Protein AF-0000000087724846 (afdb_homodimer)

Nearest PDB structures (foldseek):
  2ftp-assembly1_A  TM=9.885E-01  e=1.692E-45  Pseudomonas aeruginosa PAO1
  2cw6-assembly1_A  TM=9.901E-01  e=1.137E-44  Homo sapiens
  3mp5-assembly1_B  TM=9.788E-01  e=3.439E-44  Homo sapiens
  1ydn-assembly4_D  TM=9.921E-01  e=1.477E-38  Brucella melitensis bv. 1 str. 16M
  1ydo-assembly1_A  TM=9.859E-01  e=6.460E-38  Bacillus subtilis subsp. subtilis str. 168

InterPro domains:
  IPR000138 Hydroxymethylglutaryl-CoA lyase, active site [PS01062] (332-341)
  IPR000891 Pyruvate carboxyltransferase [PF00682] (106-379)
  IPR000891 Pyruvate carboxyltransferase [PS50991] (106-373)
  IPR013785 Aldolase-type TIM barrel [G3DSA:3.20.20.70] (100-399)
  IPR043594 HMG-CoA lyase [PTHR42738] (100-398)

Structure (mmCIF, N/CA/C/O backbone):
data_AF-0000000087724846-model_v1
#
loop_
_entity.id
_entity.type
_entity.pdbx_description
1 polymer 'hydroxymethylglutaryl-CoA lyase'
#
loop_
_atom_site.group_PDB
_atom_site.id
_atom_site.type_symbol
_atom_site.label_atom_id
_atom_site.label_alt_id
_atom_site.label_comp_id
_atom_site.label_asym_id
_atom_site.label_entity_id
_atom_site.label_seq_id
_atom_site.pdbx_PDB_ins_code
_atom_site.Cartn_x
_atom_site.Cartn_y
_atom_site.Cartn_z
_atom_site.occupancy
_atom_site.B_iso_or_equiv
_atom_site.auth_seq_id
_atom_site.auth_comp_id
_atom_site.auth_asym_id
_atom_site.auth_atom_id
_atom_site.pdbx_PDB_model_num
ATOM 1 N N . MET A 1 1 ? -3.266 -61.375 35.812 1 16.56 1 MET A N 1
ATOM 2 C CA . MET A 1 1 ? -4.281 -62.344 35.438 1 16.56 1 MET A CA 1
ATOM 3 C C . MET A 1 1 ? -5.309 -61.719 34.5 1 16.56 1 MET A C 1
ATOM 5 O O . MET A 1 1 ? -5.344 -60.5 34.344 1 16.56 1 MET A O 1
ATOM 9 N N . ALA A 1 2 ? -6.66 -62.094 34.781 1 17.44 2 ALA A N 1
ATOM 10 C CA . ALA A 1 2 ? -7.934 -62.562 34.25 1 17.44 2 ALA A CA 1
ATOM 11 C C . ALA A 1 2 ? -8.719 -61.406 33.625 1 17.44 2 ALA A C 1
ATOM 13 O O . ALA A 1 2 ? -8.484 -60.25 33.969 1 17.44 2 ALA A O 1
ATOM 14 N N . ALA A 1 3 ? -10.039 -61.844 33.125 1 17.19 3 ALA A N 1
ATOM 15 C CA . ALA A 1 3 ? -11.148 -62.031 32.188 1 17.19 3 ALA A CA 1
ATOM 16 C C . ALA A 1 3 ? -12.281 -61.062 32.5 1 17.19 3 ALA A C 1
ATOM 18 O O . ALA A 1 3 ? -13.32 -61.469 33.031 1 17.19 3 ALA A O 1
ATOM 19 N N . ARG A 1 4 ? -12.188 -60.094 33.219 1 16.31 4 ARG A N 1
ATOM 20 C CA . ARG A 1 4 ? -13.5 -59.75 33.75 1 16.31 4 ARG A CA 1
ATOM 21 C C . ARG A 1 4 ? -14.523 -59.625 32.625 1 16.31 4 ARG A C 1
ATOM 23 O O . ARG A 1 4 ? -14.164 -59.406 31.453 1 16.31 4 ARG A O 1
ATOM 30 N N . VAL A 1 5 ? -15.727 -59.125 32.781 1 16.47 5 VAL A N 1
ATOM 31 C CA . VAL A 1 5 ? -17.156 -59.469 32.781 1 16.47 5 VAL A CA 1
ATOM 32 C C . VAL A 1 5 ? -17.766 -59.094 31.438 1 16.47 5 VAL A C 1
ATOM 34 O O . VAL A 1 5 ? -17.219 -58.25 30.719 1 16.47 5 VAL A O 1
ATOM 37 N N . LEU A 1 6 ? -19.109 -59.312 31.219 1 16.61 6 LEU A N 1
ATOM 38 C CA . LEU A 1 6 ? -20.219 -59.969 30.516 1 16.61 6 LEU A CA 1
ATOM 39 C C . LEU A 1 6 ? -20.781 -59.062 29.438 1 16.61 6 LEU A C 1
ATOM 41 O O . LEU A 1 6 ? -20.594 -57.844 29.469 1 16.61 6 LEU A O 1
ATOM 45 N N . SER A 1 7 ? -22.109 -59.344 28.797 1 15.63 7 SER A N 1
ATOM 46 C CA . SER A 1 7 ? -22.953 -59.844 27.703 1 15.63 7 SER A CA 1
ATOM 47 C C . SER A 1 7 ? -23.891 -58.75 27.203 1 15.63 7 SER A C 1
ATOM 49 O O . SER A 1 7 ? -24.203 -58.688 26.016 1 15.63 7 SER A O 1
ATOM 51 N N . ARG A 1 8 ? -24.766 -58.062 27.984 1 15.33 8 ARG A N 1
ATOM 52 C CA . ARG A 1 8 ? -26.172 -58.344 27.688 1 15.33 8 ARG A CA 1
ATOM 53 C C . ARG A 1 8 ? -26.594 -57.656 26.391 1 15.33 8 ARG A C 1
ATOM 55 O O . ARG A 1 8 ? -27.203 -58.281 25.516 1 15.33 8 ARG A O 1
ATOM 62 N N . ALA A 1 9 ? -27.266 -56.344 26.438 1 16.09 9 ALA A N 1
ATOM 63 C CA . ALA A 1 9 ? -28.672 -56.125 26.141 1 16.09 9 ALA A CA 1
ATOM 64 C C . ALA A 1 9 ? -28.922 -55.969 24.641 1 16.09 9 ALA A C 1
ATOM 66 O O . ALA A 1 9 ? -28.141 -55.312 23.953 1 16.09 9 ALA A O 1
ATOM 67 N N . LEU A 1 10 ? -30.141 -56.344 23.922 1 16.38 10 LEU A N 1
ATOM 68 C CA . LEU A 1 10 ? -30.875 -57.031 22.875 1 16.38 10 LEU A CA 1
ATOM 69 C C . LEU A 1 10 ? -31.172 -56.094 21.703 1 16.38 10 LEU A C 1
ATOM 71 O O . LEU A 1 10 ? -30.859 -56.406 20.562 1 16.38 10 LEU A O 1
ATOM 75 N N . ALA A 1 11 ? -32.594 -55.625 21.406 1 16.8 11 ALA A N 1
ATOM 76 C CA . ALA A 1 11 ? -33.625 -56.062 20.469 1 16.8 11 ALA A CA 1
ATOM 77 C C . ALA A 1 11 ? -33.688 -55.125 19.25 1 16.8 11 ALA A C 1
ATOM 79 O O . ALA A 1 11 ? -33.281 -53.969 19.328 1 16.8 11 ALA A O 1
ATOM 80 N N . LEU A 1 12 ? -35 -55.062 18.266 1 17.02 12 LEU A N 1
ATOM 81 C CA . LEU A 1 12 ? -35.469 -55.469 16.953 1 17.02 12 LEU A CA 1
ATOM 82 C C . LEU A 1 12 ? -35.812 -54.281 16.078 1 17.02 12 LEU A C 1
ATOM 84 O O . LEU A 1 12 ? -35.531 -54.281 14.875 1 17.02 12 LEU A O 1
ATOM 88 N N . GLY A 1 13 ? -36.656 -53.125 16.328 1 17 13 GLY A N 1
ATOM 89 C CA . GLY A 1 13 ? -37.875 -52.969 15.555 1 17 13 GLY A CA 1
ATOM 90 C C . GLY A 1 13 ? -37.656 -52.312 14.211 1 17 13 GLY A C 1
ATOM 91 O O . GLY A 1 13 ? -36.781 -51.438 14.078 1 17 13 GLY A O 1
ATOM 92 N N . ALA A 1 14 ? -38.375 -52.594 12.914 1 17.69 14 ALA A N 1
ATOM 93 C CA . ALA A 1 14 ? -38.344 -52.75 11.453 1 17.69 14 ALA A CA 1
ATOM 94 C C . ALA A 1 14 ? -38.719 -51.406 10.789 1 17.69 14 ALA A C 1
ATOM 96 O O . ALA A 1 14 ? -38.25 -51.094 9.703 1 17.69 14 ALA A O 1
ATOM 97 N N . GLY A 1 15 ? -39.719 -50.469 11.094 1 16.95 15 GLY A N 1
ATOM 98 C CA . GLY A 1 15 ? -40.781 -50.375 10.102 1 16.95 15 GLY A CA 1
ATOM 99 C C . GLY A 1 15 ? -40.375 -49.531 8.898 1 16.95 15 GLY A C 1
ATOM 100 O O . GLY A 1 15 ? -39.312 -48.906 8.898 1 16.95 15 GLY A O 1
ATOM 101 N N . PRO A 1 16 ? -41.344 -48.531 8.305 1 17.22 16 PRO A N 1
ATOM 102 C CA . PRO A 1 16 ? -42 -48.5 6.98 1 17.22 16 PRO A CA 1
ATOM 103 C C . PRO A 1 16 ? -41.25 -47.594 5.996 1 17.22 16 PRO A C 1
ATOM 105 O O . PRO A 1 16 ? -40.188 -47.031 6.336 1 17.22 16 PRO A O 1
ATOM 108 N N . GLU A 1 17 ? -41.969 -46.312 5.449 1 17.75 17 GLU A N 1
ATOM 109 C CA . GLU A 1 17 ? -42.531 -45.969 4.156 1 17.75 17 GLU A CA 1
ATOM 110 C C . GLU A 1 17 ? -41.625 -45 3.379 1 17.75 17 GLU A C 1
ATOM 112 O O . GLU A 1 17 ? -41.031 -44.094 3.951 1 17.75 17 GLU A O 1
ATOM 117 N N . ALA A 1 18 ? -41.188 -45.188 2.008 1 17.25 18 ALA A N 1
ATOM 118 C CA . ALA A 1 18 ? -40.312 -44.844 0.889 1 17.25 18 ALA A CA 1
ATOM 119 C C . ALA A 1 18 ? -40.812 -43.594 0.165 1 17.25 18 ALA A C 1
ATOM 121 O O . ALA A 1 18 ? -41.625 -43.719 -0.766 1 17.25 18 ALA A O 1
ATOM 122 N N . ARG A 1 19 ? -41.5 -42.625 0.747 1 17.8 19 ARG A N 1
ATOM 123 C CA . ARG A 1 19 ? -42.219 -41.812 -0.25 1 17.8 19 ARG A CA 1
ATOM 124 C C . ARG A 1 19 ? -41.219 -41.219 -1.258 1 17.8 19 ARG A C 1
ATOM 126 O O . ARG A 1 19 ? -40.219 -40.625 -0.876 1 17.8 19 ARG A O 1
ATOM 133 N N . LEU A 1 20 ? -41.281 -41.5 -2.67 1 17.3 20 LEU A N 1
ATOM 134 C CA . LEU A 1 20 ? -40.656 -41.406 -3.986 1 17.3 20 LEU A CA 1
ATOM 135 C C . LEU A 1 20 ? -40.656 -39.938 -4.477 1 17.3 20 LEU A C 1
ATOM 137 O O . LEU A 1 20 ? -41.719 -39.406 -4.812 1 17.3 20 LEU A O 1
ATOM 141 N N . PHE A 1 21 ? -40.25 -38.906 -3.732 1 19.14 21 PHE A N 1
ATOM 142 C CA . PHE A 1 21 ? -40.562 -37.594 -4.25 1 19.14 21 PHE A CA 1
ATOM 143 C C . PHE A 1 21 ? -40 -37.375 -5.645 1 19.14 21 PHE A C 1
ATOM 145 O O . PHE A 1 21 ? -38.812 -37.656 -5.863 1 19.14 21 PHE A O 1
ATOM 152 N N . GLU A 1 22 ? -40.844 -37.219 -6.785 1 18.62 22 GLU A N 1
ATOM 153 C CA . GLU A 1 22 ? -40.875 -37.062 -8.234 1 18.62 22 GLU A CA 1
ATOM 154 C C . GLU A 1 22 ? -40.031 -35.875 -8.68 1 18.62 22 GLU A C 1
ATOM 156 O O . GLU A 1 22 ? -40.125 -34.781 -8.086 1 18.62 22 GLU A O 1
ATOM 161 N N . SER A 1 23 ? -38.875 -36 -9.562 1 19.06 23 SER A N 1
ATOM 162 C CA . SER A 1 23 ? -37.75 -35.375 -10.227 1 19.06 23 SER A CA 1
ATOM 163 C C . SER A 1 23 ? -38.188 -34.344 -11.25 1 19.06 23 SER A C 1
ATOM 165 O O . SER A 1 23 ? -37.375 -33.781 -11.969 1 19.06 23 SER A O 1
ATOM 167 N N . GLN A 1 24 ? -39.531 -33.938 -11.422 1 18.11 24 GLN A N 1
ATOM 168 C CA . GLN A 1 24 ? -39.938 -33.688 -12.789 1 18.11 24 GLN A CA 1
ATOM 169 C C . GLN A 1 24 ? -39.219 -32.438 -13.375 1 18.11 24 GLN A C 1
ATOM 171 O O . GLN A 1 24 ? -39.188 -32.25 -14.586 1 18.11 24 GLN A O 1
ATOM 176 N N . LEU A 1 25 ? -38.781 -31.344 -12.805 1 17.91 25 LEU A N 1
ATOM 177 C CA . LEU A 1 25 ? -39.188 -30.141 -13.516 1 17.91 25 LEU A CA 1
ATOM 178 C C . LEU A 1 25 ? -38.281 -29.875 -14.703 1 17.91 25 LEU A C 1
ATOM 180 O O . LEU A 1 25 ? -37.094 -29.531 -14.531 1 17.91 25 LEU A O 1
ATOM 184 N N . ALA A 1 26 ? -38.188 -30.578 -15.945 1 19.98 26 ALA A N 1
ATOM 185 C CA . ALA A 1 26 ? -37.312 -30.5 -17.109 1 19.98 26 ALA A CA 1
ATOM 186 C C . ALA A 1 26 ? -37.5 -29.188 -17.859 1 19.98 26 ALA A C 1
ATOM 188 O O . ALA A 1 26 ? -38.562 -28.938 -18.422 1 19.98 26 ALA A O 1
ATOM 189 N N . PRO A 1 27 ? -37.375 -27.938 -17.469 1 18.66 27 PRO A N 1
ATOM 190 C CA . PRO A 1 27 ? -38.031 -27.016 -18.422 1 18.66 27 PRO A CA 1
ATOM 191 C C . PRO A 1 27 ? -37.406 -27.094 -19.812 1 18.66 27 PRO A C 1
ATOM 193 O O . PRO A 1 27 ? -36.219 -27.391 -19.969 1 18.66 27 PRO A O 1
ATOM 196 N N . GLU A 1 28 ? -38.188 -27.109 -21.047 1 17.62 28 GLU A N 1
ATOM 197 C CA . GLU A 1 28 ? -38.25 -27.344 -22.484 1 17.62 28 GLU A CA 1
ATOM 198 C C . GLU A 1 28 ? -37.438 -26.281 -23.234 1 17.62 28 GLU A C 1
ATOM 200 O O . GLU A 1 28 ? -37.062 -26.484 -24.391 1 17.62 28 GLU A O 1
ATOM 205 N N . TRP A 1 29 ? -37.062 -25.062 -22.875 1 18.53 29 TRP A N 1
ATOM 206 C CA . TRP A 1 29 ? -37.25 -24.094 -23.938 1 18.53 29 TRP A CA 1
ATOM 207 C C . TRP A 1 29 ? -36.188 -24.25 -25.031 1 18.53 29 TRP A C 1
ATOM 209 O O . TRP A 1 29 ? -35.031 -23.859 -24.844 1 18.53 29 TRP A O 1
ATOM 219 N N . LEU A 1 30 ? -35.938 -25.453 -25.75 1 17.16 30 LEU A N 1
ATOM 220 C CA . LEU A 1 30 ? -34.875 -25.797 -26.688 1 17.16 30 LEU A CA 1
ATOM 221 C C . LEU A 1 30 ? -34.875 -24.844 -27.891 1 17.16 30 LEU A C 1
ATOM 223 O O . LEU A 1 30 ? -33.812 -24.422 -28.359 1 17.16 30 LEU A O 1
ATOM 227 N N . SER A 1 31 ? -35.969 -24.656 -28.734 1 15.73 31 SER A N 1
ATOM 228 C CA . SER A 1 31 ? -35.969 -25.062 -30.125 1 15.73 31 SER A CA 1
ATOM 229 C C . SER A 1 31 ? -35.406 -23.969 -31.031 1 15.73 31 SER A C 1
ATOM 231 O O . SER A 1 31 ? -35.094 -24.203 -32.188 1 15.73 31 SER A O 1
ATOM 233 N N . ARG A 1 32 ? -35.5 -22.641 -30.812 1 17.14 32 ARG A N 1
ATOM 234 C CA . ARG A 1 32 ? -35.938 -21.922 -32 1 17.14 32 ARG A CA 1
ATOM 235 C C . ARG A 1 32 ? -35 -22.188 -33.188 1 17.14 32 ARG A C 1
ATOM 237 O O . ARG A 1 32 ? -33.844 -22.562 -32.969 1 17.14 32 ARG A O 1
ATOM 244 N N . SER A 1 33 ? -35.438 -21.594 -34.656 1 16.14 33 SER A N 1
ATOM 245 C CA . SER A 1 33 ? -35.562 -21.797 -36.094 1 16.14 33 SER A CA 1
ATOM 246 C C . SER A 1 33 ? -34.25 -21.5 -36.812 1 16.14 33 SER A C 1
ATOM 248 O O . SER A 1 33 ? -33.562 -20.531 -36.469 1 16.14 33 SER A O 1
ATOM 250 N N . LEU A 1 34 ? -33.625 -22.469 -37.719 1 17.73 34 LEU A N 1
ATOM 251 C CA . LEU A 1 34 ? -32.531 -22.812 -38.594 1 17.73 34 LEU A CA 1
ATOM 252 C C . LEU A 1 34 ? -32.594 -21.984 -39.875 1 17.73 34 LEU A C 1
ATOM 254 O O . LEU A 1 34 ? -31.594 -21.875 -40.594 1 17.73 34 LEU A O 1
ATOM 258 N N . THR A 1 35 ? -33.719 -21.391 -40.594 1 15.45 35 THR A N 1
ATOM 259 C CA . THR A 1 35 ? -33.938 -21.797 -41.969 1 15.45 35 THR A CA 1
ATOM 260 C C . THR A 1 35 ? -32.938 -21.094 -42.906 1 15.45 35 THR A C 1
ATOM 262 O O . THR A 1 35 ? -32.406 -21.703 -43.844 1 15.45 35 THR A O 1
ATOM 265 N N . SER A 1 36 ? -33 -19.75 -43.344 1 16.12 36 SER A N 1
ATOM 266 C CA . SER A 1 36 ? -33.438 -19.422 -44.688 1 16.12 36 SER A CA 1
ATOM 267 C C . SER A 1 36 ? -32.375 -19.766 -45.719 1 16.12 36 SER A C 1
ATOM 269 O O . SER A 1 36 ? -31.188 -19.734 -45.438 1 16.12 36 SER A O 1
ATOM 271 N N . ALA A 1 37 ? -32.812 -19.859 -47.25 1 15.27 37 ALA A N 1
ATOM 272 C CA . ALA A 1 37 ? -32.75 -20.484 -48.562 1 15.27 37 ALA A CA 1
ATOM 273 C C . ALA A 1 37 ? -31.562 -19.953 -49.375 1 15.27 37 ALA A C 1
ATOM 275 O O . ALA A 1 37 ? -31.031 -18.891 -49.062 1 15.27 37 ALA A O 1
ATOM 276 N N . ALA A 1 38 ? -31.688 -20 -51.031 1 15.17 38 ALA A N 1
ATOM 277 C CA . ALA A 1 38 ? -31.266 -20.719 -52.219 1 15.17 38 ALA A CA 1
ATOM 278 C C . ALA A 1 38 ? -30.469 -19.797 -53.156 1 15.17 38 ALA A C 1
ATOM 280 O O . ALA A 1 38 ? -29.453 -20.219 -53.719 1 15.17 38 ALA A O 1
ATOM 281 N N . ALA A 1 39 ? -30.906 -18.594 -53.875 1 14.92 39 ALA A N 1
ATOM 282 C CA . ALA A 1 39 ? -31.141 -18.594 -55.312 1 14.92 39 ALA A CA 1
ATOM 283 C C . ALA A 1 39 ? -29.828 -18.531 -56.094 1 14.92 39 ALA A C 1
ATOM 285 O O . ALA A 1 39 ? -28.812 -18.094 -55.562 1 14.92 39 ALA A O 1
ATOM 286 N N . ALA A 1 40 ? -29.906 -18.203 -57.75 1 14.47 40 ALA A N 1
ATOM 287 C CA . ALA A 1 40 ? -29.734 -18.734 -59.094 1 14.47 40 ALA A CA 1
ATOM 288 C C . ALA A 1 40 ? -28.469 -18.172 -59.75 1 14.47 40 ALA A C 1
ATOM 290 O O . ALA A 1 40 ? -27.578 -18.938 -60.156 1 14.47 40 ALA A O 1
ATOM 291 N N . TRP A 1 41 ? -28.641 -17.219 -61.031 1 14.32 41 TRP A N 1
ATOM 292 C CA . TRP A 1 41 ? -28.469 -17.516 -62.469 1 14.32 41 TRP A CA 1
ATOM 293 C C . TRP A 1 41 ? -27.062 -17.172 -62.938 1 14.32 41 TRP A C 1
ATOM 295 O O . TRP A 1 41 ? -26.328 -16.453 -62.25 1 14.32 41 TRP A O 1
ATOM 305 N N . GLY A 1 42 ? -26.891 -16.469 -64.375 1 14.24 42 GLY A N 1
ATOM 306 C CA . GLY A 1 42 ? -26.5 -16.828 -65.75 1 14.24 42 GLY A CA 1
ATOM 307 C C . GLY A 1 42 ? -25.094 -16.375 -66.062 1 14.24 42 GLY A C 1
ATOM 308 O O . GLY A 1 42 ? -24.469 -15.641 -65.312 1 14.24 42 GLY A O 1
ATOM 309 N N . SER A 1 43 ? -24.828 -15.938 -67.562 1 14.11 43 SER A N 1
ATOM 310 C CA . SER A 1 43 ? -24.078 -16.359 -68.75 1 14.11 43 SER A CA 1
ATOM 311 C C . SER A 1 43 ? -22.844 -15.484 -68.938 1 14.11 43 SER A C 1
ATOM 313 O O . SER A 1 43 ? -21.734 -16 -69.125 1 14.11 43 SER A O 1
ATOM 315 N N . GLY A 1 44 ? -22.875 -14.133 -69.438 1 14.25 44 GLY A N 1
ATOM 316 C CA . GLY A 1 44 ? -22.516 -13.859 -70.812 1 14.25 44 GLY A CA 1
ATOM 317 C C . GLY A 1 44 ? -21.016 -13.688 -71 1 14.25 44 GLY A C 1
ATOM 318 O O . GLY A 1 44 ? -20.281 -13.492 -70 1 14.25 44 GLY A O 1
ATOM 319 N N . SER A 1 45 ? -20.562 -13.352 -72.312 1 14.32 45 SER A N 1
ATOM 320 C CA . SER A 1 45 ? -19.656 -13.695 -73.375 1 14.32 45 SER A CA 1
ATOM 321 C C . SER A 1 45 ? -18.359 -12.891 -73.312 1 14.32 45 SER A C 1
ATOM 323 O O . SER A 1 45 ? -17.266 -13.461 -73.312 1 14.32 45 SER A O 1
ATOM 325 N N . GLY A 1 46 ? -18.297 -11.672 -74.062 1 13.97 46 GLY A N 1
ATOM 326 C CA . GLY A 1 46 ? -17.578 -11.578 -75.312 1 13.97 46 GLY A CA 1
ATOM 327 C C . GLY A 1 46 ? -16.125 -11.203 -75.125 1 13.97 46 GLY A C 1
ATOM 328 O O . GLY A 1 46 ? -15.688 -10.844 -74 1 13.97 46 GLY A O 1
ATOM 329 N N . SER A 1 47 ? -15.586 -10.352 -76.125 1 14.17 47 SER A N 1
ATOM 330 C CA . SER A 1 47 ? -14.609 -10.484 -77.188 1 14.17 47 SER A CA 1
ATOM 331 C C . SER A 1 47 ? -13.281 -9.828 -76.812 1 14.17 47 SER A C 1
ATOM 333 O O . SER A 1 47 ? -12.234 -10.461 -76.875 1 14.17 47 SER A O 1
ATOM 335 N N . GLY A 1 48 ? -13.047 -8.523 -77.25 1 13.8 48 GLY A N 1
ATOM 336 C CA . GLY A 1 48 ? -12.172 -8.289 -78.375 1 13.8 48 GLY A CA 1
ATOM 337 C C . GLY A 1 48 ? -10.742 -7.992 -77.938 1 13.8 48 GLY A C 1
ATOM 338 O O . GLY A 1 48 ? -10.445 -7.809 -76.812 1 13.8 48 GLY A O 1
ATOM 339 N N . SER A 1 49 ? -10.094 -7.004 -78.688 1 14.04 49 SER A N 1
ATOM 340 C CA . SER A 1 49 ? -9.008 -7.047 -79.625 1 14.04 49 SER A CA 1
ATOM 341 C C . SER A 1 49 ? -7.688 -6.598 -79 1 14.04 49 SER A C 1
ATOM 343 O O . SER A 1 49 ? -6.699 -7.328 -79.062 1 14.04 49 SER A O 1
ATOM 345 N N . GLY A 1 50 ? -7.199 -5.375 -79.312 1 13.54 50 GLY A N 1
ATOM 346 C CA . GLY A 1 50 ? -6.133 -5.227 -80.312 1 13.54 50 GLY A CA 1
ATOM 347 C C . GLY A 1 50 ? -4.77 -5 -79.688 1 13.54 50 GLY A C 1
ATOM 348 O O . GLY A 1 50 ? -3.861 -5.816 -79.812 1 13.54 50 GLY A O 1
ATOM 349 N N . SER A 1 51 ? -4.242 -3.697 -79.625 1 13.68 51 SER A N 1
ATOM 350 C CA . SER A 1 51 ? -3.148 -3.402 -80.5 1 13.68 51 SER A CA 1
ATOM 351 C C . SER A 1 51 ? -1.8 -3.463 -79.812 1 13.68 51 SER A C 1
ATOM 353 O O . SER A 1 51 ? -1.702 -3.982 -78.688 1 13.68 51 SER A O 1
ATOM 355 N N . CYS A 1 52 ? -0.986 -2.303 -79.875 1 14.03 52 CYS A N 1
ATOM 356 C CA . CYS A 1 52 ? 0.211 -2.166 -80.688 1 14.03 52 CYS A CA 1
ATOM 357 C C . CYS A 1 52 ? 1.472 -2.352 -79.812 1 14.03 52 CYS A C 1
ATOM 359 O O . CYS A 1 52 ? 1.428 -2.254 -78.625 1 14.03 52 CYS A O 1
ATOM 361 N N . ALA A 1 53 ? 2.697 -2.043 -80.375 1 13.34 53 ALA A N 1
ATOM 362 C CA . ALA A 1 53 ? 3.969 -2.58 -80.875 1 13.34 53 ALA A CA 1
ATOM 363 C C . ALA A 1 53 ? 5.117 -2.162 -79.938 1 13.34 53 ALA A C 1
ATOM 365 O O . ALA A 1 53 ? 6.012 -2.959 -79.625 1 13.34 53 ALA A O 1
ATOM 366 N N . ALA A 1 54 ? 5.203 -0.88 -79.25 1 14.26 54 ALA A N 1
ATOM 367 C CA . ALA A 1 54 ? 6.422 -0.291 -79.812 1 14.26 54 ALA A CA 1
ATOM 368 C C . ALA A 1 54 ? 7.656 -0.796 -79.062 1 14.26 54 ALA A C 1
ATOM 370 O O . ALA A 1 54 ? 7.582 -1.115 -77.875 1 14.26 54 ALA A O 1
ATOM 371 N N . GLY A 1 55 ? 8.883 -0.888 -79.625 1 13.24 55 GLY A N 1
ATOM 372 C CA . GLY A 1 55 ? 10.125 -1.605 -79.875 1 13.24 55 GLY A CA 1
ATOM 373 C C . GLY A 1 55 ? 11.219 -1.243 -78.875 1 13.24 55 GLY A C 1
ATOM 374 O O . GLY A 1 55 ? 11.984 -2.107 -78.438 1 13.24 55 GLY A O 1
ATOM 375 N N . SER A 1 56 ? 11.531 0.086 -78.438 1 14.35 56 SER A N 1
ATOM 376 C CA . SER A 1 56 ? 12.875 0.405 -78.875 1 14.35 56 SER A CA 1
ATOM 377 C C . SER A 1 56 ? 13.93 -0.095 -77.875 1 14.35 56 SER A C 1
ATOM 379 O O . SER A 1 56 ? 13.617 -0.361 -76.688 1 14.35 56 SER A O 1
ATOM 381 N N . GLY A 1 57 ? 15.297 0.168 -78.062 1 13.93 57 GLY A N 1
ATOM 382 C CA . GLY A 1 57 ? 16.578 -0.486 -78.312 1 13.93 57 GLY A CA 1
ATOM 383 C C . GLY A 1 57 ? 17.484 -0.454 -77.062 1 13.93 57 GLY A C 1
ATOM 384 O O . GLY A 1 57 ? 18.031 -1.485 -76.688 1 13.93 57 GLY A O 1
ATOM 385 N N . GLY A 1 58 ? 18.016 0.735 -76.438 1 14.86 58 GLY A N 1
ATOM 386 C CA . GLY A 1 58 ? 19.438 0.849 -76.625 1 14.86 58 GLY A CA 1
ATOM 387 C C . GLY A 1 58 ? 20.25 0.239 -75.5 1 14.86 58 GLY A C 1
ATOM 388 O O . GLY A 1 58 ? 19.719 -0.036 -74.438 1 14.86 58 GLY A O 1
ATOM 389 N N . GLY A 1 59 ? 21.672 0.43 -75.375 1 14.74 59 GLY A N 1
ATOM 390 C CA . GLY A 1 59 ? 22.906 -0.338 -75.375 1 14.74 59 GLY A CA 1
ATOM 391 C C . GLY A 1 59 ? 23.594 -0.404 -74.062 1 14.74 59 GLY A C 1
ATOM 392 O O . GLY A 1 59 ? 24.047 -1.472 -73.625 1 14.74 59 GLY A O 1
ATOM 393 N N . GLY A 1 60 ? 23.891 0.679 -73.125 1 16.48 60 GLY A N 1
ATOM 394 C CA . GLY A 1 60 ? 25.328 0.835 -72.938 1 16.48 60 GLY A CA 1
ATOM 395 C C . GLY A 1 60 ? 25.844 0.061 -71.688 1 16.48 60 GLY A C 1
ATOM 396 O O . GLY A 1 60 ? 25.078 -0.274 -70.812 1 16.48 60 GLY A O 1
ATOM 397 N N . GLY A 1 61 ? 27.172 -0.43 -71.625 1 15.29 61 GLY A N 1
ATOM 398 C CA . GLY A 1 61 ? 28.047 -1.509 -71.188 1 15.29 61 GLY A CA 1
ATOM 399 C C . GLY A 1 61 ? 28.703 -1.229 -69.875 1 15.29 61 GLY A C 1
ATOM 400 O O . GLY A 1 61 ? 29.594 -1.972 -69.438 1 15.29 61 GLY A O 1
ATOM 401 N N . THR A 1 62 ? 28.188 -0.607 -68.75 1 16.77 62 THR A N 1
ATOM 402 C CA . THR A 1 62 ? 29.172 -0.085 -67.875 1 16.77 62 THR A CA 1
ATOM 403 C C . THR A 1 62 ? 29.781 -1.211 -67 1 16.77 62 THR A C 1
ATOM 405 O O . THR A 1 62 ? 29.078 -2.148 -66.625 1 16.77 62 THR A O 1
ATOM 408 N N . THR A 1 63 ? 31.203 -1.27 -66.812 1 16.84 63 THR A N 1
ATOM 409 C CA . THR A 1 63 ? 32.312 -2.178 -66.5 1 16.84 63 THR A CA 1
ATOM 410 C C . THR A 1 63 ? 32.469 -2.363 -65 1 16.84 63 THR A C 1
ATOM 412 O O . THR A 1 63 ? 32.156 -1.459 -64.188 1 16.84 63 THR A O 1
ATOM 415 N N . THR A 1 64 ? 32.938 -3.678 -64.312 1 16.98 64 THR A N 1
ATOM 416 C CA . THR A 1 64 ? 32.844 -4.531 -63.156 1 16.98 64 THR A CA 1
ATOM 417 C C . THR A 1 64 ? 34.125 -4.426 -62.344 1 16.98 64 THR A C 1
ATOM 419 O O . THR A 1 64 ? 34.344 -5.188 -61.375 1 16.98 64 THR A O 1
ATOM 422 N N . ALA A 1 65 ? 34.781 -3.338 -61.812 1 17.14 65 ALA A N 1
ATOM 423 C CA . ALA A 1 65 ? 36.125 -3.543 -61.25 1 17.14 65 ALA A CA 1
ATOM 424 C C . ALA A 1 65 ? 36.062 -4.32 -59.938 1 17.14 65 ALA A C 1
ATOM 426 O O . ALA A 1 65 ? 35.281 -3.992 -59.031 1 17.14 65 ALA A O 1
ATOM 427 N N . ASP A 1 66 ? 36.812 -5.582 -59.562 1 16.52 66 ASP A N 1
ATOM 428 C CA . ASP A 1 66 ? 36.875 -6.785 -58.75 1 16.52 66 ASP A CA 1
ATOM 429 C C . ASP A 1 66 ? 37.75 -6.574 -57.531 1 16.52 66 ASP A C 1
ATOM 431 O O . ASP A 1 66 ? 38.25 -7.535 -56.938 1 16.52 66 ASP A O 1
ATOM 435 N N . ALA A 1 67 ? 38.031 -5.496 -56.719 1 17.95 67 ALA A N 1
ATOM 436 C CA . ALA A 1 67 ? 39.219 -5.477 -55.875 1 17.95 67 ALA A CA 1
ATOM 437 C C . ALA A 1 67 ? 39.031 -6.414 -54.656 1 17.95 67 ALA A C 1
ATOM 439 O O . ALA A 1 67 ? 38.094 -6.254 -53.875 1 17.95 67 ALA A O 1
ATOM 440 N N . ALA A 1 68 ? 39.812 -7.605 -54.438 1 17.56 68 ALA A N 1
ATOM 441 C CA . ALA A 1 68 ? 39.906 -8.797 -53.625 1 17.56 68 ALA A CA 1
ATOM 442 C C . ALA A 1 68 ? 40.625 -8.484 -52.281 1 17.56 68 ALA A C 1
ATOM 444 O O . ALA A 1 68 ? 41.812 -8.281 -52.25 1 17.56 68 ALA A O 1
ATOM 445 N N . ALA A 1 69 ? 40.125 -7.672 -51.344 1 18.92 69 ALA A N 1
ATOM 446 C CA . ALA A 1 69 ? 40.812 -7.219 -50.125 1 18.92 69 ALA A CA 1
ATOM 447 C C . ALA A 1 69 ? 41.188 -8.398 -49.219 1 18.92 69 ALA A C 1
ATOM 449 O O . ALA A 1 69 ? 40.344 -9.297 -49.031 1 18.92 69 ALA A O 1
ATOM 450 N N . ARG A 1 70 ? 42.469 -8.648 -48.719 1 18.88 70 ARG A N 1
ATOM 451 C CA . ARG A 1 70 ? 43.438 -9.539 -48.062 1 18.88 70 ARG A CA 1
ATOM 452 C C . ARG A 1 70 ? 43.031 -9.758 -46.594 1 18.88 70 ARG A C 1
ATOM 454 O O . ARG A 1 70 ? 42.594 -8.812 -45.906 1 18.88 70 ARG A O 1
ATOM 461 N N . SER A 1 71 ? 42.844 -11.055 -46 1 19.61 71 SER A N 1
ATOM 462 C CA . SER A 1 71 ? 42.281 -11.75 -44.844 1 19.61 71 SER A CA 1
ATOM 463 C C . SER A 1 71 ? 43.25 -11.758 -43.688 1 19.61 71 SER A C 1
ATOM 465 O O . SER A 1 71 ? 44.25 -12.477 -43.719 1 19.61 71 SER A O 1
ATOM 467 N N . PRO A 1 72 ? 43.656 -10.586 -43 1 23.28 72 PRO A N 1
ATOM 468 C CA . PRO A 1 72 ? 44.781 -10.719 -42.031 1 23.28 72 PRO A CA 1
ATOM 469 C C . PRO A 1 72 ? 44.469 -11.734 -40.938 1 23.28 72 PRO A C 1
ATOM 471 O O . PRO A 1 72 ? 43.312 -12 -40.625 1 23.28 72 PRO A O 1
ATOM 474 N N . LEU A 1 73 ? 45.438 -12.672 -40.625 1 22.78 73 LEU A N 1
ATOM 475 C CA . LEU A 1 73 ? 45.594 -13.859 -39.812 1 22.78 73 LEU A CA 1
ATOM 476 C C . LEU A 1 73 ? 45.594 -13.484 -38.312 1 22.78 73 LEU A C 1
ATOM 478 O O . LEU A 1 73 ? 46.406 -12.68 -37.875 1 22.78 73 LEU A O 1
ATOM 482 N N . LEU A 1 74 ? 44.438 -13.383 -37.594 1 23.08 74 LEU A N 1
ATOM 483 C CA . LEU A 1 74 ? 44.156 -12.961 -36.219 1 23.08 74 LEU A CA 1
ATOM 484 C C . LEU A 1 74 ? 44.844 -13.906 -35.25 1 23.08 74 LEU A C 1
ATOM 486 O O . LEU A 1 74 ? 44.625 -15.125 -35.281 1 23.08 74 LEU A O 1
ATOM 490 N N . ARG A 1 75 ? 46.062 -13.555 -34.625 1 23.3 75 ARG A N 1
ATOM 491 C CA . ARG A 1 75 ? 46.938 -14.195 -33.656 1 23.3 75 ARG A CA 1
ATOM 492 C C . ARG A 1 75 ? 46.125 -14.625 -32.406 1 23.3 75 ARG A C 1
ATOM 494 O O . ARG A 1 75 ? 45.25 -13.898 -31.953 1 23.3 75 ARG A O 1
ATOM 501 N N . PRO A 1 76 ? 46.344 -15.883 -31.922 1 21.31 76 PRO A N 1
ATOM 502 C CA . PRO A 1 76 ? 45.594 -16.609 -30.906 1 21.31 76 PRO A CA 1
ATOM 503 C C . PRO A 1 76 ? 45.844 -16.062 -29.5 1 21.31 76 PRO A C 1
ATOM 505 O O . PRO A 1 76 ? 47 -15.945 -29.078 1 21.31 76 PRO A O 1
ATOM 508 N N . ALA A 1 77 ? 45.156 -15.008 -29 1 23.17 77 ALA A N 1
ATOM 509 C CA . ALA A 1 77 ? 45.375 -14.414 -27.688 1 23.17 77 ALA A CA 1
ATOM 510 C C . ALA A 1 77 ? 45.438 -15.484 -26.609 1 23.17 77 ALA A C 1
ATOM 512 O O . ALA A 1 77 ? 44.75 -16.5 -26.703 1 23.17 77 ALA A O 1
ATOM 513 N N . ALA A 1 78 ? 46.469 -15.359 -25.75 1 25 78 ALA A N 1
ATOM 514 C CA . ALA A 1 78 ? 47.031 -16.094 -24.609 1 25 78 ALA A CA 1
ATOM 515 C C . ALA A 1 78 ? 45.938 -16.406 -23.578 1 25 78 ALA A C 1
ATOM 517 O O . ALA A 1 78 ? 45 -15.625 -23.406 1 25 78 ALA A O 1
ATOM 518 N N . PRO A 1 79 ? 45.938 -17.656 -23.047 1 22.69 79 PRO A N 1
ATOM 519 C CA . PRO A 1 79 ? 44.938 -18.25 -22.172 1 22.69 79 PRO A CA 1
ATOM 520 C C . PRO A 1 79 ? 44.781 -17.5 -20.859 1 22.69 79 PRO A C 1
ATOM 522 O O . PRO A 1 79 ? 45.75 -17.016 -20.297 1 22.69 79 PRO A O 1
ATOM 525 N N . SER A 1 80 ? 43.75 -16.578 -20.766 1 21.72 80 SER A N 1
ATOM 526 C CA . SER A 1 80 ? 43.406 -15.727 -19.625 1 21.72 80 SER A CA 1
ATOM 527 C C . SER A 1 80 ? 43.438 -16.5 -18.312 1 21.72 80 SER A C 1
ATOM 529 O O . SER A 1 80 ? 43.281 -17.719 -18.297 1 21.72 80 SER A O 1
ATOM 531 N N . ALA A 1 81 ? 44.062 -15.789 -17.25 1 24.94 81 ALA A N 1
ATOM 532 C CA . ALA A 1 81 ? 44.312 -16.016 -15.828 1 24.94 81 ALA A CA 1
ATOM 533 C C . ALA A 1 81 ? 43.062 -16.547 -15.133 1 24.94 81 ALA A C 1
ATOM 535 O O . ALA A 1 81 ? 42 -15.961 -15.273 1 24.94 81 ALA A O 1
ATOM 536 N N . ALA A 1 82 ? 43.094 -17.797 -14.758 1 27.78 82 ALA A N 1
ATOM 537 C CA . ALA A 1 82 ? 42.156 -18.516 -13.914 1 27.78 82 ALA A CA 1
ATOM 538 C C . ALA A 1 82 ? 41.781 -17.703 -12.68 1 27.78 82 ALA A C 1
ATOM 540 O O . ALA A 1 82 ? 42.625 -17.422 -11.836 1 27.78 82 ALA A O 1
ATOM 541 N N . HIS A 1 83 ? 40.906 -16.641 -12.82 1 25.59 83 HIS A N 1
ATOM 542 C CA . HIS A 1 83 ? 40.375 -15.922 -11.672 1 25.59 83 HIS A CA 1
ATOM 543 C C . HIS A 1 83 ? 39.906 -16.891 -10.594 1 25.59 83 HIS A C 1
ATOM 545 O O . HIS A 1 83 ? 39.062 -17.766 -10.859 1 25.59 83 HIS A O 1
ATOM 551 N N . ARG A 1 84 ? 40.812 -17.266 -9.656 1 26.16 84 ARG A N 1
ATOM 552 C CA . ARG A 1 84 ? 40.438 -17.953 -8.43 1 26.16 84 ARG A CA 1
ATOM 553 C C . ARG A 1 84 ? 39.219 -17.312 -7.766 1 26.16 84 ARG A C 1
ATOM 555 O O . ARG A 1 84 ? 39.312 -16.172 -7.273 1 26.16 84 ARG A O 1
ATOM 562 N N . ALA A 1 85 ? 38.125 -17.688 -8.133 1 27.28 85 ALA A N 1
ATOM 563 C CA . ALA A 1 85 ? 36.75 -17.359 -7.75 1 27.28 85 ALA A CA 1
ATOM 564 C C . ALA A 1 85 ? 36.531 -17.625 -6.266 1 27.28 85 ALA A C 1
ATOM 566 O O . ALA A 1 85 ? 35.406 -17.547 -5.789 1 27.28 85 ALA A O 1
ATOM 567 N N . GLY A 1 86 ? 37.469 -18.234 -5.555 1 27.47 86 GLY A N 1
ATOM 568 C CA . GLY A 1 86 ? 36.812 -18.891 -4.438 1 27.47 86 GLY A CA 1
ATOM 569 C C . GLY A 1 86 ? 36.281 -17.906 -3.395 1 27.47 86 GLY A C 1
ATOM 570 O O . GLY A 1 86 ? 35.969 -18.312 -2.277 1 27.47 86 GLY A O 1
ATOM 571 N N . SER A 1 87 ? 36.5 -16.562 -3.537 1 30.91 87 SER A N 1
ATOM 572 C CA . SER A 1 87 ? 36.312 -15.883 -2.26 1 30.91 87 SER A CA 1
ATOM 573 C C . SER A 1 87 ? 35 -16.281 -1.593 1 30.91 87 SER A C 1
ATOM 575 O O . SER A 1 87 ? 34 -16.5 -2.271 1 30.91 87 SER A O 1
ATOM 577 N N . LEU A 1 88 ? 35 -16.844 -0.462 1 31.41 88 LEU A N 1
ATOM 578 C CA . LEU A 1 88 ? 33.938 -17.109 0.485 1 31.41 88 LEU A CA 1
ATOM 579 C C . LEU A 1 88 ? 32.938 -15.953 0.512 1 31.41 88 LEU A C 1
ATOM 581 O O . LEU A 1 88 ? 33.281 -14.82 0.837 1 31.41 88 LEU A O 1
ATOM 585 N N . ARG A 1 89 ? 32.062 -15.938 -0.403 1 33.88 89 ARG A N 1
ATOM 586 C CA . ARG A 1 89 ? 30.938 -14.984 -0.389 1 33.88 89 ARG A CA 1
ATOM 587 C C . ARG A 1 89 ? 30.422 -14.766 1.029 1 33.88 89 ARG A C 1
ATOM 589 O O . ARG A 1 89 ? 30.016 -15.711 1.699 1 33.88 89 ARG A O 1
ATOM 596 N N . HIS A 1 90 ? 31.125 -13.992 1.835 1 35.19 90 HIS A N 1
ATOM 597 C CA . HIS A 1 90 ? 30.578 -13.508 3.1 1 35.19 90 HIS A CA 1
ATOM 598 C C . HIS A 1 90 ? 29.062 -13.469 3.074 1 35.19 90 HIS A C 1
ATOM 600 O O . HIS A 1 90 ? 28.469 -12.852 2.189 1 35.19 90 HIS A O 1
ATOM 606 N N . PHE A 1 91 ? 28.469 -14.508 3.385 1 39.12 91 PHE A N 1
ATOM 607 C CA . PHE A 1 91 ? 27.031 -14.5 3.609 1 39.12 91 PHE A CA 1
ATOM 608 C C . PHE A 1 91 ? 26.609 -13.234 4.34 1 39.12 91 PHE A C 1
ATOM 610 O O . PHE A 1 91 ? 27 -13.016 5.488 1 39.12 91 PHE A O 1
ATOM 617 N N . ALA A 1 92 ? 26.562 -12.148 3.756 1 49.62 92 ALA A N 1
ATOM 618 C CA . ALA A 1 92 ? 26.062 -10.914 4.348 1 49.62 92 ALA A CA 1
ATOM 619 C C . ALA A 1 92 ? 24.891 -11.195 5.285 1 49.62 92 ALA A C 1
ATOM 621 O O . ALA A 1 92 ? 24.078 -12.07 5.02 1 49.62 92 ALA A O 1
ATOM 622 N N . SER A 1 93 ? 25.062 -11.07 6.582 1 65.62 93 SER A N 1
ATOM 623 C CA . SER A 1 93 ? 24.031 -11.18 7.613 1 65.62 93 SER A CA 1
ATOM 624 C C . SER A 1 93 ? 22.672 -10.742 7.086 1 65.62 93 SER A C 1
ATOM 626 O O . SER A 1 93 ? 22.578 -9.766 6.336 1 65.62 93 SER A O 1
ATOM 628 N N . PRO A 1 94 ? 21.688 -11.68 7.281 1 75.69 94 PRO A N 1
ATOM 629 C CA . PRO A 1 94 ? 20.344 -11.266 6.852 1 75.69 94 PRO A CA 1
ATOM 630 C C . PRO A 1 94 ? 19.969 -9.867 7.344 1 75.69 94 PRO A C 1
ATOM 632 O O . PRO A 1 94 ? 20.391 -9.461 8.43 1 75.69 94 PRO A O 1
ATOM 635 N N . PRO A 1 95 ? 19.344 -9.242 6.484 1 89.06 95 PRO A N 1
ATOM 636 C CA . PRO A 1 95 ? 18.891 -7.922 6.93 1 89.06 95 PRO A CA 1
ATOM 637 C C . PRO A 1 95 ? 17.969 -7.988 8.141 1 89.06 95 PRO A C 1
ATOM 639 O O . PRO A 1 95 ? 17.281 -8.992 8.336 1 89.06 95 PRO A O 1
ATOM 642 N N . ALA A 1 96 ? 18.109 -7.082 8.945 1 90.31 96 ALA A N 1
ATOM 643 C CA . ALA A 1 96 ? 17.25 -6.977 10.125 1 90.31 96 ALA A CA 1
ATOM 644 C C . ALA A 1 96 ? 16.297 -5.789 10 1 90.31 96 ALA A C 1
ATOM 646 O O . ALA A 1 96 ? 16.656 -4.758 9.422 1 90.31 96 ALA A O 1
ATOM 647 N N . PHE A 1 97 ? 15.125 -5.945 10.453 1 93.88 97 PHE A N 1
ATOM 648 C CA . PHE A 1 97 ? 14.094 -4.914 10.484 1 93.88 97 PHE A CA 1
ATOM 649 C C . PHE A 1 97 ? 13.445 -4.84 11.859 1 93.88 97 PHE A C 1
ATOM 651 O O . PHE A 1 97 ? 12.773 -5.785 12.289 1 93.88 97 PHE A O 1
ATOM 658 N N . GLN A 1 98 ? 13.68 -3.773 12.5 1 94.75 98 GLN A N 1
ATOM 659 C CA . GLN A 1 98 ? 13.164 -3.5 13.836 1 94.75 98 GLN A CA 1
ATOM 660 C C . GLN A 1 98 ? 13.453 -4.66 14.789 1 94.75 98 GLN A C 1
ATOM 662 O O . GLN A 1 98 ? 12.555 -5.125 15.5 1 94.75 98 GLN A O 1
ATOM 667 N N . GLY A 1 99 ? 14.664 -5.133 14.703 1 90.69 99 GLY A N 1
ATOM 668 C CA . GLY A 1 99 ? 15.156 -6.133 15.633 1 90.69 99 GLY A CA 1
ATOM 669 C C . GLY A 1 99 ? 14.844 -7.555 15.203 1 90.69 99 GLY A C 1
ATOM 670 O O . GLY A 1 99 ? 15.172 -8.508 15.914 1 90.69 99 GLY A O 1
ATOM 671 N N . ARG A 1 100 ? 14.234 -7.691 14.109 1 92 100 ARG A N 1
ATOM 672 C CA . ARG A 1 100 ? 13.883 -9.016 13.602 1 92 100 ARG A CA 1
ATOM 673 C C . ARG A 1 100 ? 14.609 -9.312 12.297 1 92 100 ARG A C 1
ATOM 675 O O . ARG A 1 100 ? 14.68 -8.469 11.414 1 92 100 ARG A O 1
ATOM 682 N N . ALA A 1 101 ? 15.133 -10.484 12.273 1 94.38 101 ALA A N 1
ATOM 683 C CA . ALA A 1 101 ? 15.781 -10.906 11.039 1 94.38 101 ALA A CA 1
ATOM 684 C C . ALA A 1 101 ? 14.758 -11.125 9.93 1 94.38 101 ALA A C 1
ATOM 686 O O . ALA A 1 101 ? 13.703 -11.711 10.156 1 94.38 101 ALA A O 1
ATOM 687 N N . LEU A 1 102 ? 15.008 -10.594 8.758 1 96.94 102 LEU A N 1
ATOM 688 C CA . LEU A 1 102 ? 14.242 -10.875 7.547 1 96.94 102 LEU A CA 1
ATOM 689 C C . LEU A 1 102 ? 14.922 -11.961 6.711 1 96.94 102 LEU A C 1
ATOM 691 O O . LEU A 1 102 ? 16.078 -12.305 6.961 1 96.94 102 LEU A O 1
ATOM 695 N N . PRO A 1 103 ? 14.211 -12.57 5.746 1 96.56 103 PRO A N 1
ATOM 696 C CA . PRO A 1 103 ? 14.898 -13.484 4.832 1 96.56 103 PRO A CA 1
ATOM 697 C C . PRO A 1 103 ? 16.062 -12.812 4.098 1 96.56 103 PRO A C 1
ATOM 699 O O . PRO A 1 103 ? 15.961 -11.648 3.713 1 96.56 103 PRO A O 1
ATOM 702 N N . ALA A 1 104 ? 17.141 -13.531 3.957 1 94.56 104 ALA A N 1
ATOM 703 C CA . ALA A 1 104 ? 18.297 -12.992 3.252 1 94.56 104 ALA A CA 1
ATOM 704 C C . ALA A 1 104 ? 17.953 -12.672 1.799 1 94.56 104 ALA A C 1
ATOM 706 O O . ALA A 1 104 ? 18.516 -11.742 1.216 1 94.56 104 ALA A O 1
ATOM 707 N N . SER A 1 105 ? 17.078 -13.539 1.309 1 97.38 105 SER A N 1
ATOM 708 C CA . SER A 1 105 ? 16.609 -13.336 -0.062 1 97.38 105 SER A CA 1
ATOM 709 C C . SER A 1 105 ? 15.141 -13.703 -0.208 1 97.38 105 SER A C 1
ATOM 711 O O . SER A 1 105 ? 14.617 -14.508 0.567 1 97.38 105 SER A O 1
ATOM 713 N N . VAL A 1 106 ? 14.5 -12.992 -1.135 1 98.56 106 VAL A N 1
ATOM 714 C CA . VAL A 1 106 ? 13.109 -13.281 -1.467 1 98.56 106 VAL A CA 1
ATOM 715 C C . VAL A 1 106 ? 13.008 -13.703 -2.932 1 98.56 106 VAL A C 1
ATOM 717 O O . VAL A 1 106 ? 13.523 -13.023 -3.818 1 98.56 106 VAL A O 1
ATOM 720 N N . LYS A 1 107 ? 12.461 -14.867 -3.164 1 98.81 107 LYS A N 1
ATOM 721 C CA . LYS A 1 107 ? 12.102 -15.289 -4.516 1 98.81 107 LYS A CA 1
ATOM 722 C C . LYS A 1 107 ? 10.781 -14.656 -4.953 1 98.81 107 LYS A C 1
ATOM 724 O O . LYS A 1 107 ? 9.758 -14.82 -4.293 1 98.81 107 LYS A O 1
ATOM 729 N N . ILE A 1 108 ? 10.836 -13.93 -6.02 1 98.88 108 ILE A N 1
ATOM 730 C CA . ILE A 1 108 ? 9.617 -13.352 -6.582 1 98.88 108 ILE A CA 1
ATOM 731 C C . ILE A 1 108 ? 9.078 -14.258 -7.68 1 98.88 108 ILE A C 1
ATOM 733 O O . ILE A 1 108 ? 9.773 -14.555 -8.656 1 98.88 108 ILE A O 1
ATOM 737 N N . VAL A 1 109 ? 7.883 -14.734 -7.484 1 98.94 109 VAL A N 1
ATOM 738 C CA . VAL A 1 109 ? 7.164 -15.508 -8.492 1 98.94 109 VAL A CA 1
ATOM 739 C C . VAL A 1 109 ? 6.289 -14.57 -9.328 1 98.94 109 VAL A C 1
ATOM 741 O O . VAL A 1 109 ? 5.289 -14.039 -8.836 1 98.94 109 VAL A O 1
ATOM 744 N N . GLU A 1 110 ? 6.719 -14.352 -10.562 1 98.94 110 GLU A N 1
ATOM 745 C CA . GLU A 1 110 ? 5.969 -13.477 -11.453 1 98.94 110 GLU A CA 1
ATOM 746 C C . GLU A 1 110 ? 4.777 -14.203 -12.07 1 98.94 110 GLU A C 1
ATOM 748 O O . GLU A 1 110 ? 4.949 -15.156 -12.836 1 98.94 110 GLU A O 1
ATOM 753 N N . VAL A 1 111 ? 3.57 -13.688 -11.766 1 98.75 111 VAL A N 1
ATOM 754 C CA . VAL A 1 111 ? 2.381 -14.406 -12.203 1 98.75 111 VAL A CA 1
ATOM 755 C C . VAL A 1 111 ? 1.656 -13.602 -13.281 1 98.75 111 VAL A C 1
ATOM 757 O O . VAL A 1 111 ? 0.582 -13.992 -13.742 1 98.75 111 VAL A O 1
ATOM 760 N N . GLY A 1 112 ? 2.223 -12.555 -13.766 1 98.38 112 GLY A N 1
ATOM 761 C CA . GLY A 1 112 ? 1.617 -11.633 -14.719 1 98.38 112 GLY A CA 1
ATOM 762 C C . GLY A 1 112 ? 1.116 -12.32 -15.977 1 98.38 112 GLY A C 1
ATOM 763 O O . GLY A 1 112 ? -0.049 -12.172 -16.344 1 98.38 112 GLY A O 1
ATOM 764 N N . PRO A 1 113 ? 1.915 -13.141 -16.656 1 98.69 113 PRO A N 1
ATOM 765 C CA . PRO A 1 113 ? 1.501 -13.758 -17.906 1 98.69 113 PRO A CA 1
ATOM 766 C C . PRO A 1 113 ? 0.308 -14.695 -17.75 1 98.69 113 PRO A C 1
ATOM 768 O O . PRO A 1 113 ? -0.559 -14.758 -18.625 1 98.69 113 PRO A O 1
ATOM 771 N N . ARG A 1 114 ? 0.256 -15.336 -16.672 1 97.75 114 ARG A N 1
ATOM 772 C CA . ARG A 1 114 ? -0.837 -16.281 -16.453 1 97.75 114 ARG A CA 1
ATOM 773 C C . ARG A 1 114 ? -1.972 -15.625 -15.672 1 97.75 114 ARG A C 1
ATOM 775 O O . ARG A 1 114 ? -3.035 -15.344 -16.219 1 97.75 114 ARG A O 1
ATOM 782 N N . ASP A 1 115 ? -1.769 -15.258 -14.422 1 96.12 115 ASP A N 1
ATOM 783 C CA . ASP A 1 115 ? -2.783 -14.719 -13.523 1 96.12 115 ASP A CA 1
ATOM 784 C C . ASP A 1 115 ? -3.143 -13.281 -13.906 1 96.12 115 ASP A C 1
ATOM 786 O O . ASP A 1 115 ? -4.32 -12.922 -13.945 1 96.12 115 ASP A O 1
ATOM 790 N N . GLY A 1 116 ? -2.162 -12.508 -14.219 1 96.75 116 GLY A N 1
ATOM 791 C CA . GLY A 1 116 ? -2.354 -11.102 -14.539 1 96.75 116 GLY A CA 1
ATOM 792 C C . GLY A 1 116 ? -3.146 -10.883 -15.82 1 96.75 116 GLY A C 1
ATOM 793 O O . GLY A 1 116 ? -3.979 -9.977 -15.891 1 96.75 116 GLY A O 1
ATOM 794 N N . LEU A 1 117 ? -2.926 -11.703 -16.812 1 96.62 117 LEU A N 1
ATOM 795 C CA . LEU A 1 117 ? -3.543 -11.5 -18.125 1 96.62 117 LEU A CA 1
ATOM 796 C C . LEU A 1 117 ? -4.863 -12.25 -18.219 1 96.62 117 LEU A C 1
ATOM 798 O O . LEU A 1 117 ? -5.652 -12.008 -19.141 1 96.62 117 LEU A O 1
ATOM 802 N N . GLN A 1 118 ? -5.164 -13.078 -17.297 1 93.19 118 GLN A N 1
ATOM 803 C CA . GLN A 1 118 ? -6.242 -14.055 -17.406 1 93.19 118 GLN A CA 1
ATOM 804 C C . GLN A 1 118 ? -7.582 -13.359 -17.672 1 93.19 118 GLN A C 1
ATOM 806 O O . GLN A 1 118 ? -8.352 -13.797 -18.516 1 93.19 118 GLN A O 1
ATOM 811 N N . ASN A 1 119 ? -7.824 -12.273 -16.984 1 87.25 119 ASN A N 1
ATOM 812 C CA . ASN A 1 119 ? -9.148 -11.664 -17.016 1 87.25 119 ASN A CA 1
ATOM 813 C C . ASN A 1 119 ? -9.148 -10.375 -17.844 1 87.25 119 ASN A C 1
ATOM 815 O O . ASN A 1 119 ? -10.078 -9.578 -17.734 1 87.25 119 ASN A O 1
ATOM 819 N N . GLU A 1 120 ? -8.094 -10.18 -18.562 1 90.56 120 GLU A N 1
ATOM 820 C CA . GLU A 1 120 ? -8.062 -9.016 -19.438 1 90.56 120 GLU A CA 1
ATOM 821 C C . GLU A 1 120 ? -9.125 -9.109 -20.531 1 90.56 120 GLU A C 1
ATOM 823 O O . GLU A 1 120 ? -9.352 -10.188 -21.094 1 90.56 120 GLU A O 1
ATOM 828 N N . PRO A 1 121 ? -9.805 -7.969 -20.75 1 86.69 121 PRO A N 1
ATOM 829 C CA . PRO A 1 121 ? -10.812 -8 -21.812 1 86.69 121 PRO A CA 1
ATOM 830 C C . PRO A 1 121 ? -10.188 -8.188 -23.203 1 86.69 121 PRO A C 1
ATOM 832 O O . PRO A 1 121 ? -9.086 -7.699 -23.453 1 86.69 121 PRO A O 1
ATOM 835 N N . GLY A 1 122 ? -10.883 -8.859 -24.047 1 86.56 122 GLY A N 1
ATOM 836 C CA . GLY A 1 122 ? -10.406 -9.109 -25.406 1 86.56 122 GLY A CA 1
ATOM 837 C C . GLY A 1 122 ? -9.312 -10.156 -25.469 1 86.56 122 GLY A C 1
ATOM 838 O O . GLY A 1 122 ? -8.922 -10.719 -24.453 1 86.56 122 GLY A O 1
ATOM 839 N N . VAL A 1 123 ? -8.906 -10.438 -26.703 1 91.38 123 VAL A N 1
ATOM 840 C CA . VAL A 1 123 ? -7.871 -11.438 -26.906 1 91.38 123 VAL A CA 1
ATOM 841 C C . VAL A 1 123 ? -6.512 -10.758 -27.078 1 91.38 123 VAL A C 1
ATOM 843 O O . VAL A 1 123 ? -6.348 -9.898 -27.938 1 91.38 123 VAL A O 1
ATOM 846 N N . ILE A 1 124 ? -5.586 -11.062 -26.234 1 97.38 124 ILE A N 1
ATOM 847 C CA . ILE A 1 124 ? -4.203 -10.609 -26.375 1 97.38 124 ILE A CA 1
ATOM 848 C C . ILE A 1 124 ? -3.463 -11.523 -27.359 1 97.38 124 ILE A C 1
ATOM 850 O O . ILE A 1 124 ? -3.402 -12.742 -27.156 1 97.38 124 ILE A O 1
ATOM 854 N N . PRO A 1 125 ? -2.881 -10.992 -28.453 1 98.19 12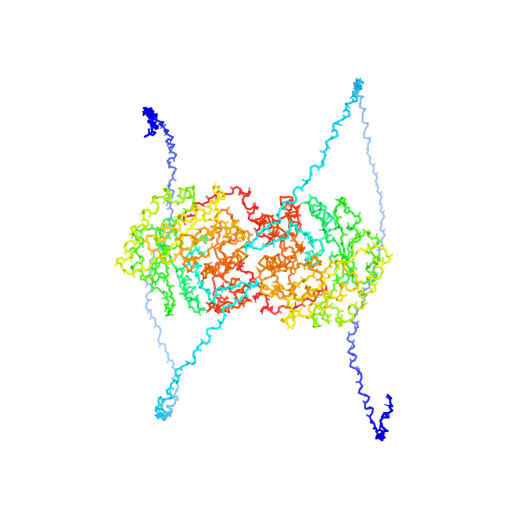5 PRO A N 1
ATOM 855 C CA . PRO A 1 125 ? -2.203 -11.82 -29.438 1 98.19 125 PRO A CA 1
ATOM 856 C C . PRO A 1 125 ? -1.041 -12.617 -28.859 1 98.19 125 PRO A C 1
ATOM 858 O O . PRO A 1 125 ? -0.32 -12.117 -27.984 1 98.19 125 PRO A O 1
ATOM 861 N N . THR A 1 126 ? -0.861 -13.82 -29.391 1 98.5 126 THR A N 1
ATOM 862 C CA . THR A 1 126 ? 0.184 -14.734 -28.922 1 98.5 126 THR A CA 1
ATOM 863 C C . THR A 1 126 ? 1.551 -14.055 -28.969 1 98.5 126 THR A C 1
ATOM 865 O O . THR A 1 126 ? 2.32 -14.133 -28.016 1 98.5 126 THR A O 1
ATOM 868 N N . PRO A 1 127 ? 1.892 -13.25 -30.016 1 98.75 127 PRO A N 1
ATOM 869 C CA . PRO A 1 127 ? 3.213 -12.617 -30.047 1 98.75 127 PRO A CA 1
ATOM 870 C C . PRO A 1 127 ? 3.416 -11.609 -28.922 1 98.75 127 PRO A C 1
ATOM 872 O O . PRO A 1 127 ? 4.539 -11.43 -28.453 1 98.75 127 PRO A O 1
ATOM 875 N N . VAL A 1 128 ? 2.365 -10.977 -28.484 1 98.81 128 VAL A N 1
ATOM 876 C CA . VAL A 1 128 ? 2.449 -10.023 -27.375 1 98.81 128 VAL A CA 1
ATOM 877 C C . VAL A 1 128 ? 2.777 -10.766 -26.078 1 98.81 128 VAL A C 1
ATOM 879 O O . VAL A 1 128 ? 3.643 -10.328 -25.312 1 98.81 128 VAL A O 1
ATOM 882 N N . LYS A 1 129 ? 2.111 -11.859 -25.875 1 98.81 129 LYS A N 1
ATOM 883 C CA . LYS A 1 129 ? 2.379 -12.664 -24.688 1 98.81 129 LYS A CA 1
ATOM 884 C C . LYS A 1 129 ? 3.812 -13.188 -24.688 1 98.81 129 LYS A C 1
ATOM 886 O O . LYS A 1 129 ? 4.484 -13.172 -23.656 1 98.81 129 LYS A O 1
ATOM 891 N N . VAL A 1 130 ? 4.273 -13.641 -25.844 1 98.88 130 VAL A N 1
ATOM 892 C CA . VAL A 1 130 ? 5.625 -14.172 -25.984 1 98.88 130 VAL A CA 1
ATOM 893 C C . VAL A 1 130 ? 6.645 -13.078 -25.656 1 98.88 130 VAL A C 1
ATOM 895 O O . VAL A 1 130 ? 7.551 -13.289 -24.859 1 98.88 130 VAL A O 1
ATOM 898 N N . GLU A 1 131 ? 6.469 -11.906 -26.234 1 98.88 131 GLU A N 1
ATOM 899 C CA . GLU A 1 131 ? 7.391 -10.797 -26 1 98.88 131 GLU A CA 1
ATOM 900 C C . GLU A 1 131 ? 7.375 -10.375 -24.531 1 98.88 131 GLU A C 1
ATOM 902 O O . GLU A 1 131 ? 8.422 -10.047 -23.969 1 98.88 131 GLU A O 1
ATOM 907 N N . PHE A 1 132 ? 6.242 -10.344 -23.969 1 98.88 132 PHE A N 1
ATOM 908 C CA . PHE A 1 132 ? 6.078 -10 -22.562 1 98.88 132 PHE A CA 1
ATOM 909 C C . PHE A 1 132 ? 6.887 -10.938 -21.672 1 98.88 132 PHE A C 1
ATOM 911 O O . PHE A 1 132 ? 7.668 -10.477 -20.844 1 98.88 132 PHE A O 1
ATOM 918 N N . ILE A 1 133 ? 6.781 -12.219 -21.891 1 98.94 133 ILE A N 1
ATOM 919 C CA . ILE A 1 133 ? 7.488 -13.227 -21.109 1 98.94 133 ILE A CA 1
ATOM 920 C C . ILE A 1 133 ? 8.984 -13.125 -21.375 1 98.94 133 ILE A C 1
ATOM 922 O O . ILE A 1 133 ? 9.797 -13.25 -20.453 1 98.94 133 ILE A O 1
ATOM 926 N N . ASP A 1 134 ? 9.344 -12.898 -22.641 1 98.94 134 ASP A N 1
ATOM 927 C CA . ASP A 1 134 ? 10.758 -12.742 -22.984 1 98.94 134 ASP A CA 1
ATOM 928 C C . ASP A 1 134 ? 11.367 -11.547 -22.266 1 98.94 134 ASP A C 1
ATOM 930 O O . ASP A 1 134 ? 12.5 -11.617 -21.781 1 98.94 134 ASP A O 1
ATOM 934 N N . ARG A 1 135 ? 10.648 -10.484 -22.156 1 98.88 135 ARG A N 1
ATOM 935 C CA . ARG A 1 135 ? 11.125 -9.312 -21.438 1 98.88 135 ARG A CA 1
ATOM 936 C C . ARG A 1 135 ? 11.234 -9.609 -19.938 1 98.88 135 ARG A C 1
ATOM 938 O O . ARG A 1 135 ? 12.211 -9.211 -19.297 1 98.88 135 ARG A O 1
ATOM 945 N N . LEU A 1 136 ? 10.273 -10.281 -19.406 1 98.94 136 LEU A N 1
ATOM 946 C CA . LEU A 1 136 ? 10.289 -10.617 -18 1 98.94 136 LEU A CA 1
ATOM 947 C C . LEU A 1 136 ? 11.484 -11.508 -17.656 1 98.94 136 LEU A C 1
ATOM 949 O O . LEU A 1 136 ? 12.141 -11.312 -16.625 1 98.94 136 LEU A O 1
ATOM 953 N N . SER A 1 137 ? 11.781 -12.492 -18.562 1 98.75 137 SER A N 1
ATOM 954 C CA . SER A 1 137 ? 12.867 -13.43 -18.281 1 98.75 137 SER A CA 1
ATOM 955 C C . SER A 1 137 ? 14.219 -12.727 -18.328 1 98.75 137 SER A C 1
ATOM 957 O O . SER A 1 137 ? 15.211 -13.258 -17.812 1 98.75 137 SER A O 1
ATOM 959 N N . ALA A 1 138 ? 14.258 -11.547 -18.844 1 98.5 138 ALA A N 1
ATOM 960 C CA . ALA A 1 138 ? 15.5 -10.789 -18.953 1 98.5 138 ALA A CA 1
ATOM 961 C C . ALA A 1 138 ? 15.695 -9.859 -17.766 1 98.5 138 ALA A C 1
ATOM 963 O O . ALA A 1 138 ? 16.703 -9.164 -17.672 1 98.5 138 ALA A O 1
ATOM 964 N N . THR A 1 139 ? 14.797 -9.883 -16.797 1 98.69 139 THR A N 1
ATOM 965 C CA . THR A 1 139 ? 14.82 -8.898 -15.719 1 98.69 139 THR A CA 1
ATOM 966 C C . THR A 1 139 ? 15.609 -9.43 -14.523 1 98.69 139 THR A C 1
ATOM 968 O O . THR A 1 139 ? 15.914 -8.68 -13.594 1 98.69 139 THR A O 1
ATOM 971 N N . GLY A 1 140 ? 15.914 -10.672 -14.445 1 98.56 140 GLY A N 1
ATOM 972 C CA . GLY A 1 140 ? 16.531 -11.312 -13.289 1 98.56 140 GLY A CA 1
ATOM 973 C C . GLY A 1 140 ? 15.562 -12.18 -12.5 1 98.56 140 GLY A C 1
ATOM 974 O O . GLY A 1 140 ? 15.953 -12.852 -11.547 1 98.56 140 GLY A O 1
ATOM 975 N N . LEU A 1 141 ? 14.273 -12.234 -12.914 1 98.75 141 LEU A N 1
ATOM 976 C CA . LEU A 1 141 ? 13.289 -13.133 -12.312 1 98.75 141 LEU A CA 1
ATOM 977 C C . LEU A 1 141 ? 13.719 -14.586 -12.461 1 98.75 141 LEU A C 1
ATOM 979 O O . LEU A 1 141 ? 14.195 -14.992 -13.523 1 98.75 141 LEU A O 1
ATOM 983 N N . ALA A 1 142 ? 13.57 -15.289 -11.398 1 98.25 142 ALA A N 1
ATOM 984 C CA . ALA A 1 142 ? 13.953 -16.703 -11.422 1 98.25 142 ALA A CA 1
ATOM 985 C C . ALA A 1 142 ? 12.742 -17.594 -11.672 1 98.25 142 ALA A C 1
ATOM 987 O O . ALA A 1 142 ? 12.891 -18.812 -11.859 1 98.25 142 ALA A O 1
ATOM 988 N N . TYR A 1 143 ? 11.578 -17.016 -11.703 1 98.88 143 TYR A N 1
ATOM 989 C CA . TYR A 1 143 ? 10.344 -17.797 -11.805 1 98.88 143 TYR A CA 1
ATOM 990 C C . TYR A 1 143 ? 9.258 -17 -12.508 1 98.88 143 TYR A C 1
ATOM 992 O O . TYR A 1 143 ? 8.953 -15.867 -12.117 1 98.88 143 TYR A O 1
ATOM 1000 N N . ILE A 1 144 ? 8.648 -17.562 -13.531 1 98.94 144 ILE A N 1
ATOM 1001 C CA . ILE A 1 144 ? 7.547 -16.969 -14.281 1 98.94 144 ILE A CA 1
ATOM 1002 C C . ILE A 1 144 ? 6.438 -18 -14.477 1 98.94 144 ILE A C 1
ATOM 1004 O O . ILE A 1 144 ? 6.656 -19.047 -15.094 1 98.94 144 ILE A O 1
ATOM 1008 N N . GLU A 1 145 ? 5.297 -17.75 -13.891 1 98.88 145 GLU A N 1
ATOM 1009 C CA . GLU A 1 145 ? 4.117 -18.516 -14.281 1 98.88 145 GLU A CA 1
ATOM 1010 C C . GLU A 1 145 ? 3.58 -18.062 -15.633 1 98.88 145 GLU A C 1
ATOM 1012 O O . GLU A 1 145 ? 2.865 -17.062 -15.711 1 98.88 145 GLU A O 1
ATOM 1017 N N . ALA A 1 146 ? 3.812 -18.875 -16.641 1 98.75 146 ALA A N 1
ATOM 1018 C CA . ALA A 1 146 ? 3.797 -18.344 -18 1 98.75 146 ALA A CA 1
ATOM 1019 C C . ALA A 1 146 ? 2.482 -18.688 -18.703 1 98.75 146 ALA A C 1
ATOM 1021 O O . ALA A 1 146 ? 2.072 -17.984 -19.641 1 98.75 146 ALA A O 1
ATOM 1022 N N . ALA A 1 147 ? 1.856 -19.75 -18.281 1 98.31 147 ALA A N 1
ATOM 1023 C CA . ALA A 1 147 ? 0.704 -20.219 -19.047 1 98.31 147 ALA A CA 1
ATOM 1024 C C . ALA A 1 147 ? -0.285 -20.953 -18.141 1 98.31 147 ALA A C 1
ATOM 1026 O O . ALA A 1 147 ? -0.072 -21.062 -16.938 1 98.31 147 ALA A O 1
ATOM 1027 N N . SER A 1 148 ? -1.4 -21.281 -18.719 1 97.69 148 SER A N 1
ATOM 1028 C CA . SER A 1 148 ? -2.432 -22.109 -18.109 1 97.69 148 SER A CA 1
ATOM 1029 C C . SER A 1 148 ? -2.982 -23.141 -19.078 1 97.69 148 SER A C 1
ATOM 1031 O O . SER A 1 148 ? -3.152 -22.844 -20.266 1 97.69 148 SER A O 1
ATOM 1033 N N . PHE A 1 149 ? -3.217 -24.344 -18.594 1 97.5 149 PHE A N 1
ATOM 1034 C CA . PHE A 1 149 ? -3.795 -25.406 -19.422 1 97.5 149 PHE A CA 1
ATOM 1035 C C . PHE A 1 149 ? -5.156 -25.828 -18.875 1 97.5 149 PHE A C 1
ATOM 1037 O O . PHE A 1 149 ? -5.484 -27.016 -18.875 1 97.5 149 PHE A O 1
ATOM 1044 N N . VAL A 1 150 ? -5.734 -24.812 -18.281 1 91.38 150 VAL A N 1
ATOM 1045 C CA . VAL A 1 150 ? -7.164 -24.906 -18.016 1 91.38 150 VAL A CA 1
ATOM 1046 C C . VAL A 1 150 ? -7.949 -24.906 -19.312 1 91.38 150 VAL A C 1
ATOM 1048 O O . VAL A 1 150 ? -7.477 -24.391 -20.328 1 91.38 150 VAL A O 1
ATOM 1051 N N . SER A 1 151 ? -9.109 -25.5 -19.328 1 90.5 151 SER A N 1
ATOM 1052 C CA . SER A 1 151 ? -9.906 -25.578 -20.547 1 90.5 151 SER A CA 1
ATOM 1053 C C . SER A 1 151 ? -10.125 -24.188 -21.141 1 90.5 151 SER A C 1
ATOM 1055 O O . SER A 1 151 ? -10.445 -23.234 -20.422 1 90.5 151 SER A O 1
ATOM 1057 N N . PRO A 1 152 ? -9.938 -24.078 -22.453 1 91.19 152 PRO A N 1
ATOM 1058 C CA . PRO A 1 152 ? -10.148 -22.797 -23.125 1 91.19 152 PRO A CA 1
ATOM 1059 C C . PRO A 1 152 ? -11.562 -22.25 -22.922 1 91.19 152 PRO A C 1
ATOM 1061 O O . PRO A 1 152 ? -11.781 -21.031 -23.016 1 91.19 152 PRO A O 1
ATOM 1064 N N . LYS A 1 153 ? -12.469 -23.109 -22.75 1 88.44 153 LYS A N 1
ATOM 1065 C CA . LYS A 1 153 ? -13.844 -22.703 -22.484 1 88.44 153 LYS A CA 1
ATOM 1066 C C . LYS A 1 153 ? -13.938 -21.844 -21.234 1 88.44 153 LYS A C 1
ATOM 1068 O O . LYS A 1 153 ? -14.719 -20.891 -21.188 1 88.44 153 LYS A O 1
ATOM 1073 N N . TRP A 1 154 ? -13.117 -22.156 -20.312 1 84.94 154 TRP A N 1
ATOM 1074 C CA . TRP A 1 154 ? -13.188 -21.5 -19.016 1 84.94 154 TRP A CA 1
ATOM 1075 C C . TRP A 1 154 ? -12.227 -20.312 -18.953 1 84.94 154 TRP A C 1
ATOM 1077 O O . TRP A 1 154 ? -12.516 -19.297 -18.297 1 84.94 154 TRP A O 1
ATOM 1087 N N . VAL A 1 155 ? -11.078 -20.469 -19.562 1 89.62 155 VAL A N 1
ATOM 1088 C CA . VAL A 1 155 ? -10.086 -19.406 -19.594 1 89.62 155 VAL A CA 1
ATOM 1089 C C . VAL A 1 155 ? -9.641 -19.156 -21.031 1 89.62 155 VAL A C 1
ATOM 1091 O O . VAL A 1 155 ? -8.484 -19.422 -21.391 1 89.62 155 VAL A O 1
ATOM 1094 N N . PRO A 1 156 ? -10.477 -18.5 -21.812 1 93.44 156 PRO A N 1
ATOM 1095 C CA . PRO A 1 156 ? -10.172 -18.328 -23.234 1 93.44 156 PRO A CA 1
ATOM 1096 C C . PRO A 1 156 ? -8.914 -17.5 -23.469 1 93.44 156 PRO A C 1
ATOM 1098 O O . PRO A 1 156 ? -8.195 -17.734 -24.453 1 93.44 156 PRO A O 1
ATOM 1101 N N . GLN A 1 157 ? -8.57 -16.578 -22.609 1 94.44 157 GLN A N 1
ATOM 1102 C CA . GLN A 1 157 ? -7.43 -15.672 -22.75 1 94.44 157 GLN A CA 1
ATOM 1103 C C . GLN A 1 157 ? -6.121 -16.453 -22.828 1 94.44 157 GLN A C 1
ATOM 1105 O O . GLN A 1 157 ? -5.152 -16 -23.438 1 94.44 157 GLN A O 1
ATOM 1110 N N . LEU A 1 158 ? -6.125 -17.688 -22.281 1 96.19 158 LEU A N 1
ATOM 1111 C CA . LEU A 1 158 ? -4.883 -18.453 -22.172 1 96.19 158 LEU A CA 1
ATOM 1112 C C . LEU A 1 158 ? -4.961 -19.734 -22.984 1 96.19 158 LEU A C 1
ATOM 1114 O O . LEU A 1 158 ? -4.176 -20.656 -22.766 1 96.19 158 LEU A O 1
ATOM 1118 N N . ALA A 1 159 ? -5.887 -19.781 -23.922 1 96.06 159 ALA A N 1
ATOM 1119 C CA . ALA A 1 159 ? -6.086 -20.969 -24.766 1 96.06 159 ALA A CA 1
ATOM 1120 C C . ALA A 1 159 ? -4.828 -21.281 -25.562 1 96.06 159 ALA A C 1
ATOM 1122 O O . ALA A 1 159 ? -4.594 -22.438 -25.922 1 96.06 159 ALA A O 1
ATOM 1123 N N . ASP A 1 160 ? -4.039 -20.297 -25.781 1 97.62 160 ASP A N 1
ATOM 1124 C CA . ASP A 1 160 ? -2.873 -20.453 -26.641 1 97.62 160 ASP A CA 1
ATOM 1125 C C . ASP A 1 160 ? -1.626 -20.797 -25.828 1 97.62 160 ASP A C 1
ATOM 1127 O O . ASP A 1 160 ? -0.502 -20.562 -26.281 1 97.62 160 ASP A O 1
ATOM 1131 N N . GLY A 1 161 ? -1.784 -21.312 -24.609 1 97.88 161 GLY A N 1
ATOM 1132 C CA . GLY A 1 161 ? -0.667 -21.594 -23.734 1 97.88 161 GLY A CA 1
ATOM 1133 C C . GLY A 1 161 ? 0.419 -22.422 -24.391 1 97.88 161 GLY A C 1
ATOM 1134 O O . GLY A 1 161 ? 1.608 -22.156 -24.219 1 97.88 161 GLY A O 1
ATOM 1135 N N . GLY A 1 162 ? 0.02 -23.438 -25.125 1 98.31 162 GLY A N 1
ATOM 1136 C CA . GLY A 1 162 ? 0.979 -24.281 -25.844 1 98.31 162 GLY A CA 1
ATOM 1137 C C . GLY A 1 162 ? 1.809 -23.5 -26.844 1 98.31 162 GLY A C 1
ATOM 1138 O O . GLY A 1 162 ? 3.027 -23.672 -26.906 1 98.31 162 GLY A O 1
ATOM 1139 N N . ASP A 1 163 ? 1.179 -22.625 -27.656 1 98.56 163 ASP A N 1
ATOM 1140 C CA . ASP A 1 163 ? 1.86 -21.812 -28.656 1 98.56 163 ASP A CA 1
ATOM 1141 C C . ASP A 1 163 ? 2.822 -20.828 -28 1 98.56 163 ASP A C 1
ATOM 1143 O O . ASP A 1 163 ? 3.932 -20.609 -28.484 1 98.56 163 ASP A O 1
ATOM 1147 N N . VAL A 1 164 ? 2.4 -20.266 -26.875 1 98.81 164 VAL A N 1
ATOM 1148 C CA . VAL A 1 164 ? 3.232 -19.328 -26.141 1 98.81 164 VAL A CA 1
ATOM 1149 C C . VAL A 1 164 ? 4.488 -20.031 -25.625 1 98.81 164 VAL A C 1
ATOM 1151 O O . VAL A 1 164 ? 5.605 -19.562 -25.875 1 98.81 164 VAL A O 1
ATOM 1154 N N . MET A 1 165 ? 4.309 -21.172 -25.031 1 98.81 165 MET A N 1
ATOM 1155 C CA . MET A 1 165 ? 5.426 -21.906 -24.453 1 98.81 165 MET A CA 1
ATOM 1156 C C . MET A 1 165 ? 6.406 -22.359 -25.516 1 98.81 165 MET A C 1
ATOM 1158 O O . MET A 1 165 ? 7.613 -22.422 -25.281 1 98.81 165 MET A O 1
ATOM 1162 N N . ALA A 1 166 ? 5.906 -22.656 -26.672 1 98.62 166 ALA A N 1
ATOM 1163 C CA . ALA A 1 166 ? 6.758 -23.094 -27.781 1 98.62 166 ALA A CA 1
ATOM 1164 C C . ALA A 1 166 ? 7.566 -21.938 -28.344 1 98.62 166 ALA A C 1
ATOM 1166 O O . ALA A 1 166 ? 8.664 -22.141 -28.875 1 98.62 166 ALA A O 1
ATOM 1167 N N . ALA A 1 167 ? 7.047 -20.703 -28.203 1 98.75 167 ALA A N 1
ATOM 1168 C CA . ALA A 1 167 ? 7.609 -19.578 -28.938 1 98.75 167 ALA A CA 1
ATOM 1169 C C . ALA A 1 167 ? 8.531 -18.75 -28.031 1 98.75 167 ALA A C 1
ATOM 1171 O O . ALA A 1 167 ? 9.383 -18 -28.531 1 98.75 167 ALA A O 1
ATOM 1172 N N . ILE A 1 168 ? 8.398 -18.844 -26.734 1 98.81 168 ILE A N 1
ATOM 1173 C CA . ILE A 1 168 ? 9.203 -18 -25.859 1 98.81 168 ILE A CA 1
ATOM 1174 C C . ILE A 1 168 ? 10.68 -18.391 -25.984 1 98.81 168 ILE A C 1
ATOM 1176 O O . ILE A 1 168 ? 11 -19.531 -26.297 1 98.81 168 ILE A O 1
ATOM 1180 N N . ARG A 1 169 ? 11.555 -17.422 -25.734 1 98.5 169 ARG A N 1
ATOM 1181 C CA . ARG A 1 169 ? 12.992 -17.656 -25.594 1 98.5 169 ARG A CA 1
ATOM 1182 C C . ARG A 1 169 ? 13.352 -17.938 -24.141 1 98.5 169 ARG A C 1
ATOM 1184 O O . ARG A 1 169 ? 13.594 -17 -23.359 1 98.5 169 ARG A O 1
ATOM 1191 N N . ARG A 1 170 ? 13.516 -19.156 -23.844 1 98.38 170 ARG A N 1
ATOM 1192 C CA . ARG A 1 170 ? 13.789 -19.562 -22.469 1 98.38 170 ARG A CA 1
ATOM 1193 C C . ARG A 1 170 ? 15.18 -19.125 -22.031 1 98.38 170 ARG A C 1
ATOM 1195 O O . ARG A 1 170 ? 16.141 -19.219 -22.812 1 98.38 170 ARG A O 1
ATOM 1202 N N . ARG A 1 171 ? 15.227 -18.609 -20.859 1 98.12 171 ARG A N 1
ATOM 1203 C CA . ARG A 1 171 ? 16.5 -18.203 -20.281 1 98.12 171 ARG A CA 1
ATOM 1204 C C . ARG A 1 171 ? 16.938 -19.188 -19.188 1 98.12 171 ARG A C 1
ATOM 1206 O O . ARG A 1 171 ? 16.109 -19.656 -18.406 1 98.12 171 ARG A O 1
ATOM 1213 N N . GLU A 1 172 ? 18.266 -19.469 -19.172 1 97.19 172 GLU A N 1
ATOM 1214 C CA . GLU A 1 172 ? 18.812 -20.344 -18.141 1 97.19 172 GLU A CA 1
ATOM 1215 C C . GLU A 1 172 ? 18.562 -19.781 -16.75 1 97.19 172 GLU A C 1
ATOM 1217 O O . GLU A 1 172 ? 18.719 -18.578 -16.531 1 97.19 172 GLU A O 1
ATOM 1222 N N . GLY A 1 173 ? 18.125 -20.594 -15.891 1 97.06 173 GLY A N 1
ATOM 1223 C CA . GLY A 1 173 ? 17.938 -20.172 -14.516 1 97.06 173 GLY A CA 1
ATOM 1224 C C . GLY A 1 173 ? 16.531 -19.703 -14.219 1 97.06 173 GLY A C 1
ATOM 1225 O O . GLY A 1 173 ? 16.188 -19.438 -13.07 1 97.06 173 GLY A O 1
ATOM 1226 N N . VAL A 1 174 ? 15.742 -19.625 -15.266 1 98.69 174 VAL A N 1
ATOM 1227 C CA . VAL A 1 174 ? 14.359 -19.203 -15.07 1 98.69 174 VAL A CA 1
ATOM 1228 C C . VAL A 1 174 ? 13.438 -20.422 -15.148 1 98.69 174 VAL A C 1
ATOM 1230 O O . VAL A 1 174 ? 13.539 -21.234 -16.078 1 98.69 174 VAL A O 1
ATOM 1233 N N . VAL A 1 175 ? 12.602 -20.578 -14.188 1 98.88 175 VAL A N 1
ATOM 1234 C CA . VAL A 1 175 ? 11.562 -21.594 -14.203 1 98.88 175 VAL A CA 1
ATOM 1235 C C . VAL A 1 175 ? 10.312 -21.047 -14.883 1 98.88 175 VAL A C 1
ATOM 1237 O O . VAL A 1 175 ? 9.82 -19.969 -14.531 1 98.88 175 VAL A O 1
ATOM 1240 N N . TYR A 1 176 ? 9.836 -21.75 -15.875 1 98.88 176 TYR A N 1
ATOM 1241 C CA . TYR A 1 176 ? 8.57 -21.438 -16.531 1 98.88 176 TYR A CA 1
ATOM 1242 C C . TYR A 1 176 ? 7.492 -22.438 -16.141 1 98.88 176 TYR A C 1
ATOM 1244 O O . TYR A 1 176 ? 7.559 -23.609 -16.516 1 98.88 176 TYR A O 1
ATOM 1252 N N . SER A 1 177 ? 6.5 -21.969 -15.383 1 98.81 177 SER A N 1
ATOM 1253 C CA . SER A 1 177 ? 5.457 -22.844 -14.867 1 98.81 177 SER A CA 1
ATOM 1254 C C . SER A 1 177 ? 4.113 -22.562 -15.531 1 98.81 177 SER A C 1
ATOM 1256 O O . SER A 1 177 ? 3.98 -21.594 -16.281 1 98.81 177 SER A O 1
ATOM 1258 N N . ALA A 1 178 ? 3.127 -23.469 -15.273 1 98.75 178 ALA A N 1
ATOM 1259 C CA . ALA A 1 178 ? 1.777 -23.297 -15.805 1 98.75 178 ALA A CA 1
ATOM 1260 C C . ALA A 1 178 ? 0.734 -23.875 -14.859 1 98.75 178 ALA A C 1
ATOM 1262 O O . ALA A 1 178 ? 0.982 -24.891 -14.203 1 98.75 178 ALA A O 1
ATOM 1263 N N . LEU A 1 179 ? -0.385 -23.234 -14.844 1 97.56 179 LEU A N 1
ATOM 1264 C CA . LEU A 1 179 ? -1.527 -23.75 -14.094 1 97.56 179 LEU A CA 1
ATOM 1265 C C . LEU A 1 179 ? -2.135 -24.969 -14.781 1 97.56 179 LEU A C 1
ATOM 1267 O O . LEU A 1 179 ? -2.391 -24.938 -15.984 1 97.56 179 LEU A O 1
ATOM 1271 N N . THR A 1 180 ? -2.363 -26.047 -14.031 1 96.25 180 THR A N 1
ATOM 1272 C CA . THR A 1 180 ? -2.881 -27.297 -14.555 1 96.25 180 THR A CA 1
ATOM 1273 C C . THR A 1 180 ? -4 -27.828 -13.664 1 96.25 180 THR A C 1
ATOM 1275 O O . THR A 1 180 ? -3.738 -28.422 -12.609 1 96.25 180 THR A O 1
ATOM 1278 N N . PRO A 1 181 ? -5.215 -27.781 -14.062 1 88.81 181 PRO A N 1
ATOM 1279 C CA . PRO A 1 181 ? -6.348 -28.078 -13.188 1 88.81 181 PRO A CA 1
ATOM 1280 C C . PRO A 1 181 ? -6.695 -29.562 -13.141 1 88.81 181 PRO A C 1
ATOM 1282 O O . PRO A 1 181 ? -7.414 -30 -12.242 1 88.81 181 PRO A O 1
ATOM 1285 N N . ASN A 1 182 ? -6.215 -30.375 -14.203 1 92.19 182 ASN A N 1
ATOM 1286 C CA . ASN A 1 182 ? -6.543 -31.797 -14.305 1 92.19 182 ASN A CA 1
ATOM 1287 C C . ASN A 1 182 ? -5.508 -32.562 -15.133 1 92.19 182 ASN A C 1
ATOM 1289 O O . ASN A 1 182 ? -4.527 -31.969 -15.594 1 92.19 182 ASN A O 1
ATOM 1293 N N . LEU A 1 183 ? -5.773 -33.812 -15.32 1 95.81 183 LEU A N 1
ATOM 1294 C CA . LEU A 1 183 ? -4.805 -34.688 -15.992 1 95.81 183 LEU A CA 1
ATOM 1295 C C . LEU A 1 183 ? -4.652 -34.281 -17.453 1 95.81 183 LEU A C 1
ATOM 1297 O O . LEU A 1 183 ? -3.549 -34.312 -18 1 95.81 183 LEU A O 1
ATOM 1301 N N . LYS A 1 184 ? -5.773 -33.969 -18.078 1 95.56 184 LYS A N 1
ATOM 1302 C CA . LYS A 1 184 ? -5.703 -33.531 -19.469 1 95.56 184 LYS A CA 1
ATOM 1303 C C . LYS A 1 184 ? -4.836 -32.281 -19.594 1 95.56 184 LYS A C 1
ATOM 1305 O O . LYS A 1 184 ? -4 -32.188 -20.5 1 95.56 184 LYS A O 1
ATOM 1310 N N . GLY A 1 185 ? -5.086 -31.359 -18.734 1 96.62 185 GLY A N 1
ATOM 1311 C CA . GLY A 1 185 ? -4.242 -30.172 -18.703 1 96.62 185 GLY A CA 1
ATOM 1312 C C . GLY A 1 185 ? -2.783 -30.484 -18.422 1 96.62 185 GLY A C 1
ATOM 1313 O O . GLY A 1 185 ? -1.887 -29.891 -19 1 96.62 185 GLY A O 1
ATOM 1314 N N . PHE A 1 186 ? -2.537 -31.406 -17.578 1 97.69 186 PHE A N 1
ATOM 1315 C CA . PHE A 1 186 ? -1.176 -31.812 -17.234 1 97.69 186 PHE A CA 1
ATOM 1316 C C . PHE A 1 186 ? -0.459 -32.375 -18.469 1 97.69 186 PHE A C 1
ATOM 1318 O O . PHE A 1 186 ? 0.702 -32.031 -18.719 1 97.69 186 PHE A O 1
ATOM 1325 N N . GLN A 1 187 ? -1.152 -33.188 -19.219 1 97.69 187 GLN A N 1
ATOM 1326 C CA . GLN A 1 187 ? -0.559 -33.75 -20.422 1 97.69 187 GLN A CA 1
ATOM 1327 C C . GLN A 1 187 ? -0.173 -32.656 -21.406 1 97.69 187 GLN A C 1
ATOM 1329 O O . GLN A 1 187 ? 0.911 -32.688 -22 1 97.69 187 GLN A O 1
ATOM 1334 N N . ARG A 1 188 ? -1.035 -31.719 -21.547 1 97.94 188 ARG A N 1
ATOM 1335 C CA . ARG A 1 188 ? -0.75 -30.578 -22.422 1 97.94 188 ARG A CA 1
ATOM 1336 C C . ARG A 1 188 ? 0.439 -29.781 -21.906 1 97.94 188 ARG A C 1
ATOM 1338 O O . ARG A 1 188 ? 1.235 -29.266 -22.703 1 97.94 188 ARG A O 1
ATOM 1345 N N . ALA A 1 189 ? 0.525 -29.625 -20.609 1 98.5 189 ALA A N 1
ATOM 1346 C CA . ALA A 1 189 ? 1.654 -28.938 -20 1 98.5 189 ALA A CA 1
ATOM 1347 C C . ALA A 1 189 ? 2.967 -29.656 -20.281 1 98.5 189 ALA A C 1
ATOM 1349 O O . ALA A 1 189 ? 3.982 -29.016 -20.578 1 98.5 189 ALA A O 1
ATOM 1350 N N . VAL A 1 190 ? 2.982 -30.969 -20.172 1 98.38 190 VAL A N 1
ATOM 1351 C CA . VAL A 1 190 ? 4.164 -31.797 -20.453 1 98.38 190 VAL A CA 1
ATOM 1352 C C . VAL A 1 190 ? 4.574 -31.609 -21.906 1 98.38 190 VAL A C 1
ATOM 1354 O O . VAL A 1 190 ? 5.758 -31.422 -22.203 1 98.38 190 VAL A O 1
ATOM 1357 N N . GLU A 1 191 ? 3.58 -31.656 -22.781 1 98.19 191 GLU A N 1
ATOM 1358 C CA . GLU A 1 191 ? 3.848 -31.469 -24.203 1 98.19 191 GLU A CA 1
ATOM 1359 C C . GLU A 1 191 ? 4.453 -30.094 -24.469 1 98.19 191 GLU A C 1
ATOM 1361 O O . GLU A 1 191 ? 5.281 -29.938 -25.375 1 98.19 191 GLU A O 1
ATOM 1366 N N . ALA A 1 192 ? 4.047 -29.141 -23.641 1 98.38 192 ALA A N 1
ATOM 1367 C CA . ALA A 1 192 ? 4.52 -27.766 -23.797 1 98.38 192 ALA A CA 1
ATOM 1368 C C . ALA A 1 192 ? 5.859 -27.578 -23.094 1 98.38 192 ALA A C 1
ATOM 1370 O O . ALA A 1 192 ? 6.402 -26.469 -23.094 1 98.38 192 ALA A O 1
ATOM 1371 N N . ARG A 1 193 ? 6.387 -28.578 -22.438 1 98 193 ARG A N 1
ATOM 1372 C CA . ARG A 1 193 ? 7.691 -28.594 -21.781 1 98 193 ARG A CA 1
ATOM 1373 C C . ARG A 1 193 ? 7.75 -27.578 -20.641 1 98 193 ARG A C 1
ATOM 1375 O O . ARG A 1 193 ? 8.734 -26.859 -20.5 1 98 193 ARG A O 1
ATOM 1382 N N . VAL A 1 194 ? 6.707 -27.469 -19.875 1 98.44 194 VAL A N 1
ATOM 1383 C CA . VAL A 1 194 ? 6.754 -26.641 -18.688 1 98.44 194 VAL A CA 1
ATOM 1384 C C . VAL A 1 194 ? 7.777 -27.203 -17.703 1 98.44 194 VAL A C 1
ATOM 1386 O O . VAL A 1 194 ? 7.988 -28.406 -17.641 1 98.44 194 VAL A O 1
ATOM 1389 N N . ASP A 1 195 ? 8.469 -26.312 -16.969 1 98.69 195 ASP A N 1
ATOM 1390 C CA . ASP A 1 195 ? 9.445 -26.75 -15.977 1 98.69 195 ASP A CA 1
ATOM 1391 C C . ASP A 1 195 ? 8.758 -27.219 -14.703 1 98.69 195 ASP A C 1
ATOM 1393 O O . ASP A 1 195 ? 9.289 -28.062 -13.977 1 98.69 195 ASP A O 1
ATOM 1397 N N . GLU A 1 196 ? 7.613 -26.656 -14.422 1 98.56 196 GLU A N 1
ATOM 1398 C CA . GLU A 1 196 ? 6.848 -26.875 -13.195 1 98.56 196 GLU A CA 1
ATOM 1399 C C . GLU A 1 196 ? 5.355 -26.672 -13.438 1 98.56 196 GLU A C 1
ATOM 1401 O O . GLU A 1 196 ? 4.965 -25.875 -14.305 1 98.56 196 GLU A O 1
ATOM 1406 N N . VAL A 1 197 ? 4.52 -27.438 -12.711 1 98.62 197 VAL A N 1
ATOM 1407 C CA . VAL A 1 197 ? 3.082 -27.219 -12.828 1 98.62 197 VAL A CA 1
ATOM 1408 C C . VAL A 1 197 ? 2.527 -26.703 -11.5 1 98.62 197 VAL A C 1
ATOM 1410 O O . VAL A 1 197 ? 3.119 -26.938 -10.445 1 98.62 197 VAL A O 1
ATOM 1413 N N . ALA A 1 198 ? 1.434 -25.984 -11.609 1 98.31 198 ALA A N 1
ATOM 1414 C CA . ALA A 1 198 ? 0.76 -25.438 -10.43 1 98.31 198 ALA A CA 1
ATOM 1415 C C . ALA A 1 198 ? -0.678 -25.938 -10.344 1 98.31 198 ALA A C 1
ATOM 1417 O O . ALA A 1 198 ? -1.364 -26.062 -11.359 1 98.31 198 ALA A O 1
ATOM 1418 N N . ILE A 1 199 ? -1.09 -26.266 -9.156 1 97 199 ILE A N 1
ATOM 1419 C CA . ILE A 1 199 ? -2.469 -26.625 -8.852 1 97 199 ILE A CA 1
ATOM 1420 C C . ILE A 1 199 ? -3.027 -25.703 -7.777 1 97 199 ILE A C 1
ATOM 1422 O O . ILE A 1 199 ? -2.271 -25 -7.098 1 97 199 ILE A O 1
ATOM 1426 N N . PHE A 1 200 ? -4.344 -25.594 -7.688 1 94.19 200 PHE A N 1
ATOM 1427 C CA . PHE A 1 200 ? -4.922 -24.656 -6.727 1 94.19 200 PHE A CA 1
ATOM 1428 C C . PHE A 1 200 ? -6.16 -25.266 -6.066 1 94.19 200 PHE A C 1
ATOM 1430 O O . PHE A 1 200 ? -6.914 -26 -6.707 1 94.19 200 PHE A O 1
ATOM 1437 N N . ALA A 1 201 ? -6.328 -24.984 -4.82 1 95.31 201 ALA A N 1
ATOM 1438 C CA . ALA A 1 201 ? -7.5 -25.328 -4.02 1 95.31 201 ALA A CA 1
ATOM 1439 C C . ALA A 1 201 ? -7.953 -24.141 -3.174 1 95.31 201 ALA A C 1
ATOM 1441 O O . ALA A 1 201 ? -7.145 -23.281 -2.811 1 95.31 201 ALA A O 1
ATOM 1442 N N . ALA A 1 202 ? -9.266 -24.125 -2.854 1 95.19 202 ALA A N 1
ATOM 1443 C CA . ALA A 1 202 ? -9.805 -23.016 -2.078 1 95.19 202 ALA A CA 1
ATOM 1444 C C . ALA A 1 202 ? -9.984 -23.406 -0.613 1 95.19 202 ALA A C 1
ATOM 1446 O O . ALA A 1 202 ? -10.312 -24.547 -0.303 1 95.19 202 ALA A O 1
ATOM 1447 N N . ALA A 1 203 ? -9.836 -22.406 0.208 1 96.38 203 ALA A N 1
ATOM 1448 C CA . ALA A 1 203 ? -10.031 -22.625 1.639 1 96.38 203 ALA A CA 1
ATOM 1449 C C . ALA A 1 203 ? -11.461 -22.281 2.049 1 96.38 203 ALA A C 1
ATOM 1451 O O . ALA A 1 203 ? -11.758 -22.156 3.24 1 96.38 203 ALA A O 1
ATOM 1452 N N . SER A 1 204 ? -12.297 -22.125 1.08 1 93.81 204 SER A N 1
ATOM 1453 C CA . SER A 1 204 ? -13.711 -21.844 1.302 1 93.81 204 SER A CA 1
ATOM 1454 C C . SER A 1 204 ? -14.594 -22.797 0.496 1 93.81 204 SER A C 1
ATOM 1456 O O . SER A 1 204 ? -14.492 -22.859 -0.731 1 93.81 204 SER A O 1
ATOM 1458 N N . GLU A 1 205 ? -15.484 -23.516 1.176 1 93.31 205 GLU A N 1
ATOM 1459 C CA . GLU A 1 205 ? -16.406 -24.422 0.498 1 93.31 205 GLU A CA 1
ATOM 1460 C C . GLU A 1 205 ? -17.297 -23.656 -0.482 1 93.31 205 GLU A C 1
ATOM 1462 O O . GLU A 1 205 ? -17.562 -24.125 -1.591 1 93.31 205 GLU A O 1
ATOM 1467 N N . ALA A 1 206 ? -17.719 -22.469 0.008 1 91.25 206 ALA A N 1
ATOM 1468 C CA . ALA A 1 206 ? -18.578 -21.641 -0.849 1 91.25 206 ALA A CA 1
ATOM 1469 C C . ALA A 1 206 ? -17.859 -21.281 -2.148 1 91.25 206 ALA A C 1
ATOM 1471 O O . ALA A 1 206 ? -18.438 -21.391 -3.232 1 91.25 206 ALA A O 1
ATOM 1472 N N . PHE A 1 207 ? -16.656 -20.922 -2.043 1 90.75 207 PHE A N 1
ATOM 1473 C CA . PHE A 1 207 ? -15.883 -20.562 -3.223 1 90.75 207 PHE A CA 1
ATOM 1474 C C . PHE A 1 207 ? -15.617 -21.781 -4.09 1 90.75 207 PHE A C 1
ATOM 1476 O O . PHE A 1 207 ? -15.734 -21.719 -5.316 1 90.75 207 PHE A O 1
ATOM 1483 N N . SER A 1 208 ? -15.227 -22.875 -3.512 1 90.88 208 SER A N 1
ATOM 1484 C CA . SER A 1 208 ? -14.953 -24.109 -4.25 1 90.88 208 SER A CA 1
ATOM 1485 C C . SER A 1 208 ? -16.172 -24.562 -5.043 1 90.88 208 SER A C 1
ATOM 1487 O O . SER A 1 208 ? -16.062 -24.906 -6.223 1 90.88 208 SER A O 1
ATOM 1489 N N . GLN A 1 209 ? -17.281 -24.469 -4.414 1 89.19 209 GLN A N 1
ATOM 1490 C CA . GLN A 1 209 ? -18.516 -24.875 -5.07 1 89.19 209 GLN A CA 1
ATOM 1491 C C . GLN A 1 209 ? -18.859 -23.938 -6.234 1 89.19 209 GLN A C 1
ATOM 1493 O O . GLN A 1 209 ? -19.188 -24.406 -7.328 1 89.19 209 GLN A O 1
ATOM 1498 N N . LYS A 1 210 ? -18.703 -22.734 -6.023 1 84.31 210 LYS A N 1
ATOM 1499 C CA . LYS A 1 210 ? -19.125 -21.75 -7.016 1 84.31 210 LYS A CA 1
ATOM 1500 C C . LYS A 1 210 ? -18.156 -21.719 -8.203 1 84.31 210 LYS A C 1
ATOM 1502 O O . LYS A 1 210 ? -18.594 -21.594 -9.352 1 84.31 210 LYS A O 1
ATOM 1507 N N . ASN A 1 211 ? -16.859 -21.875 -7.945 1 79.38 211 ASN A N 1
ATOM 1508 C CA . ASN A 1 211 ? -15.859 -21.688 -8.984 1 79.38 211 ASN A CA 1
ATOM 1509 C C . ASN A 1 211 ? -15.406 -23 -9.594 1 79.38 211 ASN A C 1
ATOM 1511 O O . ASN A 1 211 ? -15 -23.062 -10.758 1 79.38 211 ASN A O 1
ATOM 1515 N N . LEU A 1 212 ? -15.5 -24.047 -8.797 1 78.44 212 LEU A N 1
ATOM 1516 C CA . LEU A 1 212 ? -14.977 -25.328 -9.281 1 78.44 212 LEU A CA 1
ATOM 1517 C C . LEU A 1 212 ? -16.078 -26.391 -9.32 1 78.44 212 LEU A C 1
ATOM 1519 O O . LEU A 1 212 ? -15.836 -27.516 -9.75 1 78.44 212 LEU A O 1
ATOM 1523 N N . ASN A 1 213 ? -17.281 -26.031 -8.867 1 83.19 213 ASN A N 1
ATOM 1524 C CA . ASN A 1 213 ? -18.453 -26.906 -8.867 1 83.19 213 ASN A CA 1
ATOM 1525 C C . ASN A 1 213 ? -18.172 -28.219 -8.125 1 83.19 213 ASN A C 1
ATOM 1527 O O . ASN A 1 213 ? -18.547 -29.297 -8.594 1 83.19 213 ASN A O 1
ATOM 1531 N N . CYS A 1 214 ? -17.422 -28.172 -7.094 1 88.5 214 CYS A N 1
ATOM 1532 C CA . CYS A 1 214 ? -17.141 -29.328 -6.25 1 88.5 214 CYS A CA 1
ATOM 1533 C C . CYS A 1 214 ? -16.719 -28.891 -4.852 1 88.5 214 CYS A C 1
ATOM 1535 O O . CYS A 1 214 ? -16.516 -27.703 -4.602 1 88.5 214 CYS A O 1
ATOM 1537 N N . SER A 1 215 ? -16.688 -29.844 -3.877 1 92.44 215 SER A N 1
ATOM 1538 C CA . SER A 1 215 ? -16.219 -29.562 -2.529 1 92.44 215 SER A CA 1
ATOM 1539 C C . SER A 1 215 ? -14.695 -29.422 -2.5 1 92.44 215 SER A C 1
ATOM 1541 O O . SER A 1 215 ? -14.016 -29.797 -3.455 1 92.44 215 SER A O 1
ATOM 1543 N N . ILE A 1 216 ? -14.164 -28.906 -1.395 1 94.06 216 ILE A N 1
ATOM 1544 C CA . ILE A 1 216 ? -12.719 -28.812 -1.193 1 94.06 216 ILE A CA 1
ATOM 1545 C C . ILE A 1 216 ? -12.109 -30.219 -1.261 1 94.06 216 ILE A C 1
ATOM 1547 O O . ILE A 1 216 ? -11.109 -30.422 -1.954 1 94.06 216 ILE A O 1
ATOM 1551 N N . ALA A 1 217 ? -12.727 -31.172 -0.583 1 93.75 217 ALA A N 1
ATOM 1552 C CA . ALA A 1 217 ? -12.234 -32.531 -0.55 1 93.75 217 ALA A CA 1
ATOM 1553 C C . ALA A 1 217 ? -12.18 -33.125 -1.953 1 93.75 217 ALA A C 1
ATOM 1555 O O . ALA A 1 217 ? -11.203 -33.812 -2.318 1 93.75 217 ALA A O 1
ATOM 1556 N N . GLU A 1 218 ? -13.203 -32.906 -2.736 1 92.62 218 GLU A N 1
ATOM 1557 C CA . GLU A 1 218 ? -13.25 -33.406 -4.105 1 92.62 218 GLU A CA 1
ATOM 1558 C C . GLU A 1 218 ? -12.172 -32.781 -4.969 1 92.62 218 GLU A C 1
ATOM 1560 O O . GLU A 1 218 ? -11.531 -33.438 -5.781 1 92.62 218 GLU A O 1
ATOM 1565 N N . SER A 1 219 ? -12.055 -31.469 -4.816 1 92.62 219 SER A N 1
ATOM 1566 C CA . SER A 1 219 ? -11.023 -30.75 -5.559 1 92.62 219 SER A CA 1
ATOM 1567 C C . SER A 1 219 ? -9.633 -31.297 -5.242 1 92.62 219 SER A C 1
ATOM 1569 O O . SER A 1 219 ? -8.828 -31.531 -6.148 1 92.62 219 SER A O 1
ATOM 1571 N N . LEU A 1 220 ? -9.367 -31.516 -3.986 1 94.88 220 LEU A N 1
ATOM 1572 C CA . LEU A 1 220 ? -8.07 -32.031 -3.549 1 94.88 220 LEU A CA 1
ATOM 1573 C C . LEU A 1 220 ? -7.824 -33.438 -4.086 1 94.88 220 LEU A C 1
ATOM 1575 O O . LEU A 1 220 ? -6.703 -33.75 -4.473 1 94.88 220 LEU A O 1
ATOM 1579 N N . ALA A 1 221 ? -8.844 -34.188 -4.18 1 92.88 221 ALA A N 1
ATOM 1580 C CA . ALA A 1 221 ? -8.719 -35.531 -4.73 1 92.88 221 ALA A CA 1
ATOM 1581 C C . ALA A 1 221 ? -8.344 -35.5 -6.211 1 92.88 221 ALA A C 1
ATOM 1583 O O . ALA A 1 221 ? -7.512 -36.281 -6.672 1 92.88 221 ALA A O 1
ATOM 1584 N N . ARG A 1 222 ? -8.984 -34.625 -6.859 1 91 222 ARG A N 1
ATOM 1585 C CA . ARG A 1 222 ? -8.688 -34.469 -8.281 1 91 222 ARG A CA 1
ATOM 1586 C C . ARG A 1 222 ? -7.246 -34.031 -8.492 1 91 222 ARG A C 1
ATOM 1588 O O . ARG A 1 222 ? -6.566 -34.531 -9.391 1 91 222 ARG A O 1
ATOM 1595 N N . PHE A 1 223 ? -6.754 -33.188 -7.668 1 95.38 223 PHE A N 1
ATOM 1596 C CA . PHE A 1 223 ? -5.395 -32.656 -7.801 1 95.38 223 PHE A CA 1
ATOM 1597 C C . PHE A 1 223 ? -4.379 -33.719 -7.391 1 95.38 223 PHE A C 1
ATOM 1599 O O . PHE A 1 223 ? -3.229 -33.688 -7.832 1 95.38 223 PHE A O 1
ATOM 1606 N N . GLY A 1 224 ? -4.816 -34.688 -6.594 1 95.94 224 GLY A N 1
ATOM 1607 C CA . GLY A 1 224 ? -3.953 -35.812 -6.266 1 95.94 224 GLY A CA 1
ATOM 1608 C C . GLY A 1 224 ? -3.479 -36.562 -7.492 1 95.94 224 GLY A C 1
ATOM 1609 O O . GLY A 1 224 ? -2.322 -37 -7.555 1 95.94 224 GLY A O 1
ATOM 1610 N N . GLN A 1 225 ? -4.344 -36.688 -8.422 1 95.75 225 GLN A N 1
ATOM 1611 C CA . GLN A 1 225 ? -4 -37.406 -9.656 1 95.75 225 GLN A CA 1
ATOM 1612 C C . GLN A 1 225 ? -2.957 -36.625 -10.453 1 95.75 225 GLN A C 1
ATOM 1614 O O . GLN A 1 225 ? -2.037 -37.219 -11.023 1 95.75 225 GLN A O 1
ATOM 1619 N N . VAL A 1 226 ? -3.154 -35.375 -10.484 1 97.06 226 VAL A N 1
ATOM 1620 C CA . VAL A 1 226 ? -2.199 -34.531 -11.18 1 97.06 226 VAL A CA 1
ATOM 1621 C C . VAL A 1 226 ? -0.837 -34.594 -10.492 1 97.06 226 VAL A C 1
ATOM 1623 O O . VAL A 1 226 ? 0.193 -34.75 -11.164 1 97.06 226 VAL A O 1
ATOM 1626 N N . ALA A 1 227 ? -0.808 -34.562 -9.195 1 97.88 227 ALA A N 1
ATOM 1627 C CA . ALA A 1 227 ? 0.427 -34.625 -8.414 1 97.88 227 ALA A CA 1
ATOM 1628 C C . ALA A 1 227 ? 1.151 -35.938 -8.641 1 97.88 227 ALA A C 1
ATOM 1630 O O . ALA A 1 227 ? 2.379 -35.969 -8.766 1 97.88 227 ALA A O 1
ATOM 1631 N N . GLU A 1 228 ? 0.399 -37 -8.703 1 97.56 228 GLU A N 1
ATOM 1632 C CA . GLU A 1 228 ? 0.989 -38.312 -8.938 1 97.56 228 GLU A CA 1
ATOM 1633 C C . GLU A 1 228 ? 1.611 -38.406 -10.328 1 97.56 228 GLU A C 1
ATOM 1635 O O . GLU A 1 228 ? 2.711 -38.938 -10.492 1 97.56 228 GLU A O 1
ATOM 1640 N N . ALA A 1 229 ? 0.858 -37.938 -11.273 1 98.06 229 ALA A N 1
ATOM 1641 C CA . ALA A 1 229 ? 1.369 -37.938 -12.641 1 98.06 229 ALA A CA 1
ATOM 1642 C C . ALA A 1 229 ? 2.631 -37.062 -12.75 1 98.06 229 ALA A C 1
ATOM 1644 O O . ALA A 1 229 ? 3.578 -37.438 -13.453 1 98.06 229 ALA A O 1
ATOM 1645 N N . ALA A 1 230 ? 2.631 -35.938 -12.094 1 98.56 230 ALA A N 1
ATOM 1646 C CA . ALA A 1 230 ? 3.785 -35.062 -12.102 1 98.56 230 ALA A CA 1
ATOM 1647 C C . ALA A 1 230 ? 5 -35.719 -11.461 1 98.56 230 ALA A C 1
ATOM 1649 O O . ALA A 1 230 ? 6.113 -35.625 -11.977 1 98.56 230 ALA A O 1
ATOM 1650 N N . LYS A 1 231 ? 4.785 -36.375 -10.375 1 97.75 231 LYS A N 1
ATOM 1651 C CA . LYS A 1 231 ? 5.852 -37.094 -9.703 1 97.75 231 LYS A CA 1
ATOM 1652 C C . LYS A 1 231 ? 6.457 -38.156 -10.625 1 97.75 231 LYS A C 1
ATOM 1654 O O . LYS A 1 231 ? 7.68 -38.281 -10.703 1 97.75 231 LYS A O 1
ATOM 1659 N N . ALA A 1 232 ? 5.582 -38.875 -11.258 1 97.69 232 ALA A N 1
ATOM 1660 C CA . ALA A 1 232 ? 6.027 -39.906 -12.172 1 97.69 232 ALA A CA 1
ATOM 1661 C C . ALA A 1 232 ? 6.848 -39.344 -13.32 1 97.69 232 ALA A C 1
ATOM 1663 O O . ALA A 1 232 ? 7.789 -39.969 -13.812 1 97.69 232 ALA A O 1
ATOM 1664 N N . ALA A 1 233 ? 6.5 -38.188 -13.703 1 97.81 233 ALA A N 1
ATOM 1665 C CA . ALA A 1 233 ? 7.164 -37.5 -14.828 1 97.81 233 ALA A CA 1
ATOM 1666 C C . ALA A 1 233 ? 8.383 -36.719 -14.352 1 97.81 233 ALA A C 1
ATOM 1668 O O . ALA A 1 233 ? 9.133 -36.188 -15.172 1 97.81 233 ALA A O 1
ATOM 1669 N N . GLY A 1 234 ? 8.633 -36.594 -13.016 1 98 234 GLY A N 1
ATOM 1670 C CA . GLY A 1 234 ? 9.734 -35.844 -12.461 1 98 234 GLY A CA 1
ATOM 1671 C C . GLY A 1 234 ? 9.523 -34.344 -12.555 1 98 234 GLY A C 1
ATOM 1672 O O . GLY A 1 234 ? 10.492 -33.562 -12.656 1 98 234 GLY A O 1
ATOM 1673 N N . ILE A 1 235 ? 8.32 -33.875 -12.625 1 98.56 235 ILE A N 1
ATOM 1674 C CA . ILE A 1 235 ? 7.977 -32.438 -12.734 1 98.56 235 ILE A CA 1
ATOM 1675 C C . ILE A 1 235 ? 7.512 -31.922 -11.383 1 98.56 235 ILE A C 1
ATOM 1677 O O . ILE A 1 235 ? 6.562 -32.438 -10.797 1 98.56 235 ILE A O 1
ATOM 1681 N N . PRO A 1 236 ? 8.203 -30.891 -10.828 1 98.75 236 PRO A N 1
ATOM 1682 C CA . PRO A 1 236 ? 7.77 -30.328 -9.547 1 98.75 236 PRO A CA 1
ATOM 1683 C C . PRO A 1 236 ? 6.367 -29.719 -9.609 1 98.75 236 PRO A C 1
ATOM 1685 O O . PRO A 1 236 ? 5.934 -29.266 -10.672 1 98.75 236 PRO A O 1
ATOM 1688 N N . VAL A 1 237 ? 5.652 -29.719 -8.414 1 98.81 237 VAL A N 1
ATOM 1689 C CA . VAL A 1 237 ? 4.305 -29.172 -8.32 1 98.81 237 VAL A CA 1
ATOM 1690 C C . VAL A 1 237 ? 4.27 -28.062 -7.262 1 98.81 237 VAL A C 1
ATOM 1692 O O . VAL A 1 237 ? 4.781 -28.25 -6.152 1 98.81 237 VAL A O 1
ATOM 1695 N N . ARG A 1 238 ? 3.719 -26.922 -7.633 1 98.75 238 ARG A N 1
ATOM 1696 C CA . ARG A 1 238 ? 3.445 -25.828 -6.711 1 98.75 238 ARG A CA 1
ATOM 1697 C C . ARG A 1 238 ? 1.953 -25.719 -6.41 1 98.75 238 ARG A C 1
ATOM 1699 O O . ARG A 1 238 ? 1.12 -25.891 -7.305 1 98.75 238 ARG A O 1
ATOM 1706 N N . GLY A 1 239 ? 1.64 -25.516 -5.137 1 98.69 239 GLY A N 1
ATOM 1707 C CA . GLY A 1 239 ? 0.241 -25.422 -4.75 1 98.69 239 GLY A CA 1
ATOM 1708 C C . GLY A 1 239 ? -0.179 -24.016 -4.359 1 98.69 239 GLY A C 1
ATOM 1709 O O . GLY A 1 239 ? 0.604 -23.266 -3.766 1 98.69 239 GLY A O 1
ATOM 1710 N N . TYR A 1 240 ? -1.414 -23.672 -4.723 1 98.06 240 TYR A N 1
ATOM 1711 C CA . TYR A 1 240 ? -2.033 -22.422 -4.316 1 98.06 240 TYR A CA 1
ATOM 1712 C C . TYR A 1 240 ? -3.242 -22.672 -3.424 1 98.06 240 TYR A C 1
ATOM 1714 O O . TYR A 1 240 ? -4.082 -23.531 -3.729 1 98.06 240 TYR A O 1
ATOM 1722 N N . VAL A 1 241 ? -3.32 -21.922 -2.324 1 98.25 241 VAL A N 1
ATOM 1723 C CA . VAL A 1 241 ? -4.531 -21.859 -1.512 1 98.25 241 VAL A CA 1
ATOM 1724 C C . VAL A 1 241 ? -5.281 -20.562 -1.807 1 98.25 241 VAL A C 1
ATOM 1726 O O . VAL A 1 241 ? -4.871 -19.484 -1.367 1 98.25 241 VAL A O 1
ATOM 1729 N N . SER A 1 242 ? -6.398 -20.656 -2.52 1 95.62 242 SER A N 1
ATOM 1730 C CA . SER A 1 242 ? -7.25 -19.5 -2.77 1 95.62 242 SER A CA 1
ATOM 1731 C C . SER A 1 242 ? -8.109 -19.172 -1.554 1 95.62 242 SER A C 1
ATOM 1733 O O . SER A 1 242 ? -8.422 -20.062 -0.751 1 95.62 242 SER A O 1
ATOM 1735 N N . CYS A 1 243 ? -8.484 -17.922 -1.395 1 95.94 243 CYS A N 1
ATOM 1736 C CA . CYS A 1 243 ? -9.344 -17.438 -0.315 1 95.94 243 CYS A CA 1
ATOM 1737 C C . CYS A 1 243 ? -8.781 -17.844 1.044 1 95.94 243 CYS A C 1
ATOM 1739 O O . CYS A 1 243 ? -9.516 -18.312 1.911 1 95.94 243 CYS A O 1
ATOM 1741 N N . ALA A 1 244 ? -7.465 -17.688 1.1 1 97.94 244 ALA A N 1
ATOM 1742 C CA . ALA A 1 244 ? -6.816 -18.094 2.348 1 97.94 244 ALA A CA 1
ATOM 1743 C C . ALA A 1 244 ? -7.148 -17.109 3.473 1 97.94 244 ALA A C 1
ATOM 1745 O O . ALA A 1 244 ? -7.051 -17.469 4.652 1 97.94 244 ALA A O 1
ATOM 1746 N N . ALA A 1 245 ? -7.578 -15.875 3.064 1 96.88 245 ALA A N 1
ATOM 1747 C CA . ALA A 1 245 ? -7.871 -14.844 4.062 1 96.88 245 ALA A CA 1
ATOM 1748 C C . ALA A 1 245 ? -9.352 -14.484 4.062 1 96.88 245 ALA A C 1
ATOM 1750 O O . ALA A 1 245 ? -9.93 -14.195 5.113 1 96.88 245 ALA A O 1
ATOM 1751 N N . GLY A 1 246 ? -9.867 -14.5 2.943 1 95.06 246 GLY A N 1
ATOM 1752 C CA . GLY A 1 246 ? -11.258 -14.102 2.785 1 95.06 246 GLY A CA 1
ATOM 1753 C C . GLY A 1 246 ? -11.906 -14.664 1.534 1 95.06 246 GLY A C 1
ATOM 1754 O O . GLY A 1 246 ? -11.211 -14.977 0.561 1 95.06 246 GLY A O 1
ATOM 1755 N N . CYS A 1 247 ? -13.219 -14.758 1.616 1 93.94 247 CYS A N 1
ATOM 1756 C CA . CYS A 1 247 ? -14.055 -15.289 0.545 1 93.94 247 CYS A CA 1
ATOM 1757 C C . CYS A 1 247 ? -15.141 -14.297 0.155 1 93.94 247 CYS A C 1
ATOM 1759 O O . CYS A 1 247 ? -15.758 -13.672 1.021 1 93.94 247 CYS A O 1
ATOM 1761 N N . PRO A 1 248 ? -15.336 -14.078 -1.101 1 89.38 248 PRO A N 1
ATOM 1762 C CA . PRO A 1 248 ? -16.375 -13.125 -1.519 1 89.38 248 PRO A CA 1
ATOM 1763 C C . PRO A 1 248 ? -17.781 -13.562 -1.115 1 89.38 248 PRO A C 1
ATOM 1765 O O . PRO A 1 248 ? -18.688 -12.734 -1.039 1 89.38 248 PRO A O 1
ATOM 1768 N N . TYR A 1 249 ? -17.953 -14.82 -0.79 1 89.56 249 TYR A N 1
ATOM 1769 C CA . TYR A 1 249 ? -19.281 -15.352 -0.511 1 89.56 249 TYR A CA 1
ATOM 1770 C C . TYR A 1 249 ? -19.469 -15.594 0.982 1 89.56 249 TYR A C 1
ATOM 1772 O O . TYR A 1 249 ? -20.562 -15.375 1.519 1 89.56 249 TYR A O 1
ATOM 1780 N N . SER A 1 250 ? -18.391 -15.992 1.62 1 92.06 250 SER A N 1
ATOM 1781 C CA . SER A 1 250 ? -18.578 -16.422 3.002 1 92.06 250 SER A CA 1
ATOM 1782 C C . SER A 1 250 ? -17.875 -15.477 3.973 1 92.06 250 SER A C 1
ATOM 1784 O O . SER A 1 250 ? -18 -15.625 5.191 1 92.06 250 SER A O 1
ATOM 1786 N N . GLY A 1 251 ? -17.156 -14.523 3.445 1 93.06 251 GLY A N 1
ATOM 1787 C CA . GLY A 1 251 ? -16.5 -13.586 4.344 1 93.06 251 GLY A CA 1
ATOM 1788 C C . GLY A 1 251 ? -15.156 -14.07 4.832 1 93.06 251 GLY A C 1
ATOM 1789 O O . GLY A 1 251 ? -14.359 -14.609 4.059 1 93.06 251 GLY A O 1
ATOM 1790 N N . ALA A 1 252 ? -14.891 -13.789 6.09 1 95.44 252 ALA A N 1
ATOM 1791 C CA . ALA A 1 252 ? -13.594 -14.141 6.664 1 95.44 252 ALA A CA 1
ATOM 1792 C C . ALA A 1 252 ? -13.391 -15.648 6.676 1 95.44 252 ALA A C 1
ATOM 1794 O O . ALA A 1 252 ? -14.328 -16.406 6.949 1 95.44 252 ALA A O 1
ATOM 1795 N N . VAL A 1 253 ? -12.234 -16.078 6.387 1 97.12 253 VAL A N 1
ATOM 1796 C CA . VAL A 1 253 ? -11.867 -17.484 6.395 1 97.12 253 VAL A CA 1
ATOM 1797 C C . VAL A 1 253 ? -11.008 -17.797 7.625 1 97.12 253 VAL A C 1
ATOM 1799 O O . VAL A 1 253 ? -10.055 -17.062 7.914 1 97.12 253 VAL A O 1
ATOM 1802 N N . ASP A 1 254 ? -11.344 -18.828 8.336 1 97.44 254 ASP A N 1
ATOM 1803 C CA . ASP A 1 254 ? -10.57 -19.25 9.5 1 97.44 254 ASP A CA 1
ATOM 1804 C C . ASP A 1 254 ? -9.156 -19.672 9.102 1 97.44 254 ASP A C 1
ATOM 1806 O O . ASP A 1 254 ? -8.977 -20.5 8.219 1 97.44 254 ASP A O 1
ATOM 1810 N N . PRO A 1 255 ? -8.164 -19.078 9.734 1 98.31 255 PRO A N 1
ATOM 1811 C CA . PRO A 1 255 ? -6.777 -19.438 9.414 1 98.31 255 PRO A CA 1
ATOM 1812 C C . PRO A 1 255 ? -6.535 -20.953 9.445 1 98.31 255 PRO A C 1
ATOM 1814 O O . PRO A 1 255 ? -5.738 -21.469 8.656 1 98.31 255 PRO A O 1
ATOM 1817 N N . LYS A 1 256 ? -7.199 -21.672 10.289 1 98.25 256 LYS A N 1
ATOM 1818 C CA . LYS A 1 256 ? -7.016 -23.109 10.391 1 98.25 256 LYS A CA 1
ATOM 1819 C C . LYS A 1 256 ? -7.527 -23.828 9.141 1 98.25 256 LYS A C 1
ATOM 1821 O O . LYS A 1 256 ? -6.984 -24.859 8.742 1 98.25 256 LYS A O 1
ATOM 1826 N N . ASP A 1 257 ? -8.578 -23.266 8.562 1 97.81 257 ASP A N 1
ATOM 1827 C CA . ASP A 1 257 ? -9.094 -23.844 7.328 1 97.81 257 ASP A CA 1
ATOM 1828 C C . ASP A 1 257 ? -8.094 -23.688 6.188 1 97.81 257 ASP A C 1
ATOM 1830 O O . ASP A 1 257 ? -7.855 -24.625 5.43 1 97.81 257 ASP A O 1
ATOM 1834 N N . ALA A 1 258 ? -7.543 -22.547 6.086 1 98.5 258 ALA A N 1
ATOM 1835 C CA . ALA A 1 258 ? -6.512 -22.312 5.078 1 98.5 258 ALA A CA 1
ATOM 1836 C C . ALA A 1 258 ? -5.305 -23.219 5.312 1 98.5 258 ALA A C 1
ATOM 1838 O O . ALA A 1 258 ? -4.75 -23.781 4.363 1 98.5 258 ALA A O 1
ATOM 1839 N N . ALA A 1 259 ? -4.926 -23.359 6.574 1 98.81 259 ALA A N 1
ATOM 1840 C CA . ALA A 1 259 ? -3.793 -24.203 6.941 1 98.81 259 ALA A CA 1
ATOM 1841 C C . ALA A 1 259 ? -4.059 -25.672 6.578 1 98.81 259 ALA A C 1
ATOM 1843 O O . ALA A 1 259 ? -3.146 -26.391 6.156 1 98.81 259 ALA A O 1
ATOM 1844 N N . ALA A 1 260 ? -5.297 -26.078 6.742 1 98.56 260 ALA A N 1
ATOM 1845 C CA . ALA A 1 260 ? -5.656 -27.453 6.414 1 98.56 260 ALA A CA 1
ATOM 1846 C C . ALA A 1 260 ? -5.492 -27.734 4.922 1 98.56 260 ALA A C 1
ATOM 1848 O O . ALA A 1 260 ? -5.027 -28.797 4.523 1 98.56 260 ALA A O 1
ATOM 1849 N N . VAL A 1 261 ? -5.898 -26.812 4.148 1 98.5 261 VAL A N 1
ATOM 1850 C CA . VAL A 1 261 ? -5.742 -26.953 2.705 1 98.5 261 VAL A CA 1
ATOM 1851 C C . VAL A 1 261 ? -4.262 -26.938 2.338 1 98.5 261 VAL A C 1
ATOM 1853 O O . VAL A 1 261 ? -3.816 -27.719 1.498 1 98.5 261 VAL A O 1
ATOM 1856 N N . ALA A 1 262 ? -3.498 -26.062 2.99 1 98.88 262 ALA A N 1
ATOM 1857 C CA . ALA A 1 262 ? -2.055 -26.031 2.764 1 98.88 262 ALA A CA 1
ATOM 1858 C C . ALA A 1 262 ? -1.408 -27.375 3.088 1 98.88 262 ALA A C 1
ATOM 1860 O O . ALA A 1 262 ? -0.566 -27.859 2.33 1 98.88 262 ALA A O 1
ATOM 1861 N N . ARG A 1 263 ? -1.797 -27.938 4.18 1 98.75 263 ARG A N 1
ATOM 1862 C CA . ARG A 1 263 ? -1.288 -29.25 4.578 1 98.75 263 ARG A CA 1
ATOM 1863 C C . ARG A 1 263 ? -1.601 -30.297 3.523 1 98.75 263 ARG A C 1
ATOM 1865 O O . ARG A 1 263 ? -0.736 -31.109 3.166 1 98.75 263 ARG A O 1
ATOM 1872 N N . ALA A 1 264 ? -2.809 -30.297 3.055 1 98.5 264 ALA A N 1
ATOM 1873 C CA . ALA A 1 264 ? -3.219 -31.266 2.049 1 98.5 264 ALA A CA 1
ATOM 1874 C C . ALA A 1 264 ? -2.357 -31.156 0.792 1 98.5 264 ALA A C 1
ATOM 1876 O O . ALA A 1 264 ? -1.92 -32.156 0.24 1 98.5 264 ALA A O 1
ATOM 1877 N N . LEU A 1 265 ? -2.121 -29.953 0.349 1 98.56 265 LEU A N 1
ATOM 1878 C CA . LEU A 1 265 ? -1.288 -29.719 -0.825 1 98.56 265 LEU A CA 1
ATOM 1879 C C . LEU A 1 265 ? 0.147 -30.172 -0.573 1 98.56 265 LEU A C 1
ATOM 1881 O O . LEU A 1 265 ? 0.768 -30.797 -1.437 1 98.56 265 LEU A O 1
ATOM 1885 N N . TRP A 1 266 ? 0.652 -29.828 0.602 1 98.5 266 TRP A N 1
ATOM 1886 C CA . TRP A 1 266 ? 1.991 -30.25 1.001 1 98.5 266 TRP A CA 1
ATOM 1887 C C . TRP A 1 266 ? 2.102 -31.766 1.012 1 98.5 266 TRP A C 1
ATOM 1889 O O . TRP A 1 266 ? 3.057 -32.344 0.471 1 98.5 266 TRP A O 1
ATOM 1899 N N . ASP A 1 267 ? 1.122 -32.438 1.535 1 97.94 267 ASP A N 1
ATOM 1900 C CA . ASP A 1 267 ? 1.109 -33.906 1.651 1 97.94 267 ASP A CA 1
ATOM 1901 C C . ASP A 1 267 ? 1.043 -34.562 0.276 1 97.94 267 ASP A C 1
ATOM 1903 O O . ASP A 1 267 ? 1.562 -35.656 0.084 1 97.94 267 ASP A O 1
ATOM 1907 N N . MET A 1 268 ? 0.467 -33.906 -0.651 1 96.5 268 MET A N 1
ATOM 1908 C CA . MET A 1 268 ? 0.31 -34.438 -2 1 96.5 268 MET A CA 1
ATOM 1909 C C . MET A 1 268 ? 1.618 -34.344 -2.777 1 96.5 268 MET A C 1
ATOM 1911 O O . MET A 1 268 ? 1.768 -34.969 -3.828 1 96.5 268 MET A O 1
ATOM 1915 N N . GLY A 1 269 ? 2.521 -33.5 -2.217 1 97.5 269 GLY A N 1
ATOM 1916 C CA . GLY A 1 269 ? 3.836 -33.469 -2.84 1 97.5 269 GLY A CA 1
ATOM 1917 C C . GLY A 1 269 ? 4.211 -32.094 -3.371 1 97.5 269 GLY A C 1
ATOM 1918 O O . GLY A 1 269 ? 5.262 -31.938 -3.998 1 97.5 269 GLY A O 1
ATOM 1919 N N . CYS A 1 270 ? 3.439 -31.078 -3.127 1 98.56 270 CYS A N 1
ATOM 1920 C CA . CYS A 1 270 ? 3.826 -29.734 -3.525 1 98.56 270 CYS A CA 1
ATOM 1921 C C . CYS A 1 270 ? 5.098 -29.297 -2.805 1 98.56 270 CYS A C 1
ATOM 1923 O O . CYS A 1 270 ? 5.223 -29.469 -1.592 1 98.56 270 CYS A O 1
ATOM 1925 N N . HIS A 1 271 ? 6.031 -28.734 -3.535 1 98.38 271 HIS A N 1
ATOM 1926 C CA . HIS A 1 271 ? 7.297 -28.344 -2.92 1 98.38 271 HIS A CA 1
ATOM 1927 C C . HIS A 1 271 ? 7.203 -26.969 -2.291 1 98.38 271 HIS A C 1
ATOM 1929 O O . HIS A 1 271 ? 8.062 -26.578 -1.495 1 98.38 271 HIS A O 1
ATOM 1935 N N . GLU A 1 272 ? 6.207 -26.234 -2.691 1 98.75 272 GLU A N 1
ATOM 1936 C CA . GLU A 1 272 ? 5.906 -24.875 -2.229 1 98.75 272 GLU A CA 1
ATOM 1937 C C . GLU A 1 272 ? 4.402 -24.625 -2.232 1 98.75 272 GLU A C 1
ATOM 1939 O O . GLU A 1 272 ? 3.689 -25.078 -3.129 1 98.75 272 GLU A O 1
ATOM 1944 N N . VAL A 1 273 ? 3.869 -23.938 -1.193 1 98.94 273 VAL A N 1
ATOM 1945 C CA . VAL A 1 273 ? 2.445 -23.641 -1.087 1 98.94 273 VAL A CA 1
ATOM 1946 C C . VAL A 1 273 ? 2.242 -22.141 -0.938 1 98.94 273 VAL A C 1
ATOM 1948 O O . VAL A 1 273 ? 2.764 -21.531 -0.004 1 98.94 273 VAL A O 1
ATOM 1951 N N . SER A 1 274 ? 1.507 -21.562 -1.829 1 98.88 274 SER A N 1
ATOM 1952 C CA . SER A 1 274 ? 1.234 -20.125 -1.853 1 98.88 274 SER A CA 1
ATOM 1953 C C . SER A 1 274 ? -0.116 -19.812 -1.217 1 98.88 274 SER A C 1
ATOM 1955 O O . SER A 1 274 ? -1.144 -20.359 -1.627 1 98.88 274 SER A O 1
ATOM 1957 N N . MET A 1 275 ? -0.116 -18.969 -0.213 1 98.88 275 MET A N 1
ATOM 1958 C CA . MET A 1 275 ? -1.33 -18.531 0.472 1 98.88 275 MET A CA 1
ATOM 1959 C C . MET A 1 275 ? -1.892 -17.266 -0.166 1 98.88 275 MET A C 1
ATOM 1961 O O . MET A 1 275 ? -1.284 -16.203 -0.073 1 98.88 275 MET A O 1
ATOM 1965 N N . GLY A 1 276 ? -3.146 -17.359 -0.725 1 97.94 276 GLY A N 1
ATOM 1966 C CA . GLY A 1 276 ? -3.652 -16.281 -1.559 1 97.94 276 GLY A CA 1
ATOM 1967 C C . GLY A 1 276 ? -4.707 -15.43 -0.866 1 97.94 276 GLY A C 1
ATOM 1968 O O . GLY A 1 276 ? -5.742 -15.945 -0.444 1 97.94 276 GLY A O 1
ATOM 1969 N N . ASP A 1 277 ? -4.43 -14.164 -0.761 1 97.19 277 ASP A N 1
ATOM 1970 C CA . ASP A 1 277 ? -5.469 -13.188 -0.457 1 97.19 277 ASP A CA 1
ATOM 1971 C C . ASP A 1 277 ? -6.262 -12.82 -1.709 1 97.19 277 ASP A C 1
ATOM 1973 O O . ASP A 1 277 ? -6.199 -11.68 -2.18 1 97.19 277 ASP A O 1
ATOM 1977 N N . THR A 1 278 ? -7.09 -13.68 -2.135 1 93.62 278 THR A N 1
ATOM 1978 C CA . THR A 1 278 ? -7.715 -13.727 -3.453 1 93.62 278 THR A CA 1
ATOM 1979 C C . THR A 1 278 ? -8.523 -12.461 -3.713 1 93.62 278 THR A C 1
ATOM 1981 O O . THR A 1 278 ? -8.492 -11.906 -4.816 1 93.62 278 THR A O 1
ATOM 1984 N N . ILE A 1 279 ? -9.18 -11.984 -2.723 1 93.44 279 ILE A N 1
ATOM 1985 C CA . ILE A 1 279 ? -10.062 -10.844 -2.971 1 93.44 279 ILE A CA 1
ATOM 1986 C C . ILE A 1 279 ? -9.461 -9.586 -2.355 1 93.44 279 ILE A C 1
ATOM 1988 O O . ILE A 1 279 ? -10.125 -8.555 -2.266 1 93.44 279 ILE A O 1
ATOM 1992 N N . GLY A 1 280 ? -8.25 -9.664 -1.832 1 96.06 280 GLY A N 1
ATOM 1993 C CA . GLY A 1 280 ? -7.465 -8.508 -1.414 1 96.06 280 GLY A CA 1
ATOM 1994 C C . GLY A 1 280 ? -7.961 -7.891 -0.12 1 96.06 280 GLY A C 1
ATOM 1995 O O . GLY A 1 280 ? -7.703 -6.715 0.151 1 96.06 280 GLY A O 1
ATOM 1996 N N . VAL A 1 281 ? -8.656 -8.625 0.756 1 96.38 281 VAL A N 1
ATOM 1997 C CA . VAL A 1 281 ? -9.312 -8.047 1.927 1 96.38 281 VAL A CA 1
ATOM 1998 C C . VAL A 1 281 ? -8.398 -8.18 3.145 1 96.38 281 VAL A C 1
ATOM 2000 O O . VAL A 1 281 ? -8.664 -7.586 4.195 1 96.38 281 VAL A O 1
ATOM 2003 N N . ALA A 1 282 ? -7.336 -8.938 3.012 1 97.88 282 ALA A N 1
ATOM 2004 C CA . ALA A 1 282 ? -6.512 -9.227 4.184 1 97.88 282 ALA A CA 1
ATOM 2005 C C . ALA A 1 282 ? -5.816 -7.965 4.688 1 97.88 282 ALA A C 1
ATOM 2007 O O . ALA A 1 282 ? -5.555 -7.043 3.912 1 97.88 282 ALA A O 1
ATOM 2008 N N . THR A 1 283 ? -5.535 -7.926 5.957 1 98.38 283 THR A N 1
ATOM 2009 C CA . THR A 1 283 ? -4.691 -6.941 6.625 1 98.38 283 THR A CA 1
ATOM 2010 C C . THR A 1 283 ? -3.492 -7.617 7.285 1 98.38 283 THR A C 1
ATOM 2012 O O . THR A 1 283 ? -3.422 -8.844 7.348 1 98.38 283 THR A O 1
ATOM 2015 N N . PRO A 1 284 ? -2.541 -6.805 7.758 1 98.69 284 PRO A N 1
ATOM 2016 C CA . PRO A 1 284 ? -1.337 -7.398 8.344 1 98.69 284 PRO A CA 1
ATOM 2017 C C . PRO A 1 284 ? -1.65 -8.375 9.477 1 98.69 284 PRO A C 1
ATOM 2019 O O . PRO A 1 284 ? -1.022 -9.43 9.57 1 98.69 284 PRO A O 1
ATOM 2022 N N . ALA A 1 285 ? -2.639 -8.07 10.281 1 97.94 285 ALA A N 1
ATOM 2023 C CA . ALA A 1 285 ? -2.992 -8.961 11.383 1 97.94 285 ALA A CA 1
ATOM 2024 C C . ALA A 1 285 ? -3.541 -10.281 10.859 1 97.94 285 ALA A C 1
ATOM 2026 O O . ALA A 1 285 ? -3.168 -11.352 11.344 1 97.94 285 ALA A O 1
ATOM 2027 N N . CYS A 1 286 ? -4.387 -10.156 9.859 1 97.31 286 CYS A N 1
ATOM 2028 C CA . CYS A 1 286 ? -4.961 -11.328 9.219 1 97.31 286 CYS A CA 1
ATOM 2029 C C . CYS A 1 286 ? -3.873 -12.195 8.594 1 97.31 286 CYS A C 1
ATOM 2031 O O . CYS A 1 286 ? -3.859 -13.414 8.781 1 97.31 286 CYS A O 1
ATOM 2033 N N . VAL A 1 287 ? -2.996 -11.656 7.93 1 98.44 287 VAL A N 1
ATOM 2034 C CA . VAL A 1 287 ? -1.905 -12.352 7.254 1 98.44 287 VAL A CA 1
ATOM 2035 C C . VAL A 1 287 ? -1.013 -13.039 8.289 1 98.44 287 VAL A C 1
ATOM 2037 O O . VAL A 1 287 ? -0.567 -14.172 8.078 1 98.44 287 VAL A O 1
ATOM 2040 N N . THR A 1 288 ? -0.74 -12.328 9.352 1 98.44 288 THR A N 1
ATOM 2041 C CA . THR A 1 288 ? 0.086 -12.883 10.414 1 98.44 288 THR A CA 1
ATOM 2042 C C . THR A 1 288 ? -0.531 -14.172 10.961 1 98.44 288 THR A C 1
ATOM 2044 O O . THR A 1 288 ? 0.131 -15.211 11.016 1 98.44 288 THR A O 1
ATOM 2047 N N . THR A 1 289 ? -1.823 -14.117 11.281 1 98.19 289 THR A N 1
ATOM 2048 C CA . THR A 1 289 ? -2.492 -15.289 11.836 1 98.19 289 THR A CA 1
ATOM 2049 C C . THR A 1 289 ? -2.578 -16.406 10.805 1 98.19 289 THR A C 1
ATOM 2051 O O . THR A 1 289 ? -2.451 -17.578 11.148 1 98.19 289 THR A O 1
ATOM 2054 N N . MET A 1 290 ? -2.791 -16.062 9.586 1 98.62 290 MET A N 1
ATOM 2055 C CA . MET A 1 290 ? -2.863 -17.016 8.484 1 98.62 290 MET A CA 1
ATOM 2056 C C . MET A 1 290 ? -1.554 -17.781 8.344 1 98.62 290 MET A C 1
ATOM 2058 O O . MET A 1 290 ? -1.551 -19.016 8.312 1 98.62 290 MET A O 1
ATOM 2062 N N . PHE A 1 291 ? -0.427 -17.094 8.352 1 98.75 291 PHE A N 1
ATOM 2063 C CA . PHE A 1 291 ? 0.863 -17.75 8.141 1 98.75 291 PHE A CA 1
ATOM 2064 C C . PHE A 1 291 ? 1.3 -18.5 9.398 1 98.75 291 PHE A C 1
ATOM 2066 O O . PHE A 1 291 ? 1.957 -19.531 9.312 1 98.75 291 PHE A O 1
ATOM 2073 N N . GLU A 1 292 ? 0.961 -17.922 10.594 1 98.5 292 GLU A N 1
ATOM 2074 C CA . GLU A 1 292 ? 1.26 -18.672 11.812 1 98.5 292 GLU A CA 1
ATOM 2075 C C . GLU A 1 292 ? 0.567 -20.031 11.82 1 98.5 292 GLU A C 1
ATOM 2077 O O . GLU A 1 292 ? 1.174 -21.031 12.188 1 98.5 292 GLU A O 1
ATOM 2082 N N . ALA A 1 293 ? -0.666 -20.047 11.367 1 98.75 293 ALA A N 1
ATOM 2083 C CA . ALA A 1 293 ? -1.401 -21.297 11.281 1 98.75 293 ALA A CA 1
ATOM 2084 C C . ALA A 1 293 ? -0.812 -22.203 10.203 1 98.75 293 ALA A C 1
ATOM 2086 O O . ALA A 1 293 ? -0.597 -23.406 10.438 1 98.75 293 ALA A O 1
ATOM 2087 N N . ALA A 1 294 ? -0.558 -21.688 9.055 1 98.88 294 ALA A N 1
ATOM 2088 C CA . ALA A 1 294 ? -0.023 -22.469 7.938 1 98.88 294 ALA A CA 1
ATOM 2089 C C . ALA A 1 294 ? 1.34 -23.047 8.289 1 98.88 294 ALA A C 1
ATOM 2091 O O . ALA A 1 294 ? 1.659 -24.172 7.887 1 98.88 294 ALA A O 1
ATOM 2092 N N . ALA A 1 295 ? 2.135 -22.297 9.07 1 98.62 295 ALA A N 1
ATOM 2093 C CA . ALA A 1 295 ? 3.498 -22.703 9.406 1 98.62 295 ALA A CA 1
ATOM 2094 C C . ALA A 1 295 ? 3.498 -23.891 10.367 1 98.62 295 ALA A C 1
ATOM 2096 O O . ALA A 1 295 ? 4.523 -24.547 10.547 1 98.62 295 ALA A O 1
ATOM 2097 N N . GLN A 1 296 ? 2.393 -24.141 10.984 1 98.44 296 GLN A N 1
ATOM 2098 C CA . GLN A 1 296 ? 2.264 -25.344 11.812 1 98.44 296 GLN A CA 1
ATOM 2099 C C . GLN A 1 296 ? 2.129 -26.594 10.953 1 98.44 296 GLN A C 1
ATOM 2101 O O . GLN A 1 296 ? 2.338 -27.703 11.43 1 98.44 296 GLN A O 1
ATOM 2106 N N . GLU A 1 297 ? 1.779 -26.375 9.672 1 98.56 297 GLU A N 1
ATOM 2107 C CA . GLU A 1 297 ? 1.464 -27.5 8.797 1 98.56 297 GLU A CA 1
ATOM 2108 C C . GLU A 1 297 ? 2.516 -27.656 7.699 1 98.56 297 GLU A C 1
ATOM 2110 O O . GLU A 1 297 ? 2.75 -28.766 7.211 1 98.56 297 GLU A O 1
ATOM 2115 N N . VAL A 1 298 ? 3.047 -26.625 7.262 1 98.75 298 VAL A N 1
ATOM 2116 C CA . VAL A 1 298 ? 4.023 -26.562 6.18 1 98.75 298 VAL A CA 1
ATOM 2117 C C . VAL A 1 298 ? 5.238 -25.75 6.633 1 98.75 298 VAL A C 1
ATOM 2119 O O . VAL A 1 298 ? 5.09 -24.703 7.27 1 98.75 298 VAL A O 1
ATOM 2122 N N . PRO A 1 299 ? 6.512 -26.266 6.352 1 98.38 299 PRO A N 1
ATOM 2123 C CA . PRO A 1 299 ? 7.672 -25.45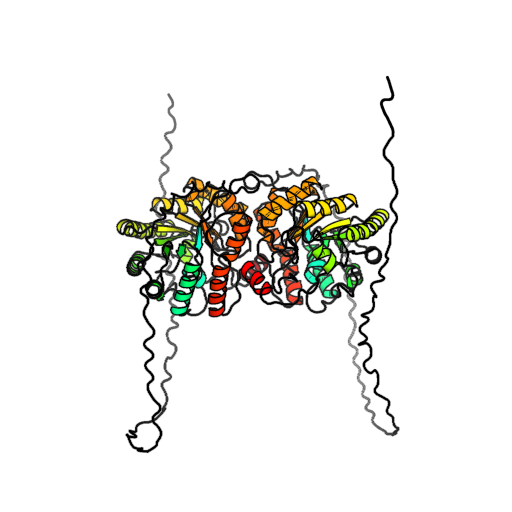3 6.711 1 98.38 299 PRO A CA 1
ATOM 2124 C C . PRO A 1 299 ? 7.578 -24.016 6.168 1 98.38 299 PRO A C 1
ATOM 2126 O O . PRO A 1 299 ? 7.219 -23.828 5.004 1 98.38 299 PRO A O 1
ATOM 2129 N N . LEU A 1 300 ? 7.898 -23.062 6.973 1 97.44 300 LEU A N 1
ATOM 2130 C CA . LEU A 1 300 ? 7.734 -21.656 6.668 1 97.44 300 LEU A CA 1
ATOM 2131 C C . LEU A 1 300 ? 8.469 -21.281 5.383 1 97.44 300 LEU A C 1
ATOM 2133 O O . LEU A 1 300 ? 7.977 -20.469 4.594 1 97.44 300 LEU A O 1
ATOM 2137 N N . GLU A 1 301 ? 9.641 -21.891 5.133 1 96.19 301 GLU A N 1
ATOM 2138 C CA . GLU A 1 301 ? 10.477 -21.578 3.971 1 96.19 301 GLU A CA 1
ATOM 2139 C C . GLU A 1 301 ? 9.82 -22.078 2.68 1 96.19 301 GLU A C 1
ATOM 2141 O O . GLU A 1 301 ? 10.266 -21.719 1.584 1 96.19 301 GLU A O 1
ATOM 2146 N N . ARG A 1 302 ? 8.766 -22.844 2.824 1 98.56 302 ARG A N 1
ATOM 2147 C CA . ARG A 1 302 ? 8.062 -23.406 1.671 1 98.56 302 ARG A CA 1
ATOM 2148 C C . ARG A 1 302 ? 6.699 -22.734 1.488 1 98.56 302 ARG A C 1
ATOM 2150 O O . ARG A 1 302 ? 5.906 -23.172 0.645 1 98.56 302 ARG A O 1
ATOM 2157 N N . LEU A 1 303 ? 6.426 -21.719 2.283 1 98.88 303 LEU A N 1
ATOM 2158 C CA . LEU A 1 303 ? 5.203 -20.922 2.141 1 98.88 303 LEU A CA 1
ATOM 2159 C C . LEU A 1 303 ? 5.461 -19.656 1.335 1 98.88 303 LEU A C 1
ATOM 2161 O O . LEU A 1 303 ? 6.539 -19.078 1.427 1 98.88 303 LEU A O 1
ATOM 2165 N N . ALA A 1 304 ? 4.492 -19.297 0.545 1 98.94 304 ALA A N 1
ATOM 2166 C CA . ALA A 1 304 ? 4.574 -18.109 -0.292 1 98.94 304 ALA A CA 1
ATOM 2167 C C . ALA A 1 304 ? 3.395 -17.172 -0.035 1 98.94 304 ALA A C 1
ATOM 2169 O O . ALA A 1 304 ? 2.299 -17.625 0.299 1 98.94 304 ALA A O 1
ATOM 2170 N N . ALA A 1 305 ? 3.652 -15.906 -0.164 1 98.88 305 ALA A N 1
ATOM 2171 C CA . ALA A 1 305 ? 2.615 -14.891 -0.006 1 98.88 305 ALA A CA 1
ATOM 2172 C C . ALA A 1 305 ? 2.096 -14.414 -1.362 1 98.88 305 ALA A C 1
ATOM 2174 O O . ALA A 1 305 ? 2.838 -13.82 -2.146 1 98.88 305 ALA A O 1
ATOM 2175 N N . HIS A 1 306 ? 0.866 -14.672 -1.654 1 98.75 306 HIS A N 1
ATOM 2176 C CA . HIS A 1 306 ? 0.152 -14.18 -2.828 1 98.75 306 HIS A CA 1
ATOM 2177 C C . HIS A 1 306 ? -0.902 -13.148 -2.443 1 98.75 306 HIS A C 1
ATOM 2179 O O . HIS A 1 306 ? -2.059 -13.5 -2.193 1 98.75 306 HIS A O 1
ATOM 2185 N N . MET A 1 307 ? -0.519 -11.875 -2.561 1 98.12 307 MET A N 1
ATOM 2186 C CA . MET A 1 307 ? -1.38 -10.82 -2.033 1 98.12 307 MET A CA 1
ATOM 2187 C C . MET A 1 307 ? -1.973 -9.984 -3.164 1 98.12 307 MET A C 1
ATOM 2189 O O . MET A 1 307 ? -1.239 -9.469 -4.008 1 98.12 307 MET A O 1
ATOM 2193 N N . HIS A 1 308 ? -3.283 -9.883 -3.191 1 97.44 308 HIS A N 1
ATOM 2194 C CA . HIS A 1 308 ? -3.938 -8.891 -4.039 1 97.44 308 HIS A CA 1
ATOM 2195 C C . HIS A 1 308 ? -3.99 -7.531 -3.352 1 97.44 308 HIS A C 1
ATOM 2197 O O . HIS A 1 308 ? -3.969 -7.449 -2.121 1 97.44 308 HIS A O 1
ATOM 2203 N N . ASP A 1 309 ? -4.047 -6.52 -4.16 1 97.25 309 ASP A N 1
ATOM 2204 C CA . ASP A 1 309 ? -3.971 -5.16 -3.629 1 97.25 309 ASP A CA 1
ATOM 2205 C C . ASP A 1 309 ? -5.301 -4.434 -3.793 1 97.25 309 ASP A C 1
ATOM 2207 O O . ASP A 1 309 ? -5.332 -3.209 -3.945 1 97.25 309 ASP A O 1
ATOM 2211 N N . THR A 1 310 ? -6.355 -5.133 -3.781 1 95.94 310 THR A N 1
ATOM 2212 C CA . THR A 1 310 ? -7.691 -4.602 -4.023 1 95.94 310 THR A CA 1
ATOM 2213 C C . THR A 1 310 ? -8.039 -3.523 -3.002 1 95.94 310 THR A C 1
ATOM 2215 O O . THR A 1 310 ? -8.625 -2.494 -3.352 1 95.94 310 THR A O 1
ATOM 2218 N N . TYR A 1 311 ? -7.629 -3.721 -1.793 1 96.25 311 TYR A N 1
ATOM 2219 C CA . TYR A 1 311 ? -7.93 -2.746 -0.75 1 96.25 311 TYR A CA 1
ATOM 2220 C C . TYR A 1 311 ? -6.668 -2.016 -0.308 1 96.25 311 TYR A C 1
ATOM 2222 O O . TYR A 1 311 ? -6.641 -1.394 0.757 1 96.25 311 TYR A O 1
ATOM 2230 N N . GLY A 1 312 ? -5.598 -2.176 -1.006 1 96.88 312 GLY A N 1
ATOM 2231 C CA . GLY A 1 312 ? -4.398 -1.374 -0.833 1 96.88 312 GLY A CA 1
ATOM 2232 C C . GLY A 1 312 ? -3.479 -1.901 0.252 1 96.88 312 GLY A C 1
ATOM 2233 O O . GLY A 1 312 ? -2.533 -1.222 0.656 1 96.88 312 GLY A O 1
ATOM 2234 N N . GLN A 1 313 ? -3.703 -3.086 0.703 1 98.44 313 GLN A N 1
ATOM 2235 C CA . GLN A 1 313 ? -3.012 -3.57 1.894 1 98.44 313 GLN A CA 1
ATOM 2236 C C . GLN A 1 313 ? -1.833 -4.465 1.521 1 98.44 313 GLN A C 1
ATOM 2238 O O . GLN A 1 313 ? -1.064 -4.879 2.391 1 98.44 313 GLN A O 1
ATOM 2243 N N . ALA A 1 314 ? -1.595 -4.734 0.282 1 98.69 314 ALA A N 1
ATOM 2244 C CA . ALA A 1 314 ? -0.749 -5.848 -0.144 1 98.69 314 ALA A CA 1
ATOM 2245 C C . ALA A 1 314 ? 0.677 -5.68 0.372 1 98.69 314 ALA A C 1
ATOM 2247 O O . ALA A 1 314 ? 1.27 -6.629 0.893 1 98.69 314 ALA A O 1
ATOM 2248 N N . LEU A 1 315 ? 1.282 -4.504 0.243 1 98.88 315 LEU A N 1
ATOM 2249 C CA . LEU A 1 315 ? 2.668 -4.324 0.663 1 98.88 315 LEU A CA 1
ATOM 2250 C C . LEU A 1 315 ? 2.795 -4.43 2.18 1 98.88 315 LEU A C 1
ATOM 2252 O O . LEU A 1 315 ? 3.762 -5 2.688 1 98.88 315 LEU A O 1
ATOM 2256 N N . ALA A 1 316 ? 1.85 -3.814 2.91 1 98.88 316 ALA A N 1
ATOM 2257 C CA . ALA A 1 316 ? 1.848 -3.977 4.359 1 98.88 316 ALA A CA 1
ATOM 2258 C C . ALA A 1 316 ? 1.716 -5.445 4.75 1 98.88 316 ALA A C 1
ATOM 2260 O O . ALA A 1 316 ? 2.357 -5.902 5.699 1 98.88 316 ALA A O 1
ATOM 2261 N N . ASN A 1 317 ? 0.902 -6.191 4.012 1 98.88 317 ASN A N 1
ATOM 2262 C CA . ASN A 1 317 ? 0.731 -7.625 4.227 1 98.88 317 ASN A CA 1
ATOM 2263 C C . ASN A 1 317 ? 2.02 -8.391 3.947 1 98.88 317 ASN A C 1
ATOM 2265 O O . ASN A 1 317 ? 2.391 -9.289 4.707 1 98.88 317 ASN A O 1
ATOM 2269 N N . ILE A 1 318 ? 2.639 -8.062 2.879 1 98.94 318 ILE A N 1
ATOM 2270 C CA . ILE A 1 318 ? 3.887 -8.719 2.51 1 98.94 318 ILE A CA 1
ATOM 2271 C C . ILE A 1 318 ? 4.957 -8.422 3.559 1 98.94 318 ILE A C 1
ATOM 2273 O O . ILE A 1 318 ? 5.719 -9.312 3.943 1 98.94 318 ILE A O 1
ATOM 2277 N N . LEU A 1 319 ? 5.016 -7.164 4.031 1 98.81 319 LEU A N 1
ATOM 2278 C CA . LEU A 1 319 ? 5.945 -6.836 5.109 1 98.81 319 LEU A CA 1
ATOM 2279 C C . LEU A 1 319 ? 5.703 -7.723 6.324 1 98.81 319 LEU A C 1
ATOM 2281 O O . LEU A 1 319 ? 6.652 -8.242 6.918 1 98.81 319 LEU A O 1
ATOM 2285 N N . ALA A 1 320 ? 4.449 -7.895 6.684 1 98.62 320 ALA A N 1
ATOM 2286 C CA . ALA A 1 320 ? 4.102 -8.766 7.805 1 98.62 320 ALA A CA 1
ATOM 2287 C C . ALA A 1 320 ? 4.578 -10.195 7.559 1 98.62 320 ALA A C 1
ATOM 2289 O O . ALA A 1 320 ? 5.121 -10.836 8.461 1 98.62 320 ALA A O 1
ATOM 2290 N N . ALA A 1 321 ? 4.402 -10.68 6.348 1 98.75 321 ALA A N 1
ATOM 2291 C CA . ALA A 1 321 ? 4.832 -12.023 5.992 1 98.75 321 ALA A CA 1
ATOM 2292 C C . ALA A 1 321 ? 6.352 -12.156 6.078 1 98.75 321 ALA A C 1
ATOM 2294 O O . ALA A 1 321 ? 6.863 -13.148 6.605 1 98.75 321 ALA A O 1
ATOM 2295 N N . LEU A 1 322 ? 7.043 -11.164 5.594 1 98.56 322 LEU A N 1
ATOM 2296 C CA . LEU A 1 322 ? 8.5 -11.164 5.641 1 98.56 322 LEU A CA 1
ATOM 2297 C C . LEU A 1 322 ? 9 -11.219 7.082 1 98.56 322 LEU A C 1
ATOM 2299 O O . LEU A 1 322 ? 9.969 -11.914 7.383 1 98.56 322 LEU A O 1
ATOM 2303 N N . GLN A 1 323 ? 8.336 -10.5 7.922 1 97.88 323 GLN A N 1
ATOM 2304 C CA . GLN A 1 323 ? 8.727 -10.445 9.328 1 97.88 323 GLN A CA 1
ATOM 2305 C C . GLN A 1 323 ? 8.57 -11.805 10 1 97.88 323 GLN A C 1
ATOM 2307 O O . GLN A 1 323 ? 9.195 -12.07 11.023 1 97.88 323 GLN A O 1
ATOM 2312 N N . LEU A 1 324 ? 7.734 -12.648 9.453 1 97.75 324 LEU A N 1
ATOM 2313 C CA . LEU A 1 324 ? 7.559 -14 9.969 1 97.75 324 LEU A CA 1
ATOM 2314 C C . LEU A 1 324 ? 8.594 -14.945 9.367 1 97.75 324 LEU A C 1
ATOM 2316 O O . LEU A 1 324 ? 8.734 -16.094 9.812 1 97.75 324 LEU A O 1
ATOM 2320 N N . GLY A 1 325 ? 9.242 -14.484 8.297 1 97.44 325 GLY A N 1
ATOM 2321 C CA . GLY A 1 325 ? 10.281 -15.305 7.68 1 97.44 325 GLY A CA 1
ATOM 2322 C C . GLY A 1 325 ? 9.875 -15.867 6.332 1 97.44 325 GLY A C 1
ATOM 2323 O O . GLY A 1 325 ? 10.594 -16.672 5.75 1 97.44 325 GLY A O 1
ATOM 2324 N N . VAL A 1 326 ? 8.711 -15.484 5.809 1 98.56 326 VAL A N 1
ATOM 2325 C CA . VAL A 1 326 ? 8.289 -15.93 4.484 1 98.56 326 VAL A CA 1
ATOM 2326 C C . VAL A 1 326 ? 9.234 -15.359 3.424 1 98.56 326 VAL A C 1
ATOM 2328 O O . VAL A 1 326 ? 9.453 -14.148 3.371 1 98.56 326 VAL A O 1
ATOM 2331 N N . GLY A 1 327 ? 9.773 -16.188 2.559 1 98.31 327 GLY A N 1
ATOM 2332 C CA . GLY A 1 327 ? 10.797 -15.758 1.616 1 98.31 327 GLY A CA 1
ATOM 2333 C C . GLY A 1 327 ? 10.367 -15.898 0.168 1 98.31 327 GLY A C 1
ATOM 2334 O O . GLY A 1 327 ? 11.203 -15.844 -0.738 1 98.31 327 GLY A O 1
ATOM 2335 N N . VAL A 1 328 ? 9.109 -16.141 -0.096 1 98.88 328 VAL A N 1
ATOM 2336 C CA . VAL A 1 328 ? 8.578 -16.25 -1.45 1 98.88 328 VAL A CA 1
ATOM 2337 C C . VAL A 1 328 ? 7.344 -15.359 -1.588 1 98.88 328 VAL A C 1
ATOM 2339 O O . VAL A 1 328 ? 6.438 -15.414 -0.752 1 98.88 328 VAL A O 1
ATOM 2342 N N . VAL A 1 329 ? 7.355 -14.492 -2.633 1 98.94 329 VAL A N 1
ATOM 2343 C CA . VAL A 1 329 ? 6.258 -13.555 -2.857 1 98.94 329 VAL A CA 1
ATOM 2344 C C . VAL A 1 329 ? 5.789 -13.648 -4.309 1 98.94 329 VAL A C 1
ATOM 2346 O O . VAL A 1 329 ? 6.594 -13.547 -5.234 1 98.94 329 VAL A O 1
ATOM 2349 N N . ASP A 1 330 ? 4.5 -13.875 -4.492 1 98.88 330 ASP A N 1
ATOM 2350 C CA . ASP A 1 330 ? 3.889 -13.781 -5.816 1 98.88 330 ASP A CA 1
ATOM 2351 C C . ASP A 1 330 ? 3.51 -12.336 -6.141 1 98.88 330 ASP A C 1
ATOM 2353 O O . ASP A 1 330 ? 2.947 -11.633 -5.297 1 98.88 330 ASP A O 1
ATOM 2357 N N . ALA A 1 331 ? 3.805 -11.922 -7.281 1 98.81 331 ALA A N 1
ATOM 2358 C CA . ALA A 1 331 ? 3.48 -10.57 -7.734 1 98.81 331 ALA A CA 1
ATOM 2359 C C . ALA A 1 331 ? 3.264 -10.539 -9.242 1 98.81 331 ALA A C 1
ATOM 2361 O O . ALA A 1 331 ? 3.551 -11.516 -9.945 1 98.81 331 ALA A O 1
ATOM 2362 N N . SER A 1 332 ? 2.693 -9.484 -9.75 1 98.69 332 SER A N 1
ATOM 2363 C CA . SER A 1 332 ? 2.41 -9.312 -11.164 1 98.69 332 SER A CA 1
ATOM 2364 C C . SER A 1 332 ? 2.854 -7.938 -11.656 1 98.69 332 SER A C 1
ATOM 2366 O O . SER A 1 332 ? 2.369 -6.914 -11.172 1 98.69 332 SER A O 1
ATOM 2368 N N . VAL A 1 333 ? 3.689 -7.938 -12.617 1 98.5 333 VAL A N 1
ATOM 2369 C CA . VAL A 1 333 ? 4.215 -6.691 -13.164 1 98.5 333 VAL A CA 1
ATOM 2370 C C . VAL A 1 333 ? 3.059 -5.75 -13.5 1 98.5 333 VAL A C 1
ATOM 2372 O O . VAL A 1 333 ? 2.012 -6.191 -13.984 1 98.5 333 VAL A O 1
ATOM 2375 N N . ALA A 1 334 ? 3.189 -4.445 -13.227 1 97.5 334 ALA A N 1
ATOM 2376 C CA . ALA A 1 334 ? 2.236 -3.375 -13.5 1 97.5 334 ALA A CA 1
ATOM 2377 C C . ALA A 1 334 ? 0.977 -3.529 -12.656 1 97.5 334 ALA A C 1
ATOM 2379 O O . ALA A 1 334 ? 0.027 -2.756 -12.797 1 97.5 334 ALA A O 1
ATOM 2380 N N . GLY A 1 335 ? 1.003 -4.512 -11.758 1 97.12 335 GLY A N 1
ATOM 2381 C CA . GLY A 1 335 ? -0.208 -4.77 -10.992 1 97.12 335 GLY A CA 1
ATOM 2382 C C . GLY A 1 335 ? -1.32 -5.379 -11.828 1 97.12 335 GLY A C 1
ATOM 2383 O O . GLY A 1 335 ? -2.5 -5.098 -11.594 1 97.12 335 GLY A O 1
ATOM 2384 N N . LEU A 1 336 ? -0.92 -6.152 -12.812 1 96 336 LEU A N 1
ATOM 2385 C CA . LEU A 1 336 ? -1.901 -6.793 -13.688 1 96 336 LEU A CA 1
ATOM 2386 C C . LEU A 1 336 ? -2.803 -7.73 -12.891 1 96 336 LEU A C 1
ATOM 2388 O O . LEU A 1 336 ? -2.389 -8.281 -11.867 1 96 336 LEU A O 1
ATOM 2392 N N . GLY A 1 337 ? -3.828 -7.84 -13.445 1 90.38 337 GLY A N 1
ATOM 2393 C CA . GLY A 1 337 ? -4.871 -8.625 -12.805 1 90.38 337 GLY A CA 1
ATOM 2394 C C . GLY A 1 337 ? -5.984 -7.773 -12.227 1 90.38 337 GLY A C 1
ATOM 2395 O O . GLY A 1 337 ? -5.891 -6.543 -12.203 1 90.38 337 GLY A O 1
ATOM 2396 N N . GLY A 1 338 ? -7.098 -8.227 -11.914 1 80.81 338 GLY A N 1
ATOM 2397 C CA . GLY A 1 338 ? -8.281 -7.617 -11.32 1 80.81 338 GLY A CA 1
ATOM 2398 C C . GLY A 1 338 ? -8.969 -8.516 -10.312 1 80.81 338 GLY A C 1
ATOM 2399 O O . GLY A 1 338 ? -8.461 -9.594 -9.984 1 80.81 338 GLY A O 1
ATOM 2400 N N . CYS A 1 339 ? -9.758 -7.855 -9.703 1 71.69 339 CYS A N 1
ATOM 2401 C CA . CYS A 1 339 ? -10.594 -8.625 -8.789 1 71.69 339 CYS A CA 1
ATOM 2402 C C . CYS A 1 339 ? -12.008 -8.781 -9.344 1 71.69 339 CYS A C 1
ATOM 2404 O O . CYS A 1 339 ? -12.75 -7.805 -9.438 1 71.69 339 CYS A O 1
ATOM 2406 N N . PRO A 1 340 ? -12.328 -9.977 -9.758 1 72.38 340 PRO A N 1
ATOM 2407 C CA . PRO A 1 340 ? -13.656 -10.164 -10.336 1 72.38 340 PRO A CA 1
ATOM 2408 C C . PRO A 1 340 ? -14.773 -9.773 -9.375 1 72.38 340 PRO A C 1
ATOM 2410 O O . PRO A 1 340 ? -15.906 -9.539 -9.797 1 72.38 340 PRO A O 1
ATOM 2413 N N . TYR A 1 341 ? -14.453 -9.641 -8.117 1 71.38 341 TYR A N 1
ATOM 2414 C CA . TYR A 1 341 ? -15.469 -9.383 -7.098 1 71.38 341 TYR A CA 1
ATOM 2415 C C . TYR A 1 341 ? -15.539 -7.898 -6.762 1 71.38 341 TYR A C 1
ATOM 2417 O O . TYR A 1 341 ? -16.391 -7.477 -5.973 1 71.38 341 TYR A O 1
ATOM 2425 N N . ALA A 1 342 ? -14.641 -7.234 -7.25 1 67.44 342 ALA A N 1
ATOM 2426 C CA . ALA A 1 342 ? -14.594 -5.773 -7.172 1 67.44 342 ALA A CA 1
ATOM 2427 C C . ALA A 1 342 ? -14.148 -5.168 -8.5 1 67.44 342 ALA A C 1
ATOM 2429 O O . ALA A 1 342 ? -12.961 -4.898 -8.695 1 67.44 342 ALA A O 1
ATOM 2430 N N . LYS A 1 343 ? -15.164 -5.031 -9.32 1 70.88 343 LYS A N 1
ATOM 2431 C CA . LYS A 1 343 ? -14.852 -4.598 -10.672 1 70.88 343 LYS A CA 1
ATOM 2432 C C . LYS A 1 343 ? -14.039 -3.303 -10.656 1 70.88 343 LYS A C 1
ATOM 2434 O O . LYS A 1 343 ? -14.391 -2.352 -9.961 1 70.88 343 LYS A O 1
ATOM 2439 N N . GLY A 1 344 ? -12.984 -3.318 -11.383 1 68.5 344 GLY A N 1
ATOM 2440 C CA . GLY A 1 344 ? -12.164 -2.123 -11.492 1 68.5 344 GLY A CA 1
ATOM 2441 C C . GLY A 1 344 ? -11.078 -2.045 -10.438 1 68.5 344 GLY A C 1
ATOM 2442 O O . GLY A 1 344 ? -10.133 -1.26 -10.562 1 68.5 344 GLY A O 1
ATOM 2443 N N . ALA A 1 345 ? -11.25 -2.842 -9.477 1 74.19 345 ALA A N 1
ATOM 2444 C CA . ALA A 1 345 ? -10.258 -2.83 -8.398 1 74.19 345 ALA A CA 1
ATOM 2445 C C . ALA A 1 345 ? -8.992 -3.582 -8.812 1 74.19 345 ALA A C 1
ATOM 2447 O O . ALA A 1 345 ? -9.031 -4.438 -9.703 1 74.19 345 ALA A O 1
ATOM 2448 N N . SER A 1 346 ? -7.918 -3.1 -8.188 1 77 346 SER A N 1
ATOM 2449 C CA . SER A 1 346 ? -6.641 -3.758 -8.438 1 77 346 SER A CA 1
ATOM 2450 C C . SER A 1 346 ? -6.672 -5.215 -7.988 1 77 346 SER A C 1
ATOM 2452 O O . SER A 1 346 ? -7.414 -5.57 -7.066 1 77 346 SER A O 1
ATOM 2454 N N . GLY A 1 347 ? -5.895 -5.973 -8.727 1 90.81 347 GLY A N 1
ATOM 2455 C CA . GLY A 1 347 ? -5.762 -7.383 -8.398 1 90.81 347 GL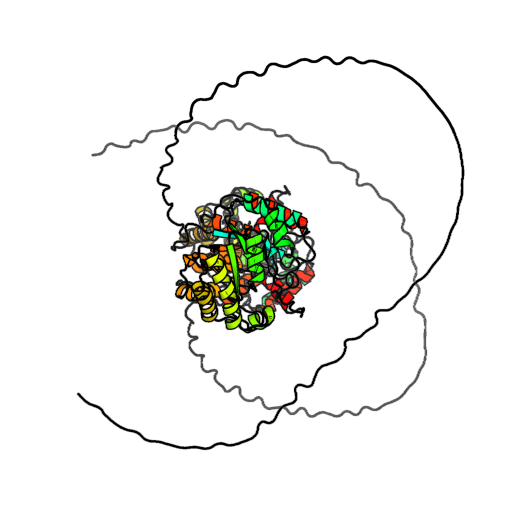Y A CA 1
ATOM 2456 C C . GLY A 1 347 ? -4.461 -7.703 -7.68 1 90.81 347 GLY A C 1
ATOM 2457 O O . GLY A 1 347 ? -4.266 -7.305 -6.531 1 90.81 347 GLY A O 1
ATOM 2458 N N . ASN A 1 348 ? -3.514 -8.305 -8.422 1 97.06 348 ASN A N 1
ATOM 2459 C CA . ASN A 1 348 ? -2.227 -8.695 -7.859 1 97.06 348 ASN A CA 1
ATOM 2460 C C . ASN A 1 348 ? -1.419 -7.48 -7.414 1 97.06 348 ASN A C 1
ATOM 2462 O O . ASN A 1 348 ? -1.515 -6.41 -8.016 1 97.06 348 ASN A O 1
ATOM 2466 N N . VAL A 1 349 ? -0.696 -7.598 -6.355 1 98.44 349 VAL A N 1
ATOM 2467 C CA . VAL A 1 349 ? 0.293 -6.57 -6.035 1 98.44 349 VAL A CA 1
ATOM 2468 C C . VAL A 1 349 ? 1.289 -6.438 -7.188 1 98.44 349 VAL A C 1
ATOM 2470 O O . VAL A 1 349 ? 1.651 -7.434 -7.82 1 98.44 349 VAL A O 1
ATOM 2473 N N . ALA A 1 350 ? 1.736 -5.223 -7.438 1 98.69 350 ALA A N 1
ATOM 2474 C CA . ALA A 1 350 ? 2.658 -4.953 -8.539 1 98.69 350 ALA A CA 1
ATOM 2475 C C . ALA A 1 350 ? 4.074 -5.398 -8.188 1 98.69 350 ALA A C 1
ATOM 2477 O O . ALA A 1 350 ? 4.594 -5.055 -7.121 1 98.69 350 ALA A O 1
ATOM 2478 N N . THR A 1 351 ? 4.703 -6.078 -9.125 1 98.88 351 THR A N 1
ATOM 2479 C CA . THR A 1 351 ? 6.066 -6.551 -8.906 1 98.88 351 THR A CA 1
ATOM 2480 C C . THR A 1 351 ? 7.012 -5.379 -8.656 1 98.88 351 THR A C 1
ATOM 2482 O O . THR A 1 351 ? 7.891 -5.457 -7.797 1 98.88 351 THR A O 1
ATOM 2485 N N . GLU A 1 352 ? 6.824 -4.27 -9.359 1 98.75 352 GLU A N 1
ATOM 2486 C CA . GLU A 1 352 ? 7.664 -3.09 -9.188 1 98.75 352 GLU A CA 1
ATOM 2487 C C . GLU A 1 352 ? 7.605 -2.574 -7.754 1 98.75 352 GLU A C 1
ATOM 2489 O O . GLU A 1 352 ? 8.633 -2.207 -7.18 1 98.75 352 GLU A O 1
ATOM 2494 N N . ASP A 1 353 ? 6.422 -2.559 -7.203 1 98.69 353 ASP A N 1
ATOM 2495 C CA . ASP A 1 353 ? 6.227 -2.031 -5.855 1 98.69 353 ASP A CA 1
ATOM 2496 C C . ASP A 1 353 ? 6.875 -2.939 -4.812 1 98.69 353 ASP A C 1
ATOM 2498 O O . ASP A 1 353 ? 7.445 -2.459 -3.83 1 98.69 353 ASP A O 1
ATOM 2502 N N . VAL A 1 354 ? 6.785 -4.246 -5.059 1 98.94 354 VAL A N 1
ATOM 2503 C CA . VAL A 1 354 ? 7.422 -5.219 -4.176 1 98.94 354 VAL A CA 1
ATOM 2504 C C . VAL A 1 354 ? 8.938 -5.059 -4.238 1 98.94 354 VAL A C 1
ATOM 2506 O O . VAL A 1 354 ? 9.609 -4.996 -3.203 1 98.94 354 VAL A O 1
ATOM 2509 N N . VAL A 1 355 ? 9.469 -4.98 -5.434 1 98.88 355 VAL A N 1
ATOM 2510 C CA . VAL A 1 355 ? 10.906 -4.832 -5.641 1 98.88 355 VAL A CA 1
ATOM 2511 C C . VAL A 1 355 ? 11.398 -3.564 -4.949 1 98.88 355 VAL A C 1
ATOM 2513 O O . VAL A 1 355 ? 12.438 -3.578 -4.285 1 98.88 355 VAL A O 1
ATOM 2516 N N . TYR A 1 356 ? 10.625 -2.496 -5.055 1 98.62 356 TYR A N 1
ATOM 2517 C CA . TYR A 1 356 ? 10.969 -1.225 -4.43 1 98.62 356 TYR A CA 1
ATOM 2518 C C . TYR A 1 356 ? 11.078 -1.371 -2.918 1 98.62 356 TYR A C 1
ATOM 2520 O O . TYR A 1 356 ? 12.047 -0.923 -2.309 1 98.62 356 TYR A O 1
ATOM 2528 N N . MET A 1 357 ? 10.141 -1.986 -2.328 1 98.75 357 MET A N 1
ATOM 2529 C CA . MET A 1 357 ? 10.141 -2.18 -0.881 1 98.75 357 MET A CA 1
ATOM 2530 C C . MET A 1 357 ? 11.32 -3.045 -0.449 1 98.75 357 MET A C 1
ATOM 2532 O O . MET A 1 357 ? 12.008 -2.727 0.523 1 98.75 357 MET A O 1
ATOM 2536 N N . LEU A 1 358 ? 11.555 -4.156 -1.209 1 98.69 358 LEU A N 1
ATOM 2537 C CA . LEU A 1 358 ? 12.648 -5.066 -0.87 1 98.69 358 LEU A CA 1
ATOM 2538 C C . LEU A 1 358 ? 14 -4.363 -0.976 1 98.69 358 LEU A C 1
ATOM 2540 O O . LEU A 1 358 ? 14.883 -4.582 -0.146 1 98.69 358 LEU A O 1
ATOM 2544 N N . ASN A 1 359 ? 14.164 -3.553 -1.987 1 98.25 359 ASN A N 1
ATOM 2545 C CA . ASN A 1 359 ? 15.375 -2.748 -2.09 1 98.25 359 ASN A CA 1
ATOM 2546 C C . ASN A 1 359 ? 15.586 -1.887 -0.847 1 98.25 359 ASN A C 1
ATOM 2548 O O . ASN A 1 359 ? 16.688 -1.84 -0.297 1 98.25 359 ASN A O 1
ATOM 2552 N N . GLY A 1 360 ? 14.523 -1.251 -0.403 1 97.62 360 GLY A N 1
ATOM 2553 C CA . GLY A 1 360 ? 14.617 -0.411 0.781 1 97.62 360 GLY A CA 1
ATOM 2554 C C . GLY A 1 360 ? 14.961 -1.187 2.039 1 97.62 360 GLY A C 1
ATOM 2555 O O . GLY A 1 360 ? 15.625 -0.662 2.936 1 97.62 360 GLY A O 1
ATOM 2556 N N . LEU A 1 361 ? 14.523 -2.426 2.072 1 97.94 361 LEU A N 1
ATOM 2557 C CA . LEU A 1 361 ? 14.742 -3.27 3.242 1 97.94 361 LEU A CA 1
ATOM 2558 C C . LEU A 1 361 ? 16.109 -3.939 3.186 1 97.94 361 LEU A C 1
ATOM 2560 O O . LEU A 1 361 ? 16.547 -4.555 4.16 1 97.94 361 LEU A O 1
ATOM 2564 N N . GLY A 1 362 ? 16.781 -3.871 2.043 1 96.75 362 GLY A N 1
ATOM 2565 C CA . GLY A 1 362 ? 18.078 -4.523 1.869 1 96.75 362 GLY A CA 1
ATOM 2566 C C . GLY A 1 362 ? 17.953 -6.02 1.658 1 96.75 362 GLY A C 1
ATOM 2567 O O . GLY A 1 362 ? 18.891 -6.77 1.955 1 96.75 362 GLY A O 1
ATOM 2568 N N . VAL A 1 363 ? 16.781 -6.488 1.245 1 98.06 363 VAL A N 1
ATOM 2569 C CA . VAL A 1 363 ? 16.547 -7.902 0.987 1 98.06 363 VAL A CA 1
ATOM 2570 C C . VAL A 1 363 ? 16.891 -8.227 -0.466 1 98.06 363 VAL A C 1
ATOM 2572 O O . VAL A 1 363 ? 16.375 -7.582 -1.388 1 98.06 363 VAL A O 1
ATOM 2575 N N . ALA A 1 364 ? 17.703 -9.25 -0.667 1 98 364 ALA A N 1
ATOM 2576 C CA . ALA A 1 364 ? 18.094 -9.633 -2.02 1 98 364 ALA A CA 1
ATOM 2577 C C . ALA A 1 364 ? 16.938 -10.297 -2.758 1 98 364 ALA A C 1
ATOM 2579 O O . ALA A 1 364 ? 16.125 -11 -2.152 1 98 364 ALA A O 1
ATOM 2580 N N . HIS A 1 365 ? 16.812 -10.039 -4.066 1 98.06 365 HIS A N 1
ATOM 2581 C CA . HIS A 1 365 ? 15.758 -10.648 -4.863 1 98.06 365 HIS A CA 1
ATOM 2582 C C . HIS A 1 365 ? 16.219 -10.906 -6.289 1 98.06 365 HIS A C 1
ATOM 2584 O O . HIS A 1 365 ? 15.609 -11.695 -7.016 1 98.06 365 HIS A O 1
ATOM 2590 N N . GLY A 1 366 ? 17.203 -10.211 -6.781 1 97.75 366 GLY A N 1
ATOM 2591 C CA . GLY A 1 366 ? 17.875 -10.477 -8.047 1 97.75 366 GLY A CA 1
ATOM 2592 C C . GLY A 1 366 ? 17.188 -9.812 -9.227 1 97.75 366 GLY A C 1
ATOM 2593 O O . GLY A 1 366 ? 17.625 -9.977 -10.375 1 97.75 366 GLY A O 1
ATOM 2594 N N . VAL A 1 367 ? 16.188 -8.914 -9.055 1 98.75 367 VAL A N 1
ATOM 2595 C CA . VAL A 1 367 ? 15.391 -8.359 -10.156 1 98.75 367 VAL A CA 1
ATOM 2596 C C . VAL A 1 367 ? 15.859 -6.941 -10.469 1 98.75 367 VAL A C 1
ATOM 2598 O O . VAL A 1 367 ? 16.047 -6.129 -9.562 1 98.75 367 VAL A O 1
ATOM 2601 N N . ASP A 1 368 ? 16.094 -6.699 -11.719 1 98.5 368 ASP A N 1
ATOM 2602 C CA . ASP A 1 368 ? 16.453 -5.371 -12.211 1 98.5 368 ASP A CA 1
ATOM 2603 C C . ASP A 1 368 ? 15.211 -4.508 -12.414 1 98.5 368 ASP A C 1
ATOM 2605 O O . ASP A 1 368 ? 14.438 -4.734 -13.344 1 98.5 368 ASP A O 1
ATOM 2609 N N . LEU A 1 369 ? 15.078 -3.48 -11.641 1 98.12 369 LEU A N 1
ATOM 2610 C CA . LEU A 1 369 ? 13.875 -2.658 -11.641 1 98.12 369 LEU A CA 1
ATOM 2611 C C . LEU A 1 369 ? 13.703 -1.941 -12.969 1 98.12 369 LEU A C 1
ATOM 2613 O O . LEU A 1 369 ? 12.586 -1.823 -13.477 1 98.12 369 LEU A O 1
ATOM 2617 N N . GLU A 1 370 ? 14.742 -1.439 -13.555 1 97.44 370 GLU A N 1
ATOM 2618 C CA . GLU A 1 370 ? 14.648 -0.738 -14.836 1 97.44 370 GLU A CA 1
ATOM 2619 C C . GLU A 1 370 ? 14.148 -1.666 -15.938 1 97.44 370 GLU A C 1
ATOM 2621 O O . GLU A 1 370 ? 13.281 -1.289 -16.719 1 97.44 370 GLU A O 1
ATOM 2626 N N . ALA A 1 371 ? 14.742 -2.877 -16 1 98.44 371 ALA A N 1
ATOM 2627 C CA . ALA A 1 371 ? 14.281 -3.867 -16.969 1 98.44 371 ALA A CA 1
ATOM 2628 C C . ALA A 1 371 ? 12.812 -4.223 -16.734 1 98.44 371 ALA A C 1
ATOM 2630 O O . ALA A 1 371 ? 12.055 -4.41 -17.688 1 98.44 371 ALA A O 1
ATOM 2631 N N . LEU A 1 372 ? 12.469 -4.32 -15.477 1 98.62 372 LEU A N 1
ATOM 2632 C CA . LEU A 1 372 ? 11.086 -4.621 -15.109 1 98.62 372 LEU A CA 1
ATOM 2633 C C . LEU A 1 372 ? 10.141 -3.531 -15.609 1 98.62 372 LEU A C 1
ATOM 2635 O O . LEU A 1 372 ? 9.047 -3.826 -16.094 1 98.62 372 LEU A O 1
ATOM 2639 N N . LEU A 1 373 ? 10.547 -2.27 -15.484 1 98.12 373 LEU A N 1
ATOM 2640 C CA . LEU A 1 373 ? 9.742 -1.148 -15.969 1 98.12 373 LEU A CA 1
ATOM 2641 C C . LEU A 1 373 ? 9.562 -1.225 -17.484 1 98.12 373 LEU A C 1
ATOM 2643 O O . LEU A 1 373 ? 8.5 -0.86 -18 1 98.12 373 LEU A O 1
ATOM 2647 N N . GLY A 1 374 ? 10.594 -1.673 -18.141 1 98.31 374 GLY A N 1
ATOM 2648 C CA . GLY A 1 374 ? 10.453 -1.896 -19.578 1 98.31 374 GLY A CA 1
ATOM 2649 C C . GLY A 1 374 ? 9.367 -2.898 -19.922 1 98.31 374 GLY A C 1
ATOM 2650 O O . GLY A 1 374 ? 8.578 -2.676 -20.844 1 98.31 374 GLY A O 1
ATOM 2651 N N . ALA A 1 375 ? 9.359 -4.004 -19.219 1 98.75 375 ALA A N 1
ATOM 2652 C CA . ALA A 1 375 ? 8.32 -5.008 -19.422 1 98.75 375 ALA A CA 1
ATOM 2653 C C . ALA A 1 375 ? 6.938 -4.445 -19.094 1 98.75 375 ALA A C 1
ATOM 2655 O O . ALA A 1 375 ? 5.969 -4.707 -19.797 1 98.75 375 ALA A O 1
ATOM 2656 N N . SER A 1 376 ? 6.887 -3.68 -18.031 1 98.38 376 SER A N 1
ATOM 2657 C CA . SER A 1 376 ? 5.66 -3.012 -17.609 1 98.38 376 SER A CA 1
ATOM 2658 C C . SER A 1 376 ? 5.137 -2.08 -18.688 1 98.38 376 SER A C 1
ATOM 2660 O O . SER A 1 376 ? 3.953 -2.125 -19.031 1 98.38 376 SER A O 1
ATOM 2662 N N . ASP A 1 377 ? 6.004 -1.285 -19.234 1 97.75 377 ASP A N 1
ATOM 2663 C CA . ASP A 1 377 ? 5.641 -0.353 -20.297 1 97.75 377 ASP A CA 1
ATOM 2664 C C . ASP A 1 377 ? 5.117 -1.096 -21.516 1 97.75 377 ASP A C 1
ATOM 2666 O O . ASP A 1 377 ? 4.113 -0.694 -22.109 1 97.75 377 ASP A O 1
ATOM 2670 N N . PHE A 1 378 ? 5.785 -2.137 -21.891 1 98.62 378 PHE A N 1
ATOM 2671 C CA . PHE A 1 378 ? 5.422 -2.91 -23.078 1 98.62 378 PHE A CA 1
ATOM 2672 C C . PHE A 1 378 ? 4.008 -3.467 -22.938 1 98.62 378 PHE A C 1
ATOM 2674 O O . PHE A 1 378 ? 3.172 -3.27 -23.828 1 98.62 378 PHE A O 1
ATOM 2681 N N . ILE A 1 379 ? 3.723 -4.117 -21.797 1 98.62 379 ILE A N 1
ATOM 2682 C CA . ILE A 1 379 ? 2.453 -4.828 -21.688 1 98.62 379 ILE A CA 1
ATOM 2683 C C . ILE A 1 379 ? 1.315 -3.826 -21.5 1 98.62 379 ILE A C 1
ATOM 2685 O O . ILE A 1 379 ? 0.213 -4.027 -22.016 1 98.62 379 ILE A O 1
ATOM 2689 N N . CYS A 1 380 ? 1.567 -2.77 -20.75 1 97.62 380 CYS A N 1
ATOM 2690 C CA . CYS A 1 380 ? 0.538 -1.753 -20.562 1 97.62 380 CYS A CA 1
ATOM 2691 C C . CYS A 1 380 ? 0.196 -1.079 -21.891 1 97.62 380 CYS A C 1
ATOM 2693 O O . CYS A 1 380 ? -0.968 -0.773 -22.156 1 97.62 380 CYS A O 1
ATOM 2695 N N . ALA A 1 381 ? 1.219 -0.79 -22.719 1 97.88 381 ALA A N 1
ATOM 2696 C CA . ALA A 1 381 ? 0.967 -0.245 -24.047 1 97.88 381 ALA A CA 1
ATOM 2697 C C . ALA A 1 381 ? 0.099 -1.19 -24.875 1 97.88 381 ALA A C 1
ATOM 2699 O O . ALA A 1 381 ? -0.842 -0.755 -25.531 1 97.88 381 ALA A O 1
ATOM 2700 N N . ALA A 1 382 ? 0.409 -2.441 -24.828 1 98 382 ALA A N 1
ATOM 2701 C CA . ALA A 1 382 ? -0.346 -3.439 -25.578 1 98 382 ALA A CA 1
ATOM 2702 C C . ALA A 1 382 ? -1.792 -3.514 -25.094 1 98 382 ALA A C 1
ATOM 2704 O O . ALA A 1 382 ? -2.707 -3.75 -25.891 1 98 382 ALA A O 1
ATOM 2705 N N . LEU A 1 383 ? -2.018 -3.33 -23.812 1 96.75 383 LEU A N 1
ATOM 2706 C CA . LEU A 1 383 ? -3.348 -3.443 -23.219 1 96.75 383 LEU A CA 1
ATOM 2707 C C . LEU A 1 383 ? -4.086 -2.111 -23.297 1 96.75 383 LEU A C 1
ATOM 2709 O O . LEU A 1 383 ? -5.289 -2.051 -23.031 1 96.75 383 LEU A O 1
ATOM 2713 N N . GLY A 1 384 ? -3.438 -1.045 -23.531 1 95.5 384 GLY A N 1
ATOM 2714 C CA . GLY A 1 384 ? -4.047 0.271 -23.641 1 95.5 384 GLY A CA 1
ATOM 2715 C C . GLY A 1 384 ? -4.457 0.846 -22.297 1 95.5 384 GLY A C 1
ATOM 2716 O O . GLY A 1 384 ? -5.523 1.453 -22.172 1 95.5 384 GLY A O 1
ATOM 2717 N N . ARG A 1 385 ? -3.592 0.652 -21.297 1 92.31 385 ARG A N 1
ATOM 2718 C CA . ARG A 1 385 ? -3.914 1.205 -19.984 1 92.31 385 ARG A CA 1
ATOM 2719 C C . ARG A 1 385 ? -2.646 1.565 -19.219 1 92.31 385 ARG A C 1
ATOM 2721 O O . ARG A 1 385 ? -1.549 1.139 -19.578 1 92.31 385 ARG A O 1
ATOM 2728 N N . GLU A 1 386 ? -2.811 2.328 -18.188 1 92.62 386 GLU A N 1
ATOM 2729 C CA . GLU A 1 386 ? -1.711 2.699 -17.297 1 92.62 386 GLU A CA 1
ATOM 2730 C C . GLU A 1 386 ? -1.432 1.603 -16.281 1 92.62 386 GLU A C 1
ATOM 2732 O O . GLU A 1 386 ? -2.34 0.87 -15.875 1 92.62 386 GLU A O 1
ATOM 2737 N N . PRO A 1 387 ? -0.163 1.496 -15.891 1 95.19 387 PRO A N 1
ATOM 2738 C CA . PRO A 1 387 ? 0.115 0.535 -14.82 1 95.19 387 PRO A CA 1
ATOM 2739 C C . PRO A 1 387 ? -0.566 0.902 -13.508 1 95.19 387 PRO A C 1
ATOM 2741 O O . PRO A 1 387 ? -0.718 2.086 -13.195 1 95.19 387 PRO A O 1
ATOM 2744 N N . GLN A 1 388 ? -0.931 -0.102 -12.773 1 94.06 388 GLN A N 1
ATOM 2745 C CA . GLN A 1 388 ? -1.465 0.117 -11.43 1 94.06 388 GLN A CA 1
ATOM 2746 C C . GLN A 1 388 ? -0.341 0.29 -10.414 1 94.06 388 GLN A C 1
ATOM 2748 O O . GLN A 1 388 ? -0.579 0.729 -9.289 1 94.06 388 GLN A O 1
ATOM 2753 N N . SER A 1 389 ? 0.873 -0.069 -10.82 1 96.56 389 SER A N 1
ATOM 2754 C CA . SER A 1 389 ? 2.049 0.114 -9.977 1 96.56 389 SER A CA 1
ATOM 2755 C C . SER A 1 389 ? 2.318 1.592 -9.719 1 96.56 389 SER A C 1
ATOM 2757 O O . SER A 1 389 ? 2.475 2.375 -10.656 1 96.56 389 SER A O 1
ATOM 2759 N N . ARG A 1 390 ? 2.377 1.94 -8.445 1 95.88 390 ARG A N 1
ATOM 2760 C CA . ARG A 1 390 ? 2.688 3.322 -8.094 1 95.88 390 ARG A CA 1
ATOM 2761 C C . ARG A 1 390 ? 4.148 3.645 -8.391 1 95.88 390 ARG A C 1
ATOM 2763 O O . ARG A 1 390 ? 4.48 4.77 -8.766 1 95.88 390 ARG A O 1
ATOM 2770 N N . VAL A 1 391 ? 5 2.691 -8.219 1 97.31 391 VAL A N 1
ATOM 2771 C CA . VAL A 1 391 ? 6.414 2.867 -8.547 1 97.31 391 VAL A CA 1
ATOM 2772 C C . VAL A 1 391 ? 6.57 3.125 -10.039 1 97.31 391 VAL A C 1
ATOM 2774 O O . VAL A 1 391 ? 7.273 4.051 -10.445 1 97.31 391 VAL A O 1
ATOM 2777 N N . ALA A 1 392 ? 5.91 2.316 -10.836 1 96.62 392 ALA A N 1
ATOM 2778 C CA . ALA A 1 392 ? 5.988 2.496 -12.281 1 96.62 392 ALA A CA 1
ATOM 2779 C C . ALA A 1 392 ? 5.488 3.879 -12.688 1 96.62 392 ALA A C 1
ATOM 2781 O O . ALA A 1 392 ? 6.133 4.574 -13.477 1 96.62 392 ALA A O 1
ATOM 2782 N N . ARG A 1 393 ? 4.387 4.273 -12.109 1 94.06 393 ARG A N 1
ATOM 2783 C CA . ARG A 1 393 ? 3.811 5.57 -12.453 1 94.06 393 ARG A CA 1
ATOM 2784 C C . ARG A 1 393 ? 4.742 6.707 -12.039 1 94.06 393 ARG A C 1
ATOM 2786 O O . ARG A 1 393 ? 4.93 7.668 -12.789 1 94.06 393 ARG A O 1
ATOM 2793 N N . ALA A 1 394 ? 5.266 6.645 -10.859 1 93.88 394 ALA A N 1
ATOM 2794 C CA . ALA A 1 394 ? 6.141 7.691 -10.328 1 93.88 394 ALA A CA 1
ATOM 2795 C C . ALA A 1 394 ? 7.41 7.816 -11.164 1 93.88 394 ALA A C 1
ATOM 2797 O O . ALA A 1 394 ? 7.824 8.93 -11.508 1 93.88 394 ALA A O 1
ATOM 2798 N N . LEU A 1 395 ? 8 6.688 -11.484 1 92.75 395 LEU A N 1
ATOM 2799 C CA . LEU A 1 395 ? 9.273 6.707 -12.195 1 92.75 395 LEU A CA 1
ATOM 2800 C C . LEU A 1 395 ? 9.078 7.129 -13.648 1 92.75 395 LEU A C 1
ATOM 2802 O O . LEU A 1 395 ? 9.961 7.758 -14.242 1 92.75 395 LEU A O 1
ATOM 2806 N N . ARG A 1 396 ? 7.98 6.805 -14.211 1 88.5 396 ARG A N 1
ATOM 2807 C CA . ARG A 1 396 ? 7.664 7.262 -15.562 1 88.5 396 ARG A CA 1
ATOM 2808 C C . ARG A 1 396 ? 7.484 8.773 -15.602 1 88.5 396 ARG A C 1
ATOM 2810 O O . ARG A 1 396 ? 7.848 9.422 -16.594 1 88.5 396 ARG A O 1
ATOM 2817 N N . ALA A 1 397 ? 6.848 9.234 -14.594 1 84.25 397 ALA A N 1
ATOM 2818 C CA . ALA A 1 397 ? 6.586 10.672 -14.523 1 84.25 397 ALA A CA 1
ATOM 2819 C C . ALA A 1 397 ? 7.879 11.453 -14.328 1 84.25 397 ALA A C 1
ATOM 2821 O O . ALA A 1 397 ? 7.988 12.602 -14.766 1 84.25 397 ALA A O 1
ATOM 2822 N N . ARG A 1 398 ? 8.797 10.992 -13.539 1 74.62 398 ARG A N 1
ATOM 2823 C CA . ARG A 1 398 ? 10.078 11.656 -13.312 1 74.62 398 ARG A CA 1
ATOM 2824 C C . ARG A 1 398 ? 10.891 11.734 -14.602 1 74.62 398 ARG A C 1
ATOM 2826 O O . ARG A 1 398 ? 11.602 12.719 -14.836 1 74.62 398 ARG A O 1
ATOM 2833 N N . GLY A 1 399 ? 11.008 10.672 -15.328 1 59.44 399 GLY A N 1
ATOM 2834 C CA . GLY A 1 399 ? 11.734 10.688 -16.578 1 59.44 399 GLY A CA 1
ATOM 2835 C C . GLY A 1 399 ? 11.18 11.664 -17.594 1 59.44 399 GLY A C 1
ATOM 2836 O O . GLY A 1 399 ? 11.875 12.07 -18.531 1 59.44 399 GLY A O 1
ATOM 2837 N N . GLY A 1 400 ? 9.836 11.914 -17.531 1 49.44 400 GLY A N 1
ATOM 2838 C CA . GLY A 1 400 ? 9.289 12.922 -18.422 1 49.44 400 GLY A CA 1
ATOM 2839 C C . GLY A 1 400 ? 9.609 14.336 -17.984 1 49.44 400 GLY A C 1
ATOM 2840 O O . GLY A 1 400 ? 9.328 14.727 -16.859 1 49.44 400 GLY A O 1
ATOM 2841 N N . GLY A 1 401 ? 10.695 14.906 -17.938 1 42.69 401 GLY A N 1
ATOM 2842 C CA . GLY A 1 401 ? 11.305 16.203 -17.672 1 42.69 401 GLY A CA 1
ATOM 2843 C C . GLY A 1 401 ? 10.297 17.266 -17.297 1 42.69 401 GLY A C 1
ATOM 2844 O O . GLY A 1 401 ? 10.422 18.422 -17.719 1 42.69 401 GLY A O 1
ATOM 2845 N N . GLY A 1 402 ? 9.195 16.938 -16.781 1 37.31 402 GLY A N 1
ATOM 2846 C CA . GLY A 1 402 ? 8.414 18.156 -16.578 1 37.31 402 GLY A CA 1
ATOM 2847 C C . GLY A 1 402 ? 8.953 19.031 -15.461 1 37.31 402 GLY A C 1
ATOM 2848 O O . GLY A 1 402 ? 9.719 18.578 -14.617 1 37.31 402 GLY A O 1
ATOM 2849 N N . ARG A 1 403 ? 8.859 20.297 -15.648 1 33.41 403 ARG A N 1
ATOM 2850 C CA . ARG A 1 403 ? 9.242 21.438 -14.812 1 33.41 403 ARG A CA 1
ATOM 2851 C C . ARG A 1 403 ? 8.695 21.281 -13.398 1 33.41 403 ARG A C 1
ATOM 2853 O O . ARG A 1 403 ? 7.496 21.078 -13.203 1 33.41 403 ARG A O 1
ATOM 2860 N N . LEU A 1 404 ? 9.484 21.016 -12.414 1 39.75 404 LEU A N 1
ATOM 2861 C CA . LEU A 1 404 ? 9.289 21.031 -10.969 1 39.75 404 LEU A CA 1
ATOM 2862 C C . LEU A 1 404 ? 8.555 22.281 -10.523 1 39.75 404 LEU A C 1
ATOM 2864 O O . LEU A 1 404 ? 9.047 23.406 -10.734 1 39.75 404 LEU A O 1
ATOM 2868 N N . GLU A 1 405 ? 7.344 22.312 -10.656 1 35.06 405 GLU A N 1
ATOM 2869 C CA . GLU A 1 405 ? 6.73 23.484 -10.047 1 35.06 405 GLU A CA 1
ATOM 2870 C C . GLU A 1 405 ? 6.973 23.516 -8.539 1 35.06 405 GLU A C 1
ATOM 2872 O O . GLU A 1 405 ? 6.914 22.484 -7.879 1 35.06 405 GLU A O 1
ATOM 2877 N N . ALA A 1 406 ? 7.57 24.422 -8.086 1 34.19 406 ALA A N 1
ATOM 2878 C CA . ALA A 1 406 ? 7.926 24.828 -6.73 1 34.19 406 ALA A CA 1
ATOM 2879 C C . ALA A 1 406 ? 6.73 24.688 -5.789 1 34.19 406 ALA A C 1
ATOM 2881 O O . ALA A 1 406 ? 5.68 25.281 -6.023 1 34.19 406 ALA A O 1
ATOM 2882 N N . GLU A 1 407 ? 6.453 23.453 -5.051 1 37.09 407 GLU A N 1
ATOM 2883 C CA . GLU A 1 407 ? 5.375 23.344 -4.07 1 37.09 407 GLU A CA 1
ATOM 2884 C C . GLU A 1 407 ? 5.703 24.109 -2.797 1 37.09 407 GLU A C 1
ATOM 2886 O O . GLU A 1 407 ? 6.781 23.953 -2.225 1 37.09 407 GLU A O 1
ATOM 2891 N N . GLN A 1 408 ? 5.234 25.266 -2.562 1 31.59 408 GLN A N 1
ATOM 2892 C CA . GLN A 1 408 ? 5.273 26 -1.301 1 31.59 408 GLN A CA 1
ATOM 2893 C C . GLN A 1 408 ? 4.422 25.297 -0.238 1 31.59 408 GLN A C 1
ATOM 2895 O O . GLN A 1 408 ? 3.324 24.828 -0.528 1 31.59 408 GLN A O 1
ATOM 2900 N N . MET B 1 1 ? 54.438 17.312 36.062 1 17.5 1 MET B N 1
ATOM 2901 C CA . MET B 1 1 ? 54.844 16.656 34.844 1 17.5 1 MET B CA 1
ATOM 2902 C C . MET B 1 1 ? 54.406 17.453 33.625 1 17.5 1 MET B C 1
ATOM 2904 O O . MET B 1 1 ? 55.25 18 32.906 1 17.5 1 MET B O 1
ATOM 2908 N N . ALA B 1 2 ? 53.531 16.781 32.844 1 18.58 2 ALA B N 1
ATOM 2909 C CA . ALA B 1 2 ? 53.656 16.812 31.391 1 18.58 2 ALA B CA 1
ATOM 2910 C C . ALA B 1 2 ? 53.344 18.188 30.828 1 18.58 2 ALA B C 1
ATOM 2912 O O . ALA B 1 2 ? 52.375 18.828 31.234 1 18.58 2 ALA B O 1
ATOM 2913 N N . ALA B 1 3 ? 54.219 18.812 30.062 1 17.78 3 ALA B N 1
ATOM 2914 C CA . ALA B 1 3 ? 54.844 19.812 29.188 1 17.78 3 ALA B CA 1
ATOM 2915 C C . ALA B 1 3 ? 53.906 20.203 28.047 1 17.78 3 ALA B C 1
ATOM 2917 O O . ALA B 1 3 ? 54.25 21.016 27.188 1 17.78 3 ALA B O 1
ATOM 2918 N N . ARG B 1 4 ? 52.969 19.156 27.828 1 17.28 4 ARG B N 1
ATOM 2919 C CA . ARG B 1 4 ? 52.719 19 26.406 1 17.28 4 ARG B CA 1
ATOM 2920 C C . ARG B 1 4 ? 52.281 20.312 25.766 1 17.28 4 ARG B C 1
ATOM 2922 O O . ARG B 1 4 ? 52.875 20.734 24.766 1 17.28 4 ARG B O 1
ATOM 2929 N N . VAL B 1 5 ? 50.969 20.391 25.359 1 18.02 5 VAL B N 1
ATOM 2930 C CA . VAL B 1 5 ? 50.531 20.5 23.984 1 18.02 5 VAL B CA 1
ATOM 2931 C C . VAL B 1 5 ? 50.312 21.969 23.609 1 18.02 5 VAL B C 1
ATOM 2933 O O . VAL B 1 5 ? 49.406 22.609 24.141 1 18.02 5 VAL B O 1
ATOM 2936 N N . LEU B 1 6 ? 51.312 22.797 23.578 1 19.25 6 LEU B N 1
ATOM 2937 C CA . LEU B 1 6 ? 51.375 24.203 23.234 1 19.25 6 LEU B CA 1
ATOM 2938 C C . LEU B 1 6 ? 50.844 24.453 21.828 1 19.25 6 LEU B C 1
ATOM 2940 O O . LEU B 1 6 ? 51.562 24.219 20.844 1 19.25 6 LEU B O 1
ATOM 2944 N N . SER B 1 7 ? 49.719 23.641 21.531 1 18.59 7 SER B N 1
ATOM 2945 C CA . SER B 1 7 ? 49.344 23.656 20.125 1 18.59 7 SER B CA 1
ATOM 2946 C C . SER B 1 7 ? 49.344 25.078 19.578 1 18.59 7 SER B C 1
ATOM 2948 O O . SER B 1 7 ? 48.938 26.031 20.266 1 18.59 7 SER B O 1
ATOM 2950 N N . ARG B 1 8 ? 50.062 25.266 18.5 1 17.95 8 ARG B N 1
ATOM 2951 C CA . ARG B 1 8 ? 50.594 26.203 17.516 1 17.95 8 ARG B CA 1
ATOM 2952 C C . ARG B 1 8 ? 49.469 27.109 16.984 1 17.95 8 ARG B C 1
ATOM 2954 O O . ARG B 1 8 ? 48.312 26.734 17.016 1 17.95 8 ARG B O 1
ATOM 2961 N N . ALA B 1 9 ? 49.781 28.297 16.5 1 18.78 9 ALA B N 1
ATOM 2962 C CA . ALA B 1 9 ? 49.594 29.688 16.125 1 18.78 9 ALA B CA 1
ATOM 2963 C C . ALA B 1 9 ? 48.938 29.812 14.758 1 18.78 9 ALA B C 1
ATOM 2965 O O . ALA B 1 9 ? 48.875 30.891 14.172 1 18.78 9 ALA B O 1
ATOM 2966 N N . LEU B 1 10 ? 48.438 28.578 14.18 1 18.7 10 LEU B N 1
ATOM 2967 C CA . LEU B 1 10 ? 48.375 28.797 12.742 1 18.7 10 LEU B CA 1
ATOM 2968 C C . LEU B 1 10 ? 47.5 30 12.406 1 18.7 10 LEU B C 1
ATOM 2970 O O . LEU B 1 10 ? 46.375 30.078 12.836 1 18.7 10 LEU B O 1
ATOM 2974 N N . ALA B 1 11 ? 48.094 31.109 11.969 1 18.8 11 ALA B N 1
ATOM 2975 C CA . ALA B 1 11 ? 47.812 32.438 11.445 1 18.8 11 ALA B CA 1
ATOM 2976 C C . ALA B 1 11 ? 46.844 32.375 10.266 1 18.8 11 ALA B C 1
ATOM 2978 O O . ALA B 1 11 ? 47.156 31.75 9.25 1 18.8 11 ALA B O 1
ATOM 2979 N N . LEU B 1 12 ? 45.531 32.469 10.594 1 19.55 12 LEU B N 1
ATOM 2980 C CA . LEU B 1 12 ? 44.312 32.562 9.797 1 19.55 12 LEU B CA 1
ATOM 2981 C C . LEU B 1 12 ? 44.5 33.594 8.664 1 19.55 12 LEU B C 1
ATOM 2983 O O . LEU B 1 12 ? 44.906 34.719 8.906 1 19.55 12 LEU B O 1
ATOM 2987 N N . GLY B 1 13 ? 44.969 33.062 7.449 1 18.2 13 GLY B N 1
ATOM 2988 C CA . GLY B 1 13 ? 45.094 33.656 6.125 1 18.2 13 GLY B CA 1
ATOM 2989 C C . GLY B 1 13 ? 43.906 34.5 5.734 1 18.2 13 GLY B C 1
ATOM 2990 O O . GLY B 1 13 ? 42.781 34.188 6.09 1 18.2 13 GLY B O 1
ATOM 2991 N N . ALA B 1 14 ? 44.188 35.781 5.352 1 18.84 14 ALA B N 1
ATOM 2992 C CA . ALA B 1 14 ? 43.562 37 4.918 1 18.84 14 ALA B CA 1
ATOM 2993 C C . ALA B 1 14 ? 42.562 36.75 3.799 1 18.84 14 ALA B C 1
ATOM 2995 O O . ALA B 1 14 ? 42.656 35.75 3.096 1 18.84 14 ALA B O 1
ATOM 2996 N N . GLY B 1 15 ? 41.531 37.594 3.73 1 18.97 15 GLY B N 1
ATOM 2997 C CA . GLY B 1 15 ? 40.219 38 3.32 1 18.97 15 GLY B CA 1
ATOM 2998 C C . GLY B 1 15 ? 40.094 38.312 1.835 1 18.97 15 GLY B C 1
ATOM 2999 O O . GLY B 1 15 ? 40.25 39.438 1.409 1 18.97 15 GLY B O 1
ATOM 3000 N N . PRO B 1 16 ? 40.594 37.25 0.98 1 16.95 16 PRO B N 1
ATOM 3001 C CA . PRO B 1 16 ? 40.656 37.781 -0.383 1 16.95 16 PRO B CA 1
ATOM 3002 C C . PRO B 1 16 ? 39.375 38.469 -0.831 1 16.95 16 PRO B C 1
ATOM 3004 O O . PRO B 1 16 ? 38.344 38.344 -0.163 1 16.95 16 PRO B O 1
ATOM 3007 N N . GLU B 1 17 ? 39.25 38.5 -2.275 1 17.45 17 GLU B N 1
ATOM 3008 C CA . GLU B 1 17 ? 38.875 39.312 -3.436 1 17.45 17 GLU B CA 1
ATOM 3009 C C . GLU B 1 17 ? 37.406 39.156 -3.797 1 17.45 17 GLU B C 1
ATOM 3011 O O . GLU B 1 17 ? 36.938 38.031 -3.951 1 17.45 17 GLU B O 1
ATOM 3016 N N . ALA B 1 18 ? 36.531 40.062 -3.445 1 18.08 18 ALA B N 1
ATOM 3017 C CA . ALA B 1 18 ? 35.125 40.375 -3.729 1 18.08 18 ALA B CA 1
ATOM 3018 C C . ALA B 1 18 ? 34.875 40.469 -5.23 1 18.08 18 ALA B C 1
ATOM 3020 O O . ALA B 1 18 ? 35.188 41.5 -5.852 1 18.08 18 ALA B O 1
ATOM 3021 N N . ARG B 1 19 ? 35.375 39.562 -6.066 1 16.66 19 ARG B N 1
ATOM 3022 C CA . ARG B 1 19 ? 35.125 39.875 -7.469 1 16.66 19 ARG B CA 1
ATOM 3023 C C . ARG B 1 19 ? 33.625 40.125 -7.723 1 16.66 19 ARG B C 1
ATOM 3025 O O . ARG B 1 19 ? 32.781 39.438 -7.16 1 16.66 19 ARG B O 1
ATOM 3032 N N . LEU B 1 20 ? 33.281 41.25 -8.352 1 17.5 20 LEU B N 1
ATOM 3033 C CA . LEU B 1 20 ? 32.25 42.125 -8.867 1 17.5 20 LEU B CA 1
ATOM 3034 C C . LEU B 1 20 ? 31.422 41.406 -9.93 1 17.5 20 LEU B C 1
ATOM 3036 O O . LEU B 1 20 ? 30.547 42.031 -10.562 1 17.5 20 LEU B O 1
ATOM 3040 N N . PHE B 1 21 ? 31.203 40.094 -9.891 1 17.22 21 PHE B N 1
ATOM 3041 C CA . PHE B 1 21 ? 30.656 39.688 -11.18 1 17.22 21 PHE B CA 1
ATOM 3042 C C . PHE B 1 21 ? 29.328 40.375 -11.453 1 17.22 21 PHE B C 1
ATOM 3044 O O . PHE B 1 21 ? 28.406 40.281 -10.633 1 17.22 21 PHE B O 1
ATOM 3051 N N . GLU B 1 22 ? 29.297 41.375 -12.359 1 18.22 22 GLU B N 1
ATOM 3052 C CA . GLU B 1 22 ? 28.344 42.281 -13.031 1 18.22 22 GLU B CA 1
ATOM 3053 C C . GLU B 1 22 ? 27.312 41.469 -13.828 1 18.22 22 GLU B C 1
ATOM 3055 O O . GLU B 1 22 ? 27.562 41.094 -14.969 1 18.22 22 GLU B O 1
ATOM 3060 N N . SER B 1 23 ? 26.844 40.344 -13.375 1 17.19 23 SER B N 1
ATOM 3061 C CA . SER B 1 23 ? 26.062 39.719 -14.43 1 17.19 23 SER B CA 1
ATOM 3062 C C . SER B 1 23 ? 24.875 40.625 -14.828 1 17.19 23 SER B C 1
ATOM 3064 O O . SER B 1 23 ? 24.016 40.906 -14 1 17.19 23 SER B O 1
ATOM 3066 N N . GLN B 1 24 ? 25.031 41.5 -15.828 1 17.52 24 GLN B N 1
ATOM 3067 C CA . GLN B 1 24 ? 24.203 42.5 -16.516 1 17.52 24 GLN B CA 1
ATOM 3068 C C . GLN B 1 24 ? 22.969 41.844 -17.141 1 17.52 24 GLN B C 1
ATOM 3070 O O . GLN B 1 24 ? 22.188 42.531 -17.812 1 17.52 24 GLN B O 1
ATOM 3075 N N . LEU B 1 25 ? 22.609 40.594 -17.062 1 17.08 25 LEU B N 1
ATOM 3076 C CA . LEU B 1 25 ? 21.797 40.25 -18.234 1 17.08 25 LEU B CA 1
ATOM 3077 C C . LEU B 1 25 ? 20.438 40.969 -18.172 1 17.08 25 LEU B C 1
ATOM 3079 O O . LEU B 1 25 ? 19.641 40.688 -17.266 1 17.08 25 LEU B O 1
ATOM 3083 N N . ALA B 1 26 ? 20.266 42.219 -18.672 1 18.08 26 ALA B N 1
ATOM 3084 C CA . ALA B 1 26 ? 19.109 43.094 -18.703 1 18.08 26 ALA B CA 1
ATOM 3085 C C . ALA B 1 26 ? 18.016 42.562 -19.609 1 18.08 26 ALA B C 1
ATOM 3087 O O . ALA B 1 26 ? 16.891 43.094 -19.625 1 18.08 26 ALA B O 1
ATOM 3088 N N . PRO B 1 27 ? 17.797 41.281 -20.094 1 17.53 27 PRO B N 1
ATOM 3089 C CA . PRO B 1 27 ? 17.141 41.5 -21.391 1 17.53 27 PRO B CA 1
ATOM 3090 C C . PRO B 1 27 ? 15.797 42.219 -21.25 1 17.53 27 PRO B C 1
ATOM 3092 O O . PRO B 1 27 ? 15.141 42.094 -20.219 1 17.53 27 PRO B O 1
ATOM 3095 N N . GLU B 1 28 ? 15.43 43.156 -22.203 1 16.86 28 GLU B N 1
ATOM 3096 C CA . GLU B 1 28 ? 14.516 44.219 -22.562 1 16.86 28 GLU B CA 1
ATOM 3097 C C . GLU B 1 28 ? 13.117 43.688 -22.875 1 16.86 28 GLU B C 1
ATOM 3099 O O . GLU B 1 28 ? 12.164 44.438 -23 1 16.86 28 GLU B O 1
ATOM 3104 N N . TRP B 1 29 ? 12.828 42.406 -23.031 1 18.12 29 TRP B N 1
ATOM 3105 C CA . TRP B 1 29 ? 11.82 42.312 -24.094 1 18.12 29 TRP B CA 1
ATOM 3106 C C . TRP B 1 29 ? 10.477 42.844 -23.594 1 18.12 29 TRP B C 1
ATOM 3108 O O . TRP B 1 29 ? 9.844 42.25 -22.734 1 18.12 29 TRP B O 1
ATOM 3118 N N . LEU B 1 30 ? 10.32 44.188 -23.375 1 16.02 30 LEU B N 1
ATOM 3119 C CA . LEU B 1 30 ? 9.188 44.938 -22.828 1 16.02 30 LEU B CA 1
ATOM 3120 C C . LEU B 1 30 ? 7.91 44.625 -23.609 1 16.02 30 LEU B C 1
ATOM 3122 O O . LEU B 1 30 ? 6.852 44.406 -23 1 16.02 30 LEU B O 1
ATOM 3126 N N . SER B 1 31 ? 7.777 44.969 -24.906 1 15.44 31 SER B N 1
ATOM 3127 C CA . SER B 1 31 ? 6.848 46.031 -25.281 1 15.44 31 SER B CA 1
ATOM 3128 C C . SER B 1 31 ? 5.488 45.438 -25.656 1 15.44 31 SER B C 1
ATOM 3130 O O . SER B 1 31 ? 4.562 46.188 -25.984 1 15.44 31 SER B O 1
ATOM 3132 N N . ARG B 1 32 ? 5.375 44.156 -26.031 1 16.66 32 ARG B N 1
ATOM 3133 C CA . ARG B 1 32 ? 4.395 44.062 -27.109 1 16.66 32 ARG B CA 1
ATOM 3134 C C . ARG B 1 32 ? 3.062 44.688 -26.672 1 16.66 32 ARG B C 1
ATOM 3136 O O . ARG B 1 32 ? 2.734 44.688 -25.484 1 16.66 32 ARG B O 1
ATOM 3143 N N . SER B 1 33 ? 2.121 45.094 -27.766 1 15.83 33 SER B N 1
ATOM 3144 C CA . SER B 1 33 ? 1.094 46.031 -28.25 1 15.83 33 SER B CA 1
ATOM 3145 C C . SER B 1 33 ? -0.285 45.625 -27.719 1 15.83 33 SER B C 1
ATOM 3147 O O . SER B 1 33 ? -0.737 44.5 -27.922 1 15.83 33 SER B O 1
ATOM 3149 N N . LEU B 1 34 ? -0.777 46.156 -26.625 1 17.14 34 LEU B N 1
ATOM 3150 C CA . LEU B 1 34 ? -2.064 46.062 -25.953 1 17.14 34 LEU B CA 1
ATOM 3151 C C . LEU B 1 34 ? -3.203 46.469 -26.875 1 17.14 34 LEU B C 1
ATOM 3153 O O . LEU B 1 34 ? -4.359 46.531 -26.453 1 17.14 34 LEU B O 1
ATOM 3157 N N . THR B 1 35 ? -3.037 46.844 -28.188 1 15.45 35 THR B N 1
ATOM 3158 C CA . THR B 1 35 ? -3.969 47.906 -28.5 1 15.45 35 THR B CA 1
ATOM 3159 C C . THR B 1 35 ? -5.406 47.406 -28.516 1 15.45 35 THR B C 1
ATOM 3161 O O . THR B 1 35 ? -6.34 48.125 -28.219 1 15.45 35 THR B O 1
ATOM 3164 N N . SER B 1 36 ? -5.801 46.219 -29.078 1 15.73 36 SER B N 1
ATOM 3165 C CA . SER B 1 36 ? -6.875 46.469 -30.047 1 15.73 36 SER B CA 1
ATOM 3166 C C . SER B 1 36 ? -8.188 46.781 -29.328 1 15.73 36 SER B C 1
ATOM 3168 O O . SER B 1 36 ? -8.617 46.062 -28.438 1 15.73 36 SER B O 1
ATOM 3170 N N . ALA B 1 37 ? -8.891 48 -29.578 1 15.44 37 ALA B N 1
ATOM 3171 C CA . ALA B 1 37 ? -9.969 48.875 -29.125 1 15.44 37 ALA B CA 1
ATOM 3172 C C . ALA B 1 37 ? -11.336 48.25 -29.391 1 15.44 37 ALA B C 1
ATOM 3174 O O . ALA B 1 37 ? -12.258 48.406 -28.594 1 15.44 37 ALA B O 1
ATOM 3175 N N . ALA B 1 38 ? -11.734 47.656 -30.609 1 14.76 38 ALA B N 1
ATOM 3176 C CA . ALA B 1 38 ? -12.773 48.438 -31.25 1 14.76 38 ALA B CA 1
ATOM 3177 C C . ALA B 1 38 ? -14.125 48.25 -30.562 1 14.76 38 ALA B C 1
ATOM 3179 O O . ALA B 1 38 ? -14.797 49.188 -30.188 1 14.76 38 ALA B O 1
ATOM 3180 N N . ALA B 1 39 ? -15.156 47.438 -31.266 1 14.79 39 ALA B N 1
ATOM 3181 C CA . ALA B 1 39 ? -16.328 48.031 -31.922 1 14.79 39 ALA B CA 1
ATOM 3182 C C . ALA B 1 39 ? -17.516 48.094 -30.969 1 14.79 39 ALA B C 1
ATOM 3184 O O . ALA B 1 39 ? -17.531 47.375 -29.953 1 14.79 39 ALA B O 1
ATOM 3185 N N . ALA B 1 40 ? -18.906 48.062 -31.609 1 14.62 40 ALA B N 1
ATOM 3186 C CA . ALA B 1 40 ? -20.031 49 -31.75 1 14.62 40 ALA B CA 1
ATOM 3187 C C . ALA B 1 40 ? -21.203 48.562 -30.859 1 14.62 40 ALA B C 1
ATOM 3189 O O . ALA B 1 40 ? -22.25 49.188 -30.875 1 14.62 40 ALA B O 1
ATOM 3190 N N . TRP B 1 41 ? -21.109 47.5 -30.172 1 15 41 TRP B N 1
ATOM 3191 C CA . TRP B 1 41 ? -22.469 46.969 -30.156 1 15 41 TRP B CA 1
ATOM 3192 C C . TRP B 1 41 ? -23.422 47.938 -29.453 1 15 41 TRP B C 1
ATOM 3194 O O . TRP B 1 41 ? -23.125 48.438 -28.375 1 15 41 TRP B O 1
ATOM 3204 N N . GLY B 1 42 ? -24.484 48.188 -30.141 1 14.12 42 GLY B N 1
ATOM 3205 C CA . GLY B 1 42 ? -25.5 49.219 -30.141 1 14.12 42 GLY B CA 1
ATOM 3206 C C . GLY B 1 42 ? -26.312 49.25 -28.859 1 14.12 42 GLY B C 1
ATOM 3207 O O . GLY B 1 42 ? -26.219 48.344 -28.031 1 14.12 42 GLY B O 1
ATOM 3208 N N . SER B 1 43 ? -27.625 49.562 -29.078 1 14.48 43 SER B N 1
ATOM 3209 C CA . SER B 1 43 ? -28.484 50.688 -28.656 1 14.48 43 SER B CA 1
ATOM 3210 C C . SER B 1 43 ? -29.281 50.312 -27.406 1 14.48 43 SER B C 1
ATOM 3212 O O . SER B 1 43 ? -29.344 49.125 -27.031 1 14.48 43 SER B O 1
ATOM 3214 N N . GLY B 1 44 ? -30.359 51.125 -27.203 1 14.29 44 GLY B N 1
ATOM 3215 C CA . GLY B 1 44 ? -30.984 51.969 -26.188 1 14.29 44 GLY B CA 1
ATOM 3216 C C . GLY B 1 44 ? -32 51.25 -25.359 1 14.29 44 GLY B C 1
ATOM 3217 O O . GLY B 1 44 ? -31.719 50.781 -24.266 1 14.29 44 GLY B O 1
ATOM 3218 N N . SER B 1 45 ? -33.281 51.719 -25.484 1 14.46 45 SER B N 1
ATOM 3219 C CA . SER B 1 45 ? -34.062 52.469 -24.516 1 14.46 45 SER B CA 1
ATOM 3220 C C . SER B 1 45 ? -35.094 51.562 -23.797 1 14.46 45 SER B C 1
ATOM 3222 O O . SER B 1 45 ? -35.125 51.531 -22.578 1 14.46 45 SER B O 1
ATOM 3224 N N . GLY B 1 46 ? -36.344 51.406 -24.344 1 14.33 46 GLY B N 1
ATOM 3225 C CA . GLY B 1 46 ? -37.531 52.094 -23.875 1 14.33 46 GLY B CA 1
ATOM 3226 C C . GLY B 1 46 ? -38.312 51.312 -22.844 1 14.33 46 GLY B C 1
ATOM 3227 O O . GLY B 1 46 ? -38.125 50.094 -22.703 1 14.33 46 GLY B O 1
ATOM 3228 N N . SER B 1 47 ? -39.406 51.938 -22.281 1 14.91 47 SER B N 1
ATOM 3229 C CA . SER B 1 47 ? -40.188 52.188 -21.078 1 14.91 47 SER B CA 1
ATOM 3230 C C . SER B 1 47 ? -41.375 51.25 -20.984 1 14.91 47 SER B C 1
ATOM 3232 O O . SER B 1 47 ? -42.188 51.344 -20.078 1 14.91 47 SER B O 1
ATOM 3234 N N . GLY B 1 48 ? -41.469 50.219 -21.734 1 14.33 48 GLY B N 1
ATOM 3235 C CA . GLY B 1 48 ? -42.875 50 -21.922 1 14.33 48 GLY B CA 1
ATOM 3236 C C . GLY B 1 48 ? -43.594 49.625 -20.641 1 14.33 48 GLY B C 1
ATOM 3237 O O . GLY B 1 48 ? -43.156 48.75 -19.906 1 14.33 48 GLY B O 1
ATOM 3238 N N . SER B 1 49 ? -44.5 50.469 -20.188 1 14.58 49 SER B N 1
ATOM 3239 C CA . SER B 1 49 ? -45.438 50.688 -19.078 1 14.58 49 SER B CA 1
ATOM 3240 C C . SER B 1 49 ? -46.312 49.469 -18.875 1 14.58 49 SER B C 1
ATOM 3242 O O . SER B 1 49 ? -46.406 48.594 -19.75 1 14.58 49 SER B O 1
ATOM 3244 N N . GLY B 1 50 ? -47.344 49.656 -18.031 1 14.05 50 GLY B N 1
ATOM 3245 C CA . GLY B 1 50 ? -48.094 49.219 -16.844 1 14.05 50 GLY B CA 1
ATOM 3246 C C . GLY B 1 50 ? -49.375 48.5 -17.188 1 14.05 50 GLY B C 1
ATOM 3247 O O . GLY B 1 50 ? -50.156 48.156 -16.297 1 14.05 50 GLY B O 1
ATOM 3248 N N . SER B 1 51 ? -49.75 48.219 -18.391 1 13.52 51 SER B N 1
ATOM 3249 C CA . SER B 1 51 ? -51.188 48.312 -18.438 1 13.52 51 SER B CA 1
ATOM 3250 C C . SER B 1 51 ? -51.844 47.281 -17.516 1 13.52 51 SER B C 1
ATOM 3252 O O . SER B 1 51 ? -52.656 47.656 -16.672 1 13.52 51 SER B O 1
ATOM 3254 N N . CYS B 1 52 ? -52.531 46.281 -18.078 1 13.84 52 CYS B N 1
ATOM 3255 C CA . CYS B 1 52 ? -53.969 46.188 -18.219 1 13.84 52 CYS B CA 1
ATOM 3256 C C . CYS B 1 52 ? -54.594 45.312 -17.125 1 13.84 52 CYS B C 1
ATOM 3258 O O . CYS B 1 52 ? -55.531 45.75 -16.438 1 13.84 52 CYS B O 1
ATOM 3260 N N . ALA B 1 53 ? -54.781 43.969 -17.25 1 14.24 53 ALA B N 1
ATOM 3261 C CA . ALA B 1 53 ? -56.125 43.5 -17.5 1 14.24 53 ALA B CA 1
ATOM 3262 C C . ALA B 1 53 ? -56.812 43.031 -16.219 1 14.24 53 ALA B C 1
ATOM 3264 O O . ALA B 1 53 ? -56.125 42.531 -15.305 1 14.24 53 ALA B O 1
ATOM 3265 N N . ALA B 1 54 ? -58.125 43.156 -16.062 1 14.82 54 ALA B N 1
ATOM 3266 C CA . ALA B 1 54 ? -59.312 43.25 -15.227 1 14.82 54 ALA B CA 1
ATOM 3267 C C . ALA B 1 54 ? -59.75 41.906 -14.68 1 14.82 54 ALA B C 1
ATOM 3269 O O . ALA B 1 54 ? -60.25 41.781 -13.555 1 14.82 54 ALA B O 1
ATOM 3270 N N . GLY B 1 55 ? -59.75 40.781 -15.469 1 13.84 55 GLY B N 1
ATOM 3271 C CA . GLY B 1 55 ? -61.094 40.25 -15.43 1 13.84 55 GLY B CA 1
ATOM 3272 C C . GLY B 1 55 ? -61.406 39.5 -14.141 1 13.84 55 GLY B C 1
ATOM 3273 O O . GLY B 1 55 ? -60.5 39.219 -13.352 1 13.84 55 GLY B O 1
ATOM 3274 N N . SER B 1 56 ? -62.25 38.406 -14.188 1 14.66 56 SER B N 1
ATOM 3275 C CA . SER B 1 56 ? -63.594 38.125 -13.711 1 14.66 56 SER B CA 1
ATOM 3276 C C . SER B 1 56 ? -63.562 37.156 -12.539 1 14.66 56 SER B C 1
ATOM 3278 O O . SER B 1 56 ? -64.125 37.406 -11.492 1 14.66 56 SER B O 1
ATOM 3280 N N . GLY B 1 57 ? -63.281 35.781 -12.695 1 14.77 57 GLY B N 1
ATOM 3281 C CA . GLY B 1 57 ? -64.5 34.969 -12.453 1 14.77 57 GLY B CA 1
ATOM 3282 C C . GLY B 1 57 ? -64.625 34.562 -11.008 1 14.77 57 GLY B C 1
ATOM 3283 O O . GLY B 1 57 ? -63.688 34.719 -10.211 1 14.77 57 GLY B O 1
ATOM 3284 N N . GLY B 1 58 ? -65.188 33.344 -10.719 1 15.12 58 GLY B N 1
ATOM 3285 C CA . GLY B 1 58 ? -66.375 32.906 -10.016 1 15.12 58 GLY B CA 1
ATOM 3286 C C . GLY B 1 58 ? -66.125 32.375 -8.633 1 15.12 58 GLY B C 1
ATOM 3287 O O . GLY B 1 58 ? -66.5 32.938 -7.629 1 15.12 58 GLY B O 1
ATOM 3288 N N . GLY B 1 59 ? -65.75 31.047 -8.453 1 16.11 59 GLY B N 1
ATOM 3289 C CA . GLY B 1 59 ? -66.812 30.266 -7.77 1 16.11 59 GLY B CA 1
ATOM 3290 C C . GLY B 1 59 ? -66.562 30.156 -6.277 1 16.11 59 GLY B C 1
ATOM 3291 O O . GLY B 1 59 ? -65.5 30.516 -5.785 1 16.11 59 GLY B O 1
ATOM 3292 N N . GLY B 1 60 ? -67.125 29.109 -5.645 1 16.53 60 GLY B N 1
ATOM 3293 C CA . GLY B 1 60 ? -68 28.891 -4.5 1 16.53 60 GLY B CA 1
ATOM 3294 C C . GLY B 1 60 ? -67.188 28.609 -3.219 1 16.53 60 GLY B C 1
ATOM 3295 O O . GLY B 1 60 ? -66 28.391 -3.25 1 16.53 60 GLY B O 1
ATOM 3296 N N . GLY B 1 61 ? -67.875 28.328 -2.113 1 15.98 61 GLY B N 1
ATOM 3297 C CA . GLY B 1 61 ? -68.062 28.641 -0.706 1 15.98 61 GLY B CA 1
ATOM 3298 C C . GLY B 1 61 ? -67.375 27.672 0.224 1 15.98 61 GLY B C 1
ATOM 3299 O O . GLY B 1 61 ? -67.25 27.906 1.43 1 15.98 61 GLY B O 1
ATOM 3300 N N . THR B 1 62 ? -66.688 26.516 -0.268 1 18.62 62 THR B N 1
ATOM 3301 C CA . THR B 1 62 ? -67.062 25.484 0.708 1 18.62 62 THR B CA 1
ATOM 3302 C C . THR B 1 62 ? -66.312 25.719 2.023 1 18.62 62 THR B C 1
ATOM 3304 O O . THR B 1 62 ? -65.25 26.359 2.045 1 18.62 62 THR B O 1
ATOM 3307 N N . THR B 1 63 ? -66.938 25.25 3.154 1 17.23 63 THR B N 1
ATOM 3308 C CA . THR B 1 63 ? -67.125 25.422 4.59 1 17.23 63 THR B CA 1
ATOM 3309 C C . THR B 1 63 ? -65.938 24.875 5.363 1 17.23 63 THR B C 1
ATOM 3311 O O . THR B 1 63 ? -65.188 24.047 4.852 1 17.23 63 THR B O 1
ATOM 3314 N N . THR B 1 64 ? -65.688 25.391 6.652 1 17.03 64 THR B N 1
ATOM 3315 C CA . THR B 1 64 ? -64.688 25.75 7.68 1 17.03 64 THR B CA 1
ATOM 3316 C C . THR B 1 64 ? -64.5 24.578 8.641 1 17.03 64 THR B C 1
ATOM 3318 O O . THR B 1 64 ? -63.688 24.688 9.586 1 17.03 64 THR B O 1
ATOM 3321 N N . ALA B 1 65 ? -64.875 23.203 8.523 1 19.02 65 ALA B N 1
ATOM 3322 C CA . ALA B 1 65 ? -65.062 22.672 9.867 1 19.02 65 ALA B CA 1
ATOM 3323 C C . ALA B 1 65 ? -63.781 22.609 10.648 1 19.02 65 ALA B C 1
ATOM 3325 O O . ALA B 1 65 ? -62.75 22.203 10.109 1 19.02 65 ALA B O 1
ATOM 3326 N N . ASP B 1 66 ? -63.562 23.234 11.938 1 16.92 66 ASP B N 1
ATOM 3327 C CA . ASP B 1 66 ? -62.594 23.688 12.93 1 16.92 66 ASP B CA 1
ATOM 3328 C C . ASP B 1 66 ? -62.094 22.531 13.789 1 16.92 66 ASP B C 1
ATOM 3330 O O . ASP B 1 66 ? -61.594 22.734 14.891 1 16.92 66 ASP B O 1
ATOM 3334 N N . ALA B 1 67 ? -62.094 21.172 13.422 1 18.61 67 ALA B N 1
ATOM 3335 C CA . ALA B 1 67 ? -62.031 20.266 14.562 1 18.61 67 ALA B CA 1
ATOM 3336 C C . ALA B 1 67 ? -60.75 20.5 15.367 1 18.61 67 ALA B C 1
ATOM 3338 O O . ALA B 1 67 ? -59.656 20.469 14.812 1 18.61 67 ALA B O 1
ATOM 3339 N N . ALA B 1 68 ? -60.844 20.969 16.703 1 18.88 68 ALA B N 1
ATOM 3340 C CA . ALA B 1 68 ? -60.062 21.438 17.859 1 18.88 68 ALA B CA 1
ATOM 3341 C C . ALA B 1 68 ? -59.25 20.297 18.469 1 18.88 68 ALA B C 1
ATOM 3343 O O . ALA B 1 68 ? -59.812 19.391 19.094 1 18.88 68 ALA B O 1
ATOM 3344 N N . ALA B 1 69 ? -58.438 19.547 17.75 1 18.89 69 ALA B N 1
ATOM 3345 C CA . ALA B 1 69 ? -57.812 18.359 18.344 1 18.89 69 ALA B CA 1
ATOM 3346 C C . ALA B 1 69 ? -57.062 18.719 19.625 1 18.89 69 ALA B C 1
ATOM 3348 O O . ALA B 1 69 ? -56.312 19.719 19.656 1 18.89 69 ALA B O 1
ATOM 3349 N N . ARG B 1 70 ? -57.469 18.188 20.906 1 19.5 70 ARG B N 1
ATOM 3350 C CA . ARG B 1 70 ? -57.188 18.094 22.328 1 19.5 70 ARG B CA 1
ATOM 3351 C C . ARG B 1 70 ? -55.75 17.75 22.609 1 19.5 70 ARG B C 1
ATOM 3353 O O . ARG B 1 70 ? -55.188 16.859 21.969 1 19.5 70 ARG B O 1
ATOM 3360 N N . SER B 1 71 ? -54.906 18.656 23.312 1 19.5 71 SER B N 1
ATOM 3361 C CA . SER B 1 71 ? -53.531 18.875 23.656 1 19.5 71 SER B CA 1
ATOM 3362 C C . SER B 1 71 ? -53.094 17.953 24.797 1 19.5 71 SER B C 1
ATOM 3364 O O . SER B 1 71 ? -52.281 18.359 25.656 1 19.5 71 SER B O 1
ATOM 3366 N N . PRO B 1 72 ? -53.438 16.578 24.906 1 23.31 72 PRO B N 1
ATOM 3367 C CA . PRO B 1 72 ? -53.219 16.094 26.266 1 23.31 72 PRO B CA 1
ATOM 3368 C C . PRO B 1 72 ? -51.781 16.297 26.734 1 23.31 72 PRO B C 1
ATOM 3370 O O . PRO B 1 72 ? -50.844 16.25 25.922 1 23.31 72 PRO B O 1
ATOM 3373 N N . LEU B 1 73 ? -51.562 17.078 27.797 1 21.7 73 LEU B N 1
ATOM 3374 C CA . LEU B 1 73 ? -50.344 17.547 28.5 1 21.7 73 LEU B CA 1
ATOM 3375 C C . LEU B 1 73 ? -49.625 16.375 29.141 1 21.7 73 LEU B C 1
ATOM 3377 O O . LEU B 1 73 ? -50.125 15.742 30.062 1 21.7 73 LEU B O 1
ATOM 3381 N N . LEU B 1 74 ? -49.094 15.375 28.391 1 23 74 LEU B N 1
ATOM 3382 C CA . LEU B 1 74 ? -48.438 14.234 29.016 1 23 74 LEU B CA 1
ATOM 3383 C C . LEU B 1 74 ? -47.344 14.695 29.984 1 23 74 LEU B C 1
ATOM 3385 O O . LEU B 1 74 ? -46.594 15.625 29.672 1 23 74 LEU B O 1
ATOM 3389 N N . ARG B 1 75 ? -47.531 14.43 31.328 1 24.56 75 ARG B N 1
ATOM 3390 C CA . ARG B 1 75 ? -46.75 14.656 32.562 1 24.56 75 ARG B CA 1
ATOM 3391 C C . ARG B 1 75 ? -45.312 14.188 32.375 1 24.56 75 ARG B C 1
ATOM 3393 O O . ARG B 1 75 ? -45.062 13.125 31.812 1 24.56 75 ARG B O 1
ATOM 3400 N N . PRO B 1 76 ? -44.375 15.055 32.75 1 21.94 76 PRO B N 1
ATOM 3401 C CA . PRO B 1 76 ? -42.938 14.883 32.594 1 21.94 76 PRO B CA 1
ATOM 3402 C C . PRO B 1 76 ? -42.375 13.805 33.531 1 21.94 76 PRO B C 1
ATOM 3404 O O . PRO B 1 76 ? -42.656 13.812 34.719 1 21.94 76 PRO B O 1
ATOM 3407 N N . ALA B 1 77 ? -42.406 12.492 33.188 1 24.53 77 ALA B N 1
ATOM 3408 C CA . ALA B 1 77 ? -41.812 11.422 34 1 24.53 77 ALA B CA 1
ATOM 3409 C C . ALA B 1 77 ? -40.469 11.82 34.531 1 24.53 77 ALA B C 1
ATOM 3411 O O . ALA B 1 77 ? -39.656 12.438 33.812 1 24.53 77 ALA B O 1
ATOM 3412 N N . ALA B 1 78 ? -40.344 11.922 35.812 1 24.25 78 ALA B N 1
ATOM 3413 C CA . ALA B 1 78 ? -39.188 12.305 36.625 1 24.25 78 ALA B CA 1
ATOM 3414 C C . ALA B 1 78 ? -37.938 11.523 36.25 1 24.25 78 ALA B C 1
ATOM 3416 O O . ALA B 1 78 ? -38.031 10.344 35.906 1 24.25 78 ALA B O 1
ATOM 3417 N N . PRO B 1 79 ? -36.844 12.234 35.906 1 24.66 79 PRO B N 1
ATOM 3418 C CA . PRO B 1 79 ? -35.594 11.688 35.375 1 24.66 79 PRO B CA 1
ATOM 3419 C C . PRO B 1 79 ? -34.875 10.805 36.375 1 24.66 79 PRO B C 1
ATOM 3421 O O . PRO B 1 79 ? -34.25 11.312 37.312 1 24.66 79 PRO B O 1
ATOM 3424 N N . SER B 1 80 ? -35.562 9.867 37.062 1 21.84 80 SER B N 1
ATOM 3425 C CA . SER B 1 80 ? -34.875 9.289 38.25 1 21.84 80 SER B CA 1
ATOM 3426 C C . SER B 1 80 ? -33.5 8.758 37.875 1 21.84 80 SER B C 1
ATOM 3428 O O . SER B 1 80 ? -32.625 8.648 38.75 1 21.84 80 SER B O 1
ATOM 3430 N N . ALA B 1 81 ? -33.438 7.754 36.844 1 25 81 ALA B N 1
ATOM 3431 C CA . ALA B 1 81 ? -32.469 6.699 37.062 1 25 81 ALA B CA 1
ATOM 3432 C C . ALA B 1 81 ? -31.047 7.266 37.125 1 25 81 ALA B C 1
ATOM 3434 O O . ALA B 1 81 ? -30.594 7.914 36.188 1 25 81 ALA B O 1
ATOM 3435 N N . ALA B 1 82 ? -30.531 7.496 38.281 1 25.89 82 ALA B N 1
ATOM 3436 C CA . ALA B 1 82 ? -29.109 7.762 38.562 1 25.89 82 ALA B CA 1
ATOM 3437 C C . ALA B 1 82 ? -28.219 6.844 37.719 1 25.89 82 ALA B C 1
ATOM 3439 O O . ALA B 1 82 ? -28.375 5.621 37.75 1 25.89 82 ALA B O 1
ATOM 3440 N N . HIS B 1 83 ? -27.703 7.34 36.625 1 23.69 83 HIS B N 1
ATOM 3441 C CA . HIS B 1 83 ? -26.719 6.695 35.781 1 23.69 83 HIS B CA 1
ATOM 3442 C C . HIS B 1 83 ? -25.578 6.113 36.594 1 23.69 83 HIS B C 1
ATOM 3444 O O . HIS B 1 83 ? -24.906 6.84 37.344 1 23.69 83 HIS B O 1
ATOM 3450 N N . ARG B 1 84 ? -25.766 4.938 37.25 1 26.88 84 ARG B N 1
ATOM 3451 C CA . ARG B 1 84 ? -24.625 4.258 37.875 1 26.88 84 ARG B CA 1
ATOM 3452 C C . ARG B 1 84 ? -23.344 4.523 37.062 1 26.88 84 ARG B C 1
ATOM 3454 O O . ARG B 1 84 ? -23.359 4.504 35.844 1 26.88 84 ARG B O 1
ATOM 3461 N N . ALA B 1 85 ? -22.438 5.219 37.656 1 28.73 85 ALA B N 1
ATOM 3462 C CA . ALA B 1 85 ? -21.047 5.457 37.281 1 28.73 85 ALA B CA 1
ATOM 3463 C C . ALA B 1 85 ? -20.422 4.227 36.625 1 28.73 85 ALA B C 1
ATOM 3465 O O . ALA B 1 85 ? -20.484 3.127 37.188 1 28.73 85 ALA B O 1
ATOM 3466 N N . GLY B 1 86 ? -20.5 4.207 35.312 1 26.2 86 GLY B N 1
ATOM 3467 C CA . GLY B 1 86 ? -20.016 3.234 34.344 1 26.2 86 GLY B CA 1
ATOM 3468 C C . GLY B 1 86 ? -18.734 2.545 34.781 1 26.2 86 GLY B C 1
ATOM 3469 O O . GLY B 1 86 ? -17.953 3.107 35.562 1 26.2 86 GLY B O 1
ATOM 3470 N N . SER B 1 87 ? -18.812 1.209 34.812 1 29.98 87 SER B N 1
ATOM 3471 C CA . SER B 1 87 ? -17.766 0.2 34.906 1 29.98 87 SER B CA 1
ATOM 3472 C C . SER B 1 87 ? -16.438 0.696 34.312 1 29.98 87 SER B C 1
ATOM 3474 O O . SER B 1 87 ? -16.438 1.481 33.375 1 29.98 87 SER B O 1
ATOM 3476 N N . LEU B 1 88 ? -15.453 0.75 35.094 1 30.38 88 LEU B N 1
ATOM 3477 C CA . LEU B 1 88 ? -14.055 0.89 34.688 1 30.38 88 LEU B CA 1
ATOM 3478 C C . LEU B 1 88 ? -13.828 0.296 33.281 1 30.38 88 LEU B C 1
ATOM 3480 O O . LEU B 1 88 ? -14.078 -0.89 33.062 1 30.38 88 LEU B O 1
ATOM 3484 N N . ARG B 1 89 ? -14.086 1.063 32.312 1 34.12 89 ARG B N 1
ATOM 3485 C CA . ARG B 1 89 ? -13.711 0.669 30.953 1 34.12 89 ARG B CA 1
ATOM 3486 C C . ARG B 1 89 ? -12.414 -0.141 30.969 1 34.12 89 ARG B C 1
ATOM 3488 O O . ARG B 1 89 ? -11.383 0.328 31.453 1 34.12 89 ARG B O 1
ATOM 3495 N N . HIS B 1 90 ? -12.484 -1.369 31.281 1 34.72 90 HIS B N 1
ATOM 3496 C CA . HIS B 1 90 ? -11.359 -2.27 31.031 1 34.72 90 HIS B CA 1
ATOM 3497 C C . HIS B 1 90 ? -10.477 -1.744 29.906 1 34.72 90 HIS B C 1
ATOM 3499 O O . HIS B 1 90 ? -10.953 -1.492 28.797 1 34.72 90 HIS B O 1
ATOM 3505 N N . PHE B 1 91 ? -9.617 -0.882 30.219 1 39.31 91 PHE B N 1
ATOM 3506 C CA . PHE B 1 91 ? -8.586 -0.543 29.234 1 39.31 91 PHE B CA 1
ATOM 3507 C C . PHE B 1 91 ? -8.195 -1.766 28.406 1 39.31 91 PHE B C 1
ATOM 3509 O O . PHE B 1 91 ? -7.664 -2.736 28.953 1 39.31 91 PHE B O 1
ATOM 3516 N N . ALA B 1 92 ? -8.992 -2.195 27.531 1 50.19 92 ALA B N 1
ATOM 3517 C CA . ALA B 1 92 ? -8.641 -3.281 26.625 1 50.19 92 ALA B CA 1
ATOM 3518 C C . ALA B 1 92 ? -7.16 -3.246 26.266 1 50.19 92 ALA B C 1
ATOM 3520 O O . ALA B 1 92 ? -6.578 -2.17 26.109 1 50.19 92 ALA B O 1
ATOM 3521 N N . SER B 1 93 ? -6.355 -4.156 26.75 1 67.5 93 SER B N 1
ATOM 3522 C CA . SER B 1 93 ? -4.945 -4.348 26.422 1 67.5 93 SER B CA 1
ATOM 3523 C C . SER B 1 93 ? -4.652 -3.904 25 1 67.5 93 SER B C 1
ATOM 3525 O O . SER B 1 93 ? -5.461 -4.121 24.094 1 67.5 93 SER B O 1
ATOM 3527 N N . PRO B 1 94 ? -3.619 -2.99 24.922 1 77.62 94 PRO B N 1
ATOM 3528 C CA . PRO B 1 94 ? -3.254 -2.596 23.562 1 77.62 94 PRO B CA 1
ATOM 3529 C C . PRO B 1 94 ? -3.127 -3.787 22.609 1 77.62 94 PRO B C 1
ATOM 3531 O O . PRO B 1 94 ? -2.729 -4.875 23.031 1 77.62 94 PRO B O 1
ATOM 3534 N N . PRO B 1 95 ? -3.574 -3.523 21.5 1 89.31 95 PRO B N 1
ATOM 3535 C CA . PRO B 1 95 ? -3.416 -4.609 20.531 1 89.31 95 PRO B CA 1
ATOM 3536 C C . PRO B 1 95 ? -1.953 -4.984 20.297 1 89.31 95 PRO B C 1
ATOM 3538 O O . PRO B 1 95 ? -1.063 -4.148 20.453 1 89.31 95 PRO B O 1
ATOM 3541 N N . ALA B 1 96 ? -1.754 -6.18 20.125 1 90.94 96 ALA B N 1
ATOM 3542 C CA . ALA B 1 96 ? -0.414 -6.68 19.828 1 90.94 96 ALA B CA 1
ATOM 3543 C C . ALA B 1 96 ? -0.31 -7.156 18.391 1 90.94 96 ALA B C 1
ATOM 3545 O O . ALA B 1 96 ? -1.278 -7.676 17.828 1 90.94 96 ALA B O 1
ATOM 3546 N N . PHE B 1 97 ? 0.78 -6.934 17.781 1 94.12 97 PHE B N 1
ATOM 3547 C CA . PHE B 1 97 ? 1.091 -7.367 16.422 1 94.12 97 PHE B CA 1
ATOM 3548 C C . PHE B 1 97 ? 2.459 -8.039 16.375 1 94.12 97 PHE B C 1
ATOM 3550 O O . PHE B 1 97 ? 3.482 -7.391 16.609 1 94.12 97 PHE B O 1
ATOM 3557 N N . GLN B 1 98 ? 2.441 -9.281 16.109 1 94.81 98 GLN B N 1
ATOM 3558 C CA . GLN B 1 98 ? 3.637 -10.117 16.016 1 94.81 98 GLN B CA 1
ATOM 3559 C C . GLN B 1 98 ? 4.527 -9.938 17.25 1 94.81 98 GLN B C 1
ATOM 3561 O O . GLN B 1 98 ? 5.734 -9.727 17.109 1 94.81 98 GLN B O 1
ATOM 3566 N N . GLY B 1 99 ? 3.891 -9.938 18.375 1 90.94 99 GLY B N 1
ATOM 3567 C CA . GLY B 1 99 ? 4.59 -9.93 19.656 1 90.94 99 GLY B CA 1
ATOM 3568 C C . GLY B 1 99 ? 4.934 -8.531 20.141 1 90.94 99 GLY B C 1
ATOM 3569 O O . GLY B 1 99 ? 5.562 -8.367 21.188 1 90.94 99 GLY B O 1
ATOM 3570 N N . ARG B 1 100 ? 4.543 -7.566 19.406 1 92.19 100 ARG B N 1
ATOM 3571 C CA . ARG B 1 100 ? 4.824 -6.184 19.781 1 92.19 100 ARG B CA 1
ATOM 3572 C C . ARG B 1 100 ? 3.531 -5.418 20.047 1 92.19 100 ARG B C 1
ATOM 3574 O O . ARG B 1 100 ? 2.564 -5.535 19.297 1 92.19 100 ARG B O 1
ATOM 3581 N N . ALA B 1 101 ? 3.58 -4.727 21.125 1 94.5 101 ALA B N 1
ATOM 3582 C CA . ALA B 1 101 ? 2.424 -3.891 21.438 1 94.5 101 ALA B CA 1
ATOM 3583 C C . ALA B 1 101 ? 2.311 -2.725 20.453 1 94.5 101 ALA B C 1
ATOM 3585 O O . ALA B 1 101 ? 3.311 -2.082 20.125 1 94.5 101 ALA B O 1
ATOM 3586 N N . LEU B 1 102 ? 1.141 -2.494 19.922 1 97 102 LEU B N 1
ATOM 3587 C CA . LEU B 1 102 ? 0.817 -1.309 19.141 1 97 102 LEU B CA 1
ATOM 3588 C C . LEU B 1 102 ? 0.155 -0.244 20 1 97 102 LEU B C 1
ATOM 3590 O O . LEU B 1 102 ? -0.249 -0.523 21.141 1 97 102 LEU B O 1
ATOM 3594 N N . PRO B 1 103 ? 0.089 1.03 19.531 1 96.62 103 PRO B N 1
ATOM 3595 C CA . PRO B 1 103 ? -0.698 2.014 20.281 1 96.62 103 PRO B CA 1
ATOM 3596 C C . PRO B 1 103 ? -2.152 1.586 20.469 1 96.62 103 PRO B C 1
ATOM 3598 O O . PRO B 1 103 ? -2.75 1.003 19.562 1 96.62 103 PRO B O 1
ATOM 3601 N N . ALA B 1 104 ? -2.668 1.84 21.625 1 94.56 104 ALA B N 1
ATOM 3602 C CA . ALA B 1 104 ? -4.059 1.492 21.906 1 94.56 104 ALA B CA 1
ATOM 3603 C C . ALA B 1 104 ? -5.008 2.246 20.984 1 94.56 104 ALA B C 1
ATOM 3605 O O . ALA B 1 104 ? -6.07 1.733 20.625 1 94.56 104 ALA B O 1
ATOM 3606 N N . SER B 1 105 ? -4.559 3.455 20.703 1 97.38 105 SER B N 1
ATOM 3607 C CA . SER B 1 105 ? -5.336 4.285 19.797 1 97.38 105 SER B CA 1
ATOM 3608 C C . SER B 1 105 ? -4.43 5.125 18.891 1 97.38 105 SER B C 1
ATOM 3610 O O . SER B 1 105 ? -3.285 5.41 19.25 1 97.38 105 SER B O 1
ATOM 3612 N N . VAL B 1 106 ? -4.938 5.371 17.688 1 98.56 106 VAL B N 1
ATOM 3613 C CA . VAL B 1 106 ? -4.238 6.238 16.75 1 98.56 106 VAL B CA 1
ATOM 3614 C C . VAL B 1 106 ? -5.098 7.461 16.438 1 98.56 106 VAL B C 1
ATOM 3616 O O . VAL B 1 106 ? -6.277 7.328 16.109 1 98.56 106 VAL B O 1
ATOM 3619 N N . LYS B 1 107 ? -4.562 8.625 16.672 1 98.81 107 LYS B N 1
ATOM 3620 C CA . LYS B 1 107 ? -5.18 9.867 16.203 1 98.81 107 LYS B CA 1
ATOM 3621 C C . LYS B 1 107 ? -4.906 10.102 14.727 1 98.81 107 LYS B C 1
ATOM 3623 O O . LYS B 1 107 ? -3.748 10.156 14.305 1 98.81 107 LYS B O 1
ATOM 3628 N N . ILE B 1 108 ? -5.938 10.188 13.969 1 98.88 108 ILE B N 1
ATOM 3629 C CA . ILE B 1 108 ? -5.797 10.508 12.547 1 98.88 108 ILE B CA 1
ATOM 3630 C C . ILE B 1 108 ? -5.969 12.008 12.336 1 98.88 108 ILE B C 1
ATOM 3632 O O . ILE B 1 108 ? -7.004 12.578 12.688 1 98.88 108 ILE B O 1
ATOM 3636 N N . VAL B 1 109 ? -4.941 12.633 11.82 1 98.94 109 VAL B N 1
ATOM 3637 C CA . VAL B 1 109 ? -4.988 14.039 11.422 1 98.94 109 VAL B CA 1
ATOM 3638 C C . VAL B 1 109 ? -5.363 14.148 9.945 1 98.94 109 VAL B C 1
ATOM 3640 O O . VAL B 1 109 ? -4.574 13.789 9.07 1 98.94 109 VAL B O 1
ATOM 3643 N N . GLU B 1 110 ? -6.598 14.586 9.719 1 98.94 110 GLU B N 1
ATOM 3644 C CA . GLU B 1 110 ? -7.074 14.734 8.344 1 98.94 110 GLU B CA 1
ATOM 3645 C C . GLU B 1 110 ? -6.562 16.016 7.715 1 98.94 110 GLU B C 1
ATOM 3647 O O . GLU B 1 110 ? -6.902 17.125 8.164 1 98.94 110 GLU B O 1
ATOM 3652 N N . VAL B 1 111 ? -5.77 15.859 6.625 1 98.75 111 VAL B N 1
ATOM 3653 C CA . VAL B 1 111 ? -5.133 17.031 6.051 1 98.75 111 VAL B CA 1
ATOM 3654 C C . VAL B 1 111 ? -5.73 17.344 4.68 1 98.75 111 VAL B C 1
ATOM 3656 O O . VAL B 1 111 ? -5.285 18.25 3.986 1 98.75 111 VAL B O 1
A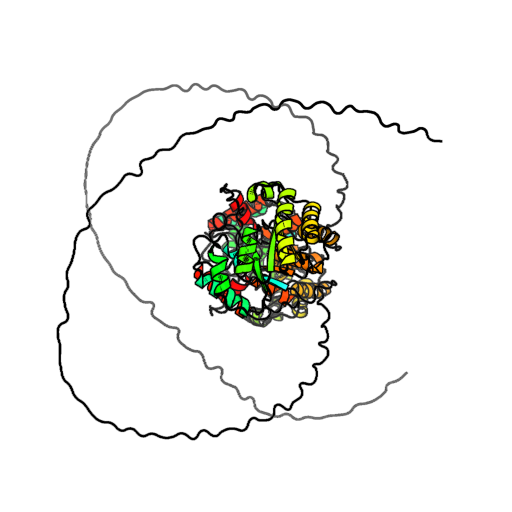TOM 3659 N N . GLY B 1 112 ? -6.781 16.672 4.297 1 98.38 112 GLY B N 1
ATOM 3660 C CA . GLY B 1 112 ? -7.398 16.781 2.982 1 98.38 112 GLY B CA 1
ATOM 3661 C C . GLY B 1 112 ? -7.781 18.203 2.615 1 98.38 112 GLY B C 1
ATOM 3662 O O . GLY B 1 112 ? -7.398 18.703 1.555 1 98.38 112 GLY B O 1
ATOM 3663 N N . PRO B 1 113 ? -8.484 18.938 3.457 1 98.69 113 PRO B N 1
ATOM 3664 C CA . PRO B 1 113 ? -8.953 20.281 3.107 1 98.69 113 PRO B CA 1
ATOM 3665 C C . PRO B 1 113 ? -7.801 21.266 2.865 1 98.69 113 PRO B C 1
ATOM 3667 O O . PRO B 1 113 ? -7.898 22.125 1.991 1 98.69 113 PRO B O 1
ATOM 3670 N N . ARG B 1 114 ? -6.766 21.094 3.559 1 97.75 114 ARG B N 1
ATOM 3671 C CA . ARG B 1 114 ? -5.637 22 3.406 1 97.75 114 ARG B CA 1
ATOM 3672 C C . ARG B 1 114 ? -4.59 21.438 2.457 1 97.75 114 ARG B C 1
ATOM 3674 O O . ARG B 1 114 ? -4.457 21.891 1.321 1 97.75 114 ARG B O 1
ATOM 3681 N N . ASP B 1 115 ? -3.936 20.344 2.816 1 96.06 115 ASP B N 1
ATOM 3682 C CA . ASP B 1 115 ? -2.85 19.75 2.053 1 96.06 115 ASP B CA 1
ATOM 3683 C C . ASP B 1 115 ? -3.379 19.047 0.804 1 96.06 115 ASP B C 1
ATOM 3685 O O . ASP B 1 115 ? -2.811 19.188 -0.281 1 96.06 115 ASP B O 1
ATOM 3689 N N . GLY B 1 116 ? -4.457 18.344 0.946 1 96.81 116 GLY B N 1
ATOM 3690 C CA . GLY B 1 116 ? -5.035 17.578 -0.146 1 96.81 116 GLY B CA 1
ATOM 3691 C C . GLY B 1 116 ? -5.551 18.453 -1.276 1 96.81 116 GLY B C 1
ATOM 3692 O O . GLY B 1 116 ? -5.395 18.109 -2.451 1 96.81 116 GLY B O 1
ATOM 3693 N N . LEU B 1 117 ? -6.141 19.578 -0.958 1 96.69 117 LEU B N 1
ATOM 3694 C CA . LEU B 1 117 ? -6.781 20.406 -1.964 1 96.69 117 LEU B CA 1
ATOM 3695 C C . LEU B 1 117 ? -5.809 21.453 -2.504 1 96.69 117 LEU B C 1
ATOM 3697 O O . LEU B 1 117 ? -6.074 22.078 -3.527 1 96.69 117 LEU B O 1
ATOM 3701 N N . GLN B 1 118 ? -4.672 21.609 -1.919 1 93.19 118 GLN B N 1
ATOM 3702 C CA . GLN B 1 118 ? -3.779 22.734 -2.154 1 93.19 118 GLN B CA 1
ATOM 3703 C C . GLN B 1 118 ? -3.383 22.828 -3.625 1 93.19 118 GLN B C 1
ATOM 3705 O O . GLN B 1 118 ? -3.391 23.906 -4.211 1 93.19 118 GLN B O 1
ATOM 3710 N N . ASN B 1 119 ? -3.105 21.688 -4.227 1 87.38 119 ASN B N 1
ATOM 3711 C CA . ASN B 1 119 ? -2.531 21.719 -5.566 1 87.38 119 ASN B CA 1
ATOM 3712 C C . ASN B 1 119 ? -3.543 21.266 -6.617 1 87.38 119 ASN B C 1
ATOM 3714 O O . ASN B 1 119 ? -3.17 20.922 -7.738 1 87.38 119 ASN B O 1
ATOM 3718 N N . GLU B 1 120 ? -4.773 21.203 -6.211 1 90.5 120 GLU B N 1
ATOM 3719 C CA . GLU B 1 120 ? -5.809 20.875 -7.188 1 90.5 120 GLU B CA 1
ATOM 3720 C C . GLU B 1 120 ? -5.914 21.953 -8.266 1 90.5 120 GLU B C 1
ATOM 3722 O O . GLU B 1 120 ? -5.832 23.141 -7.973 1 90.5 120 GLU B O 1
ATOM 3727 N N . PRO B 1 121 ? -6.035 21.469 -9.516 1 86.75 121 PRO B N 1
ATOM 3728 C CA . PRO B 1 121 ? -6.195 22.469 -10.586 1 86.75 121 PRO B CA 1
ATOM 3729 C C . PRO B 1 121 ? -7.508 23.234 -10.484 1 86.75 121 PRO B C 1
ATOM 3731 O O . PRO B 1 121 ? -8.523 22.672 -10.062 1 86.75 121 PRO B O 1
ATOM 3734 N N . GLY B 1 122 ? -7.488 24.453 -10.859 1 86.56 122 GLY B N 1
ATOM 3735 C CA . GLY B 1 122 ? -8.672 25.297 -10.82 1 86.56 122 GLY B CA 1
ATOM 3736 C C . GLY B 1 122 ? -9.047 25.734 -9.422 1 86.56 122 GLY B C 1
ATOM 3737 O O . GLY B 1 122 ? -8.367 25.391 -8.453 1 86.56 122 GLY B O 1
ATOM 3738 N N . VAL B 1 123 ? -10.086 26.562 -9.359 1 91.12 123 VAL B N 1
ATOM 3739 C CA . VAL B 1 123 ? -10.531 27.078 -8.07 1 91.12 123 VAL B CA 1
ATOM 3740 C C . VAL B 1 123 ? -11.703 26.234 -7.555 1 91.12 123 VAL B C 1
ATOM 3742 O O . VAL B 1 123 ? -12.711 26.078 -8.25 1 91.12 123 VAL B O 1
ATOM 3745 N N . ILE B 1 124 ? -11.57 25.656 -6.426 1 97.38 124 ILE B N 1
ATOM 3746 C CA . ILE B 1 124 ? -12.656 24.953 -5.742 1 97.38 124 ILE B CA 1
ATOM 3747 C C . ILE B 1 124 ? -13.523 25.969 -4.988 1 97.38 124 ILE B C 1
ATOM 3749 O O . ILE B 1 124 ? -13.016 26.703 -4.141 1 97.38 124 ILE B O 1
ATOM 3753 N N . PRO B 1 125 ? -14.828 26.047 -5.254 1 98.19 125 PRO B N 1
ATOM 3754 C CA . PRO B 1 125 ? -15.695 27.031 -4.598 1 98.19 125 PRO B CA 1
ATOM 3755 C C . PRO B 1 125 ? -15.711 26.875 -3.078 1 98.19 125 PRO B C 1
ATOM 3757 O O . PRO B 1 125 ? -15.688 25.75 -2.566 1 98.19 125 PRO B O 1
ATOM 3760 N N . THR B 1 126 ? -15.812 28 -2.398 1 98.5 126 THR B N 1
ATOM 3761 C CA . THR B 1 126 ? -15.82 28.047 -0.94 1 98.5 126 THR B CA 1
ATOM 3762 C C . THR B 1 126 ? -16.906 27.141 -0.375 1 98.5 126 THR B C 1
ATOM 3764 O O . THR B 1 126 ? -16.656 26.359 0.552 1 98.5 126 THR B O 1
ATOM 3767 N N . PRO B 1 127 ? -18.141 27.062 -0.963 1 98.75 127 PRO B N 1
ATOM 3768 C CA . PRO B 1 127 ? -19.172 26.188 -0.397 1 98.75 127 PRO B CA 1
ATOM 3769 C C . PRO B 1 127 ? -18.797 24.719 -0.482 1 98.75 127 PRO B C 1
ATOM 3771 O O . PRO B 1 127 ? -19.188 23.922 0.383 1 98.75 127 PRO B O 1
ATOM 3774 N N . VAL B 1 128 ? -18.047 24.328 -1.47 1 98.81 128 VAL B N 1
ATOM 3775 C CA . VAL B 1 128 ? -17.609 22.938 -1.616 1 98.81 128 VAL B CA 1
ATOM 3776 C C . VAL B 1 128 ? -16.625 22.594 -0.5 1 98.81 128 VAL B C 1
ATOM 3778 O O . VAL B 1 128 ? -16.734 21.531 0.119 1 98.81 128 VAL B O 1
ATOM 3781 N N . LYS B 1 129 ? -15.719 23.484 -0.251 1 98.81 129 LYS B N 1
ATOM 3782 C CA . LYS B 1 129 ? -14.758 23.266 0.827 1 98.81 129 LYS B CA 1
ATOM 3783 C C . LYS B 1 129 ? -15.461 23.172 2.178 1 98.81 129 LYS B C 1
ATOM 3785 O O . LYS B 1 129 ? -15.125 22.328 3.004 1 98.81 129 LYS B O 1
ATOM 3790 N N . VAL B 1 130 ? -16.422 24.062 2.398 1 98.88 130 VAL B N 1
ATOM 3791 C CA . VAL B 1 130 ? -17.188 24.094 3.648 1 98.88 130 VAL B CA 1
ATOM 3792 C C . VAL B 1 130 ? -17.922 22.766 3.836 1 98.88 130 VAL B C 1
ATOM 3794 O O . VAL B 1 130 ? -17.828 22.141 4.891 1 98.88 130 VAL B O 1
ATOM 3797 N N . GLU B 1 131 ? -18.609 22.312 2.822 1 98.88 131 GLU B N 1
ATOM 3798 C CA . GLU B 1 131 ? -19.359 21.047 2.896 1 98.88 131 GLU B CA 1
ATOM 3799 C C . GLU B 1 131 ? -18.422 19.859 3.119 1 98.88 131 GLU B C 1
ATOM 3801 O O . GLU B 1 131 ? -18.75 18.953 3.871 1 98.88 131 GLU B O 1
ATOM 3806 N N . PHE B 1 132 ? -17.344 19.891 2.471 1 98.81 132 PHE B N 1
ATOM 3807 C CA . PHE B 1 132 ? -16.344 18.859 2.611 1 98.81 132 PHE B CA 1
ATOM 3808 C C . PHE B 1 132 ? -15.883 18.734 4.059 1 98.81 132 PHE B C 1
ATOM 3810 O O . PHE B 1 132 ? -15.906 17.641 4.633 1 98.81 132 PHE B O 1
ATOM 3817 N N . ILE B 1 133 ? -15.547 19.828 4.684 1 98.94 133 ILE B N 1
ATOM 3818 C CA . ILE B 1 133 ? -15.078 19.859 6.066 1 98.94 133 ILE B CA 1
ATOM 3819 C C . ILE B 1 133 ? -16.203 19.438 7.004 1 98.94 133 ILE B C 1
ATOM 3821 O O . ILE B 1 133 ? -15.984 18.703 7.969 1 98.94 133 ILE B O 1
ATOM 3825 N N . ASP B 1 134 ? -17.438 19.922 6.695 1 98.94 134 ASP B N 1
ATOM 3826 C CA . ASP B 1 134 ? -18.578 19.562 7.512 1 98.94 134 ASP B CA 1
ATOM 3827 C C . ASP B 1 134 ? -18.812 18.047 7.473 1 98.94 134 ASP B C 1
ATOM 3829 O O . ASP B 1 134 ? -19.141 17.438 8.492 1 98.94 134 ASP B O 1
ATOM 3833 N N . ARG B 1 135 ? -18.672 17.453 6.336 1 98.88 135 ARG B N 1
ATOM 3834 C CA . ARG B 1 135 ? -18.812 16 6.223 1 98.88 135 ARG B CA 1
ATOM 3835 C C . ARG B 1 135 ? -17.703 15.281 6.98 1 98.88 135 ARG B C 1
ATOM 3837 O O . ARG B 1 135 ? -17.953 14.281 7.656 1 98.88 135 ARG B O 1
ATOM 3844 N N . LEU B 1 136 ? -16.5 15.773 6.867 1 98.94 136 LEU B N 1
ATOM 3845 C CA . LEU B 1 136 ? -15.375 15.164 7.559 1 98.94 136 LEU B CA 1
ATOM 3846 C C . LEU B 1 136 ? -15.57 15.211 9.07 1 98.94 136 LEU B C 1
ATOM 3848 O O . LEU B 1 136 ? -15.289 14.242 9.773 1 98.94 136 LEU B O 1
ATOM 3852 N N . SER B 1 137 ? -16.078 16.375 9.586 1 98.75 137 SER B N 1
ATOM 3853 C CA . SER B 1 137 ? -16.234 16.531 11.031 1 98.75 137 SER B CA 1
ATOM 3854 C C . SER B 1 137 ? -17.312 15.609 11.578 1 98.75 137 SER B C 1
ATOM 3856 O O . SER B 1 137 ? -17.375 15.367 12.781 1 98.75 137 SER B O 1
ATOM 3858 N N . ALA B 1 138 ? -18.094 15.039 10.711 1 98.5 138 ALA B N 1
ATOM 3859 C CA . ALA B 1 138 ? -19.188 14.148 11.117 1 98.5 138 ALA B CA 1
ATOM 3860 C C . ALA B 1 138 ? -18.734 12.688 11.094 1 98.5 138 ALA B C 1
ATOM 3862 O O . ALA B 1 138 ? -19.5 11.789 11.438 1 98.5 138 ALA B O 1
ATOM 3863 N N . THR B 1 139 ? -17.484 12.422 10.781 1 98.69 139 THR B N 1
ATOM 3864 C CA . THR B 1 139 ? -17.031 11.047 10.57 1 98.69 139 THR B CA 1
ATOM 3865 C C . THR B 1 139 ? -16.469 10.461 11.859 1 98.69 139 THR B C 1
ATOM 3867 O O . THR B 1 139 ? -16.219 9.258 11.945 1 98.69 139 THR B O 1
ATOM 3870 N N . GLY B 1 140 ? -16.188 11.227 12.867 1 98.56 140 GLY B N 1
ATOM 3871 C CA . GLY B 1 140 ? -15.516 10.797 14.078 1 98.56 140 GLY B CA 1
ATOM 3872 C C . GLY B 1 140 ? -14.07 11.266 14.164 1 98.56 140 GLY B C 1
ATOM 3873 O O . GLY B 1 140 ? -13.398 11.055 15.172 1 98.56 140 GLY B O 1
ATOM 3874 N N . LEU B 1 141 ? -13.578 11.969 13.125 1 98.75 141 LEU B N 1
ATOM 3875 C CA . LEU B 1 141 ? -12.258 12.586 13.156 1 98.75 141 LEU B CA 1
ATOM 3876 C C . LEU B 1 141 ? -12.148 13.594 14.289 1 98.75 141 LEU B C 1
ATOM 3878 O O . LEU B 1 141 ? -13.078 14.367 14.531 1 98.75 141 LEU B O 1
ATOM 3882 N N . ALA B 1 142 ? -11.047 13.539 14.953 1 98.25 142 ALA B N 1
ATOM 3883 C CA . ALA B 1 142 ? -10.844 14.453 16.078 1 98.25 142 ALA B CA 1
ATOM 3884 C C . ALA B 1 142 ? -10 15.656 15.656 1 98.25 142 ALA B C 1
ATOM 3886 O O . ALA B 1 142 ? -9.836 16.609 16.422 1 98.25 142 ALA B O 1
ATOM 3887 N N . TYR B 1 143 ? -9.492 15.625 14.453 1 98.88 143 TYR B N 1
ATOM 3888 C CA . TYR B 1 143 ? -8.57 16.656 13.992 1 98.88 143 TYR B CA 1
ATOM 3889 C C . TYR B 1 143 ? -8.68 16.859 12.484 1 98.88 143 TYR B C 1
ATOM 3891 O O . TYR B 1 143 ? -8.586 15.898 11.711 1 98.88 143 TYR B O 1
ATOM 3899 N N . ILE B 1 144 ? -8.875 18.094 12.055 1 98.94 144 ILE B N 1
ATOM 3900 C CA . ILE B 1 144 ? -8.945 18.469 10.641 1 98.94 144 ILE B CA 1
ATOM 3901 C C . ILE B 1 144 ? -8.078 19.703 10.398 1 98.94 144 ILE B C 1
ATOM 3903 O O . ILE B 1 144 ? -8.32 20.766 10.977 1 98.94 144 ILE B O 1
ATOM 3907 N N . GLU B 1 145 ? -7.031 19.547 9.617 1 98.88 145 GLU B N 1
ATOM 3908 C CA . GLU B 1 145 ? -6.348 20.719 9.094 1 98.88 145 GLU B CA 1
ATOM 3909 C C . GLU B 1 145 ? -7.148 21.375 7.973 1 98.88 145 GLU B C 1
ATOM 3911 O O . GLU B 1 145 ? -7.094 20.922 6.824 1 98.88 145 GLU B O 1
ATOM 3916 N N . ALA B 1 146 ? -7.766 22.484 8.297 1 98.75 146 ALA B N 1
ATOM 3917 C CA . ALA B 1 146 ? -8.914 22.938 7.512 1 98.75 146 ALA B CA 1
ATOM 3918 C C . ALA B 1 146 ? -8.516 24.031 6.527 1 98.75 146 ALA B C 1
ATOM 3920 O O . ALA B 1 146 ? -9.172 24.219 5.5 1 98.75 146 ALA B O 1
ATOM 3921 N N . ALA B 1 147 ? -7.477 24.75 6.855 1 98.31 147 ALA B N 1
ATOM 3922 C CA . ALA B 1 147 ? -7.172 25.938 6.051 1 98.31 147 ALA B CA 1
ATOM 3923 C C . ALA B 1 147 ? -5.68 26.25 6.078 1 98.31 147 ALA B C 1
ATOM 3925 O O . ALA B 1 147 ? -4.898 25.531 6.707 1 98.31 147 ALA B O 1
ATOM 3926 N N . SER B 1 148 ? -5.324 27.203 5.277 1 97.69 148 SER B N 1
ATOM 3927 C CA . SER B 1 148 ? -3.977 27.766 5.238 1 97.69 148 SER B CA 1
ATOM 3928 C C . SER B 1 148 ? -4.016 29.281 5.137 1 97.69 148 SER B C 1
ATOM 3930 O O . SER B 1 148 ? -4.867 29.844 4.438 1 97.69 148 SER B O 1
ATOM 3932 N N . PHE B 1 149 ? -3.121 29.953 5.859 1 97.5 149 PHE B N 1
ATOM 3933 C CA . PHE B 1 149 ? -3.02 31.406 5.805 1 97.5 149 PHE B CA 1
ATOM 3934 C C . PHE B 1 149 ? -1.663 31.828 5.254 1 97.5 149 PHE B C 1
ATOM 3936 O O . PHE B 1 149 ? -1.063 32.781 5.742 1 97.5 149 PHE B O 1
ATOM 3943 N N . VAL B 1 150 ? -1.218 30.922 4.418 1 91.38 150 VAL B N 1
ATOM 3944 C CA . VAL B 1 150 ? -0.115 31.297 3.537 1 91.38 150 VAL B CA 1
ATOM 3945 C C . VAL B 1 150 ? -0.587 32.344 2.533 1 91.38 150 VAL B C 1
ATOM 3947 O O . VAL B 1 150 ? -1.779 32.438 2.229 1 91.38 150 VAL B O 1
ATOM 3950 N N . SER B 1 151 ? 0.306 33.156 2.045 1 90.44 151 SER B N 1
ATOM 3951 C CA . SER B 1 151 ? -0.066 34.219 1.101 1 90.44 151 SER B CA 1
ATOM 3952 C C . SER B 1 151 ? -0.823 33.625 -0.092 1 90.44 151 SER B C 1
ATOM 3954 O O . SER B 1 151 ? -0.421 32.625 -0.656 1 90.44 151 SER B O 1
ATOM 3956 N N . PRO B 1 152 ? -1.922 34.281 -0.462 1 91.06 152 PRO B N 1
ATOM 3957 C CA . PRO B 1 152 ? -2.703 33.812 -1.612 1 91.06 152 PRO B CA 1
ATOM 3958 C C . PRO B 1 152 ? -1.886 33.781 -2.9 1 91.06 152 PRO B C 1
ATOM 3960 O O . PRO B 1 152 ? -2.215 33.031 -3.818 1 91.06 152 PRO B O 1
ATOM 3963 N N . LYS B 1 153 ? -0.916 34.594 -2.973 1 88.31 153 LYS B N 1
ATOM 3964 C CA . LYS B 1 153 ? -0.027 34.594 -4.133 1 88.31 153 LYS B CA 1
ATOM 3965 C C . LYS B 1 153 ? 0.662 33.219 -4.301 1 88.31 153 LYS B C 1
ATOM 3967 O O . LYS B 1 153 ? 0.849 32.75 -5.422 1 88.31 153 LYS B O 1
ATOM 3972 N N . TRP B 1 154 ? 0.931 32.625 -3.205 1 84.81 154 TRP B N 1
ATOM 3973 C CA . TRP B 1 154 ? 1.701 31.391 -3.223 1 84.81 154 TRP B CA 1
ATOM 3974 C C . TRP B 1 154 ? 0.778 30.172 -3.219 1 84.81 154 TRP B C 1
ATOM 3976 O O . TRP B 1 154 ? 1.098 29.141 -3.814 1 84.81 154 TRP B O 1
ATOM 3986 N N . VAL B 1 155 ? -0.31 30.281 -2.488 1 89.56 155 VAL B N 1
ATOM 3987 C CA . VAL B 1 155 ? -1.287 29.188 -2.436 1 89.56 155 VAL B CA 1
ATOM 3988 C C . VAL B 1 155 ? -2.682 29.734 -2.74 1 89.56 155 VAL B C 1
ATOM 3990 O O . VAL B 1 155 ? -3.551 29.75 -1.867 1 89.56 155 VAL B O 1
ATOM 3993 N N . PRO B 1 156 ? -2.957 30.016 -3.992 1 93.38 156 PRO B N 1
ATOM 3994 C CA . PRO B 1 156 ? -4.227 30.641 -4.359 1 93.38 156 PRO B CA 1
ATOM 3995 C C . PRO B 1 156 ? -5.438 29.766 -4.023 1 93.38 156 PRO B C 1
ATOM 3997 O O . PRO B 1 156 ? -6.504 30.297 -3.689 1 93.38 156 PRO B O 1
ATOM 4000 N N . GLN B 1 157 ? -5.328 28.469 -4.043 1 94.38 157 GLN B N 1
ATOM 4001 C CA . GLN B 1 157 ? -6.418 27.516 -3.812 1 94.38 157 GLN B CA 1
ATOM 4002 C C . GLN B 1 157 ? -7.012 27.703 -2.418 1 94.38 157 GLN B C 1
ATOM 4004 O O . GLN B 1 157 ? -8.188 27.406 -2.199 1 94.38 157 GLN B O 1
ATOM 4009 N N . LEU B 1 158 ? -6.195 28.266 -1.495 1 96.19 158 LEU B N 1
ATOM 4010 C CA . LEU B 1 158 ? -6.633 28.344 -0.105 1 96.19 158 LEU B CA 1
ATOM 4011 C C . LEU B 1 158 ? -6.758 29.797 0.345 1 96.19 158 LEU B C 1
ATOM 4013 O O . LEU B 1 158 ? -6.777 30.078 1.545 1 96.19 158 LEU B O 1
ATOM 4017 N N . ALA B 1 159 ? -6.848 30.703 -0.593 1 96.06 159 ALA B N 1
ATOM 4018 C CA . ALA B 1 159 ? -6.953 32.125 -0.306 1 96.06 159 ALA B CA 1
ATOM 4019 C C . ALA B 1 159 ? -8.195 32.438 0.527 1 96.06 159 ALA B C 1
ATOM 4021 O O . ALA B 1 159 ? -8.227 33.438 1.272 1 96.06 159 ALA B O 1
ATOM 4022 N N . ASP B 1 160 ? -9.148 31.594 0.425 1 97.62 160 ASP B N 1
ATOM 4023 C CA . ASP B 1 160 ? -10.43 31.844 1.072 1 97.62 160 ASP B CA 1
ATOM 4024 C C . ASP B 1 160 ? -10.492 31.188 2.451 1 97.62 160 ASP B C 1
ATOM 4026 O O . ASP B 1 160 ? -11.57 30.922 2.969 1 97.62 160 ASP B O 1
ATOM 4030 N N . GLY B 1 161 ? -9.352 30.875 3.053 1 97.88 161 GLY B N 1
ATOM 4031 C CA . GLY B 1 161 ? -9.289 30.188 4.332 1 97.88 161 GLY B CA 1
ATOM 4032 C C . GLY B 1 161 ? -10.164 30.828 5.395 1 97.88 161 GLY B C 1
ATOM 4033 O O . GLY B 1 161 ? -10.836 30.141 6.156 1 97.88 161 GLY B O 1
ATOM 4034 N N . GLY B 1 162 ? -10.125 32.156 5.473 1 98.31 162 GLY B N 1
ATOM 4035 C CA . GLY B 1 162 ? -10.953 32.875 6.434 1 98.31 162 GLY B CA 1
ATOM 4036 C C . GLY B 1 162 ? -12.438 32.656 6.227 1 98.31 162 GLY B C 1
ATOM 4037 O O . GLY B 1 162 ? -13.172 32.406 7.188 1 98.31 162 GLY B O 1
ATOM 4038 N N . ASP B 1 163 ? -12.93 32.719 4.973 1 98.56 163 ASP B N 1
ATOM 4039 C CA . ASP B 1 163 ? -14.328 32.5 4.637 1 98.56 163 ASP B CA 1
ATOM 4040 C C . ASP B 1 163 ? -14.75 31.062 4.961 1 98.56 163 ASP B C 1
ATOM 4042 O O . ASP B 1 163 ? -15.852 30.828 5.473 1 98.56 163 ASP B O 1
ATOM 4046 N N . VAL B 1 164 ? -13.883 30.109 4.695 1 98.75 164 VAL B N 1
ATOM 4047 C CA . VAL B 1 164 ? -14.156 28.703 4.977 1 98.75 164 VAL B CA 1
ATOM 4048 C C . VAL B 1 164 ? -14.328 28.5 6.48 1 98.75 164 VAL B C 1
ATOM 4050 O O . VAL B 1 164 ? -15.328 27.938 6.93 1 98.75 164 VAL B O 1
ATOM 4053 N N . MET B 1 165 ? -13.406 29.047 7.25 1 98.81 165 MET B N 1
ATOM 4054 C CA . MET B 1 165 ? -13.422 28.875 8.695 1 98.81 165 MET B CA 1
ATOM 4055 C C . MET B 1 165 ? -14.648 29.516 9.32 1 98.81 165 MET B C 1
ATOM 4057 O O . MET B 1 165 ? -15.188 29.031 10.305 1 98.81 165 MET B O 1
ATOM 4061 N N . ALA B 1 166 ? -15.086 30.594 8.742 1 98.62 166 ALA B N 1
ATOM 4062 C CA . ALA B 1 166 ? -16.25 31.297 9.258 1 98.62 166 ALA B CA 1
ATOM 4063 C C . ALA B 1 166 ? -17.531 30.531 8.953 1 98.62 166 ALA B C 1
ATOM 4065 O O . ALA B 1 166 ? -18.516 30.625 9.695 1 98.62 166 ALA B O 1
ATOM 4066 N N . ALA B 1 167 ? -17.531 29.719 7.887 1 98.75 167 ALA B N 1
ATOM 4067 C CA . ALA B 1 167 ? -18.766 29.141 7.367 1 98.75 167 ALA B CA 1
ATOM 4068 C C . ALA B 1 167 ? -18.938 27.703 7.84 1 98.75 167 ALA B C 1
ATOM 4070 O O . ALA B 1 167 ? -20.062 27.172 7.855 1 98.75 167 ALA B O 1
ATOM 4071 N N . ILE B 1 168 ? -17.891 27.016 8.234 1 98.81 168 ILE B N 1
ATOM 4072 C CA . ILE B 1 168 ? -18.016 25.609 8.602 1 98.81 168 ILE B CA 1
ATOM 4073 C C . ILE B 1 168 ? -18.875 25.469 9.859 1 98.81 168 ILE B C 1
ATOM 4075 O O . ILE B 1 168 ? -18.922 26.391 10.68 1 98.81 168 ILE B O 1
ATOM 4079 N N . ARG B 1 169 ? -19.547 24.328 9.984 1 98.44 169 ARG B N 1
ATOM 4080 C CA . ARG B 1 169 ? -20.234 23.953 11.211 1 98.44 169 ARG B CA 1
ATOM 4081 C C . ARG B 1 169 ? -19.297 23.156 12.125 1 98.44 169 ARG B C 1
ATOM 4083 O O . ARG B 1 169 ? -19.203 21.938 12.016 1 98.44 169 ARG B O 1
ATOM 4090 N N . ARG B 1 170 ? -18.812 23.844 13.078 1 98.31 170 ARG B N 1
ATOM 4091 C CA . ARG B 1 170 ? -17.844 23.219 13.984 1 98.31 170 ARG B CA 1
ATOM 4092 C C . ARG B 1 170 ? -18.516 22.188 14.875 1 98.31 170 ARG B C 1
ATOM 4094 O O . ARG B 1 170 ? -19.625 22.391 15.352 1 98.31 170 ARG B O 1
ATOM 4101 N N . ARG B 1 171 ? -17.844 21.094 15 1 98.12 171 ARG B N 1
ATOM 4102 C CA . ARG B 1 171 ? -18.312 20.031 15.875 1 98.12 171 ARG B CA 1
ATOM 4103 C C . ARG B 1 171 ? -17.469 19.938 17.141 1 98.12 171 ARG B C 1
ATOM 4105 O O . ARG B 1 171 ? -16.25 20.078 17.094 1 98.12 171 ARG B O 1
ATOM 4112 N N . GLU B 1 172 ? -18.172 19.703 18.281 1 97.19 172 GLU B N 1
ATOM 4113 C CA . GLU B 1 172 ? -17.469 19.531 19.547 1 97.19 172 GLU B CA 1
ATOM 4114 C C . GLU B 1 172 ? -16.5 18.359 19.484 1 97.19 172 GLU B C 1
ATOM 4116 O O . GLU B 1 172 ? -16.828 17.297 18.953 1 97.19 172 GLU B O 1
ATOM 4121 N N . GLY B 1 173 ? -15.344 18.578 19.969 1 97 173 GLY B N 1
ATOM 4122 C CA . GLY B 1 173 ? -14.367 17.5 20.031 1 97 173 GLY B CA 1
ATOM 4123 C C . GLY B 1 173 ? -13.453 17.453 18.812 1 97 173 GLY B C 1
ATOM 4124 O O . GLY B 1 173 ? -12.492 16.672 18.781 1 97 173 GLY B O 1
ATOM 4125 N N . VAL B 1 174 ? -13.766 18.297 17.844 1 98.69 174 VAL B N 1
ATOM 4126 C CA . VAL B 1 174 ? -12.922 18.328 16.656 1 98.69 174 VAL B CA 1
ATOM 4127 C C . VAL B 1 174 ? -12.023 19.562 16.688 1 98.69 174 VAL B C 1
ATOM 4129 O O . VAL B 1 174 ? -12.492 20.672 16.938 1 98.69 174 VAL B O 1
ATOM 4132 N N . VAL B 1 175 ? -10.758 19.359 16.5 1 98.88 175 VAL B N 1
ATOM 4133 C CA . VAL B 1 175 ? -9.805 20.469 16.359 1 98.88 175 VAL B CA 1
ATOM 4134 C C . VAL B 1 175 ? -9.719 20.891 14.898 1 98.88 175 VAL B C 1
ATOM 4136 O O . VAL B 1 175 ? -9.523 20.062 14.016 1 98.88 175 VAL B O 1
ATOM 4139 N N . TYR B 1 176 ? -9.922 22.156 14.648 1 98.88 176 TYR B N 1
ATOM 4140 C CA . TYR B 1 176 ? -9.734 22.734 13.328 1 98.88 176 TYR B CA 1
ATOM 4141 C C . TYR B 1 176 ? -8.469 23.578 13.281 1 98.88 176 TYR B C 1
ATOM 4143 O O . TYR B 1 176 ? -8.391 24.641 13.914 1 98.88 176 TYR B O 1
ATOM 4151 N N . SER B 1 177 ? -7.465 23.094 12.523 1 98.81 177 SER B N 1
ATOM 4152 C CA . SER B 1 177 ? -6.172 23.781 12.477 1 98.81 177 SER B CA 1
ATOM 4153 C C . SER B 1 177 ? -5.926 24.406 11.109 1 98.81 177 SER B C 1
ATOM 4155 O O . SER B 1 177 ? -6.711 24.203 10.18 1 98.81 177 SER B O 1
ATOM 4157 N N . ALA B 1 178 ? -4.852 25.234 11.023 1 98.75 178 ALA B N 1
ATOM 4158 C CA . ALA B 1 178 ? -4.473 25.875 9.766 1 98.75 178 ALA B CA 1
ATOM 4159 C C . ALA B 1 178 ? -2.961 26.062 9.68 1 98.75 178 ALA B C 1
ATOM 4161 O O . ALA B 1 178 ? -2.305 26.328 10.688 1 98.75 178 ALA B O 1
ATOM 4162 N N . LEU B 1 179 ? -2.475 25.953 8.492 1 97.56 179 LEU B N 1
ATOM 4163 C CA . LEU B 1 179 ? -1.071 26.234 8.227 1 97.56 179 LEU B CA 1
ATOM 4164 C C . LEU B 1 179 ? -0.804 27.734 8.289 1 97.56 179 LEU B C 1
ATOM 4166 O O . LEU B 1 179 ? -1.529 28.531 7.684 1 97.56 179 LEU B O 1
ATOM 4170 N N . THR B 1 180 ? 0.225 28.156 9.031 1 96.19 180 THR B N 1
ATOM 4171 C CA . THR B 1 180 ? 0.574 29.547 9.242 1 96.19 180 THR B CA 1
ATOM 4172 C C . THR B 1 180 ? 2.072 29.766 9.055 1 96.19 180 THR B C 1
ATOM 4174 O O . THR B 1 180 ? 2.865 29.484 9.953 1 96.19 180 THR B O 1
ATOM 4177 N N . PRO B 1 181 ? 2.502 30.359 8.008 1 88.75 181 PRO B N 1
ATOM 4178 C CA . PRO B 1 181 ? 3.924 30.422 7.66 1 88.75 181 PRO B CA 1
ATOM 4179 C C . PRO B 1 181 ? 4.648 31.594 8.32 1 88.75 181 PRO B C 1
ATOM 4181 O O . PRO B 1 181 ? 5.879 31.609 8.375 1 88.75 181 PRO B O 1
ATOM 4184 N N . ASN B 1 182 ? 3.863 32.688 8.797 1 92.12 182 ASN B N 1
ATOM 4185 C CA . ASN B 1 182 ? 4.449 33.875 9.375 1 92.12 182 ASN B CA 1
ATOM 4186 C C . ASN B 1 182 ? 3.465 34.594 10.305 1 92.12 182 ASN B C 1
ATOM 4188 O O . ASN B 1 182 ? 2.346 34.125 10.508 1 92.12 182 ASN B O 1
ATOM 4192 N N . LEU B 1 183 ? 3.891 35.688 10.812 1 95.75 183 LEU B N 1
ATOM 4193 C CA . LEU B 1 183 ? 3.094 36.406 11.812 1 95.75 183 LEU B CA 1
ATOM 4194 C C . LEU B 1 183 ? 1.812 36.969 11.188 1 95.75 183 LEU B C 1
ATOM 4196 O O . LEU B 1 183 ? 0.76 36.969 11.828 1 95.75 183 LEU B O 1
ATOM 4200 N N . LYS B 1 184 ? 1.94 37.5 9.984 1 95.5 184 LYS B N 1
ATOM 4201 C CA . LYS B 1 184 ? 0.746 37.969 9.297 1 95.5 184 LYS B CA 1
ATOM 4202 C C . LYS B 1 184 ? -0.28 36.844 9.125 1 95.5 184 LYS B C 1
ATOM 4204 O O . LYS B 1 184 ? -1.471 37.062 9.375 1 95.5 184 LYS B O 1
ATOM 4209 N N . GLY B 1 185 ? 0.187 35.75 8.688 1 96.62 185 GLY B N 1
ATOM 4210 C CA . GLY B 1 185 ? -0.681 34.594 8.602 1 96.62 185 GLY B CA 1
ATOM 4211 C C . GLY B 1 185 ? -1.261 34.156 9.938 1 96.62 185 GLY B C 1
ATOM 4212 O O . GLY B 1 185 ? -2.432 33.781 10.023 1 96.62 185 GLY B O 1
ATOM 4213 N N . PHE B 1 186 ? -0.498 34.25 10.945 1 97.69 186 PHE B N 1
ATOM 4214 C CA . PHE B 1 186 ? -0.951 33.875 12.281 1 97.69 186 PHE B CA 1
ATOM 4215 C C . PHE B 1 186 ? -2.096 34.781 12.727 1 97.69 186 PHE B C 1
ATOM 4217 O O . PHE B 1 186 ? -3.088 34.312 13.281 1 97.69 186 PHE B O 1
ATOM 4224 N N . GLN B 1 187 ? -1.95 36.062 12.477 1 97.62 187 GLN B N 1
ATOM 4225 C CA . GLN B 1 187 ? -3.002 37.031 12.844 1 97.62 187 GLN B CA 1
ATOM 4226 C C . GLN B 1 187 ? -4.309 36.688 12.125 1 97.62 187 GLN B C 1
ATOM 4228 O O . GLN B 1 187 ? -5.379 36.719 12.734 1 97.62 187 GLN B O 1
ATOM 4233 N N . ARG B 1 188 ? -4.184 36.375 10.898 1 97.94 188 ARG B N 1
ATOM 4234 C CA . ARG B 1 188 ? -5.363 35.969 10.125 1 97.94 188 ARG B CA 1
ATOM 4235 C C . ARG B 1 188 ? -5.98 34.688 10.672 1 97.94 188 ARG B C 1
ATOM 4237 O O . ARG B 1 188 ? -7.203 34.531 10.68 1 97.94 188 ARG B O 1
ATOM 4244 N N . ALA B 1 189 ? -5.141 33.781 11.086 1 98.5 189 ALA B N 1
ATOM 4245 C CA . ALA B 1 189 ? -5.613 32.531 11.68 1 98.5 189 ALA B CA 1
ATOM 4246 C C . ALA B 1 189 ? -6.383 32.781 12.969 1 98.5 189 ALA B C 1
ATOM 4248 O O . ALA B 1 189 ? -7.418 32.188 13.227 1 98.5 189 ALA B O 1
ATOM 4249 N N . VAL B 1 190 ? -5.867 33.688 13.82 1 98.31 190 VAL B N 1
ATOM 4250 C CA . VAL B 1 190 ? -6.523 34.062 15.07 1 98.31 190 VAL B CA 1
ATOM 4251 C C . VAL B 1 190 ? -7.887 34.656 14.773 1 98.31 190 VAL B C 1
ATOM 4253 O O . VAL B 1 190 ? -8.883 34.312 15.414 1 98.31 190 VAL B O 1
ATOM 4256 N N . GLU B 1 191 ? -7.898 35.562 13.773 1 98.19 191 GLU B N 1
ATOM 4257 C CA . GLU B 1 191 ? -9.148 36.188 13.383 1 98.19 191 GLU B CA 1
ATOM 4258 C C . GLU B 1 191 ? -10.164 35.156 12.898 1 98.19 191 GLU B C 1
ATOM 4260 O O . GLU B 1 191 ? -11.367 35.312 13.109 1 98.19 191 GLU B O 1
ATOM 4265 N N . ALA B 1 192 ? -9.641 34.094 12.312 1 98.38 192 ALA B N 1
ATOM 4266 C CA . ALA B 1 192 ? -10.484 33.031 11.773 1 98.38 192 ALA B CA 1
ATOM 4267 C C . ALA B 1 192 ? -10.852 32.031 12.859 1 98.38 192 ALA B C 1
ATOM 4269 O O . ALA B 1 192 ? -11.539 31.047 12.586 1 98.38 192 ALA B O 1
ATOM 4270 N N . ARG B 1 193 ? -10.367 32.188 14.062 1 98 193 ARG B N 1
ATOM 4271 C CA . ARG B 1 193 ? -10.672 31.375 15.242 1 98 193 ARG B CA 1
ATOM 4272 C C . ARG B 1 193 ? -10.211 29.938 15.062 1 98 193 ARG B C 1
ATOM 4274 O O . ARG B 1 193 ? -10.953 29 15.375 1 98 193 ARG B O 1
ATOM 4281 N N . VAL B 1 194 ? -9.07 29.734 14.484 1 98.44 194 VAL B N 1
ATOM 4282 C CA . VAL B 1 194 ? -8.5 28.391 14.422 1 98.44 194 VAL B CA 1
ATOM 4283 C C . VAL B 1 194 ? -8.227 27.875 15.828 1 98.44 194 VAL B C 1
ATOM 4285 O O . VAL B 1 194 ? -7.922 28.656 16.734 1 98.44 194 VAL B O 1
ATOM 4288 N N . ASP B 1 195 ? -8.398 26.562 16.047 1 98.69 195 ASP B N 1
ATOM 4289 C CA . ASP B 1 195 ? -8.125 25.969 17.344 1 98.69 195 ASP B CA 1
ATOM 4290 C C . ASP B 1 195 ? -6.629 25.781 17.562 1 98.69 195 ASP B C 1
ATOM 4292 O O . ASP B 1 195 ? -6.152 25.781 18.703 1 98.69 195 ASP B O 1
ATOM 4296 N N . GLU B 1 196 ? -5.918 25.562 16.484 1 98.56 196 GLU B N 1
ATOM 4297 C CA . GLU B 1 196 ? -4.492 25.234 16.469 1 98.56 196 GLU B CA 1
ATOM 4298 C C . GLU B 1 196 ? -3.832 25.719 15.188 1 98.56 196 GLU B C 1
ATOM 4300 O O . GLU B 1 196 ? -4.48 25.797 14.141 1 98.56 196 GLU B O 1
ATOM 4305 N N . VAL B 1 197 ? -2.543 26.125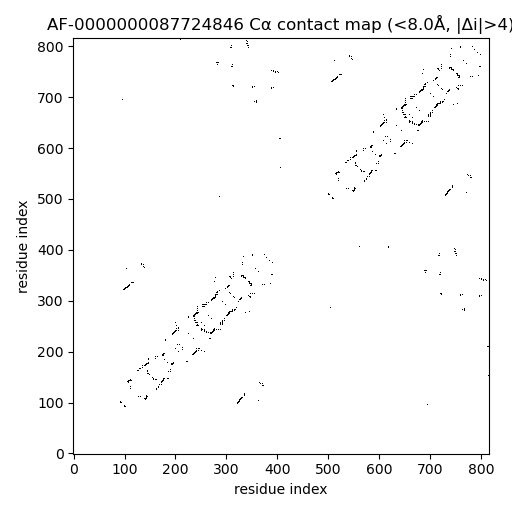 15.289 1 98.62 197 VAL B N 1
ATOM 4306 C CA . VAL B 1 197 ? -1.828 26.5 14.078 1 98.62 197 VAL B CA 1
ATOM 4307 C C . VAL B 1 197 ? -0.695 25.516 13.812 1 98.62 197 VAL B C 1
ATOM 4309 O O . VAL B 1 197 ? -0.218 24.844 14.727 1 98.62 197 VAL B O 1
ATOM 4312 N N . ALA B 1 198 ? -0.334 25.422 12.555 1 98.31 198 ALA B N 1
ATOM 4313 C CA . ALA B 1 198 ? 0.745 24.531 12.125 1 98.31 198 ALA B CA 1
ATOM 4314 C C . ALA B 1 198 ? 1.851 25.312 11.422 1 98.31 198 ALA B C 1
ATOM 4316 O O . ALA B 1 198 ? 1.573 26.234 10.656 1 98.31 198 ALA B O 1
ATOM 4317 N N . ILE B 1 199 ? 3.062 24.969 11.719 1 97 199 ILE B N 1
ATOM 4318 C CA . ILE B 1 199 ? 4.238 25.5 11.047 1 97 199 ILE B CA 1
ATOM 4319 C C . ILE B 1 199 ? 5.055 24.359 10.445 1 97 199 ILE B C 1
ATOM 4321 O O . ILE B 1 199 ? 4.859 23.203 10.797 1 97 199 ILE B O 1
ATOM 4325 N N . PHE B 1 200 ? 5.891 24.656 9.453 1 94.12 200 PHE B N 1
ATOM 4326 C CA . PHE B 1 200 ? 6.629 23.594 8.789 1 94.12 200 PHE B CA 1
ATOM 4327 C C . PHE B 1 200 ? 8.055 24.031 8.477 1 94.12 200 PHE B C 1
ATOM 4329 O O . PHE B 1 200 ? 8.289 25.203 8.156 1 94.12 200 PHE B O 1
ATOM 4336 N N . ALA B 1 201 ? 8.977 23.141 8.609 1 95.31 201 ALA B N 1
ATOM 4337 C CA . ALA B 1 201 ? 10.375 23.297 8.234 1 95.31 201 ALA B CA 1
ATOM 4338 C C . ALA B 1 201 ? 10.875 22.062 7.48 1 95.31 201 ALA B C 1
ATOM 4340 O O . ALA B 1 201 ? 10.375 20.953 7.68 1 95.31 201 ALA B O 1
ATOM 4341 N N . ALA B 1 202 ? 11.891 22.297 6.621 1 95.19 202 ALA B N 1
ATOM 4342 C CA . ALA B 1 202 ? 12.414 21.188 5.82 1 95.19 202 ALA B CA 1
ATOM 4343 C C . ALA B 1 202 ? 13.711 20.656 6.414 1 95.19 202 ALA B C 1
ATOM 4345 O O . ALA B 1 202 ? 14.508 21.406 6.973 1 95.19 202 ALA B O 1
ATOM 4346 N N . ALA B 1 203 ? 13.906 19.391 6.195 1 96.44 203 ALA B N 1
ATOM 4347 C CA . ALA B 1 203 ? 15.133 18.75 6.66 1 96.44 203 ALA B CA 1
ATOM 4348 C C . ALA B 1 203 ? 16.188 18.719 5.559 1 96.44 203 ALA B C 1
ATOM 4350 O O . ALA B 1 203 ? 17.188 18 5.664 1 96.44 203 ALA B O 1
ATOM 4351 N N . SER B 1 204 ? 15.938 19.453 4.543 1 93.75 204 SER B N 1
ATOM 4352 C CA . SER B 1 204 ? 16.875 19.578 3.426 1 93.75 204 SER B CA 1
ATOM 4353 C C . SER B 1 204 ? 17.141 21.047 3.09 1 93.75 204 SER B C 1
ATOM 4355 O O . SER B 1 204 ? 16.203 21.797 2.787 1 93.75 204 SER B O 1
ATOM 4357 N N . GLU B 1 205 ? 18.406 21.438 3.102 1 93.25 205 GLU B N 1
ATOM 4358 C CA . GLU B 1 205 ? 18.766 22.797 2.744 1 93.25 205 GLU B CA 1
ATOM 4359 C C . GLU B 1 205 ? 18.344 23.125 1.314 1 93.25 205 GLU B C 1
ATOM 4361 O O . GLU B 1 205 ? 17.859 24.234 1.043 1 93.25 205 GLU B O 1
ATOM 4366 N N . ALA B 1 206 ? 18.562 22.109 0.452 1 91.12 206 ALA B N 1
ATOM 4367 C CA . ALA B 1 206 ? 18.203 22.312 -0.947 1 91.12 206 ALA B CA 1
ATOM 4368 C C . ALA B 1 206 ? 16.703 22.594 -1.088 1 91.12 206 ALA B C 1
ATOM 4370 O O . ALA B 1 206 ? 16.312 23.516 -1.803 1 91.12 206 ALA B O 1
ATOM 4371 N N . PHE B 1 207 ? 15.93 21.891 -0.4 1 90.69 207 PHE B N 1
ATOM 4372 C CA . PHE B 1 207 ? 14.492 22.078 -0.445 1 90.69 207 PHE B CA 1
ATOM 4373 C C . PHE B 1 207 ? 14.102 23.406 0.19 1 90.69 207 PHE B C 1
ATOM 4375 O O . PHE B 1 207 ? 13.258 24.141 -0.341 1 90.69 207 PHE B O 1
ATOM 4382 N N . SER B 1 208 ? 14.641 23.719 1.332 1 90.94 208 SER B N 1
ATOM 4383 C CA . SER B 1 208 ? 14.344 24.969 2.023 1 90.94 208 SER B CA 1
ATOM 4384 C C . SER B 1 208 ? 14.656 26.188 1.144 1 90.94 208 SER B C 1
ATOM 4386 O O . SER B 1 208 ? 13.844 27.109 1.041 1 90.94 208 SER B O 1
ATOM 4388 N N . GLN B 1 209 ? 15.75 26.078 0.48 1 89.12 209 GLN B N 1
ATOM 4389 C CA . GLN B 1 209 ? 16.156 27.188 -0.39 1 89.12 209 GLN B CA 1
ATOM 4390 C C . GLN B 1 209 ? 15.219 27.312 -1.585 1 89.12 209 GLN B C 1
ATOM 4392 O O . GLN B 1 209 ? 14.781 28.422 -1.915 1 89.12 209 GLN B O 1
ATOM 4397 N N . LYS B 1 210 ? 14.875 26.266 -2.131 1 84.12 210 LYS B N 1
ATOM 4398 C CA . LYS B 1 210 ? 14.078 26.281 -3.355 1 84.12 210 LYS B CA 1
ATOM 4399 C C . LYS B 1 210 ? 12.633 26.672 -3.066 1 84.12 210 LYS B C 1
ATOM 4401 O O . LYS B 1 210 ? 12.016 27.406 -3.84 1 84.12 210 LYS B O 1
ATOM 4406 N N . ASN B 1 211 ? 12.086 26.203 -1.944 1 79.38 211 ASN B N 1
ATOM 4407 C CA . ASN B 1 211 ? 10.664 26.359 -1.685 1 79.38 211 ASN B CA 1
ATOM 4408 C C . ASN B 1 211 ? 10.391 27.547 -0.761 1 79.38 211 ASN B C 1
ATOM 4410 O O . ASN B 1 211 ? 9.32 28.156 -0.827 1 79.38 211 ASN B O 1
ATOM 4414 N N . LEU B 1 212 ? 11.359 27.859 0.071 1 78.38 212 LEU B N 1
ATOM 4415 C CA . LEU B 1 212 ? 11.117 28.906 1.059 1 78.38 212 LEU B CA 1
ATOM 4416 C C . LEU B 1 212 ? 12.102 30.047 0.882 1 78.38 212 LEU B C 1
ATOM 4418 O O . LEU B 1 212 ? 12.023 31.062 1.594 1 78.38 212 LEU B O 1
ATOM 4422 N N . ASN B 1 213 ? 13.039 29.922 -0.054 1 83.19 213 ASN B N 1
ATOM 4423 C CA . ASN B 1 213 ? 14.039 30.938 -0.368 1 83.19 213 ASN B CA 1
ATOM 4424 C C . ASN B 1 213 ? 14.828 31.344 0.871 1 83.19 213 ASN B C 1
ATOM 4426 O O . ASN B 1 213 ? 15.078 32.531 1.089 1 83.19 213 ASN B O 1
ATOM 4430 N N . CYS B 1 214 ? 15.102 30.453 1.732 1 88.31 214 CYS B N 1
ATOM 4431 C CA . CYS B 1 214 ? 15.93 30.688 2.914 1 88.31 214 CYS B CA 1
ATOM 4432 C C . CYS B 1 214 ? 16.531 29.391 3.428 1 88.31 214 CYS B C 1
ATOM 4434 O O . CYS B 1 214 ? 16.203 28.312 2.939 1 88.31 214 CYS B O 1
ATOM 4436 N N . SER B 1 215 ? 17.531 29.484 4.344 1 92.31 215 SER B N 1
ATOM 4437 C CA . SER B 1 215 ? 18.125 28.312 4.973 1 92.31 215 SER B CA 1
ATOM 4438 C C . SER B 1 215 ? 17.172 27.703 6 1 92.31 215 SER B C 1
ATOM 4440 O O . SER B 1 215 ? 16.203 28.328 6.402 1 92.31 215 SER B O 1
ATOM 4442 N N . ILE B 1 216 ? 17.484 26.484 6.445 1 94.06 216 ILE B N 1
ATOM 4443 C CA . ILE B 1 216 ? 16.734 25.828 7.508 1 94.06 216 ILE B CA 1
ATOM 4444 C C . ILE B 1 216 ? 16.766 26.688 8.773 1 94.06 216 ILE B C 1
ATOM 4446 O O . ILE B 1 216 ? 15.727 26.938 9.391 1 94.06 216 ILE B O 1
ATOM 4450 N N . ALA B 1 217 ? 17.953 27.172 9.125 1 93.75 217 ALA B N 1
ATOM 4451 C CA . ALA B 1 217 ? 18.125 28 10.328 1 93.75 217 ALA B CA 1
ATOM 4452 C C . ALA B 1 217 ? 17.266 29.266 10.25 1 93.75 217 ALA B C 1
ATOM 4454 O O . ALA B 1 217 ? 16.641 29.641 11.234 1 93.75 217 ALA B O 1
ATOM 4455 N N . GLU B 1 218 ? 17.25 29.891 9.109 1 92.62 218 GLU B N 1
ATOM 4456 C CA . GLU B 1 218 ? 16.453 31.109 8.914 1 92.62 218 GLU B CA 1
ATOM 4457 C C . GLU B 1 218 ? 14.961 30.797 9.016 1 92.62 218 GLU B C 1
ATOM 4459 O O . GLU B 1 218 ? 14.203 31.578 9.609 1 92.62 218 GLU B O 1
ATOM 4464 N N . SER B 1 219 ? 14.57 29.734 8.383 1 92.62 219 SER B N 1
ATOM 4465 C CA . SER B 1 219 ? 13.172 29.312 8.445 1 92.62 219 SER B CA 1
ATOM 4466 C C . SER B 1 219 ? 12.734 29.062 9.883 1 92.62 219 SER B C 1
ATOM 4468 O O . SER B 1 219 ? 11.664 29.516 10.297 1 92.62 219 SER B O 1
ATOM 4470 N N . LEU B 1 220 ? 13.555 28.391 10.633 1 94.88 220 LEU B N 1
ATOM 4471 C CA . LEU B 1 220 ? 13.25 28.062 12.023 1 94.88 220 LEU B CA 1
ATOM 4472 C C . LEU B 1 220 ? 13.164 29.328 12.867 1 94.88 220 LEU B C 1
ATOM 4474 O O . LEU B 1 220 ? 12.312 29.438 13.758 1 94.88 220 LEU B O 1
ATOM 4478 N N . ALA B 1 221 ? 13.969 30.266 12.555 1 92.88 221 ALA B N 1
ATOM 4479 C CA . ALA B 1 221 ? 13.93 31.547 13.273 1 92.88 221 ALA B CA 1
ATOM 4480 C C . ALA B 1 221 ? 12.617 32.281 13.016 1 92.88 221 ALA B C 1
ATOM 4482 O O . ALA B 1 221 ? 12.031 32.844 13.938 1 92.88 221 ALA B O 1
ATOM 4483 N N . ARG B 1 222 ? 12.242 32.25 11.828 1 90.88 222 ARG B N 1
ATOM 4484 C CA . ARG B 1 222 ? 10.984 32.906 11.461 1 90.88 222 ARG B CA 1
ATOM 4485 C C . ARG B 1 222 ? 9.812 32.219 12.172 1 90.88 222 ARG B C 1
ATOM 4487 O O . ARG B 1 222 ? 8.898 32.906 12.648 1 90.88 222 ARG B O 1
ATOM 4494 N N . PHE B 1 223 ? 9.836 30.953 12.281 1 95.25 223 PHE B N 1
ATOM 4495 C CA . PHE B 1 223 ? 8.742 30.219 12.914 1 95.25 223 PHE B CA 1
ATOM 4496 C C . PHE B 1 223 ? 8.766 30.406 14.43 1 95.25 223 PHE B C 1
ATOM 4498 O O . PHE B 1 223 ? 7.738 30.281 15.094 1 95.25 223 PHE B O 1
ATOM 4505 N N . GLY B 1 224 ? 9.93 30.766 14.961 1 96 224 GLY B N 1
ATOM 4506 C CA . GLY B 1 224 ? 10.008 31.109 16.375 1 96 224 GLY B CA 1
ATOM 4507 C C . GLY B 1 224 ? 9.078 32.25 16.766 1 96 224 GLY B C 1
ATOM 4508 O O . GLY B 1 224 ? 8.469 32.219 17.844 1 96 224 GLY B O 1
ATOM 4509 N N . GLN B 1 225 ? 8.969 33.188 15.898 1 95.56 225 GLN B N 1
ATOM 4510 C CA . GLN B 1 225 ? 8.094 34.312 16.156 1 95.56 225 GLN B CA 1
ATOM 4511 C C . GLN B 1 225 ? 6.633 33.906 16.172 1 95.56 225 GLN B C 1
ATOM 4513 O O . GLN B 1 225 ? 5.855 34.375 17.016 1 95.56 225 GLN B O 1
ATOM 4518 N N . VAL B 1 226 ? 6.32 33.062 15.281 1 97 226 VAL B N 1
ATOM 4519 C CA . VAL B 1 226 ? 4.953 32.562 15.227 1 97 226 VAL B CA 1
ATOM 4520 C C . VAL B 1 226 ? 4.648 31.75 16.484 1 97 226 VAL B C 1
ATOM 4522 O O . VAL B 1 226 ? 3.584 31.906 17.094 1 97 226 VAL B O 1
ATOM 4525 N N . ALA B 1 227 ? 5.559 30.922 16.906 1 97.88 227 ALA B N 1
ATOM 4526 C CA . ALA B 1 227 ? 5.395 30.094 18.094 1 97.88 227 ALA B CA 1
ATOM 4527 C C . ALA B 1 227 ? 5.227 30.953 19.344 1 97.88 227 ALA B C 1
ATOM 4529 O O . ALA B 1 227 ? 4.398 30.656 20.219 1 97.88 227 ALA B O 1
ATOM 4530 N N . GLU B 1 228 ? 5.98 32 19.422 1 97.5 228 GLU B N 1
ATOM 4531 C CA . GLU B 1 228 ? 5.883 32.906 20.562 1 97.5 228 GLU B CA 1
ATOM 4532 C C . GLU B 1 228 ? 4.523 33.625 20.594 1 97.5 228 GLU B C 1
ATOM 4534 O O . GLU B 1 228 ? 3.912 33.75 21.656 1 97.5 228 GLU B O 1
ATOM 4539 N N . ALA B 1 229 ? 4.133 34.094 19.453 1 98.06 229 ALA B N 1
ATOM 4540 C CA . ALA B 1 229 ? 2.83 34.75 19.359 1 98.06 229 ALA B CA 1
ATOM 4541 C C . ALA B 1 229 ? 1.707 33.781 19.719 1 98.06 229 ALA B C 1
ATOM 4543 O O . ALA B 1 229 ? 0.746 34.156 20.391 1 98.06 229 ALA B O 1
ATOM 4544 N N . ALA B 1 230 ? 1.82 32.531 19.266 1 98.5 230 ALA B N 1
ATOM 4545 C CA . ALA B 1 230 ? 0.826 31.516 19.562 1 98.5 230 ALA B CA 1
ATOM 4546 C C . ALA B 1 230 ? 0.769 31.219 21.047 1 98.5 230 ALA B C 1
ATOM 4548 O O . ALA B 1 230 ? -0.315 31.094 21.625 1 98.5 230 ALA B O 1
ATOM 4549 N N . LYS B 1 231 ? 1.895 31.125 21.656 1 97.69 231 LYS B N 1
ATOM 4550 C CA . LYS B 1 231 ? 1.975 30.891 23.094 1 97.69 231 LYS B CA 1
ATOM 4551 C C . LYS B 1 231 ? 1.284 32.031 23.859 1 97.69 231 LYS B C 1
ATOM 4553 O O . LYS B 1 231 ? 0.522 31.766 24.797 1 97.69 231 LYS B O 1
ATOM 4558 N N . ALA B 1 232 ? 1.597 33.188 23.453 1 97.62 232 ALA B N 1
ATOM 4559 C CA . ALA B 1 232 ? 1 34.375 24.094 1 97.62 232 ALA B CA 1
ATOM 4560 C C . ALA B 1 232 ? -0.519 34.375 23.953 1 97.62 232 ALA B C 1
ATOM 4562 O O . ALA B 1 232 ? -1.238 34.812 24.844 1 97.62 232 ALA B O 1
ATOM 4563 N N . ALA B 1 233 ? -0.972 33.844 22.859 1 97.75 233 ALA B N 1
ATOM 4564 C CA . ALA B 1 233 ? -2.402 33.844 22.578 1 97.75 233 ALA B CA 1
ATOM 4565 C C . ALA B 1 233 ? -3.057 32.562 23.125 1 97.75 233 ALA B C 1
ATOM 4567 O O . ALA B 1 233 ? -4.281 32.438 23.078 1 97.75 233 ALA B O 1
ATOM 4568 N N . GLY B 1 234 ? -2.281 31.609 23.688 1 98 234 GLY B N 1
ATOM 4569 C CA . GLY B 1 234 ? -2.797 30.344 24.203 1 98 234 GLY B CA 1
ATOM 4570 C C . GLY B 1 234 ? -3.23 29.375 23.125 1 98 234 GLY B C 1
ATOM 4571 O O . GLY B 1 234 ? -4.141 28.578 23.328 1 98 234 GLY B O 1
ATOM 4572 N N . ILE B 1 235 ? -2.711 29.484 21.938 1 98.56 235 ILE B N 1
ATOM 4573 C CA . ILE B 1 235 ? -3.041 28.641 20.797 1 98.56 235 ILE B CA 1
ATOM 4574 C C . ILE B 1 235 ? -1.945 27.594 20.594 1 98.56 235 ILE B C 1
ATOM 4576 O O . ILE B 1 235 ? -0.775 27.938 20.422 1 98.56 235 ILE B O 1
ATOM 4580 N N . PRO B 1 236 ? -2.299 26.281 20.672 1 98.75 236 PRO B N 1
ATOM 4581 C CA . PRO B 1 236 ? -1.283 25.25 20.453 1 98.75 236 PRO B CA 1
ATOM 4582 C C . PRO B 1 236 ? -0.677 25.297 19.062 1 98.75 236 PRO B C 1
ATOM 4584 O O . PRO B 1 236 ? -1.332 25.75 18.109 1 98.75 236 PRO B O 1
ATOM 4587 N N . VAL B 1 237 ? 0.617 24.828 18.922 1 98.81 237 VAL B N 1
ATOM 4588 C CA . VAL B 1 237 ? 1.325 24.812 17.641 1 98.81 237 VAL B CA 1
ATOM 4589 C C . VAL B 1 237 ? 1.755 23.375 17.312 1 98.81 237 VAL B C 1
ATOM 4591 O O . VAL B 1 237 ? 2.309 22.672 18.156 1 98.81 237 VAL B O 1
ATOM 4594 N N . ARG B 1 238 ? 1.454 22.953 16.109 1 98.75 238 ARG B N 1
ATOM 4595 C CA . ARG B 1 238 ? 1.931 21.688 15.555 1 98.75 238 ARG B CA 1
ATOM 4596 C C . ARG B 1 238 ? 3.021 21.922 14.508 1 98.75 238 ARG B C 1
ATOM 4598 O O . ARG B 1 238 ? 2.932 22.844 13.711 1 98.75 238 ARG B O 1
ATOM 4605 N N . GLY B 1 239 ? 4.07 21.109 14.578 1 98.69 239 GLY B N 1
ATOM 4606 C CA . GLY B 1 239 ? 5.172 21.266 13.641 1 98.69 239 GLY B CA 1
ATOM 4607 C C . GLY B 1 239 ? 5.254 20.141 12.625 1 98.69 239 GLY B C 1
ATOM 4608 O O . GLY B 1 239 ? 4.973 18.984 12.945 1 98.69 239 GLY B O 1
ATOM 4609 N N . TYR B 1 240 ? 5.625 20.516 11.398 1 98.06 240 TYR B N 1
ATOM 4610 C CA . TYR B 1 240 ? 5.887 19.562 10.328 1 98.06 240 TYR B CA 1
ATOM 4611 C C . TYR B 1 240 ? 7.352 19.609 9.906 1 98.06 240 TYR B C 1
ATOM 4613 O O . TYR B 1 240 ? 7.914 20.688 9.711 1 98.06 240 TYR B O 1
ATOM 4621 N N . VAL B 1 241 ? 7.941 18.422 9.781 1 98.25 241 VAL B N 1
ATOM 4622 C CA . VAL B 1 241 ? 9.242 18.297 9.133 1 98.25 241 VAL B CA 1
ATOM 4623 C C . VAL B 1 241 ? 9.062 17.766 7.711 1 98.25 241 VAL B C 1
ATOM 4625 O O . VAL B 1 241 ? 8.773 16.594 7.504 1 98.25 241 VAL B O 1
ATOM 4628 N N . SER B 1 242 ? 9.266 18.625 6.723 1 95.62 242 SER B N 1
ATOM 4629 C CA . SER B 1 242 ? 9.227 18.203 5.324 1 95.62 242 SER B CA 1
ATOM 4630 C C . SER B 1 242 ? 10.523 17.531 4.914 1 95.62 242 SER B C 1
ATOM 4632 O O . SER B 1 242 ? 11.578 17.781 5.492 1 95.62 242 SER B O 1
ATOM 4634 N N . CYS B 1 243 ? 10.453 16.641 3.932 1 95.94 243 CYS B N 1
ATOM 4635 C CA . CYS B 1 243 ? 11.602 15.922 3.389 1 95.94 243 CYS B CA 1
ATOM 4636 C C . CYS B 1 243 ? 12.367 15.211 4.496 1 95.94 243 CYS B C 1
ATOM 4638 O O . CYS B 1 243 ? 13.602 15.266 4.539 1 95.94 243 CYS B O 1
ATOM 4640 N N . ALA B 1 244 ? 11.57 14.641 5.379 1 97.94 244 ALA B N 1
ATOM 4641 C CA . ALA B 1 244 ? 12.211 13.961 6.508 1 97.94 244 ALA B CA 1
ATOM 4642 C C . ALA B 1 244 ? 12.906 12.68 6.059 1 97.94 244 ALA B C 1
ATOM 4644 O O . ALA B 1 244 ? 13.812 12.188 6.734 1 97.94 244 ALA B O 1
ATOM 4645 N N . ALA B 1 245 ? 12.469 12.164 4.859 1 96.88 245 ALA B N 1
ATOM 4646 C CA . ALA B 1 245 ? 13.031 10.906 4.363 1 96.88 245 ALA B CA 1
ATOM 4647 C C . ALA B 1 245 ? 13.82 11.133 3.074 1 96.88 245 ALA B C 1
ATOM 4649 O O . ALA B 1 245 ? 14.836 10.477 2.838 1 96.88 245 ALA B O 1
ATOM 4650 N N . GLY B 1 246 ? 13.32 11.977 2.326 1 95 246 GLY B N 1
ATOM 4651 C CA . GLY B 1 246 ? 13.922 12.234 1.028 1 95 246 GLY B CA 1
ATOM 4652 C C . GLY B 1 246 ? 13.586 13.609 0.484 1 95 246 GLY B C 1
ATOM 4653 O O . GLY B 1 246 ? 12.562 14.195 0.838 1 95 246 GLY B O 1
ATOM 4654 N N . CYS B 1 247 ? 14.477 14.07 -0.387 1 93.94 247 CYS B N 1
ATOM 4655 C CA . CYS B 1 247 ? 14.383 15.375 -1.03 1 93.94 247 CYS B CA 1
ATOM 4656 C C . CYS B 1 247 ? 14.438 15.242 -2.547 1 93.94 247 CYS B C 1
ATOM 4658 O O . CYS B 1 247 ? 15.234 14.461 -3.078 1 93.94 247 CYS B O 1
ATOM 4660 N N . PRO B 1 248 ? 13.57 15.891 -3.244 1 89.25 248 PRO B N 1
ATOM 4661 C CA . PRO B 1 248 ? 13.578 15.789 -4.707 1 89.25 248 PRO B CA 1
ATOM 4662 C C . PRO B 1 248 ? 14.867 16.328 -5.324 1 89.25 248 PRO B C 1
ATOM 4664 O O . PRO B 1 248 ? 15.203 15.969 -6.457 1 89.25 248 PRO B O 1
ATOM 4667 N N . TYR B 1 249 ? 15.617 17.109 -4.586 1 89.5 249 TYR B N 1
ATOM 4668 C CA . TYR B 1 249 ? 16.797 17.766 -5.133 1 89.5 249 TYR B CA 1
ATOM 4669 C C . TYR B 1 249 ? 18.078 17.094 -4.629 1 89.5 249 TYR B C 1
ATOM 4671 O O . TYR B 1 249 ? 19.047 16.969 -5.371 1 89.5 249 TYR B O 1
ATOM 4679 N N . SER B 1 250 ? 18.031 16.641 -3.395 1 92 250 SER B N 1
ATOM 4680 C CA . SER B 1 250 ? 19.281 16.188 -2.805 1 92 250 SER B CA 1
ATOM 4681 C C . SER B 1 250 ? 19.25 14.68 -2.549 1 92 250 SER B C 1
ATOM 4683 O O . SER B 1 250 ? 20.25 14.102 -2.131 1 92 250 SER B O 1
ATOM 4685 N N . GLY B 1 251 ? 18.109 14.07 -2.771 1 93.06 251 GLY B N 1
ATOM 4686 C CA . GLY B 1 251 ? 18.062 12.633 -2.564 1 93.06 251 GLY B CA 1
ATOM 4687 C C . GLY B 1 251 ? 17.75 12.25 -1.128 1 93.06 251 GLY B C 1
ATOM 4688 O O . GLY B 1 251 ? 16.891 12.859 -0.486 1 93.06 251 GLY B O 1
ATOM 4689 N N . ALA B 1 252 ? 18.422 11.211 -0.681 1 95.44 252 ALA B N 1
ATOM 4690 C CA . ALA B 1 252 ? 18.172 10.695 0.662 1 95.44 252 ALA B CA 1
ATOM 4691 C C . ALA B 1 252 ? 18.547 11.719 1.726 1 95.44 252 ALA B C 1
ATOM 4693 O O . ALA B 1 252 ? 19.562 12.414 1.597 1 95.44 252 ALA B O 1
ATOM 4694 N N . VAL B 1 253 ? 17.766 11.828 2.729 1 97.12 253 VAL B N 1
ATOM 4695 C CA . VAL B 1 253 ? 18.016 12.727 3.848 1 97.12 253 VAL B CA 1
ATOM 4696 C C . VAL B 1 253 ? 18.484 11.93 5.062 1 97.12 253 VAL B C 1
ATOM 4698 O O . VAL B 1 253 ? 17.875 10.914 5.414 1 97.12 253 VAL B O 1
ATOM 4701 N N . ASP B 1 254 ? 19.531 12.367 5.688 1 97.38 254 ASP B N 1
ATOM 4702 C CA . ASP B 1 254 ? 20.047 11.719 6.891 1 97.38 254 ASP B CA 1
ATOM 4703 C C . ASP B 1 254 ? 19.031 11.805 8.031 1 97.38 254 ASP B C 1
ATOM 4705 O O . ASP B 1 254 ? 18.547 12.891 8.375 1 97.38 254 ASP B O 1
ATOM 4709 N N . PRO B 1 255 ? 18.688 10.672 8.602 1 98.31 255 PRO B N 1
ATOM 4710 C CA . PRO B 1 255 ? 17.734 10.672 9.711 1 98.31 255 PRO B CA 1
ATOM 4711 C C . PRO B 1 255 ? 18.094 11.664 10.812 1 98.31 255 PRO B C 1
ATOM 4713 O O . PRO B 1 255 ? 17.219 12.258 11.43 1 98.31 255 PRO B O 1
ATOM 4716 N N . LYS B 1 256 ? 19.344 11.914 11.047 1 98.19 256 LYS B N 1
ATOM 4717 C CA . LYS B 1 256 ? 19.781 12.844 12.086 1 98.19 256 LYS B CA 1
ATOM 4718 C C . LYS B 1 256 ? 19.422 14.281 11.727 1 98.19 256 LYS B C 1
ATOM 4720 O O . LYS B 1 256 ? 19.141 15.094 12.609 1 98.19 256 LYS B O 1
ATOM 4725 N N . ASP B 1 257 ? 19.469 14.57 10.43 1 97.75 257 ASP B N 1
ATOM 4726 C CA . ASP B 1 257 ? 19.078 15.906 9.992 1 97.75 257 ASP B CA 1
ATOM 4727 C C . ASP B 1 257 ? 17.578 16.141 10.234 1 97.75 257 ASP B C 1
ATOM 4729 O O . ASP B 1 257 ? 17.203 17.203 10.727 1 97.75 257 ASP B O 1
ATOM 4733 N N . ALA B 1 258 ? 16.812 15.195 9.914 1 98.5 258 ALA B N 1
ATOM 4734 C CA . ALA B 1 258 ? 15.375 15.297 10.18 1 98.5 258 ALA B CA 1
ATOM 4735 C C . ALA B 1 258 ? 15.109 15.414 11.68 1 98.5 258 ALA B C 1
ATOM 4737 O O . ALA B 1 258 ? 14.266 16.219 12.109 1 98.5 258 ALA B O 1
ATOM 4738 N N . ALA B 1 259 ? 15.836 14.633 12.469 1 98.81 259 ALA B N 1
ATOM 4739 C CA . ALA B 1 259 ? 15.695 14.656 13.922 1 98.81 259 ALA B CA 1
ATOM 4740 C C . ALA B 1 259 ? 16.062 16.016 14.492 1 98.81 259 ALA B C 1
ATOM 4742 O O . ALA B 1 259 ? 15.445 16.5 15.438 1 98.81 259 ALA B O 1
ATOM 4743 N N . ALA B 1 260 ? 17.078 16.625 13.898 1 98.5 260 ALA B N 1
ATOM 4744 C CA . ALA B 1 260 ? 17.5 17.953 14.359 1 98.5 260 ALA B CA 1
ATOM 4745 C C . ALA B 1 260 ? 16.422 18.984 14.141 1 98.5 260 ALA B C 1
ATOM 4747 O O . ALA B 1 260 ? 16.188 19.859 14.992 1 98.5 260 ALA B O 1
ATOM 4748 N N . VAL B 1 261 ? 15.789 18.922 13.031 1 98.5 261 VAL B N 1
ATOM 4749 C CA . VAL B 1 261 ? 14.695 19.844 12.75 1 98.5 261 VAL B CA 1
ATOM 4750 C C . VAL B 1 261 ? 13.523 19.578 13.695 1 98.5 261 VAL B C 1
ATOM 4752 O O . VAL B 1 261 ? 12.898 20.5 14.203 1 98.5 261 VAL B O 1
ATOM 4755 N N . ALA B 1 262 ? 13.25 18.297 13.938 1 98.88 262 ALA B N 1
ATOM 4756 C CA . ALA B 1 262 ? 12.195 17.938 14.883 1 98.88 262 ALA B CA 1
ATOM 4757 C C . ALA B 1 262 ? 12.477 18.5 16.266 1 98.88 262 ALA B C 1
ATOM 4759 O O . ALA B 1 262 ? 11.578 19.031 16.922 1 98.88 262 ALA B O 1
ATOM 4760 N N . ARG B 1 263 ? 13.695 18.391 16.688 1 98.69 263 ARG B N 1
ATOM 4761 C CA . ARG B 1 263 ? 14.102 18.938 17.984 1 98.69 263 ARG B CA 1
ATOM 4762 C C . ARG B 1 263 ? 13.867 20.438 18.047 1 98.69 263 ARG B C 1
ATOM 4764 O O . ARG B 1 263 ? 13.344 20.953 19.031 1 98.69 263 ARG B O 1
ATOM 4771 N N . ALA B 1 264 ? 14.258 21.109 17 1 98.5 264 ALA B N 1
ATOM 4772 C CA . ALA B 1 264 ? 14.102 22.562 16.953 1 98.5 264 ALA B CA 1
ATOM 4773 C C . ALA B 1 264 ? 12.633 22.953 17.078 1 98.5 264 ALA B C 1
ATOM 4775 O O . ALA B 1 264 ? 12.297 23.875 17.828 1 98.5 264 ALA B O 1
ATOM 4776 N N . LEU B 1 265 ? 11.773 22.266 16.391 1 98.56 265 LEU B N 1
ATOM 4777 C CA . LEU B 1 265 ? 10.336 22.516 16.469 1 98.56 265 LEU B CA 1
ATOM 4778 C C . LEU B 1 265 ? 9.797 22.234 17.859 1 98.56 265 LEU B C 1
ATOM 4780 O O . LEU B 1 265 ? 9 23 18.391 1 98.56 265 LEU B O 1
ATOM 4784 N N . TRP B 1 266 ? 10.227 21.109 18.406 1 98.56 266 TRP B N 1
ATOM 4785 C CA . TRP B 1 266 ? 9.836 20.734 19.766 1 98.56 266 TRP B CA 1
ATOM 4786 C C . TRP B 1 266 ? 10.273 21.797 20.766 1 98.56 266 TRP B C 1
ATOM 4788 O O . TRP B 1 266 ? 9.484 22.219 21.609 1 98.56 266 TRP B O 1
ATOM 4798 N N . ASP B 1 267 ? 11.477 22.297 20.641 1 97.94 267 ASP B N 1
ATOM 4799 C CA . ASP B 1 267 ? 12.047 23.281 21.547 1 97.94 267 ASP B CA 1
ATOM 4800 C C . ASP B 1 267 ? 11.305 24.625 21.438 1 97.94 267 ASP B C 1
ATOM 4802 O O . ASP B 1 267 ? 11.211 25.375 22.406 1 97.94 267 ASP B O 1
ATOM 4806 N N . MET B 1 268 ? 10.758 24.875 20.297 1 96.5 268 MET B N 1
ATOM 4807 C CA . MET B 1 268 ? 10.055 26.141 20.062 1 96.5 268 MET B CA 1
ATOM 4808 C C . MET B 1 268 ? 8.664 26.109 20.688 1 96.5 268 MET B C 1
ATOM 4810 O O . MET B 1 268 ? 8.023 27.156 20.828 1 96.5 268 MET B O 1
ATOM 4814 N N . GLY B 1 269 ? 8.25 24.859 21.016 1 97.56 269 GLY B N 1
ATOM 4815 C CA . GLY B 1 269 ? 6.992 24.781 21.734 1 97.56 269 GLY B CA 1
ATOM 4816 C C . GLY B 1 269 ? 5.934 23.984 21.016 1 97.56 269 GLY B C 1
ATOM 4817 O O . GLY B 1 269 ? 4.789 23.891 21.469 1 97.56 269 GLY B O 1
ATOM 4818 N N . CYS B 1 270 ? 6.238 23.344 19.922 1 98.56 270 CYS B N 1
ATOM 4819 C CA . CYS B 1 270 ? 5.277 22.484 19.25 1 98.56 270 CYS B CA 1
ATOM 4820 C C . CYS B 1 270 ? 4.887 21.312 20.156 1 98.56 270 CYS B C 1
ATOM 4822 O O . CYS B 1 270 ? 5.746 20.672 20.766 1 98.56 270 CYS B O 1
ATOM 4824 N N . HIS B 1 271 ? 3.605 21.047 20.25 1 98.38 271 HIS B N 1
ATOM 4825 C CA . HIS B 1 271 ? 3.16 19.984 21.141 1 98.38 271 HIS B CA 1
ATOM 4826 C C . HIS B 1 271 ? 3.219 18.625 20.453 1 98.38 271 HIS B C 1
ATOM 4828 O O . HIS B 1 271 ? 3.152 17.578 21.109 1 98.38 271 HIS B O 1
ATOM 4834 N N . GLU B 1 272 ? 3.293 18.656 19.156 1 98.75 272 GLU B N 1
ATOM 4835 C CA . GLU B 1 272 ? 3.371 17.5 18.266 1 98.75 272 GLU B CA 1
ATOM 4836 C C . GLU B 1 272 ? 4.199 17.797 17.031 1 98.75 272 GLU B C 1
ATOM 4838 O O . GLU B 1 272 ? 4.133 18.906 16.484 1 98.75 272 GLU B O 1
ATOM 4843 N N . VAL B 1 273 ? 5.055 16.859 16.578 1 98.94 273 VAL B N 1
ATOM 4844 C CA . VAL B 1 273 ? 5.898 17.047 15.406 1 98.94 273 VAL B CA 1
ATOM 4845 C C . VAL B 1 273 ? 5.641 15.922 14.398 1 98.94 273 VAL B C 1
ATOM 4847 O O . VAL B 1 273 ? 5.801 14.742 14.719 1 98.94 273 VAL B O 1
ATOM 4850 N N . SER B 1 274 ? 5.25 16.281 13.219 1 98.88 274 SER B N 1
ATOM 4851 C CA . SER B 1 274 ? 4.93 15.344 12.148 1 98.88 274 SER B CA 1
ATOM 4852 C C . SER B 1 274 ? 6.109 15.172 11.195 1 98.88 274 SER B C 1
ATOM 4854 O O . SER B 1 274 ? 6.613 16.156 10.641 1 98.88 274 SER B O 1
ATOM 4856 N N . MET B 1 275 ? 6.559 13.945 11.031 1 98.88 275 MET B N 1
ATOM 4857 C CA . MET B 1 275 ? 7.648 13.617 10.117 1 98.88 275 MET B CA 1
ATOM 4858 C C . MET B 1 275 ? 7.113 13.266 8.734 1 98.88 275 MET B C 1
ATOM 4860 O O . MET B 1 275 ? 6.461 12.242 8.555 1 98.88 275 MET B O 1
ATOM 4864 N N . GLY B 1 276 ? 7.512 14.078 7.688 1 97.94 276 GLY B N 1
ATOM 4865 C CA . GLY B 1 276 ? 6.863 13.961 6.391 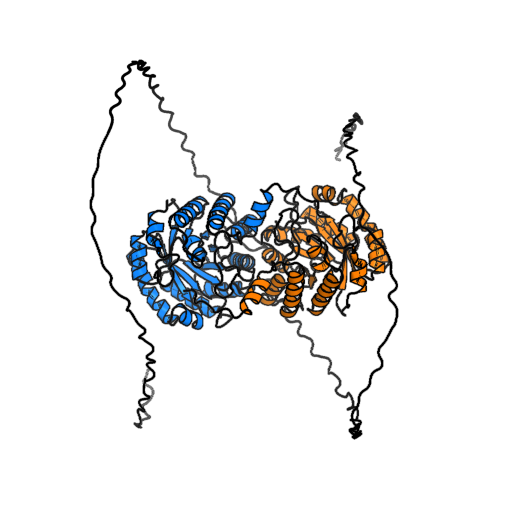1 97.94 276 GLY B CA 1
ATOM 4866 C C . GLY B 1 276 ? 7.73 13.273 5.352 1 97.94 276 GLY B C 1
ATOM 4867 O O . GLY B 1 276 ? 8.836 13.719 5.062 1 97.94 276 GLY B O 1
ATOM 4868 N N . ASP B 1 277 ? 7.219 12.195 4.824 1 97.12 277 ASP B N 1
ATOM 4869 C CA . ASP B 1 277 ? 7.746 11.633 3.584 1 97.12 277 ASP B CA 1
ATOM 4870 C C . ASP B 1 277 ? 7.203 12.383 2.367 1 97.12 277 ASP B C 1
ATOM 4872 O O . ASP B 1 277 ? 6.457 11.812 1.568 1 97.12 277 ASP B O 1
ATOM 4876 N N . THR B 1 278 ? 7.688 13.539 2.146 1 93.5 278 THR B N 1
ATOM 4877 C CA . THR B 1 278 ? 7.129 14.57 1.281 1 93.5 278 THR B CA 1
ATOM 4878 C C . THR B 1 278 ? 7.016 14.07 -0.156 1 93.5 278 THR B C 1
ATOM 4880 O O . THR B 1 278 ? 6.016 14.32 -0.831 1 93.5 278 THR B O 1
ATOM 4883 N N . ILE B 1 279 ? 7.969 13.336 -0.585 1 93.31 279 ILE B N 1
ATOM 4884 C CA . ILE B 1 279 ? 7.953 12.945 -1.99 1 93.31 279 ILE B CA 1
ATOM 4885 C C . ILE B 1 279 ? 7.629 11.461 -2.109 1 93.31 279 ILE B C 1
ATOM 4887 O O . ILE B 1 279 ? 7.766 10.875 -3.184 1 93.31 279 ILE B O 1
ATOM 4891 N N . GLY B 1 280 ? 7.301 10.805 -1.017 1 96.06 280 GLY B N 1
ATOM 4892 C CA . GLY B 1 280 ? 6.754 9.453 -1.005 1 96.06 280 GLY B CA 1
ATOM 4893 C C . GLY B 1 280 ? 7.789 8.383 -1.298 1 96.06 280 GLY B C 1
ATOM 4894 O O . GLY B 1 280 ? 7.449 7.281 -1.721 1 96.06 280 GLY B O 1
ATOM 4895 N N . VAL B 1 281 ? 9.086 8.617 -1.075 1 96.31 281 VAL B N 1
ATOM 4896 C CA . VAL B 1 281 ? 10.141 7.707 -1.501 1 96.31 281 VAL B CA 1
ATOM 4897 C C . VAL B 1 281 ? 10.516 6.777 -0.349 1 96.31 281 VAL B C 1
ATOM 4899 O O . VAL B 1 281 ? 11.25 5.801 -0.542 1 96.31 281 VAL B O 1
ATOM 4902 N N . ALA B 1 282 ? 10.023 7.07 0.842 1 97.88 282 ALA B N 1
ATOM 4903 C CA . ALA B 1 282 ? 10.461 6.305 2.006 1 97.88 282 ALA B CA 1
ATOM 4904 C C . ALA B 1 282 ? 9.984 4.855 1.919 1 97.88 282 ALA B C 1
ATOM 4906 O O . ALA B 1 282 ? 8.969 4.566 1.287 1 97.88 282 ALA B O 1
A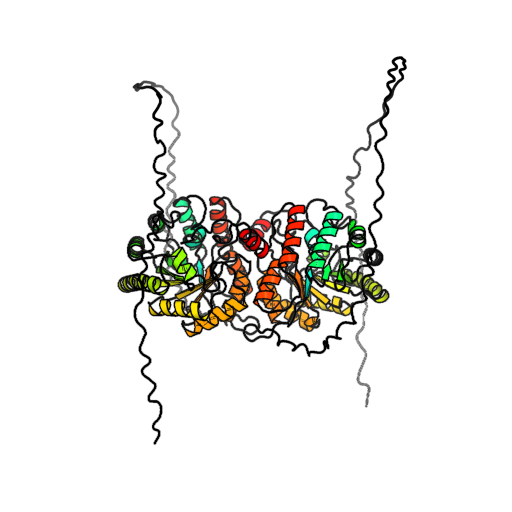TOM 4907 N N . THR B 1 283 ? 10.727 3.963 2.518 1 98.38 283 THR B N 1
ATOM 4908 C CA . THR B 1 283 ? 10.375 2.566 2.756 1 98.38 283 THR B CA 1
ATOM 4909 C C . THR B 1 283 ? 10.344 2.262 4.25 1 98.38 283 THR B C 1
ATOM 4911 O O . THR B 1 283 ? 10.758 3.092 5.066 1 98.38 283 THR B O 1
ATOM 4914 N N . PRO B 1 284 ? 9.836 1.077 4.605 1 98.69 284 PRO B N 1
ATOM 4915 C CA . PRO B 1 284 ? 9.719 0.761 6.031 1 98.69 284 PRO B CA 1
ATOM 4916 C C . PRO B 1 284 ? 11.047 0.89 6.773 1 98.69 284 PRO B C 1
ATOM 4918 O O . PRO B 1 284 ? 11.086 1.392 7.902 1 98.69 284 PRO B O 1
ATOM 4921 N N . ALA B 1 285 ? 12.141 0.513 6.141 1 97.94 285 ALA B N 1
ATOM 4922 C CA . ALA B 1 285 ? 13.438 0.613 6.793 1 97.94 285 ALA B CA 1
ATOM 4923 C C . ALA B 1 285 ? 13.828 2.07 7.02 1 97.94 285 ALA B C 1
ATOM 4925 O O . ALA B 1 285 ? 14.305 2.432 8.102 1 97.94 285 ALA B O 1
ATOM 4926 N N . CYS B 1 286 ? 13.578 2.855 6.004 1 97.31 286 CYS B N 1
ATOM 4927 C CA . CYS B 1 286 ? 13.844 4.285 6.082 1 97.31 286 CYS B CA 1
ATOM 4928 C C . CYS B 1 286 ? 13.016 4.938 7.18 1 97.31 286 CYS B C 1
ATOM 4930 O O . CYS B 1 286 ? 13.539 5.711 7.984 1 97.31 286 CYS B O 1
ATOM 4932 N N . VAL B 1 287 ? 11.82 4.652 7.262 1 98.44 287 VAL B N 1
ATOM 4933 C CA . VAL B 1 287 ? 10.898 5.207 8.242 1 98.44 287 VAL B CA 1
ATOM 4934 C C . VAL B 1 287 ? 11.32 4.797 9.648 1 98.44 287 VAL B C 1
ATOM 4936 O O . VAL B 1 287 ? 11.258 5.598 10.586 1 98.44 287 VAL B O 1
ATOM 4939 N N . THR B 1 288 ? 11.695 3.553 9.773 1 98.44 288 THR B N 1
ATOM 4940 C CA . THR B 1 288 ? 12.148 3.047 11.062 1 98.44 288 THR B CA 1
ATOM 4941 C C . THR B 1 288 ? 13.336 3.857 11.578 1 98.44 288 THR B C 1
ATOM 4943 O O . THR B 1 288 ? 13.312 4.367 12.695 1 98.44 288 THR B O 1
ATOM 4946 N N . THR B 1 289 ? 14.344 4.047 10.711 1 98.19 289 THR B N 1
ATOM 4947 C CA . THR B 1 289 ? 15.531 4.781 11.125 1 98.19 289 THR B CA 1
ATOM 4948 C C . THR B 1 289 ? 15.203 6.246 11.391 1 98.19 289 THR B C 1
ATOM 4950 O O . THR B 1 289 ? 15.758 6.855 12.305 1 98.19 289 THR B O 1
ATOM 4953 N N . MET B 1 290 ? 14.328 6.801 10.617 1 98.62 290 MET B N 1
ATOM 4954 C CA . MET B 1 290 ? 13.883 8.18 10.766 1 98.62 290 MET B CA 1
ATOM 4955 C C . MET B 1 290 ? 13.234 8.398 12.133 1 98.62 290 MET B C 1
ATOM 4957 O O . MET B 1 290 ? 13.617 9.312 12.867 1 98.62 290 MET B O 1
ATOM 4961 N N . PHE B 1 291 ? 12.336 7.523 12.539 1 98.75 291 PHE B N 1
ATOM 4962 C CA . PHE B 1 291 ? 11.609 7.699 13.797 1 98.75 291 PHE B CA 1
ATOM 4963 C C . PHE B 1 291 ? 12.5 7.34 14.984 1 98.75 291 PHE B C 1
ATOM 4965 O O . PHE B 1 291 ? 12.383 7.93 16.062 1 98.75 291 PHE B O 1
ATOM 4972 N N . GLU B 1 292 ? 13.391 6.324 14.805 1 98.5 292 GLU B N 1
ATOM 4973 C CA . GLU B 1 292 ? 14.336 6.027 15.875 1 98.5 292 GLU B CA 1
ATOM 4974 C C . GLU B 1 292 ? 15.203 7.238 16.188 1 98.5 292 GLU B C 1
ATOM 4976 O O . GLU B 1 292 ? 15.438 7.555 17.359 1 98.5 292 GLU B O 1
ATOM 4981 N N . ALA B 1 293 ? 15.633 7.93 15.156 1 98.75 293 ALA B N 1
ATOM 4982 C CA . ALA B 1 293 ? 16.422 9.141 15.359 1 98.75 293 ALA B CA 1
ATOM 4983 C C . ALA B 1 293 ? 15.594 10.258 15.969 1 98.75 293 ALA B C 1
ATOM 4985 O O . ALA B 1 293 ? 16.016 10.914 16.922 1 98.75 293 ALA B O 1
ATOM 4986 N N . ALA B 1 294 ? 14.422 10.484 15.453 1 98.88 294 ALA B N 1
ATOM 4987 C CA . ALA B 1 294 ? 13.547 11.555 15.938 1 98.88 294 ALA B CA 1
ATOM 4988 C C . ALA B 1 294 ? 13.164 11.328 17.391 1 98.88 294 ALA B C 1
ATOM 4990 O O . ALA B 1 294 ? 13.039 12.281 18.172 1 98.88 294 ALA B O 1
ATOM 4991 N N . ALA B 1 295 ? 13 10.055 17.781 1 98.62 295 ALA B N 1
ATOM 4992 C CA . ALA B 1 295 ? 12.555 9.695 19.125 1 98.62 295 ALA B CA 1
ATOM 4993 C C . ALA B 1 295 ? 13.633 9.969 20.156 1 98.62 295 ALA B C 1
ATOM 4995 O O . ALA B 1 295 ? 13.359 10.016 21.359 1 98.62 295 ALA B O 1
ATOM 4996 N N . GLN B 1 296 ? 14.836 10.148 19.703 1 98.44 296 GLN B N 1
ATOM 4997 C CA . GLN B 1 296 ? 15.906 10.562 20.609 1 98.44 296 GLN B CA 1
ATOM 4998 C C . GLN B 1 296 ? 15.773 12.039 20.984 1 98.44 296 GLN B C 1
ATOM 5000 O O . GLN B 1 296 ? 16.359 12.492 21.969 1 98.44 296 GLN B O 1
ATOM 5005 N N . GLU B 1 297 ? 14.984 12.766 20.172 1 98.56 297 GLU B N 1
ATOM 5006 C CA . GLU B 1 297 ? 14.906 14.219 20.328 1 98.56 297 GLU B CA 1
ATOM 5007 C C . GLU B 1 297 ? 13.523 14.648 20.812 1 98.56 297 GLU B C 1
ATOM 5009 O O . GLU B 1 297 ? 13.391 15.672 21.484 1 98.56 297 GLU B O 1
ATOM 5014 N N . VAL B 1 298 ? 12.555 13.984 20.438 1 98.75 298 VAL B N 1
ATOM 5015 C CA . VAL B 1 298 ? 11.156 14.266 20.75 1 98.75 298 VAL B CA 1
ATOM 5016 C C . VAL B 1 298 ? 10.477 13.008 21.281 1 98.75 298 VAL B C 1
ATOM 5018 O O . VAL B 1 298 ? 10.688 11.914 20.766 1 98.75 298 VAL B O 1
ATOM 5021 N N . PRO B 1 299 ? 9.68 13.141 22.438 1 98.38 299 PRO B N 1
ATOM 5022 C CA . PRO B 1 299 ? 8.961 11.945 22.891 1 98.38 299 PRO B CA 1
ATOM 5023 C C . PRO B 1 299 ? 8.164 11.273 21.781 1 98.38 299 PRO B C 1
ATOM 5025 O O . PRO B 1 299 ? 7.473 11.945 21.016 1 98.38 299 PRO B O 1
ATOM 5028 N N . LEU B 1 300 ? 8.234 9.977 21.703 1 97.44 300 LEU B N 1
ATOM 5029 C CA . LEU B 1 300 ? 7.652 9.188 20.625 1 97.44 300 LEU B CA 1
ATOM 5030 C C . LEU B 1 300 ? 6.156 9.453 20.5 1 97.44 300 LEU B C 1
ATOM 5032 O O . LEU B 1 300 ? 5.621 9.5 19.391 1 97.44 300 LEU B O 1
ATOM 5036 N N . GLU B 1 301 ? 5.457 9.656 21.641 1 96.12 301 GLU B N 1
ATOM 5037 C CA . GLU B 1 301 ? 4.012 9.859 21.656 1 96.12 301 GLU B CA 1
ATOM 5038 C C . GLU B 1 301 ? 3.629 11.203 21.047 1 96.12 301 GLU B C 1
ATOM 5040 O O . GLU B 1 301 ? 2.453 11.469 20.797 1 96.12 301 GLU B O 1
ATOM 5045 N N . ARG B 1 302 ? 4.629 12.039 20.812 1 98.56 302 ARG B N 1
ATOM 5046 C CA . ARG B 1 302 ? 4.398 13.367 20.25 1 98.56 302 ARG B CA 1
ATOM 5047 C C . ARG B 1 302 ? 4.879 13.438 18.797 1 98.56 302 ARG B C 1
ATOM 5049 O O . ARG B 1 302 ? 4.875 14.516 18.203 1 98.56 302 ARG B O 1
ATOM 5056 N N . LEU B 1 303 ? 5.281 12.312 18.25 1 98.88 303 LEU B N 1
ATOM 5057 C CA . LEU B 1 303 ? 5.668 12.227 16.844 1 98.88 303 LEU B CA 1
ATOM 5058 C C . LEU B 1 303 ? 4.516 11.703 15.992 1 98.88 303 LEU B C 1
ATOM 5060 O O . LEU B 1 303 ? 3.732 10.867 16.453 1 98.88 303 LEU B O 1
ATOM 5064 N N . ALA B 1 304 ? 4.414 12.227 14.812 1 98.94 304 ALA B N 1
ATOM 5065 C CA . ALA B 1 304 ? 3.369 11.836 13.867 1 98.94 304 ALA B CA 1
ATOM 5066 C C . ALA B 1 304 ? 3.969 11.383 12.539 1 98.94 304 ALA B C 1
ATOM 5068 O O . ALA B 1 304 ? 5.023 11.875 12.133 1 98.94 304 ALA B O 1
ATOM 5069 N N . ALA B 1 305 ? 3.316 10.453 11.922 1 98.88 305 ALA B N 1
ATOM 5070 C CA . ALA B 1 305 ? 3.729 9.961 10.609 1 98.88 305 ALA B CA 1
ATOM 5071 C C . ALA B 1 305 ? 2.91 10.609 9.492 1 98.88 305 ALA B C 1
ATOM 5073 O O . ALA B 1 305 ? 1.696 10.406 9.414 1 98.88 305 ALA B O 1
ATOM 5074 N N . HIS B 1 306 ? 3.525 11.383 8.664 1 98.75 306 HIS B N 1
ATOM 5075 C CA . HIS B 1 306 ? 2.949 11.961 7.457 1 98.75 306 HIS B CA 1
ATOM 5076 C C . HIS B 1 306 ? 3.531 11.32 6.203 1 98.75 306 HIS B C 1
ATOM 5078 O O . HIS B 1 306 ? 4.527 11.797 5.656 1 98.75 306 HIS B O 1
ATOM 5084 N N . MET B 1 307 ? 2.799 10.328 5.672 1 98.12 307 MET B N 1
ATOM 5085 C CA . MET B 1 307 ? 3.359 9.523 4.594 1 98.12 307 MET B CA 1
ATOM 5086 C C . MET B 1 307 ? 2.627 9.781 3.281 1 98.12 307 MET B C 1
ATOM 5088 O O . MET B 1 307 ? 1.4 9.68 3.217 1 98.12 307 MET B O 1
ATOM 5092 N N . HIS B 1 308 ? 3.365 10.172 2.264 1 97.44 308 HIS B N 1
ATOM 5093 C CA . HIS B 1 308 ? 2.826 10.172 0.909 1 97.44 308 HIS B CA 1
ATOM 5094 C C . HIS B 1 308 ? 2.906 8.781 0.282 1 97.44 308 HIS B C 1
ATOM 5096 O O . HIS B 1 308 ? 3.746 7.969 0.671 1 97.44 308 HIS B O 1
ATOM 5102 N N . ASP B 1 309 ? 2.023 8.547 -0.646 1 97.25 309 ASP B N 1
ATOM 5103 C CA . ASP B 1 309 ? 1.915 7.215 -1.231 1 97.25 309 ASP B CA 1
ATOM 5104 C C . ASP B 1 309 ? 2.367 7.219 -2.689 1 97.25 309 ASP B C 1
ATOM 5106 O O . ASP B 1 309 ? 1.88 6.426 -3.498 1 97.25 309 ASP B O 1
ATOM 5110 N N . THR B 1 310 ? 3.252 8.07 -3.031 1 95.94 310 THR B N 1
ATOM 5111 C CA . THR B 1 310 ? 3.715 8.266 -4.402 1 95.94 310 THR B CA 1
ATOM 5112 C C . THR B 1 310 ? 4.309 6.973 -4.961 1 95.94 310 THR B C 1
ATOM 5114 O O . THR B 1 310 ? 4.074 6.625 -6.117 1 95.94 310 THR B O 1
ATOM 5117 N N . TYR B 1 311 ? 5 6.25 -4.141 1 96.25 311 TYR B N 1
ATOM 5118 C CA . TYR B 1 311 ? 5.617 5.008 -4.598 1 96.25 311 TYR B CA 1
ATOM 5119 C C . TYR B 1 311 ? 4.93 3.799 -3.973 1 96.25 311 TYR B C 1
ATOM 5121 O O . TYR B 1 311 ? 5.48 2.695 -3.973 1 96.25 311 TYR B O 1
ATOM 5129 N N . GLY B 1 312 ? 3.826 3.99 -3.342 1 96.94 312 GLY B N 1
ATOM 5130 C CA . GLY B 1 312 ? 2.963 2.908 -2.895 1 96.94 312 GLY B CA 1
ATOM 5131 C C . GLY B 1 312 ? 3.369 2.336 -1.55 1 96.94 312 GLY B C 1
ATOM 5132 O O . GLY B 1 312 ? 2.873 1.285 -1.141 1 96.94 312 GLY B O 1
ATOM 5133 N N . GLN B 1 313 ? 4.219 3.006 -0.841 1 98.5 313 GLN B N 1
ATOM 5134 C CA . GLN B 1 313 ? 4.824 2.418 0.349 1 98.5 313 GLN B CA 1
ATOM 5135 C C . GLN B 1 313 ? 4.129 2.906 1.617 1 98.5 313 GLN B C 1
ATOM 5137 O O . GLN B 1 313 ? 4.43 2.434 2.717 1 98.5 313 GLN B O 1
ATOM 5142 N N . ALA B 1 314 ? 3.174 3.773 1.544 1 98.69 314 ALA B N 1
ATOM 5143 C CA . ALA B 1 314 ? 2.715 4.562 2.684 1 98.69 314 ALA B CA 1
ATOM 5144 C C . ALA B 1 314 ? 2.168 3.664 3.789 1 98.69 314 ALA B C 1
ATOM 5146 O O . ALA B 1 314 ? 2.494 3.846 4.965 1 98.69 314 ALA B O 1
ATOM 5147 N N . LEU B 1 315 ? 1.323 2.682 3.465 1 98.88 315 LEU B N 1
ATOM 5148 C CA . LEU B 1 315 ? 0.727 1.847 4.5 1 98.88 315 LEU B CA 1
ATOM 5149 C C . LEU B 1 315 ? 1.782 0.965 5.16 1 98.88 315 LEU B C 1
ATOM 5151 O O . LEU B 1 315 ? 1.75 0.757 6.375 1 98.88 315 LEU B O 1
ATOM 5155 N N . ALA B 1 316 ? 2.689 0.393 4.352 1 98.88 316 ALA B N 1
ATOM 5156 C CA . ALA B 1 316 ? 3.795 -0.364 4.938 1 98.88 316 ALA B CA 1
ATOM 5157 C C . ALA B 1 316 ? 4.637 0.515 5.859 1 98.88 316 ALA B C 1
ATOM 5159 O O . ALA B 1 316 ? 5.082 0.066 6.918 1 98.88 316 ALA B O 1
ATOM 5160 N N . ASN B 1 317 ? 4.836 1.771 5.473 1 98.88 317 ASN B N 1
ATOM 5161 C CA . ASN B 1 317 ? 5.562 2.74 6.289 1 98.88 317 ASN B CA 1
ATOM 5162 C C . ASN B 1 317 ? 4.828 3.045 7.59 1 98.88 317 ASN B C 1
ATOM 5164 O O . ASN B 1 317 ? 5.445 3.119 8.656 1 98.88 317 ASN B O 1
ATOM 5168 N N . ILE B 1 318 ? 3.568 3.234 7.473 1 98.94 318 ILE B N 1
ATOM 5169 C CA . ILE B 1 318 ? 2.758 3.529 8.648 1 98.94 318 ILE B CA 1
ATOM 5170 C C . ILE B 1 318 ? 2.771 2.332 9.602 1 98.94 318 ILE B C 1
ATOM 5172 O O . ILE B 1 318 ? 2.877 2.496 10.82 1 98.94 318 ILE B O 1
ATOM 5176 N N . LEU B 1 319 ? 2.668 1.113 9.047 1 98.81 319 LEU B N 1
ATOM 5177 C CA . LEU B 1 319 ? 2.775 -0.079 9.883 1 98.81 319 LEU B CA 1
ATOM 5178 C C . LEU B 1 319 ? 4.094 -0.085 10.648 1 98.81 319 LEU B C 1
ATOM 5180 O O . LEU B 1 319 ? 4.113 -0.375 11.852 1 98.81 319 LEU B O 1
ATOM 5184 N N . ALA B 1 320 ? 5.172 0.237 9.961 1 98.62 320 ALA B N 1
ATOM 5185 C CA . ALA B 1 320 ? 6.48 0.312 10.609 1 98.62 320 ALA B CA 1
ATOM 5186 C C . ALA B 1 320 ? 6.477 1.341 11.734 1 98.62 320 ALA B C 1
ATOM 5188 O O . ALA B 1 320 ? 7.012 1.088 12.82 1 98.62 320 ALA B O 1
ATOM 5189 N N . ALA B 1 321 ? 5.867 2.484 11.492 1 98.75 321 ALA B N 1
ATOM 5190 C CA . ALA B 1 321 ? 5.789 3.539 12.5 1 98.75 321 ALA B CA 1
ATOM 5191 C C . ALA B 1 321 ? 4.973 3.086 13.711 1 98.75 321 ALA B C 1
ATOM 5193 O O . ALA B 1 321 ? 5.367 3.32 14.852 1 98.75 321 ALA B O 1
ATOM 5194 N N . LEU B 1 322 ? 3.875 2.432 13.445 1 98.56 322 LEU B N 1
ATOM 5195 C CA . LEU B 1 322 ? 3.023 1.921 14.516 1 98.56 322 LEU B CA 1
ATOM 5196 C C . LEU B 1 322 ? 3.783 0.931 15.391 1 98.56 322 LEU B C 1
ATOM 5198 O O . LEU B 1 322 ? 3.641 0.941 16.609 1 98.56 322 LEU B O 1
ATOM 5202 N N . GLN B 1 323 ? 4.562 0.124 14.766 1 97.88 323 GLN B N 1
ATOM 5203 C CA . GLN B 1 323 ? 5.32 -0.893 15.484 1 97.88 323 GLN B CA 1
ATOM 5204 C C . GLN B 1 323 ? 6.352 -0.255 16.406 1 97.88 323 GLN B C 1
ATOM 5206 O O . GLN B 1 323 ? 6.805 -0.884 17.375 1 97.88 323 GLN B O 1
ATOM 5211 N N . LEU B 1 324 ? 6.742 0.962 16.141 1 97.75 324 LEU B N 1
ATOM 5212 C CA . LEU B 1 324 ? 7.66 1.695 17 1 97.75 324 LEU B CA 1
ATOM 5213 C C . LEU B 1 324 ? 6.906 2.404 18.125 1 97.75 324 LEU B C 1
ATOM 5215 O O . LEU B 1 324 ? 7.52 2.914 19.062 1 97.75 324 LEU B O 1
ATOM 5219 N N . GLY B 1 325 ? 5.582 2.504 17.953 1 97.44 325 GLY B N 1
ATOM 5220 C CA . GLY B 1 325 ? 4.777 3.131 18.984 1 97.44 325 GLY B CA 1
ATOM 5221 C C . GLY B 1 325 ? 4.227 4.484 18.578 1 97.44 325 GLY B C 1
ATOM 5222 O O . GLY B 1 325 ? 3.631 5.188 19.406 1 97.44 325 GLY B O 1
ATOM 5223 N N . VAL B 1 326 ? 4.426 4.898 17.328 1 98.56 326 VAL B N 1
ATOM 5224 C CA . VAL B 1 326 ? 3.863 6.156 16.859 1 98.56 326 VAL B CA 1
ATOM 5225 C C . VAL B 1 326 ? 2.34 6.07 16.844 1 98.56 326 VAL B C 1
ATOM 5227 O O . VAL B 1 326 ? 1.77 5.145 16.25 1 98.56 326 VAL B O 1
ATOM 5230 N N . GLY B 1 327 ? 1.651 7.02 17.438 1 98.31 327 GLY B N 1
ATOM 5231 C CA . GLY B 1 327 ? 0.208 6.938 17.594 1 98.31 327 GLY B CA 1
ATOM 5232 C C . GLY B 1 327 ? -0.535 8.055 16.891 1 98.31 327 GLY B C 1
ATOM 5233 O O . GLY B 1 327 ? -1.713 8.297 17.172 1 98.31 327 GLY B O 1
ATOM 5234 N N . VAL B 1 328 ? 0.12 8.805 16.047 1 98.88 328 VAL B N 1
ATOM 5235 C CA . VAL B 1 328 ? -0.501 9.875 15.266 1 98.88 328 VAL B CA 1
ATOM 5236 C C . VAL B 1 328 ? -0.143 9.711 13.789 1 98.88 328 VAL B C 1
ATOM 5238 O O . VAL B 1 328 ? 1.028 9.539 13.445 1 98.88 328 VAL B O 1
ATOM 5241 N N . VAL B 1 329 ? -1.184 9.703 12.922 1 98.94 329 VAL B N 1
ATOM 5242 C CA . VAL B 1 329 ? -0.985 9.516 11.484 1 98.94 329 VAL B CA 1
ATOM 5243 C C . VAL B 1 329 ? -1.722 10.609 10.719 1 98.94 329 VAL B C 1
ATOM 5245 O O . VAL B 1 329 ? -2.916 10.836 10.93 1 98.94 329 VAL B O 1
ATOM 5248 N N . ASP B 1 330 ? -1.004 11.32 9.867 1 98.88 330 ASP B N 1
ATOM 5249 C CA . ASP B 1 330 ? -1.624 12.242 8.922 1 98.88 330 ASP B CA 1
ATOM 5250 C C . ASP B 1 330 ? -2.102 11.516 7.668 1 98.88 330 ASP B C 1
ATOM 5252 O O . ASP B 1 330 ? -1.382 10.672 7.117 1 98.88 330 ASP B O 1
ATOM 5256 N N . ALA B 1 331 ? -3.246 11.797 7.25 1 98.81 331 ALA B N 1
ATOM 5257 C CA . ALA B 1 331 ? -3.822 11.195 6.051 1 98.81 331 ALA B CA 1
ATOM 5258 C C . ALA B 1 331 ? -4.793 12.156 5.367 1 98.81 331 ALA B C 1
ATOM 5260 O O . ALA B 1 331 ? -5.152 13.188 5.93 1 98.81 331 ALA B O 1
ATOM 5261 N N . SER B 1 332 ? -5.148 11.883 4.148 1 98.69 332 SER B N 1
ATOM 5262 C CA . SER B 1 332 ? -6.062 12.703 3.359 1 98.69 332 SER B CA 1
ATOM 5263 C C . SER B 1 332 ? -7.133 11.852 2.689 1 98.69 332 SER B C 1
ATOM 5265 O O . SER B 1 332 ? -6.824 10.977 1.885 1 98.69 332 SER B O 1
ATOM 5267 N N . VAL B 1 333 ? -8.336 12.156 2.977 1 98.5 333 VAL B N 1
ATOM 5268 C CA . VAL B 1 333 ? -9.461 11.406 2.42 1 98.5 333 VAL B CA 1
ATOM 5269 C C . VAL B 1 333 ? -9.312 11.297 0.905 1 98.5 333 VAL B C 1
ATOM 5271 O O . VAL B 1 333 ? -8.875 12.25 0.249 1 98.5 333 VAL B O 1
ATOM 5274 N N . ALA B 1 334 ? -9.625 10.141 0.308 1 97.56 334 ALA B N 1
ATOM 5275 C CA . ALA B 1 334 ? -9.594 9.836 -1.121 1 97.56 334 ALA B CA 1
ATOM 5276 C C . ALA B 1 334 ? -8.164 9.852 -1.657 1 97.56 334 ALA B C 1
ATOM 5278 O O . ALA B 1 334 ? -7.945 9.672 -2.857 1 97.56 334 ALA B O 1
ATOM 5279 N N . GLY B 1 335 ? -7.211 10.016 -0.75 1 97.19 335 GLY B N 1
ATOM 5280 C CA . GLY B 1 335 ? -5.84 10.133 -1.218 1 97.19 335 GLY B CA 1
ATOM 5281 C C . GLY B 1 335 ? -5.566 11.445 -1.932 1 97.19 335 GLY B C 1
ATOM 5282 O O . GLY B 1 335 ? -4.777 11.492 -2.877 1 97.19 335 GLY B O 1
ATOM 5283 N N . LEU B 1 336 ? -6.27 12.484 -1.51 1 96.06 336 LEU B N 1
ATOM 5284 C CA . LEU B 1 336 ? -6.094 13.797 -2.125 1 96.06 336 LEU B CA 1
ATOM 5285 C C . LEU B 1 336 ? -4.664 14.289 -1.948 1 96.06 336 LEU B C 1
ATOM 5287 O O . LEU B 1 336 ? -3.998 13.945 -0.971 1 96.06 336 LEU B O 1
ATOM 5291 N N . GLY B 1 337 ? -4.387 15.039 -2.816 1 90.44 337 GLY B N 1
ATOM 5292 C CA . GLY B 1 337 ? -3.031 15.562 -2.879 1 90.44 337 GLY B CA 1
ATOM 5293 C C . GLY B 1 337 ? -2.205 14.953 -3.996 1 90.44 337 GLY B C 1
ATOM 5294 O O . GLY B 1 337 ? -2.633 13.992 -4.637 1 90.44 337 GLY B O 1
ATOM 5295 N N . GLY B 1 338 ? -1.188 15.469 -4.441 1 80.81 338 GLY B N 1
ATOM 5296 C CA . GLY B 1 338 ? -0.237 15.055 -5.461 1 80.81 338 GLY B CA 1
ATOM 5297 C C . GLY B 1 338 ? 1.205 15.32 -5.074 1 80.81 338 GLY B C 1
ATOM 5298 O O . GLY B 1 338 ? 1.482 15.766 -3.961 1 80.81 338 GLY B O 1
ATOM 5299 N N . CYS B 1 339 ? 1.923 14.727 -5.824 1 71.81 339 CYS B N 1
ATOM 5300 C CA . CYS B 1 339 ? 3.344 15.008 -5.66 1 71.81 339 CYS B CA 1
ATOM 5301 C C . CYS B 1 339 ? 3.848 15.922 -6.773 1 71.81 339 CYS B C 1
ATOM 5303 O O . CYS B 1 339 ? 3.916 15.516 -7.934 1 71.81 339 CYS B O 1
ATOM 5305 N N . PRO B 1 340 ? 4.133 17.156 -6.434 1 72.19 340 PRO B N 1
ATOM 5306 C CA . PRO B 1 340 ? 4.582 18.078 -7.48 1 72.19 340 PRO B CA 1
ATOM 5307 C C . PRO B 1 340 ? 5.824 17.562 -8.211 1 72.19 340 PRO B C 1
ATOM 5309 O O . PRO B 1 340 ? 6.121 18.031 -9.312 1 72.19 340 PRO B O 1
ATOM 5312 N N . TYR B 1 341 ? 6.5 16.609 -7.637 1 71.31 341 TYR B N 1
ATOM 5313 C CA . TYR B 1 341 ? 7.77 16.141 -8.188 1 71.31 341 TYR B CA 1
ATOM 5314 C C . TYR B 1 341 ? 7.57 14.883 -9.023 1 71.31 341 TYR B C 1
ATOM 5316 O O . TYR B 1 341 ? 8.516 14.375 -9.625 1 71.31 341 TYR B O 1
ATOM 5324 N N . ALA B 1 342 ? 6.445 14.406 -8.938 1 67.69 342 ALA B N 1
ATOM 5325 C CA . ALA B 1 342 ? 6 13.281 -9.758 1 67.69 342 ALA B CA 1
ATOM 5326 C C . ALA B 1 342 ? 4.57 13.484 -10.242 1 67.69 342 ALA B C 1
ATOM 5328 O O . ALA B 1 342 ? 3.617 13.023 -9.609 1 67.69 342 ALA B O 1
ATOM 5329 N N . LYS B 1 343 ? 4.547 14.203 -11.344 1 70.94 343 LYS B N 1
ATOM 5330 C CA . LYS B 1 343 ? 3.229 14.594 -11.828 1 70.94 343 LYS B CA 1
ATOM 5331 C C . LYS B 1 343 ? 2.328 13.375 -12.008 1 70.94 343 LYS B C 1
ATOM 5333 O O . LYS B 1 343 ? 2.742 12.375 -12.602 1 70.94 343 LYS B O 1
ATOM 5338 N N . GLY B 1 344 ? 1.16 13.484 -11.469 1 68.62 344 GLY B N 1
ATOM 5339 C CA . GLY B 1 344 ? 0.194 12.406 -11.633 1 68.62 344 GLY B CA 1
ATOM 5340 C C . GLY B 1 344 ? 0.28 11.359 -10.539 1 68.62 344 GLY B C 1
ATOM 5341 O O . GLY B 1 344 ? -0.639 10.555 -10.375 1 68.62 344 GLY B O 1
ATOM 5342 N N . ALA B 1 345 ? 1.344 11.414 -9.867 1 74.31 345 ALA B N 1
ATOM 5343 C CA . ALA B 1 345 ? 1.521 10.438 -8.797 1 74.31 345 ALA B CA 1
ATOM 5344 C C . ALA B 1 345 ? 0.702 10.82 -7.566 1 74.31 345 ALA B C 1
ATOM 5346 O O . ALA B 1 345 ? 0.363 11.992 -7.375 1 74.31 345 ALA B O 1
ATOM 5347 N N . SER B 1 346 ? 0.35 9.742 -6.859 1 77.25 346 SER B N 1
ATOM 5348 C CA . SER B 1 346 ? -0.394 9.961 -5.625 1 77.25 346 SER B CA 1
ATOM 5349 C C . SER B 1 346 ? 0.427 10.758 -4.617 1 77.25 346 SER B C 1
ATOM 5351 O O . SER B 1 346 ? 1.658 10.695 -4.625 1 77.25 346 SER B O 1
ATOM 5353 N N . GLY B 1 347 ? -0.332 11.516 -3.854 1 90.75 347 GLY B N 1
ATOM 5354 C CA . GLY B 1 347 ? 0.285 12.297 -2.795 1 90.75 347 GLY B CA 1
ATOM 5355 C C . GLY B 1 347 ? 0.123 11.672 -1.421 1 90.75 347 GLY B C 1
ATOM 5356 O O . GLY B 1 347 ? 0.715 10.633 -1.133 1 90.75 347 GLY B O 1
ATOM 5357 N N . ASN B 1 348 ? -0.805 12.242 -0.625 1 97.06 348 ASN B N 1
ATOM 5358 C CA . ASN B 1 348 ? -1.048 11.766 0.732 1 97.06 348 ASN B CA 1
ATOM 5359 C C . ASN B 1 348 ? -1.611 10.352 0.736 1 97.06 348 ASN B C 1
ATOM 5361 O O . ASN B 1 348 ? -2.336 9.961 -0.182 1 97.06 348 ASN B O 1
ATOM 5365 N N . VAL B 1 349 ? -1.249 9.562 1.693 1 98.44 349 VAL B N 1
ATOM 5366 C CA . VAL B 1 349 ? -1.952 8.305 1.899 1 98.44 349 VAL B CA 1
ATOM 5367 C C . VAL B 1 349 ? -3.434 8.57 2.152 1 98.44 349 VAL B C 1
ATOM 5369 O O . VAL B 1 349 ? -3.789 9.562 2.801 1 98.44 349 VAL B O 1
ATOM 5372 N N . ALA B 1 350 ? -4.281 7.691 1.657 1 98.69 350 ALA B N 1
ATOM 5373 C CA . ALA B 1 350 ? -5.727 7.855 1.794 1 98.69 350 ALA B CA 1
ATOM 5374 C C . ALA B 1 350 ? -6.188 7.508 3.207 1 98.69 350 ALA B C 1
ATOM 5376 O O . ALA B 1 350 ? -5.84 6.449 3.734 1 98.69 350 ALA B O 1
ATOM 5377 N N . THR B 1 351 ? -7.027 8.367 3.758 1 98.88 351 THR B N 1
ATOM 5378 C CA . THR B 1 351 ? -7.547 8.133 5.102 1 98.88 351 THR B CA 1
ATOM 5379 C C . THR B 1 351 ? -8.32 6.82 5.164 1 98.88 351 THR B C 1
ATOM 5381 O O . THR B 1 351 ? -8.211 6.07 6.137 1 98.88 351 THR B O 1
ATOM 5384 N N . GLU B 1 352 ? -9.078 6.496 4.121 1 98.81 352 GLU B N 1
ATOM 5385 C CA . GLU B 1 352 ? -9.852 5.258 4.074 1 98.81 352 GLU B CA 1
ATOM 5386 C C . GLU B 1 352 ? -8.945 4.035 4.199 1 98.81 352 GLU B C 1
ATOM 5388 O O . GLU B 1 352 ? -9.273 3.084 4.914 1 98.81 352 GLU B O 1
ATOM 5393 N N . ASP B 1 353 ? -7.832 4.078 3.518 1 98.69 353 ASP B N 1
ATOM 5394 C CA . ASP B 1 353 ? -6.91 2.945 3.512 1 98.69 353 ASP B CA 1
ATOM 5395 C C . ASP B 1 353 ? -6.254 2.766 4.879 1 98.69 353 ASP B C 1
ATOM 5397 O O . ASP B 1 353 ? -6.043 1.638 5.332 1 98.69 353 ASP B O 1
ATOM 5401 N N . VAL B 1 354 ? -5.945 3.902 5.523 1 98.94 354 VAL B N 1
ATOM 5402 C CA . VAL B 1 354 ? -5.375 3.863 6.867 1 98.94 354 VAL B CA 1
ATOM 5403 C C . VAL B 1 354 ? -6.398 3.287 7.844 1 98.94 354 VAL B C 1
ATOM 5405 O O . VAL B 1 354 ? -6.074 2.402 8.641 1 98.94 354 VAL B O 1
ATOM 5408 N N . VAL B 1 355 ? -7.609 3.773 7.773 1 98.88 355 VAL B N 1
ATOM 5409 C CA . VAL B 1 355 ? -8.688 3.32 8.656 1 98.88 355 VAL B CA 1
ATOM 5410 C C . VAL B 1 355 ? -8.898 1.818 8.477 1 98.88 355 VAL B C 1
ATOM 5412 O O . VAL B 1 355 ? -9.039 1.087 9.461 1 98.88 355 VAL B O 1
ATOM 5415 N N . TYR B 1 356 ? -8.867 1.36 7.238 1 98.62 356 TYR B N 1
ATOM 5416 C CA . TYR B 1 356 ? -9.031 -0.056 6.934 1 98.62 356 TYR B CA 1
ATOM 5417 C C . TYR B 1 356 ? -7.953 -0.893 7.605 1 98.62 356 TYR B C 1
ATOM 5419 O O . TYR B 1 356 ? -8.25 -1.905 8.242 1 98.62 356 TYR B O 1
ATOM 5427 N N . MET B 1 357 ? -6.75 -0.498 7.496 1 98.75 357 MET B N 1
ATOM 5428 C CA . MET B 1 357 ? -5.637 -1.226 8.102 1 98.75 357 MET B CA 1
ATOM 5429 C C . MET B 1 357 ? -5.762 -1.242 9.625 1 98.75 357 MET B C 1
ATOM 5431 O O . MET B 1 357 ? -5.578 -2.285 10.25 1 98.75 357 MET B O 1
ATOM 5435 N N . LEU B 1 358 ? -6.09 -0.048 10.211 1 98.75 358 LEU B N 1
ATOM 5436 C CA . LEU B 1 358 ? -6.207 0.052 11.664 1 98.75 358 LEU B CA 1
ATOM 5437 C C . LEU B 1 358 ? -7.332 -0.836 12.18 1 98.75 358 LEU B C 1
ATOM 5439 O O . LEU B 1 358 ? -7.199 -1.466 13.234 1 98.75 358 LEU B O 1
ATOM 5443 N N . ASN B 1 359 ? -8.43 -0.875 11.469 1 98.31 359 ASN B N 1
ATOM 5444 C CA . ASN B 1 359 ? -9.5 -1.796 11.828 1 98.31 359 ASN B CA 1
ATOM 5445 C C . ASN B 1 359 ? -9.008 -3.238 11.875 1 98.31 359 ASN B C 1
ATOM 5447 O O . ASN B 1 359 ? -9.297 -3.965 12.828 1 98.31 359 ASN B O 1
ATOM 5451 N N . GLY B 1 360 ? -8.258 -3.625 10.875 1 97.69 360 GLY B N 1
ATOM 5452 C CA . GLY B 1 360 ? -7.73 -4.977 10.828 1 97.69 360 GLY B CA 1
ATOM 5453 C C . GLY B 1 360 ? -6.777 -5.281 11.969 1 97.69 360 GLY B C 1
ATOM 5454 O O . GLY B 1 360 ? -6.707 -6.418 12.445 1 97.69 360 GLY B O 1
ATOM 5455 N N . LEU B 1 361 ? -6.082 -4.266 12.406 1 97.94 361 LEU B N 1
ATOM 5456 C CA . LEU B 1 361 ? -5.09 -4.426 13.469 1 97.94 361 LEU B CA 1
ATOM 5457 C C . LEU B 1 361 ? -5.742 -4.348 14.844 1 97.94 361 LEU B C 1
ATOM 5459 O O . LEU B 1 361 ? -5.098 -4.625 15.859 1 97.94 361 LEU B O 1
ATOM 5463 N N . GLY B 1 362 ? -7 -3.93 14.906 1 96.81 362 GLY B N 1
ATOM 5464 C CA . GLY B 1 362 ? -7.695 -3.771 16.172 1 96.81 362 GLY B CA 1
ATOM 5465 C C . GLY B 1 362 ? -7.293 -2.514 16.922 1 96.81 362 GLY B C 1
ATOM 5466 O O . GLY B 1 362 ? -7.402 -2.455 18.156 1 96.81 362 GLY B O 1
ATOM 5467 N N . VAL B 1 363 ? -6.723 -1.548 16.219 1 98.06 363 VAL B N 1
ATOM 5468 C CA . VAL B 1 363 ? -6.301 -0.282 16.812 1 98.06 363 VAL B CA 1
ATOM 5469 C C . VAL B 1 363 ? -7.453 0.718 16.766 1 98.06 363 VAL B C 1
ATOM 5471 O O . VAL B 1 363 ? -8.031 0.966 15.703 1 98.06 363 VAL B O 1
ATOM 5474 N N . ALA B 1 364 ? -7.766 1.315 17.906 1 98 364 ALA B N 1
ATOM 5475 C CA . ALA B 1 364 ? -8.859 2.285 17.969 1 98 364 ALA B CA 1
ATOM 5476 C C . ALA B 1 364 ? -8.469 3.59 17.281 1 98 364 ALA B C 1
ATOM 5478 O O . ALA B 1 364 ? -7.309 4.004 17.312 1 98 364 ALA B O 1
ATOM 5479 N N . HIS B 1 365 ? -9.422 4.23 16.609 1 98.06 365 HIS B N 1
ATOM 5480 C CA . HIS B 1 365 ? -9.164 5.504 15.938 1 98.06 365 HIS B CA 1
ATOM 5481 C C . HIS B 1 365 ? -10.398 6.398 15.953 1 98.06 365 HIS B C 1
ATOM 5483 O O . HIS B 1 365 ? -10.289 7.609 15.742 1 98.06 365 HIS B O 1
ATOM 5489 N N . GLY B 1 366 ? -11.578 5.863 16.062 1 97.81 366 GLY B N 1
ATOM 5490 C CA . GLY B 1 366 ? -12.812 6.605 16.281 1 97.81 366 GLY B CA 1
ATOM 5491 C C . GLY B 1 366 ? -13.477 7.047 14.992 1 97.81 366 GLY B C 1
ATOM 5492 O O . GLY B 1 366 ? -14.516 7.715 15.023 1 97.81 366 GLY B O 1
ATOM 5493 N N . VAL B 1 3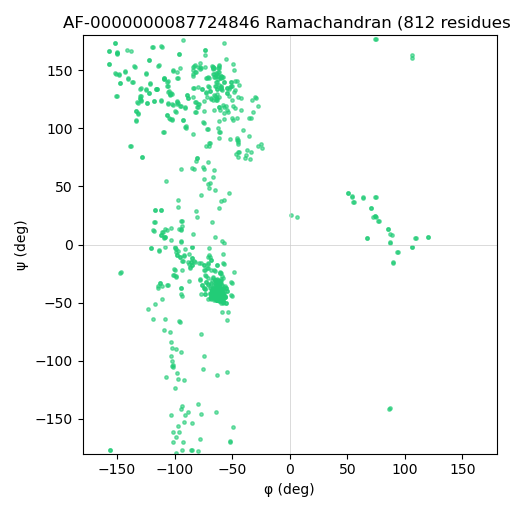67 ? -13.031 6.621 13.781 1 98.75 367 VAL B N 1
ATOM 5494 C CA . VAL B 1 367 ? -13.523 7.133 12.508 1 98.75 367 VAL B CA 1
ATOM 5495 C C . VAL B 1 367 ? -14.5 6.133 11.891 1 98.75 367 VAL B C 1
ATOM 5497 O O . VAL B 1 367 ? -14.219 4.934 11.836 1 98.75 367 VAL B O 1
ATOM 5500 N N . ASP B 1 368 ? -15.625 6.633 11.508 1 98.5 368 ASP B N 1
ATOM 5501 C CA . ASP B 1 368 ? -16.641 5.84 10.805 1 98.5 368 ASP B CA 1
ATOM 5502 C C . ASP B 1 368 ? -16.312 5.742 9.312 1 98.5 368 ASP B C 1
ATOM 5504 O O . ASP B 1 368 ? -16.453 6.723 8.578 1 98.5 368 ASP B O 1
ATOM 5508 N N . LEU B 1 369 ? -16.016 4.57 8.852 1 98.19 369 LEU B N 1
ATOM 5509 C CA . LEU B 1 369 ? -15.547 4.363 7.484 1 98.19 369 LEU B CA 1
ATOM 5510 C C . LEU B 1 369 ? -16.641 4.703 6.48 1 98.19 369 LEU B C 1
ATOM 5512 O O . LEU B 1 369 ? -16.375 5.293 5.43 1 98.19 369 LEU B O 1
ATOM 5516 N N . GLU B 1 370 ? -17.859 4.352 6.73 1 97.44 370 GLU B N 1
ATOM 5517 C CA . GLU B 1 370 ? -18.953 4.641 5.812 1 97.44 370 GLU B CA 1
ATOM 5518 C C . GLU B 1 370 ? -19.156 6.145 5.645 1 97.44 370 GLU B C 1
ATOM 5520 O O . GLU B 1 370 ? -19.328 6.633 4.523 1 97.44 370 GLU B O 1
ATOM 5525 N N . ALA B 1 371 ? -19.156 6.867 6.785 1 98.44 371 ALA B N 1
ATOM 5526 C CA . ALA B 1 371 ? -19.266 8.32 6.723 1 98.44 371 ALA B CA 1
ATOM 5527 C C . ALA B 1 371 ? -18.078 8.922 5.957 1 98.44 371 ALA B C 1
ATOM 5529 O O . ALA B 1 371 ? -18.25 9.883 5.199 1 98.44 371 ALA B O 1
ATOM 5530 N N . LEU B 1 372 ? -16.922 8.359 6.184 1 98.62 372 LEU B N 1
ATOM 5531 C CA . LEU B 1 372 ? -15.727 8.805 5.492 1 98.62 372 LEU B CA 1
ATOM 5532 C C . LEU B 1 372 ? -15.867 8.625 3.982 1 98.62 372 LEU B C 1
ATOM 5534 O O . LEU B 1 372 ? -15.461 9.492 3.207 1 98.62 372 LEU B O 1
ATOM 5538 N N . LEU B 1 373 ? -16.438 7.5 3.555 1 98.12 373 LEU B N 1
ATOM 5539 C CA . LEU B 1 373 ? -16.656 7.234 2.139 1 98.12 373 LEU B CA 1
ATOM 5540 C C . LEU B 1 373 ? -17.625 8.258 1.541 1 98.12 373 LEU B C 1
ATOM 5542 O O . LEU B 1 373 ? -17.469 8.648 0.381 1 98.12 373 LEU B O 1
ATOM 5546 N N . GLY B 1 374 ? -18.578 8.641 2.338 1 98.38 374 GLY B N 1
ATOM 5547 C CA . GLY B 1 374 ? -19.469 9.711 1.892 1 98.38 374 GLY B CA 1
ATOM 5548 C C . GLY B 1 374 ? -18.734 11.008 1.596 1 98.38 374 GLY B C 1
ATOM 5549 O O . GLY B 1 374 ? -18.984 11.656 0.581 1 98.38 374 GLY B O 1
ATOM 5550 N N . ALA B 1 375 ? -17.859 11.406 2.482 1 98.75 375 ALA B N 1
ATOM 5551 C CA . ALA B 1 375 ? -17.031 12.594 2.27 1 98.75 375 ALA B CA 1
ATOM 5552 C C . ALA B 1 375 ? -16.141 12.438 1.041 1 98.75 375 ALA B C 1
ATOM 5554 O O . ALA B 1 375 ? -15.984 13.375 0.259 1 98.75 375 ALA B O 1
ATOM 5555 N N . SER B 1 376 ? -15.602 11.25 0.906 1 98.38 376 SER B N 1
ATOM 5556 C CA . SER B 1 376 ? -14.766 10.914 -0.243 1 98.38 376 SER B CA 1
ATOM 5557 C C . SER B 1 376 ? -15.539 11.062 -1.549 1 98.38 376 SER B C 1
ATOM 5559 O O . SER B 1 376 ? -15.062 11.695 -2.492 1 98.38 376 SER B O 1
ATOM 5561 N N . ASP B 1 377 ? -16.719 10.523 -1.574 1 97.81 377 ASP B N 1
ATOM 5562 C CA . ASP B 1 377 ? -17.562 10.602 -2.756 1 97.81 377 ASP B CA 1
ATOM 5563 C C . ASP B 1 377 ? -17.891 12.055 -3.098 1 97.81 377 ASP B C 1
ATOM 5565 O O . ASP B 1 377 ? -17.859 12.453 -4.266 1 97.81 377 ASP B O 1
ATOM 5569 N N . PHE B 1 378 ? -18.25 12.82 -2.121 1 98.62 378 PHE B N 1
ATOM 5570 C CA . PHE B 1 378 ? -18.625 14.211 -2.312 1 98.62 378 PHE B CA 1
ATOM 5571 C C . PHE B 1 378 ? -17.484 15 -2.955 1 98.62 378 PHE B C 1
ATOM 5573 O O . PHE B 1 378 ? -17.688 15.664 -3.977 1 98.62 378 PHE B O 1
ATOM 5580 N N . ILE B 1 379 ? -16.266 14.891 -2.389 1 98.62 379 ILE B N 1
ATOM 5581 C CA . ILE B 1 379 ? -15.18 15.75 -2.844 1 98.62 379 ILE B CA 1
ATOM 5582 C C . ILE B 1 379 ? -14.688 15.289 -4.211 1 98.62 379 ILE B C 1
ATOM 5584 O O . ILE B 1 379 ? -14.32 16.109 -5.059 1 98.62 379 ILE B O 1
ATOM 5588 N N . CYS B 1 380 ? -14.641 13.977 -4.406 1 97.62 380 CYS B N 1
ATOM 5589 C CA . CYS B 1 380 ? -14.211 13.461 -5.703 1 97.62 380 CYS B CA 1
ATOM 5590 C C . CYS B 1 380 ? -15.188 13.883 -6.801 1 97.62 380 CYS B C 1
ATOM 5592 O O . CYS B 1 380 ? -14.766 14.203 -7.914 1 97.62 380 CYS B O 1
ATOM 5594 N N . ALA B 1 381 ? -16.5 13.828 -6.512 1 97.88 381 ALA B N 1
ATOM 5595 C CA . ALA B 1 381 ? -17.484 14.312 -7.469 1 97.88 381 ALA B CA 1
ATOM 5596 C C . ALA B 1 381 ? -17.25 15.789 -7.801 1 97.88 381 ALA B C 1
ATOM 5598 O O . ALA B 1 381 ? -17.312 16.188 -8.969 1 97.88 381 ALA B O 1
ATOM 5599 N N . ALA B 1 382 ? -17 16.578 -6.812 1 98 382 ALA B N 1
ATOM 5600 C CA . ALA B 1 382 ? -16.75 18 -7.008 1 98 382 ALA B CA 1
ATOM 5601 C C . ALA B 1 382 ? -15.5 18.234 -7.848 1 98 382 ALA B C 1
ATOM 5603 O O . ALA B 1 382 ? -15.445 19.188 -8.633 1 98 382 ALA B O 1
ATOM 5604 N N . LEU B 1 383 ? -14.5 17.391 -7.703 1 96.75 383 LEU B N 1
ATOM 5605 C CA . LEU B 1 383 ? -13.227 17.547 -8.398 1 96.75 383 LEU B CA 1
ATOM 5606 C C . LEU B 1 383 ? -13.258 16.859 -9.758 1 96.75 383 LEU B C 1
ATOM 5608 O O . LEU B 1 383 ? -12.352 17.062 -10.578 1 96.75 383 LEU B O 1
ATOM 5612 N N . GLY B 1 384 ? -14.18 16.031 -10 1 95.5 384 GLY B N 1
ATOM 5613 C CA . GLY B 1 384 ? -14.312 15.328 -11.273 1 95.5 384 GLY B CA 1
ATOM 5614 C C . GLY B 1 384 ? -13.281 14.234 -11.461 1 95.5 384 GLY B C 1
ATOM 5615 O O . GLY B 1 384 ? -12.742 14.07 -12.555 1 95.5 384 GLY B O 1
ATOM 5616 N N . ARG B 1 385 ? -13.016 13.477 -10.383 1 92.25 385 ARG B N 1
ATOM 5617 C CA . ARG B 1 385 ? -12.039 12.398 -10.508 1 92.25 385 ARG B CA 1
ATOM 5618 C C . ARG B 1 385 ? -12.367 11.258 -9.547 1 92.25 385 ARG B C 1
ATOM 5620 O O . ARG B 1 385 ? -13.156 11.43 -8.617 1 92.25 385 ARG B O 1
ATOM 5627 N N . GLU B 1 386 ? -11.773 10.141 -9.789 1 92.69 386 GLU B N 1
ATOM 5628 C CA . GLU B 1 386 ? -11.922 8.977 -8.914 1 92.69 386 GLU B CA 1
ATOM 5629 C C . GLU B 1 386 ? -10.992 9.07 -7.711 1 92.69 386 GLU B C 1
ATOM 5631 O O . GLU B 1 386 ? -9.914 9.664 -7.793 1 92.69 386 GLU B O 1
ATOM 5636 N N . PRO B 1 387 ? -11.445 8.508 -6.594 1 95.19 387 PRO B N 1
ATOM 5637 C CA . PRO B 1 387 ? -10.531 8.469 -5.457 1 95.19 387 PRO B CA 1
ATOM 5638 C C . PRO B 1 387 ? -9.281 7.637 -5.727 1 95.19 387 PRO B C 1
ATOM 5640 O O . PRO B 1 387 ? -9.352 6.633 -6.441 1 95.19 387 PRO B O 1
ATOM 5643 N N . GLN B 1 388 ? -8.195 8.047 -5.148 1 94.12 388 GLN B N 1
ATOM 5644 C CA . GLN B 1 388 ? -6.977 7.258 -5.219 1 94.12 388 GLN B CA 1
ATOM 5645 C C . GLN B 1 388 ? -6.98 6.148 -4.168 1 94.12 388 GLN B C 1
ATOM 5647 O O . GLN B 1 388 ? -6.168 5.223 -4.234 1 94.12 388 GLN B O 1
ATOM 5652 N N . SER B 1 389 ? -7.883 6.266 -3.197 1 96.56 389 SER B N 1
ATOM 5653 C CA . SER B 1 389 ? -8.047 5.238 -2.176 1 96.56 389 SER B CA 1
ATOM 5654 C C . SER B 1 389 ? -8.508 3.92 -2.787 1 96.56 389 SER B C 1
ATOM 5656 O O . SER B 1 389 ? -9.531 3.867 -3.465 1 96.56 389 SER B O 1
ATOM 5658 N N . ARG B 1 390 ? -7.738 2.877 -2.525 1 95.88 390 ARG B N 1
ATOM 5659 C CA . ARG B 1 390 ? -8.125 1.561 -3.02 1 95.88 390 ARG B CA 1
ATOM 5660 C C . ARG B 1 390 ? -9.336 1.023 -2.256 1 95.88 390 ARG B C 1
ATOM 5662 O O . ARG B 1 390 ? -10.172 0.322 -2.824 1 95.88 390 ARG B O 1
ATOM 5669 N N . VAL B 1 391 ? -9.414 1.332 -1.016 1 97.31 391 VAL B N 1
ATOM 5670 C CA . VAL B 1 391 ? -10.57 0.937 -0.212 1 97.31 391 VAL B CA 1
ATOM 5671 C C . VAL B 1 391 ? -11.828 1.599 -0.759 1 97.31 391 VAL B C 1
ATOM 5673 O O . VAL B 1 391 ? -12.852 0.936 -0.947 1 97.31 391 VAL B O 1
ATOM 5676 N N . ALA B 1 392 ? -11.742 2.883 -1.009 1 96.69 392 ALA B N 1
ATOM 5677 C CA . ALA B 1 392 ? -12.898 3.598 -1.546 1 96.69 392 ALA B CA 1
ATOM 5678 C C . ALA B 1 392 ? -13.336 3.004 -2.883 1 96.69 392 ALA B C 1
ATOM 5680 O O . ALA B 1 392 ? -14.523 2.766 -3.104 1 96.69 392 ALA B O 1
ATOM 5681 N N . ARG B 1 393 ? -12.375 2.727 -3.729 1 94.19 393 ARG B N 1
ATOM 5682 C CA . ARG B 1 393 ? -12.688 2.174 -5.043 1 94.19 393 ARG B CA 1
ATOM 5683 C C . ARG B 1 393 ? -13.328 0.793 -4.914 1 94.19 393 ARG B C 1
ATOM 5685 O O . ARG B 1 393 ? -14.297 0.486 -5.609 1 94.19 393 ARG B O 1
ATOM 5692 N N . ALA B 1 394 ? -12.773 -0.046 -4.098 1 94 394 ALA B N 1
ATOM 5693 C CA . ALA B 1 394 ? -13.258 -1.411 -3.922 1 94 394 ALA B CA 1
ATOM 5694 C C . ALA B 1 394 ? -14.68 -1.418 -3.361 1 94 394 ALA B C 1
ATOM 5696 O O . ALA B 1 394 ? -15.539 -2.154 -3.846 1 94 394 ALA B O 1
ATOM 5697 N N . LEU B 1 395 ? -14.906 -0.594 -2.354 1 92.81 395 LEU B N 1
ATOM 5698 C CA . LEU B 1 395 ? -16.203 -0.598 -1.686 1 92.81 395 LEU B CA 1
ATOM 5699 C C . LEU B 1 395 ? -17.281 0.031 -2.572 1 92.81 395 LEU B C 1
ATOM 5701 O O . LEU B 1 395 ? -18.438 -0.361 -2.516 1 92.81 395 LEU B O 1
ATOM 5705 N N . ARG B 1 396 ? -16.906 0.971 -3.357 1 88.62 396 ARG B N 1
ATOM 5706 C CA . ARG B 1 396 ? -17.844 1.557 -4.312 1 88.62 396 ARG B CA 1
ATOM 5707 C C . ARG B 1 396 ? -18.25 0.54 -5.375 1 88.62 396 ARG B C 1
ATOM 5709 O O . ARG B 1 396 ? -19.406 0.54 -5.832 1 88.62 396 ARG B O 1
ATOM 5716 N N . ALA B 1 397 ? -17.281 -0.197 -5.77 1 84.44 397 ALA B N 1
ATOM 5717 C CA . ALA B 1 397 ? -17.531 -1.199 -6.801 1 84.44 397 ALA B CA 1
ATOM 5718 C C . ALA B 1 397 ? -18.438 -2.316 -6.277 1 84.44 397 ALA B C 1
ATOM 5720 O O . ALA B 1 397 ? -19.188 -2.93 -7.043 1 84.44 397 ALA B O 1
ATOM 5721 N N . ARG B 1 398 ? -18.281 -2.754 -5.07 1 74.94 398 ARG B N 1
ATOM 5722 C CA . ARG B 1 398 ? -19.109 -3.797 -4.473 1 74.94 398 ARG B CA 1
ATOM 5723 C C . ARG B 1 398 ? -20.562 -3.35 -4.371 1 74.94 398 ARG B C 1
ATOM 5725 O O . ARG B 1 398 ? -21.469 -4.16 -4.523 1 74.94 398 ARG B O 1
ATOM 5732 N N . GLY B 1 399 ? -20.828 -2.184 -3.883 1 59.41 399 GLY B N 1
ATOM 5733 C CA . GLY B 1 399 ? -22.188 -1.68 -3.777 1 59.41 399 GLY B CA 1
ATOM 5734 C C . GLY B 1 399 ? -22.891 -1.599 -5.117 1 59.41 399 GLY B C 1
ATOM 5735 O O . GLY B 1 399 ? -24.125 -1.577 -5.172 1 59.41 399 GLY B O 1
ATOM 5736 N N . GLY B 1 400 ? -22.125 -1.346 -6.199 1 49.03 400 GLY B N 1
ATOM 5737 C CA . GLY B 1 400 ? -22.781 -1.347 -7.504 1 49.03 400 GLY B CA 1
ATOM 5738 C C . GLY B 1 400 ? -23.125 -2.738 -7.992 1 49.03 400 GLY B C 1
ATOM 5739 O O . GLY B 1 400 ? -22.25 -3.596 -8.125 1 49.03 400 GLY B O 1
ATOM 5740 N N . GLY B 1 401 ? -23.922 -3.562 -7.504 1 42.53 401 GLY B N 1
ATOM 5741 C CA . GLY B 1 401 ? -24.531 -4.859 -7.766 1 42.53 401 GLY B CA 1
ATOM 5742 C C . GLY B 1 401 ? -23.969 -5.539 -9.008 1 42.53 401 GLY B C 1
ATOM 5743 O O . GLY B 1 401 ? -24.703 -6.191 -9.742 1 42.53 401 GLY B O 1
ATOM 5744 N N . GLY B 1 402 ? -22.828 -5.246 -9.43 1 36.94 402 GLY B N 1
ATOM 5745 C CA . GLY B 1 402 ? -22.578 -5.988 -10.656 1 36.94 402 GLY B CA 1
ATOM 5746 C C . GLY B 1 402 ? -22.391 -7.477 -10.422 1 36.94 402 GLY B C 1
ATOM 5747 O O . GLY B 1 402 ? -22.094 -7.902 -9.305 1 36.94 402 GLY B O 1
ATOM 5748 N N . ARG B 1 403 ? -22.875 -8.258 -11.305 1 33.41 403 ARG B N 1
ATOM 5749 C CA . ARG B 1 403 ? -22.859 -9.711 -11.438 1 33.41 403 ARG B CA 1
ATOM 5750 C C . ARG B 1 403 ? -21.453 -10.273 -11.25 1 33.41 403 ARG B C 1
ATOM 5752 O O . ARG B 1 403 ? -20.516 -9.852 -11.93 1 33.41 403 ARG B O 1
ATOM 5759 N N . LEU B 1 404 ? -21.141 -10.914 -10.18 1 39.88 404 LEU B N 1
ATOM 5760 C CA . LEU B 1 404 ? -19.984 -11.734 -9.852 1 39.88 404 LEU B CA 1
ATOM 5761 C C . LEU B 1 404 ? -19.641 -12.672 -10.992 1 39.88 404 LEU B C 1
ATOM 5763 O O . LEU B 1 404 ? -20.453 -13.531 -11.367 1 39.88 404 LEU B O 1
ATOM 5767 N N . GLU B 1 405 ? -19.016 -12.211 -11.93 1 34.69 405 GLU B N 1
ATOM 5768 C CA . GLU B 1 405 ? -18.594 -13.234 -12.883 1 34.69 405 GLU B CA 1
ATOM 5769 C C . GLU B 1 405 ? -17.656 -14.242 -12.219 1 34.69 405 GLU B C 1
ATOM 5771 O O . GLU B 1 405 ? -16.781 -13.859 -11.43 1 34.69 405 GLU B O 1
ATOM 5776 N N . ALA B 1 406 ? -17.984 -15.383 -12.156 1 34 406 ALA B N 1
ATOM 5777 C CA . ALA B 1 406 ? -17.344 -16.609 -11.68 1 34 406 ALA B CA 1
ATOM 5778 C C . ALA B 1 406 ? -15.906 -16.703 -12.164 1 34 406 ALA B C 1
ATOM 5780 O O . ALA B 1 406 ? -15.641 -16.656 -13.367 1 34 406 ALA B O 1
ATOM 5781 N N . GLU B 1 407 ? -14.812 -16.125 -11.406 1 36.34 407 GLU B N 1
ATOM 5782 C CA . GLU B 1 407 ? -13.422 -16.312 -11.805 1 36.34 407 GLU B CA 1
ATOM 5783 C C . GLU B 1 407 ? -12.961 -17.75 -11.562 1 36.34 407 GLU B C 1
ATOM 5785 O O . GLU B 1 407 ? -13.141 -18.281 -10.469 1 36.34 407 GLU B O 1
ATOM 5790 N N . GLN B 1 408 ? -12.914 -18.594 -12.492 1 31.45 408 GLN B N 1
ATOM 5791 C CA . GLN B 1 408 ? -12.281 -19.922 -12.461 1 31.45 408 GLN B CA 1
ATOM 5792 C C . GLN B 1 408 ? -10.773 -19.797 -12.305 1 31.45 408 GLN B C 1
ATOM 5794 O O . GLN B 1 408 ? -10.141 -18.938 -12.914 1 31.45 408 GLN B O 1
#

Organism: NCBI:txid307507

pLDDT: mean 76.96, std 32.92, range [13.24, 98.94]

Solvent-accessible surface area (backbone atoms only — not comparable to full-atom values): 45196 Å² total; per-residue (Å²): 140,89,76,81,88,93,81,81,94,88,93,84,93,81,85,92,88,82,83,79,83,83,84,70,87,69,86,70,95,74,75,88,91,86,78,92,95,84,95,92,92,95,84,90,84,89,84,88,81,81,86,89,79,90,78,88,84,88,82,88,77,90,86,79,93,76,90,81,86,85,82,83,83,81,77,84,79,75,86,77,80,81,74,80,69,69,72,74,71,70,74,71,74,49,30,63,56,94,89,35,61,34,38,55,45,37,50,50,36,34,29,24,66,26,63,15,43,48,80,49,84,69,79,73,55,61,68,56,56,25,50,44,50,39,39,45,55,69,16,42,42,47,30,35,33,54,25,33,38,48,58,41,89,77,39,57,58,36,54,54,25,53,62,34,51,68,65,39,69,84,47,90,78,44,42,43,24,27,41,31,76,37,58,70,19,42,54,50,39,58,74,36,61,49,59,27,39,29,40,76,45,43,34,35,57,66,54,21,35,70,45,65,71,36,49,45,70,55,51,52,53,50,44,43,54,37,37,50,53,27,55,75,70,71,35,53,38,35,26,35,32,36,25,25,41,28,37,99,81,73,38,76,34,56,30,64,46,26,16,51,50,47,30,54,40,45,73,56,56,28,71,33,40,29,44,18,23,61,67,9,75,48,25,41,49,51,45,45,51,28,48,59,40,27,42,75,56,39,63,47,82,34,32,27,44,28,36,17,25,17,36,59,30,23,62,31,26,48,53,42,40,25,65,75,39,37,28,31,37,44,24,6,53,30,16,30,33,57,22,63,77,18,59,89,19,45,9,31,25,21,35,56,36,52,52,53,45,32,57,50,50,60,34,43,56,64,61,39,65,70,47,44,48,50,34,32,50,52,50,24,59,75,69,71,50,78,58,68,16,32,33,54,46,26,55,55,31,48,72,48,75,67,78,69,56,75,71,111,129,90,82,66,84,75,78,79,75,85,74,83,79,82,83,80,82,84,77,71,82,73,82,66,87,66,84,69,92,72,72,85,83,81,65,91,77,81,86,72,84,78,88,84,84,86,74,85,80,80,77,79,90,78,85,82,89,81,85,86,78,86,82,76,89,71,86,77,82,82,73,84,78,79,76,82,76,74,86,65,82,73,75,71,80,71,73,79,73,70,75,71,72,50,30,63,56,95,89,35,62,33,38,55,46,36,49,49,37,35,29,24,64,26,63,17,45,47,78,50,84,69,80,73,55,61,69,59,54,25,51,44,52,38,39,46,55,68,17,42,41,49,30,35,32,55,25,33,38,48,58,42,90,78,40,57,58,36,53,55,27,54,62,34,53,68,65,40,70,85,46,90,77,44,43,42,24,28,39,30,74,35,60,70,19,40,52,51,39,57,75,34,62,50,58,29,39,29,40,75,49,44,35,35,57,65,56,20,36,69,46,66,70,35,49,47,71,56,50,53,53,51,42,43,54,36,40,51,53,27,55,76,69,71,35,52,38,36,29,35,31,34,25,25,42,29,37,99,82,74,38,77,35,57,29,63,46,26,15,50,50,46,30,53,39,45,73,57,56,28,71,33,39,29,45,18,23,61,68,10,76,47,23,43,49,50,46,43,51,28,49,59,40,26,43,76,56,39,64,48,79,34,31,26,44,31,36,16,25,17,35,59,30,24,61,32,27,48,52,40,39,25,65,74,39,37,28,30,38,42,25,6,55,31,16,29,32,59,21,64,76,18,59,90,20,43,8,33,25,21,34,54,36,53,50,52,46,32,56,50,50,60,36,42,54,63,60,40,64,68,48,44,46,50,34,32,51,52,50,25,60,74,70,70,49,80,58,67,15,33,33,54,47,26,54,54,31,48,74,50,73,68,78,68,55,74,70,110

Radius of gyration: 36.54 Å; Cα contacts (8 Å, |Δi|>4): 1569; chains: 2; bounding box: 123×115×119 Å

Sequence (816 aa):
MAARVLSRALALGAGPEARLFESQLAPEWLSRSLTSAAAAWGSGSGSGSGSCAAGSGGGGGTTTADAAARSPLLRPAAPSAAHRAGSLRHFASPPAFQGRALPASVKIVEVGPRDGLQNEPGVIPTPVKVEFIDRLSATGLAYIEAASFVSPKWVPQLADGGDVMAAIRRREGVVYSALTPNLKGFQRAVEARVDEVAIFAAASEAFSQKNLNCSIAESLARFGQVAEAAKAAGIPVRGYVSCAAGCPYSGAVDPKDAAAVARALWDMGCHEVSMGDTIGVATPACVTTMFEAAAQEVPLERLAAHMHDTYGQALANILAALQLGVGVVDASVAGLGGCPYAKGASGNVATEDVVYMLNGLGVAHGVDLEALLGASDFICAALGREPQSRVARALRARGGGGRLEAEQMAARVLSRALALGAGPEARLFESQLAPEWLSRSLTSAAAAWGSGSGSGSGSCAAGSGGGGGTTTADAAARSPLLRPAAPSAAHRAGSLRHFASPPAFQGRALPASVKIVEVGPRDGLQNEPGVIPTPVKVEFIDRLSATGLAYIEAASFVSPKWVPQLADGGDVMAAIRRREGVVYSALTPNLKGFQRAVEARVDEVAIFAAASEAFSQKNLNCSIAESLARFGQVAEAAKAAGIPVRGYVSCAAGCPYSGAVDPKDAAAVARALWDMGCHEVSMGDTIGVATPACVTTMFEAAAQEVPLERLAAHMHDTYGQALANILAALQLGVGVVDASVAGLGGCPYAKGASGNVATEDVVYMLNGLGVAHGVDLEALLGASDFICAALGREPQSRVARALRARGGGGRLEAEQ

Foldseek 3Di:
DDDDDDDDDDDDDDDDDDPPPDPDDPDPPPDDDDDDDDDDYDDDDDDDDDDDDDDDDDDDDDDDDDPPDDDPDPDDDDDDDPPPPPPPPPLPQAFDDPRFGFAQAFAEAAECQAFQQQPFPDAQDLVLLQVLVQLQQVFQHQEYARAELDDCVLRVNRPCVLVSLVRHDDDPRHFYEYEAQADVSLVSCVVSVHQAYEYEAELDQVCCCVNVVDGRVVSLVRVLVVLVVCVVVVHAYEYEYHQCAADLVPGGGDLLSSLVSLLSCVVSHHQAYEYAPFQQPDALVSLLSNLVNNCVRDPQQRYEYWHWCQVPHRLVNVVSSRSVHRRYYYFHALQGHDRPSDPPGGTTHHPLQNVVVCVVSNRHHRGHNVSSLVSNVSSCVSSVHGRPDPNSVVVVVVVPPDDPDDDD/DDPDDPPDDPDPDDDDDPPPPPPPPPDDPPDDDPDDDDDDDDDDDDDDDDDDDDDDDDDDDDDDPPPPPDPPPPDDPDPPDDPPPDDPPPLPQAFDDPRFGFAQAFAEAAECQAFQQQPFPDAQDLVLLQVLVQLQQVFQHQEYARAELDDCVQRVNRPCVLVSLVRHDDDPNHFYEYEAQADVSLVSCVVSVHQAYEYEAELDQVCCCVNVVDGRVVSLVRVLVSLVVCVVVVHAYEYEYHQCAADLVPGGGDLLSSLVSLLSCVVSGHQAYEYAPFQQPDALVSLLSNLVNNCVRDPQQRYEYWHFCQVPHRLVNVVSSRSVHRRYYYFHALQGHDRPSDPPGGTTHHPLQNVVVCVVSNRHHRGHNVSSLVSNVSSCVSSVHGRPDPNSVVVVVVVVPDDPDDDD

Secondary structure (DSSP, 8-state):
-----------------------------------------------------------------------------------------------EETTEEPPSB-EEEE-IIIIITTT-SSPPPHHHHHHHHHHHHTTT-SEEEEEE-S-TTT-GGGTTHHHHHHHS---TT-EEEEE--SHHHHHHHHHTT-SEEEEEEES-HHHHHHHHSS-HHHHHHHHHHHHHHHHHHT--EEEEEETSSEETTTEE--HHHHHHHHHHHHHHT-SEEEEEETTS---HHHHHHHHHHHTTTS-GGGEEEEEB-TTS-HHHHHHHHHHHT--EEEEBGGG--EETTEEEEE-BPBHHHHHHHHHHHT-B----HHHHHHHHHHHHHHHTS--S-HHHHHHHHHHTT-------/-----------------------------------------------------------------------------------------------EETTEEPPSB-EEEE-IIIIIHHT-SSPPPHHHHHHHHHHHHTTT-SEEEEEE-S-TTT-GGGTTHHHHHHHS---TT-EEEEE--SHHHHHHHHHTT-SEEEEEEES-HHHHHHHHSS-HHHHHHHHHHHHHHHHHHT--EEEEEETSSEETTTEE--HHHHHHHHHHHHHHT-SEEEEEETTS---HHHHHHHHHHHTTTS-GGGEEEEEB-TTS-HHHHHHHHHHHT--EEEEBGGG--EETTEEEEE-BPBHHHHHHHHHHHT-B----HHHHHHHHHHHHHHHTS--S-HHHHHHHHHHTT-------